Protein 5LB3 (pdb70)

InterPro domains:
  IPR001650 Helicase, C-terminal domain-like [PF00271] (255-354)
  IPR001650 Helicase, C-terminal domain-like [PS51194] (241-403)
  IPR001650 Helicase, C-terminal domain-like [SM00490] (273-354)
  IPR002464 DNA/RNA helicase, ATP-dependent, DEAH-box type, conserved site [PS00690] (152-161)
  IPR004589 DNA helicase, ATP-dependent, RecQ type [TIGR00614] (19-439)
  IPR010716 RecQ helicase-like 5 [PF06959] (625-827)
  IPR011545 DEAD/DEAH-box helicase domain [PF00270] (31-200)
  IPR013257 Set2 Rpb1 interacting domain [PF08236] (912-980)
  IPR014001 Helicase superfamily 1/2, ATP-binding domain [PS51192] (39-213)
  IPR014001 Helicase superfamily 1/2, ATP-binding domain [SM00487] (25-230)
  IPR027417 P-loop containing nucleoside triphosphate hydrolase [G3DSA:3.40.50.300] (10-220)
  IPR027417 P-loop containing nucleoside triphosphate hydrolase [G3DSA:3.40.50.300] (221-453)
  IPR027417 P-loop containing nucleoside triphosphate hydrolase [SSF52540] (71-375)
  IPR032284 ATP-dependent DNA helicase RecQ, zinc-binding domain [PF16124] (366-435)

Sequence (878 aa):
SDPERRVRSTLKKVFGFDSFKTPLQESATMAVVKGNKDVFVCMPTGAGKSLCYQLPALLAKGITIVVSSPLIALIQDQVDHLLTLKVRVSSLNSKLSAQERKELLADLEREKPQTKILYITPEMAASSSFQPTLNSLVSRHLLSYLVVDEAHCVSQWGHDFRPDYLRLGALRSRLGHAPCVALTATATPQVQEDVFAALHLKKPVAIFKTPCFRANLFYDVQFKELISDPYGNLKDFCLKALGQEADKGLSGCGIVYCCRTREEACCEQLAIELSCRGVNAKAYHAGLKASERTLVQNDWMEEKVPVIVATTISDKANVRFVAHWNIAKSMAGYYQESGRAGRRDGKPSWCRLYYSRNDRDQVSFLIRKEVAKLQEKRGNKASDKATIMAFDALVTFCEELGCRHAAIAKYFGDALPACAKGCDHCQNPTAVRRRRLEALERSSSWSDPERRVRSTLKKVFGFDSFKTPLQESATMAVVKGNKDVFVCMPTGAGKSLCYQLPALLAKGITIVVSPLIALIQDQVDHLLTLKVRVSSLNSKLSAQERKELLADLEREKPQTKILYITPEMAASSSFQPTLNSLVSRHLLSYLVVDEAHCVSQWGHDFRPDYLRLGALRSRLGHAPCVALTATATPQVQEDVFAALHLKKPVAIFKTPCFRANLFYDVQFKELISDPYGNLKDFCLKALGQEAGLSGCGIVYCCRTREACCEQLAIELSCRGVNAKAYHAGLKASERTLVQNDWMEEKVPVIVATISFVDKANVRFVAHWNIAKSMAGYYQESGRAGRDGKPSWCRLYYSRNDRDQVSFLIRKEVAKLQEKRGNKASDKATIMAFDALVTFCEELGCRHAAIAKYFGDALPACAKGCDHCQQNPTAVRRRLEALERSSSW

Radius of gyration: 36.54 Å; Cα contacts (8 Å, |Δi|>4): 1555; chains: 2; bounding box: 69×65×117 Å

Nearest PDB structures (foldseek):
  5lb3-assembly1_B  TM=1.002E+00  e=2.349E-84  Homo sapiens
  5lb5-assembly2_B  TM=9.695E-01  e=8.354E-74  Homo sapiens
  5lb3-assembly2_E  TM=9.146E-01  e=4.236E-75  Homo sapiens
  5lb5-assembly3_C  TM=9.317E-01  e=1.059E-72  Homo sapiens
  5lba-assembly3_C  TM=9.133E-01  e=2.021E-73  Homo sapiens

Solvent-accessible surface area: 42472 Å² total; per-residue (Å²): 123,59,77,110,101,101,4,148,32,16,4,110,170,46,13,54,100,115,76,30,138,63,105,45,5,80,52,0,0,46,17,2,32,150,31,88,93,3,0,1,0,2,4,61,127,54,25,25,25,27,12,0,1,7,0,2,0,46,27,21,210,13,5,0,6,0,0,5,15,96,51,75,84,0,73,88,31,8,65,96,0,97,111,46,95,8,60,16,26,14,3,2,79,79,36,57,75,100,82,97,125,101,19,56,58,24,0,99,108,145,81,22,142,12,47,0,0,1,0,1,3,75,34,4,31,30,98,92,7,39,86,4,5,73,26,0,26,76,76,127,38,20,22,13,2,0,1,12,42,0,22,0,5,1,58,83,4,104,54,57,59,90,40,0,96,140,2,0,56,8,2,64,95,2,47,118,2,19,0,0,0,0,0,37,33,20,23,57,83,0,39,110,38,0,24,74,18,0,89,8,94,137,108,20,14,77,30,46,47,87,8,58,67,73,40,4,42,7,9,0,28,4,38,71,61,27,117,62,46,72,2,45,0,35,79,14,0,19,133,4,0,24,95,164,66,128,184,51,94,70,17,0,0,11,0,18,9,103,32,113,124,28,0,71,74,2,8,93,41,0,54,100,98,48,4,75,2,91,12,20,12,58,45,43,147,67,76,88,66,76,98,13,76,66,22,19,73,109,92,141,15,20,0,15,0,4,31,80,99,121,35,55,34,2,23,0,0,0,3,23,26,6,13,98,24,2,30,17,0,45,111,49,0,7,86,0,2,126,51,50,121,91,1,58,0,36,0,0,0,9,50,115,18,58,72,94,4,23,118,46,4,123,100,90,17,54,134,78,64,155,165,76,33,124,112,73,28,12,68,4,53,27,103,6,4,63,29,0,20,71,5,1,42,100,75,22,21,4,7,23,33,6,2,162,43,13,48,39,91,155,13,88,26,94,113,12,0,13,41,38,71,14,67,59,36,4,101,149,50,30,66,27,1,89,151,68,85,70,308,129,88,85,86,47,93,0,92,59,28,1,110,108,42,14,48,97,115,71,18,142,62,112,40,5,42,51,0,0,48,21,1,29,153,27,86,94,3,0,1,0,3,4,70,127,56,25,23,26,31,14,0,2,5,0,1,0,40,21,22,199,4,5,0,2,0,0,7,12,82,34,60,90,1,74,95,57,10,68,84,0,97,98,43,186,10,134,14,24,15,6,9,81,154,42,52,81,127,95,97,58,105,19,56,64,36,1,86,47,144,176,23,102,6,42,0,0,2,0,8,2,71,31,1,16,32,92,91,9,33,80,5,4,93,24,0,44,85,73,161,33,22,19,10,1,0,2,24,49,0,6,0,6,1,77,110,14,150,47,68,66,92,48,0,96,108,1,0,51,4,4,66,124,7,31,180,6,21,0,1,0,0,0,42,29,23,29,52,72,0,32,101,36,0,21,71,18,1,92,11,125,151,102,19,17,78,30,37,54,99,22,73,66,67,36,2,50,8,10,5,40,12,40,66,71,26,123,84,42,44,7,43,0,54,85,13,0,24,110,4,6,20,104,151,107,99,102,84,13,0,0,9,0,15,6,111,40,110,133,23,0,75,85,3,6,116,34,0,52,98,82,60,2,65,3,106,11,16,9,43,42,30,153,68,81,80,64,70,114,23,56,57,48,22,61,102,88,139,12,36,0,15,0,4,35,77,64,105,183,89,27,53,32,2,23,0,0,0,2,20,25,5,11,140,21,4,48,14,1,74,112,42,0,7,39,0,1,109,49,50,115,88,1,60,0,36,0,0,0,10,48,120,26,72,73,70,9,21,110,44,8,123,101,101,14,52,136,76,47,126,154,71,10,127,100,27,34,11,52,21,64,29,111,21,2,60,26,0,20,88,4,1,40,55,80,16,13,2,10,23,17,8,0,156,54,27,28,50,105,33,105,69,19,64,160,6,0,14,33,30,110,71,68,72,19,7,94,150,94,32,71,24,1,92,150,60,90,79,307

B-factor: mean 36.48, std 13.99, range [13.25, 104.92]

Structure (mmCIF, N/CA/C/O backbone):
data_5LB3
#
_entry.id   5LB3
#
_cell.length_a   72.757
_cell.length_b   62.943
_cell.length_c   104.703
_cell.angle_alpha   90.00
_cell.angle_beta   95.44
_cell.angle_gamma   90.00
#
_symmetry.space_group_name_H-M   'P 1 21 1'
#
loop_
_entity.id
_entity.type
_entity.pdbx_description
1 polymer 'ATP-dependent DNA helicase Q5'
2 non-polymer 'ZINC ION'
3 non-polymer "ADENOSINE-5'-DIPHOSPHATE"
4 non-polymer 'MAGNESIUM ION'
5 water water
#
loop_
_atom_site.group_PDB
_atom_site.id
_atom_site.type_symbol
_atom_site.label_atom_id
_atom_site.label_alt_id
_atom_site.label_comp_id
_atom_site.label_asym_id
_atom_site.label_entity_id
_atom_site.label_seq_id
_atom_site.pdbx_PDB_ins_code
_atom_site.Cartn_x
_atom_site.Cartn_y
_atom_site.Cartn_z
_atom_si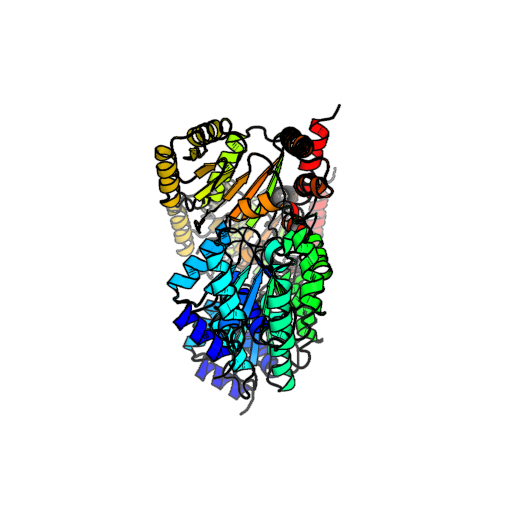te.occupancy
_atom_site.B_iso_or_equiv
_atom_site.auth_seq_id
_atom_site.auth_comp_id
_atom_site.auth_asym_id
_atom_site.auth_atom_id
_atom_site.pdbx_PDB_model_num
ATOM 1 N N . SER A 1 2 ? 27.536 -11.296 36.484 1.00 63.94 10 SER B N 1
ATOM 2 C CA . SER A 1 2 ? 27.893 -12.163 35.366 1.00 68.04 10 SER B CA 1
ATOM 3 C C . SER A 1 2 ? 29.388 -12.473 35.356 1.00 65.17 10 SER B C 1
ATOM 4 O O . SER A 1 2 ? 29.922 -13.036 36.313 1.00 65.28 10 SER B O 1
ATOM 7 N N . ASP A 1 3 ? 30.057 -12.103 34.266 1.00 63.84 11 ASP B N 1
ATOM 8 C CA . ASP A 1 3 ? 31.492 -12.326 34.124 1.00 59.08 11 ASP B CA 1
ATOM 9 C C . ASP A 1 3 ? 32.247 -11.229 34.887 1.00 55.27 11 ASP B C 1
ATOM 10 O O . ASP A 1 3 ? 31.616 -10.297 35.393 1.00 50.40 11 ASP B O 1
ATOM 15 N N . PRO A 1 4 ? 33.585 -11.346 35.010 1.00 54.43 12 PRO B N 1
ATOM 16 C CA . PRO A 1 4 ? 34.330 -10.295 35.717 1.00 53.47 12 PRO B CA 1
ATOM 17 C C . PRO A 1 4 ? 34.082 -8.884 35.182 1.00 43.95 12 PRO B C 1
ATOM 18 O O . PRO A 1 4 ? 33.869 -7.967 35.974 1.00 39.86 12 PRO B O 1
ATOM 22 N N . GLU A 1 5 ? 34.099 -8.719 33.863 1.00 47.47 13 GLU B N 1
ATOM 23 C CA . GLU A 1 5 ? 33.915 -7.403 33.259 1.00 44.33 13 GLU B CA 1
ATOM 24 C C . GLU A 1 5 ? 32.546 -6.801 33.578 1.00 43.87 13 GLU B C 1
ATOM 25 O O . GLU A 1 5 ? 32.432 -5.596 33.805 1.00 39.67 13 GLU B O 1
ATOM 31 N N . ARG A 1 6 ? 31.512 -7.639 33.600 1.00 41.45 14 ARG B N 1
ATOM 32 C CA . ARG A 1 6 ? 30.152 -7.164 33.852 1.00 41.88 14 ARG B CA 1
ATOM 33 C C . ARG A 1 6 ? 29.976 -6.688 35.288 1.00 41.65 14 ARG B C 1
ATOM 34 O O . ARG A 1 6 ? 29.378 -5.638 35.527 1.00 36.50 14 ARG B O 1
ATOM 42 N N . ARG A 1 7 ? 30.491 -7.465 36.239 1.00 38.46 15 ARG B N 1
ATOM 43 C CA . ARG A 1 7 ? 30.427 -7.093 37.649 1.00 42.57 15 ARG B CA 1
ATOM 44 C C . ARG A 1 7 ? 31.098 -5.747 37.875 1.00 37.78 15 ARG B C 1
ATOM 45 O O . ARG A 1 7 ? 30.560 -4.880 38.564 1.00 35.63 15 ARG B O 1
ATOM 53 N N . VAL A 1 8 ? 32.279 -5.587 37.286 1.00 32.55 16 VAL B N 1
ATOM 54 C CA . VAL A 1 8 ? 33.054 -4.362 37.430 1.00 38.59 16 VAL B CA 1
ATOM 55 C C . VAL A 1 8 ? 32.312 -3.173 36.836 1.00 36.29 16 VAL B C 1
ATOM 56 O O . VAL A 1 8 ? 32.133 -2.149 37.496 1.00 40.06 16 VAL B O 1
ATOM 60 N N . ARG A 1 9 ? 31.872 -3.323 35.591 1.00 40.83 17 ARG B N 1
ATOM 61 C CA . ARG A 1 9 ? 31.147 -2.264 34.899 1.00 40.29 17 ARG B CA 1
ATOM 62 C C . ARG A 1 9 ? 29.914 -1.829 35.689 1.00 37.51 17 ARG B C 1
ATOM 63 O O . ARG A 1 9 ? 29.634 -0.636 35.809 1.00 40.49 17 ARG B O 1
ATOM 71 N N . SER A 1 10 ? 29.197 -2.806 36.239 1.00 38.87 18 SER B N 1
ATOM 72 C CA . SER A 1 10 ? 27.985 -2.541 37.008 1.00 40.98 18 SER B CA 1
ATOM 73 C C . SER A 1 10 ? 28.262 -1.745 38.278 1.00 43.91 18 SER B C 1
ATOM 74 O O . SER A 1 10 ? 27.594 -0.747 38.546 1.00 41.89 18 SER B O 1
ATOM 77 N N . THR A 1 11 ? 29.239 -2.190 39.062 1.00 38.40 19 THR B N 1
ATOM 78 C CA . THR A 1 11 ? 29.575 -1.504 40.302 1.00 35.92 19 THR B CA 1
ATOM 79 C C . THR A 1 11 ? 30.115 -0.115 39.998 1.00 37.50 19 THR B C 1
ATOM 80 O O . THR A 1 11 ? 29.766 0.856 40.670 1.00 41.95 19 THR B O 1
ATOM 84 N N . LEU A 1 12 ? 30.958 -0.029 38.972 1.00 37.46 20 LEU B N 1
ATOM 85 C CA . LEU A 1 12 ? 31.529 1.244 38.542 1.00 42.70 20 LEU B CA 1
ATOM 86 C C . LEU A 1 12 ? 30.447 2.303 38.340 1.00 42.22 20 LEU B C 1
ATOM 87 O O . LEU A 1 12 ? 30.599 3.452 38.758 1.00 39.06 20 LEU B O 1
ATOM 92 N N . LYS A 1 13 ? 29.348 1.894 37.715 1.00 39.68 21 LYS B N 1
ATOM 93 C CA . LYS A 1 13 ? 28.240 2.794 37.411 1.00 44.30 21 LYS B CA 1
ATOM 94 C C . LYS A 1 13 ? 27.309 2.983 38.605 1.00 43.91 21 LYS B C 1
ATOM 95 O O . LYS A 1 13 ? 27.072 4.106 39.046 1.00 38.90 21 LYS B O 1
ATOM 101 N N . LYS A 1 14 ? 26.789 1.876 39.126 1.00 43.26 22 LYS B N 1
ATOM 102 C CA . LYS A 1 14 ? 25.789 1.915 40.190 1.00 45.80 22 LYS B CA 1
ATOM 103 C C . LYS A 1 14 ? 26.314 2.554 41.473 1.00 48.88 22 LYS B C 1
ATOM 104 O O . LYS A 1 14 ? 25.638 3.388 42.079 1.00 47.77 22 LYS B O 1
ATOM 110 N N . VAL A 1 15 ? 27.517 2.167 41.884 1.00 46.11 23 VAL B N 1
ATOM 111 C CA . VAL A 1 15 ? 28.076 2.651 43.142 1.00 41.40 23 VAL B CA 1
ATOM 112 C C . VAL A 1 15 ? 28.808 3.982 42.976 1.00 43.25 23 VAL B C 1
ATOM 113 O O . VAL A 1 15 ? 28.545 4.933 43.711 1.00 46.57 23 VAL B O 1
ATOM 117 N N . PHE A 1 16 ? 29.711 4.054 42.002 1.00 40.65 24 PHE B N 1
ATOM 118 C CA . PHE A 1 16 ? 30.589 5.216 41.864 1.00 45.35 24 PHE B CA 1
ATOM 119 C C . PHE A 1 16 ? 30.077 6.270 40.883 1.00 43.41 24 PHE B C 1
ATOM 120 O O . PHE A 1 16 ? 30.553 7.406 40.883 1.00 43.26 24 PHE B O 1
ATOM 128 N N . GLY A 1 17 ? 29.115 5.895 40.047 1.00 45.11 25 GLY B N 1
ATOM 129 C CA . GLY A 1 17 ? 28.484 6.843 39.141 1.00 41.10 25 GLY B CA 1
ATOM 130 C C . GLY A 1 17 ? 29.252 7.123 37.863 1.00 47.53 25 GLY B C 1
ATOM 131 O O . GLY A 1 17 ? 29.054 8.160 37.226 1.00 45.22 25 GLY B O 1
ATOM 132 N N . PHE A 1 18 ? 30.125 6.199 37.477 1.00 41.51 26 PHE B N 1
ATOM 133 C CA . PHE A 1 18 ? 30.960 6.390 36.296 1.00 38.37 26 PHE B CA 1
ATOM 134 C C . PHE A 1 18 ? 30.559 5.456 35.163 1.00 36.82 26 PHE B C 1
ATOM 135 O O . PHE A 1 18 ? 30.194 4.307 35.398 1.00 37.44 26 PHE B O 1
ATOM 143 N N . ASP A 1 19 ? 30.634 5.956 33.933 1.00 39.39 27 ASP B N 1
ATOM 144 C CA . ASP A 1 19 ? 30.335 5.146 32.756 1.00 41.15 27 ASP B CA 1
ATOM 145 C C . ASP A 1 19 ? 31.568 4.388 32.270 1.00 47.53 27 ASP B C 1
ATOM 146 O O . ASP A 1 19 ? 31.454 3.436 31.499 1.00 39.07 27 ASP B O 1
ATOM 151 N N . SER A 1 20 ? 32.744 4.819 32.724 1.00 42.55 28 SER B N 1
ATOM 152 C CA . SER A 1 20 ? 34.000 4.248 32.254 1.00 37.44 28 SER B CA 1
ATOM 153 C C . SER A 1 20 ? 35.160 4.584 33.188 1.00 36.05 28 SER B C 1
ATOM 154 O O . SER A 1 20 ? 35.014 5.392 34.103 1.00 36.13 28 SER B O 1
ATOM 157 N N . PHE A 1 21 ? 36.312 3.968 32.944 1.00 36.01 29 PHE B N 1
ATOM 158 C CA . PHE A 1 21 ? 37.521 4.291 33.694 1.00 39.42 29 PHE B CA 1
ATOM 159 C C . PHE A 1 21 ? 38.180 5.526 33.084 1.00 40.33 29 PHE B C 1
ATOM 160 O O . PHE A 1 21 ? 37.977 5.815 31.904 1.00 37.11 29 PHE B O 1
ATOM 168 N N . LYS A 1 22 ? 38.951 6.259 33.886 1.00 35.32 30 LYS B N 1
ATOM 169 C CA . LYS A 1 22 ? 39.671 7.434 33.395 1.00 32.27 30 LYS B CA 1
ATOM 170 C C . LYS A 1 22 ? 40.594 7.085 32.237 1.00 38.48 30 LYS B C 1
ATOM 171 O O . LYS A 1 22 ? 40.689 7.819 31.251 1.00 39.93 30 LYS B O 1
ATOM 177 N N . THR A 1 23 ? 41.283 5.959 32.379 1.00 29.78 31 THR B N 1
ATOM 178 C CA . THR A 1 23 ? 42.258 5.497 31.403 1.00 28.40 31 THR B CA 1
ATOM 179 C C . THR A 1 23 ? 42.176 3.984 31.295 1.00 27.90 31 THR B C 1
ATOM 180 O O . THR A 1 23 ? 41.674 3.325 32.207 1.00 33.13 31 THR B O 1
ATOM 184 N N . PRO A 1 24 ? 42.663 3.421 30.178 1.00 28.35 32 PRO B N 1
ATOM 185 C CA . PRO A 1 24 ? 42.826 1.966 30.101 1.00 28.11 32 PRO B CA 1
ATOM 186 C C . PRO A 1 24 ? 43.736 1.422 31.213 1.00 25.09 32 PRO B C 1
ATOM 187 O O . PRO A 1 24 ? 43.584 0.273 31.615 1.00 28.80 32 PRO B O 1
ATOM 191 N N . LEU A 1 25 ? 44.661 2.244 31.699 1.00 28.83 33 LEU B N 1
ATOM 192 C CA . LEU A 1 25 ? 45.572 1.814 32.758 1.00 26.93 33 LEU B CA 1
ATOM 193 C C . LEU A 1 25 ? 44.817 1.615 34.068 1.00 28.29 33 LEU B C 1
ATOM 194 O O . LEU A 1 25 ? 44.991 0.598 34.739 1.00 30.62 33 LEU B O 1
ATOM 199 N N . GLN A 1 26 ? 43.980 2.585 34.426 1.00 25.37 34 GLN B N 1
ATOM 200 C CA . GLN A 1 26 ? 43.143 2.462 35.613 1.00 29.26 34 GLN B CA 1
ATOM 201 C C . GLN A 1 26 ? 42.240 1.234 35.501 1.00 29.37 34 GLN B C 1
ATOM 202 O O . GLN A 1 26 ? 42.007 0.530 36.484 1.00 26.19 34 GLN B O 1
ATOM 208 N N . GLU A 1 27 ? 41.741 0.968 34.298 1.00 30.47 35 GLU B N 1
ATOM 209 C CA . GLU A 1 27 ? 40.912 -0.210 34.092 1.00 28.85 35 GLU B CA 1
ATOM 210 C C . GLU A 1 27 ? 41.709 -1.486 34.323 1.00 28.78 35 GLU B C 1
ATOM 211 O O . GLU A 1 27 ? 41.270 -2.364 35.060 1.00 32.74 35 GLU B O 1
ATOM 217 N N . SER A 1 28 ? 42.877 -1.581 33.692 1.00 24.64 36 SER B N 1
ATOM 218 C CA . SER A 1 28 ? 43.697 -2.785 33.775 1.00 28.38 36 SER B CA 1
ATOM 219 C C . SER A 1 28 ? 44.146 -3.048 35.207 1.00 26.20 36 SER B C 1
ATOM 220 O O . SER A 1 28 ? 44.162 -4.193 35.667 1.00 27.20 36 SER B O 1
ATOM 223 N N . ALA A 1 29 ? 44.516 -1.981 35.905 1.00 28.27 37 ALA B N 1
ATOM 224 C CA . ALA A 1 29 ? 44.957 -2.102 37.292 1.00 24.11 37 ALA B CA 1
ATOM 225 C C . ALA A 1 29 ? 43.821 -2.657 38.138 1.00 29.82 37 ALA B C 1
ATOM 226 O O . ALA A 1 29 ? 44.013 -3.572 38.937 1.00 29.24 37 ALA B O 1
ATOM 228 N N . THR A 1 30 ? 42.629 -2.107 37.938 1.00 26.45 38 THR B N 1
ATOM 229 C CA . THR A 1 30 ? 41.460 -2.535 38.693 1.00 28.04 38 THR B CA 1
ATOM 230 C C . THR A 1 30 ? 41.140 -4.009 38.442 1.00 29.58 38 THR B C 1
ATOM 231 O O . THR A 1 30 ? 40.883 -4.757 39.385 1.00 30.22 38 THR B O 1
ATOM 235 N N . MET A 1 31 ? 41.176 -4.428 37.178 1.00 26.64 39 MET B N 1
ATOM 236 C CA . MET A 1 31 ? 40.928 -5.825 36.826 1.00 27.28 39 MET B CA 1
ATOM 237 C C . MET A 1 31 ? 41.955 -6.777 37.445 1.00 30.55 39 MET B C 1
ATOM 238 O O . MET A 1 31 ? 41.621 -7.899 37.814 1.00 28.46 39 MET B O 1
ATOM 243 N N . ALA A 1 32 ? 43.202 -6.334 37.554 1.00 28.72 40 ALA B N 1
ATOM 244 C CA . ALA A 1 32 ? 44.242 -7.173 38.143 1.00 35.80 40 ALA B CA 1
ATOM 245 C C . ALA A 1 32 ? 44.047 -7.329 39.650 1.00 30.85 40 ALA B C 1
ATOM 246 O O . ALA A 1 32 ? 44.425 -8.348 40.232 1.00 32.45 40 ALA B O 1
ATOM 248 N N . VAL A 1 33 ? 43.466 -6.316 40.282 1.00 29.08 41 VAL B N 1
ATOM 249 C CA . VAL A 1 33 ? 43.170 -6.401 41.706 1.00 32.04 41 VAL B CA 1
ATOM 250 C C . VAL A 1 33 ? 41.991 -7.342 41.918 1.00 33.06 41 VAL B C 1
ATOM 251 O O . VAL A 1 33 ? 42.019 -8.197 42.802 1.00 31.68 41 VAL B O 1
ATOM 255 N N . VAL A 1 34 ? 40.963 -7.187 41.087 1.00 33.11 42 VAL B N 1
ATOM 256 C CA . VAL A 1 34 ? 39.788 -8.050 41.147 1.00 33.55 42 VAL B CA 1
ATOM 257 C C . VAL A 1 34 ? 40.148 -9.532 41.018 1.00 32.59 42 VAL B C 1
ATOM 258 O O . VAL A 1 34 ? 39.619 -10.363 41.754 1.00 37.27 42 VAL B O 1
ATOM 262 N N . LYS A 1 35 ? 41.051 -9.862 40.097 1.00 32.95 43 LYS B N 1
ATOM 263 C CA . LYS A 1 35 ? 41.401 -11.262 39.860 1.00 32.85 43 LYS B CA 1
ATOM 264 C C . LYS A 1 35 ? 42.011 -11.924 41.098 1.00 36.95 43 LYS B C 1
ATOM 265 O O . LYS A 1 35 ? 41.798 -13.113 41.338 1.00 37.00 43 LYS B O 1
ATOM 271 N N . GLY A 1 36 ? 42.771 -11.154 41.873 1.00 29.52 44 GLY B N 1
ATOM 272 C CA . GLY A 1 36 ? 43.253 -11.604 43.170 1.00 34.90 44 GLY B CA 1
ATOM 273 C C . GLY A 1 36 ? 44.342 -12.662 43.172 1.00 37.15 44 GLY B C 1
ATOM 274 O O . GLY A 1 36 ? 44.532 -13.360 44.167 1.00 38.78 44 GLY B O 1
ATOM 275 N N . ASN A 1 37 ? 45.071 -12.785 42.070 1.00 36.96 45 ASN B N 1
ATOM 276 C CA . ASN A 1 37 ? 46.119 -13.795 41.989 1.00 37.96 45 ASN B CA 1
ATOM 277 C C . ASN A 1 37 ? 47.522 -13.216 42.153 1.00 38.37 45 ASN B C 1
ATOM 278 O O . ASN A 1 37 ? 48.498 -13.961 42.236 1.00 37.24 45 ASN B O 1
ATOM 283 N N . LYS A 1 38 ? 47.624 -11.892 42.200 1.00 37.18 46 LYS B N 1
ATOM 284 C CA . LYS A 1 38 ? 48.930 -11.242 42.265 1.00 34.21 46 LYS B CA 1
ATOM 285 C C . LYS A 1 38 ? 48.966 -10.062 43.224 1.00 31.58 46 LYS B C 1
ATOM 286 O O . LYS A 1 38 ? 47.943 -9.442 43.510 1.00 29.90 46 LYS B O 1
ATOM 292 N N . ASP A 1 39 ? 50.157 -9.750 43.715 1.00 28.16 47 ASP B N 1
ATOM 293 C CA . ASP A 1 39 ? 50.368 -8.473 44.374 1.00 25.38 47 ASP B CA 1
ATOM 294 C C . ASP A 1 39 ? 50.472 -7.413 43.289 1.00 22.30 47 ASP B C 1
ATOM 295 O O . ASP A 1 39 ? 51.001 -7.680 42.212 1.00 24.93 47 ASP B O 1
ATOM 300 N N . VAL A 1 40 ? 49.958 -6.218 43.569 1.00 22.06 48 VAL B N 1
ATOM 301 C CA . VAL A 1 40 ? 49.800 -5.194 42.542 1.00 26.47 48 VAL B CA 1
ATOM 302 C C . VAL A 1 40 ? 50.407 -3.867 42.979 1.00 26.70 48 VAL B C 1
ATOM 303 O O . VAL A 1 40 ? 50.211 -3.424 44.111 1.00 25.32 48 VAL B O 1
ATOM 307 N N . PHE A 1 41 ? 51.163 -3.252 42.074 1.00 23.30 49 PHE B N 1
ATOM 308 C CA . PHE A 1 41 ? 51.749 -1.937 42.308 1.00 23.09 49 PHE B CA 1
ATOM 309 C C . PHE A 1 41 ? 51.130 -0.935 41.346 1.00 25.62 49 PHE B C 1
ATOM 310 O O . PHE A 1 41 ? 51.221 -1.106 40.130 1.00 22.78 49 PHE B O 1
ATOM 318 N N . VAL A 1 42 ? 50.485 0.090 41.897 1.00 23.10 50 VAL B N 1
ATOM 319 C CA . VAL A 1 42 ? 49.836 1.121 41.090 1.00 24.87 50 VAL B CA 1
ATOM 320 C C . VAL A 1 42 ? 50.575 2.443 41.242 1.00 26.43 50 VAL B C 1
ATOM 321 O O . VAL A 1 42 ? 50.633 3.014 42.339 1.00 22.70 50 VAL B O 1
ATOM 325 N N . CYS A 1 43 ? 51.144 2.921 40.139 1.00 20.98 51 CYS B N 1
ATOM 326 C CA . CYS A 1 43 ? 51.911 4.157 40.143 1.00 20.51 51 CYS B CA 1
ATOM 327 C C . CYS A 1 43 ? 51.353 5.124 39.111 1.00 26.54 51 CYS B C 1
ATOM 328 O O . CYS A 1 43 ? 51.673 5.018 37.932 1.00 22.39 51 CYS B O 1
ATOM 331 N N . MET A 1 44 ? 50.504 6.042 39.560 1.00 26.69 52 MET B N 1
ATOM 332 C CA . MET A 1 44 ? 49.870 7.027 38.688 1.00 24.03 52 MET B CA 1
ATOM 333 C C . MET A 1 44 ? 49.892 8.386 39.377 1.00 28.29 52 MET B C 1
ATOM 334 O O . MET A 1 44 ? 49.923 8.449 40.601 1.00 25.92 52 MET B O 1
ATOM 339 N N . PRO A 1 45 ? 49.870 9.482 38.601 1.00 24.89 53 PRO B N 1
ATOM 340 C CA . PRO A 1 45 ? 49.962 10.817 39.212 1.00 25.68 53 PRO B CA 1
ATOM 341 C C . PRO A 1 45 ? 48.819 11.130 40.176 1.00 25.21 53 PRO B C 1
ATOM 342 O O . PRO A 1 45 ? 47.781 10.469 40.144 1.00 23.81 53 PRO B O 1
ATOM 346 N N . THR A 1 46 ? 49.019 12.134 41.025 1.00 24.72 54 THR B N 1
ATOM 347 C CA . THR A 1 46 ? 47.969 12.578 41.928 1.00 30.63 54 THR B CA 1
ATOM 348 C C . THR A 1 46 ? 46.758 13.036 41.123 1.00 32.76 54 THR B C 1
ATOM 349 O O . THR A 1 46 ? 46.881 13.858 40.213 1.00 34.53 54 THR B O 1
ATOM 353 N N . GLY A 1 47 ? 45.592 12.481 41.440 1.00 31.95 55 GLY B N 1
ATOM 354 C CA . GLY A 1 47 ? 44.371 12.832 40.741 1.00 34.90 55 GLY B CA 1
ATOM 355 C C . GLY A 1 47 ? 43.977 11.876 39.629 1.00 37.02 55 GLY B C 1
ATOM 356 O O . GLY A 1 47 ? 42.962 12.081 38.963 1.00 36.78 55 GLY B O 1
ATOM 357 N N . ALA A 1 48 ? 44.768 10.827 39.425 1.00 34.97 56 ALA B N 1
ATOM 358 C CA . ALA A 1 48 ? 44.504 9.871 38.350 1.00 32.46 56 ALA B CA 1
ATOM 359 C C . ALA A 1 48 ? 43.425 8.856 38.720 1.00 35.09 56 ALA B C 1
ATOM 360 O O . ALA A 1 48 ? 43.002 8.055 37.885 1.00 34.72 56 ALA B O 1
ATOM 362 N N . GLY A 1 49 ? 42.986 8.883 39.973 1.00 36.34 57 GLY B N 1
ATOM 363 C CA . GLY A 1 49 ? 41.954 7.971 40.432 1.00 30.43 57 GLY B CA 1
ATOM 364 C C . GLY A 1 49 ? 42.504 6.639 40.908 1.00 34.14 57 GLY B C 1
ATOM 365 O O . GLY A 1 49 ? 41.945 5.582 40.612 1.00 30.90 57 GLY B O 1
ATOM 366 N N . LYS A 1 50 ? 43.606 6.688 41.647 1.00 28.83 58 LYS B N 1
ATOM 367 C CA . LYS A 1 50 ? 44.199 5.473 42.190 1.00 32.35 58 LYS B CA 1
ATOM 368 C C . LYS A 1 50 ? 43.256 4.775 43.171 1.00 28.22 58 LYS B C 1
ATOM 369 O O . LYS A 1 50 ? 43.229 3.545 43.242 1.00 28.80 58 LYS B O 1
ATOM 375 N N . SER A 1 51 ? 42.481 5.556 43.922 1.00 29.73 59 SER B N 1
ATOM 376 C CA . SER A 1 51 ? 41.648 4.996 44.987 1.00 33.14 59 SER B CA 1
ATOM 377 C C . SER A 1 51 ? 40.641 3.992 44.451 1.00 28.40 59 SER B C 1
ATOM 378 O O . SER A 1 51 ? 40.341 2.997 45.102 1.00 27.80 59 SER B O 1
ATOM 381 N N . LEU A 1 52 ? 40.126 4.256 43.255 1.00 31.49 60 LEU B N 1
ATOM 382 C CA . LEU A 1 52 ? 39.138 3.378 42.641 1.00 30.06 60 LEU B CA 1
ATOM 383 C C . LEU A 1 52 ? 39.694 1.975 42.429 1.00 27.09 60 LEU B C 1
ATOM 384 O O . LEU A 1 52 ? 38.955 0.990 42.468 1.00 27.88 60 LEU B O 1
ATOM 389 N N . CYS A 1 53 ? 41.006 1.888 42.220 1.00 25.47 61 CYS B N 1
ATOM 390 C CA . CYS A 1 53 ? 41.639 0.623 41.864 1.00 29.76 61 CYS B CA 1
ATOM 391 C C . CYS A 1 53 ? 41.610 -0.397 43.005 1.00 30.74 61 CYS B C 1
ATOM 392 O O . CYS A 1 53 ? 41.740 -1.596 42.767 1.00 25.34 61 CYS B O 1
ATOM 395 N N . TYR A 1 54 ? 41.430 0.070 44.236 1.00 26.88 62 TYR B N 1
ATOM 396 C CA . TYR A 1 54 ? 41.224 -0.859 45.343 1.00 28.58 62 TYR B CA 1
ATOM 397 C C . TYR A 1 54 ? 39.822 -0.730 45.943 1.00 29.71 62 TYR B C 1
ATOM 398 O O . TYR A 1 54 ? 39.294 -1.698 46.489 1.00 35.32 62 TYR B O 1
ATOM 407 N N . GLN A 1 55 ? 39.219 0.451 45.835 1.00 27.52 63 GLN B N 1
ATOM 408 C CA . GLN A 1 55 ? 37.894 0.674 46.415 1.00 33.05 63 GLN B CA 1
ATOM 409 C C . GLN A 1 55 ? 36.832 -0.178 45.723 1.00 31.70 63 GLN B C 1
ATOM 410 O O . GLN A 1 55 ? 35.989 -0.788 46.383 1.00 34.81 63 GLN B O 1
ATOM 416 N N . LEU A 1 56 ? 36.874 -0.227 44.397 1.00 30.42 64 LEU B N 1
ATOM 417 C CA . LEU A 1 56 ? 35.893 -1.012 43.647 1.00 31.66 64 LEU B CA 1
ATOM 418 C C . LEU A 1 56 ? 36.072 -2.528 43.824 1.00 34.13 64 LEU B C 1
ATOM 419 O O . LEU A 1 56 ? 35.087 -3.233 44.039 1.00 36.89 64 LEU B O 1
ATOM 424 N N . PRO A 1 57 ? 37.314 -3.047 43.710 1.00 31.86 65 PRO B N 1
ATOM 425 C CA . PRO A 1 57 ? 37.418 -4.499 43.908 1.00 33.24 65 PRO B CA 1
ATOM 426 C C . PRO A 1 57 ? 37.118 -4.924 45.348 1.00 35.32 65 PRO B C 1
ATOM 427 O O . PRO A 1 57 ? 36.761 -6.077 45.582 1.00 37.29 65 PRO B O 1
ATOM 431 N N . ALA A 1 58 ? 37.263 -4.000 46.293 1.00 36.68 66 ALA B N 1
ATOM 432 C CA . ALA A 1 58 ? 36.934 -4.277 47.686 1.00 41.53 66 ALA B CA 1
ATOM 433 C C . ALA A 1 58 ? 35.456 -4.632 47.830 1.00 44.09 66 ALA B C 1
ATOM 434 O O . ALA A 1 58 ? 35.095 -5.536 48.583 1.00 45.53 66 ALA B O 1
ATOM 436 N N . LEU A 1 59 ? 34.609 -3.919 47.095 1.00 37.87 67 LEU B N 1
ATOM 437 C CA . LEU A 1 59 ? 33.166 -4.124 47.167 1.00 44.07 67 LEU B CA 1
ATOM 438 C C . LEU A 1 59 ? 32.742 -5.425 46.489 1.00 40.72 67 LEU B C 1
ATOM 439 O O . LEU A 1 59 ? 31.701 -5.992 46.817 1.00 46.43 67 LEU B O 1
ATOM 444 N N . LEU A 1 60 ? 33.552 -5.896 45.546 1.00 44.75 68 LEU B N 1
ATOM 445 C CA . LEU A 1 60 ? 33.254 -7.128 44.822 1.00 41.87 68 LEU B CA 1
ATOM 446 C C . LEU A 1 60 ? 33.751 -8.359 45.573 1.00 44.31 68 LEU B C 1
ATOM 447 O O . LEU A 1 60 ? 33.430 -9.489 45.210 1.00 44.26 68 LEU B O 1
ATOM 452 N N . ALA A 1 61 ? 34.544 -8.134 46.615 1.00 44.26 69 ALA B N 1
ATOM 453 C CA . ALA A 1 61 ? 35.115 -9.230 47.386 1.00 46.90 69 ALA B CA 1
ATOM 454 C C . ALA A 1 61 ? 34.191 -9.628 48.529 1.00 44.80 69 ALA B C 1
ATOM 455 O O . ALA A 1 61 ? 33.307 -8.864 48.918 1.00 44.54 69 ALA B O 1
ATOM 457 N N . LYS A 1 62 ? 34.405 -10.826 49.064 1.00 49.47 70 LYS B N 1
ATOM 458 C CA . LYS A 1 62 ? 33.569 -11.351 50.139 1.00 52.25 70 LYS B CA 1
ATOM 459 C C . LYS A 1 62 ? 33.960 -10.836 51.531 1.00 53.30 70 LYS B C 1
ATOM 460 O O . LYS A 1 62 ? 33.096 -10.728 52.406 1.00 52.01 70 LYS B O 1
ATOM 466 N N . GLY A 1 63 ? 35.235 -10.492 51.735 1.00 52.05 71 GLY B N 1
ATOM 467 C CA . GLY A 1 63 ? 35.719 -10.084 53.054 1.00 44.87 71 GLY B CA 1
ATOM 468 C C . GLY A 1 63 ? 35.873 -8.577 53.250 1.00 51.63 71 GLY B C 1
ATOM 469 O O . GLY A 1 63 ? 35.285 -7.773 52.500 1.00 49.91 71 GLY B O 1
ATOM 470 N N . ILE A 1 64 ? 36.643 -8.187 54.267 1.00 47.35 72 ILE B N 1
ATOM 471 C CA . ILE A 1 64 ? 36.972 -6.772 54.485 1.00 49.75 72 ILE B CA 1
ATOM 472 C C . ILE A 1 64 ? 38.292 -6.387 53.818 1.00 42.61 72 ILE B C 1
ATOM 473 O O . ILE A 1 64 ? 39.198 -7.211 53.692 1.00 42.74 72 ILE B O 1
ATOM 478 N N . THR A 1 65 ? 38.387 -5.145 53.362 1.00 37.65 73 THR B N 1
ATOM 479 C CA . THR A 1 65 ? 39.630 -4.592 52.857 1.00 35.63 73 THR B CA 1
ATOM 480 C C . THR A 1 65 ? 40.254 -3.618 53.853 1.00 40.96 73 THR B C 1
ATOM 481 O O . THR A 1 65 ? 39.623 -2.652 54.270 1.00 36.97 73 THR B O 1
ATOM 485 N N . ILE A 1 66 ? 41.491 -3.895 54.252 1.00 35.55 74 ILE B N 1
ATOM 486 C CA . ILE A 1 66 ? 42.211 -2.973 55.124 1.00 33.09 74 ILE B CA 1
ATOM 487 C C . ILE A 1 66 ? 43.062 -2.026 54.293 1.00 26.89 74 ILE B C 1
ATOM 488 O O . ILE A 1 66 ? 43.871 -2.455 53.469 1.00 27.96 74 ILE B O 1
ATOM 493 N N . VAL A 1 67 ? 42.871 -0.733 54.513 1.00 29.56 75 VAL B N 1
ATOM 494 C CA . VAL A 1 67 ? 43.612 0.273 53.776 1.00 27.97 75 VAL B CA 1
ATOM 495 C C . VAL A 1 67 ? 44.447 1.126 54.713 1.00 32.87 75 VAL B C 1
ATOM 496 O O . VAL A 1 67 ? 43.913 1.835 55.565 1.00 31.69 75 VAL B O 1
ATOM 500 N N . VAL A 1 68 ? 45.760 1.060 54.542 1.00 30.13 76 VAL B N 1
ATOM 501 C CA . VAL A 1 68 ? 46.662 1.857 55.352 1.00 30.99 76 VAL B CA 1
ATOM 502 C C . VAL A 1 68 ? 46.968 3.185 54.662 1.00 31.46 76 VAL B C 1
ATOM 503 O O . VAL A 1 68 ? 47.433 3.211 53.526 1.00 31.86 76 VAL B O 1
ATOM 507 N N A SER A 1 69 ? 46.698 4.282 55.357 0.58 31.02 77 SER B N 1
ATOM 508 N N B SER A 1 69 ? 46.687 4.277 55.361 0.42 31.06 77 SER B N 1
ATOM 509 C CA A SER A 1 69 ? 46.966 5.619 54.836 0.58 33.98 77 SER B CA 1
ATOM 510 C CA B SER A 1 69 ? 46.961 5.620 54.863 0.42 33.99 77 SER B CA 1
ATOM 511 C C A SER A 1 69 ? 47.570 6.482 55.943 0.58 35.38 77 SER B C 1
ATOM 512 C C B SER A 1 69 ? 47.614 6.448 55.965 0.42 35.39 77 SER B C 1
ATOM 513 O O A SER A 1 69 ? 47.171 6.370 57.100 0.58 37.27 77 SER B O 1
ATOM 514 O O B SER A 1 69 ? 47.289 6.281 57.139 0.42 37.16 77 SER B O 1
ATOM 519 N N . PRO A 1 70 ? 48.542 7.341 55.593 1.00 32.86 78 PRO B N 1
ATOM 520 C CA . PRO A 1 70 ? 49.315 8.112 56.580 1.00 38.65 78 PRO B CA 1
ATOM 521 C C . PRO A 1 70 ? 48.553 9.185 57.372 1.00 45.92 78 PRO B C 1
ATOM 522 O O . PRO A 1 70 ? 48.635 9.188 58.599 1.00 48.85 78 PRO B O 1
ATOM 526 N N . LEU A 1 71 ? 47.849 10.087 56.695 1.00 53.79 79 LEU B N 1
ATOM 527 C CA . LEU A 1 71 ? 47.261 11.242 57.375 1.00 57.85 79 LEU B CA 1
ATOM 528 C C . LEU A 1 71 ? 45.736 11.177 57.469 1.00 61.02 79 LEU B C 1
ATOM 529 O O . LEU A 1 71 ? 45.049 10.938 56.474 1.00 57.55 79 LEU B O 1
ATOM 534 N N . ILE A 1 72 ? 45.223 11.409 58.676 1.00 59.38 80 ILE B N 1
ATOM 535 C CA . ILE A 1 72 ? 43.796 11.291 58.968 1.00 59.11 80 ILE B CA 1
ATOM 536 C C . ILE A 1 72 ? 42.942 12.264 58.157 1.00 61.00 80 ILE B C 1
ATOM 537 O O . ILE A 1 72 ? 41.787 11.971 57.843 1.00 60.26 80 ILE B O 1
ATOM 542 N N . ALA A 1 73 ? 43.512 13.420 57.826 1.00 60.99 81 ALA B N 1
ATOM 543 C CA . ALA A 1 73 ? 42.795 14.444 57.072 1.00 62.16 81 ALA B CA 1
ATOM 544 C C . ALA A 1 73 ? 42.297 13.896 55.739 1.00 62.39 81 ALA B C 1
ATOM 545 O O . ALA A 1 73 ? 41.099 13.930 55.451 1.00 59.53 81 ALA B O 1
ATOM 547 N N . LEU A 1 74 ? 43.223 13.381 54.936 1.00 62.95 82 LEU B N 1
ATOM 548 C CA . LEU A 1 74 ? 42.874 12.788 53.652 1.00 64.28 82 LEU B CA 1
ATOM 549 C C . LEU A 1 74 ? 42.059 11.515 53.848 1.00 57.36 82 LEU B C 1
ATOM 550 O O . LEU A 1 74 ? 41.209 11.184 53.025 1.00 53.23 82 LEU B O 1
ATOM 555 N N . ILE A 1 75 ? 42.324 10.805 54.941 1.00 59.16 83 ILE B N 1
ATOM 556 C CA . ILE A 1 75 ? 41.554 9.611 55.273 1.00 58.09 83 ILE B CA 1
ATOM 557 C C . ILE A 1 75 ? 40.083 9.964 55.444 1.00 56.27 83 ILE B C 1
ATOM 558 O O . ILE A 1 75 ? 39.210 9.319 54.863 1.00 56.39 83 ILE B O 1
ATOM 563 N N . GLN A 1 76 ? 39.819 11.004 56.229 1.00 57.87 84 GLN B N 1
ATOM 564 C CA . GLN A 1 76 ? 38.452 11.443 56.477 1.00 61.08 84 GLN B CA 1
ATOM 565 C C . GLN A 1 76 ? 37.774 11.892 55.186 1.00 58.45 84 GLN B C 1
ATOM 566 O O . GLN A 1 76 ? 36.586 11.649 54.987 1.00 57.38 84 GLN B O 1
ATOM 572 N N . ASP A 1 77 ? 38.536 12.539 54.309 1.00 59.73 85 ASP B N 1
ATOM 573 C CA . ASP A 1 77 ? 38.009 12.970 53.019 1.00 62.06 85 ASP B CA 1
ATOM 574 C C . ASP A 1 77 ? 37.655 11.767 52.150 1.00 60.00 85 ASP B C 1
ATOM 575 O O . ASP A 1 77 ? 36.668 11.791 51.413 1.00 61.34 85 ASP B O 1
ATOM 580 N N . GLN A 1 78 ? 38.468 10.718 52.241 1.00 60.42 86 GLN B N 1
ATOM 581 C CA . GLN A 1 78 ? 38.198 9.469 51.536 1.00 57.33 86 GLN B CA 1
ATOM 582 C C . GLN A 1 78 ? 36.955 8.796 52.102 1.00 54.37 86 GLN B C 1
ATOM 583 O O . GLN A 1 78 ? 36.122 8.278 51.359 1.00 50.83 86 GLN B O 1
ATOM 589 N N . VAL A 1 79 ? 36.841 8.805 53.426 1.00 57.87 87 VAL B N 1
ATOM 590 C CA . VAL A 1 79 ? 35.697 8.204 54.101 1.00 59.41 87 VAL B CA 1
ATOM 591 C C . VAL A 1 79 ? 34.423 9.004 53.833 1.00 56.84 87 VAL B C 1
ATOM 592 O O . VAL A 1 79 ? 33.378 8.429 53.531 1.00 54.29 87 VAL B O 1
ATOM 596 N N . ASP A 1 80 ? 34.517 10.328 53.931 1.00 59.55 88 ASP B N 1
ATOM 597 C CA . ASP A 1 80 ? 33.374 11.197 53.660 1.00 58.65 88 ASP B CA 1
ATOM 598 C C . ASP A 1 80 ? 32.875 11.014 52.234 1.00 59.84 88 ASP B C 1
ATOM 599 O O . ASP A 1 80 ? 31.670 10.984 51.989 1.00 60.39 88 ASP B O 1
ATOM 604 N N . HIS A 1 81 ? 33.811 10.892 51.298 1.00 52.94 89 HIS B N 1
ATOM 605 C CA . HIS A 1 81 ? 33.470 10.676 49.898 1.00 59.08 89 HIS B CA 1
ATOM 606 C C . HIS A 1 81 ? 32.747 9.345 49.708 1.00 56.86 89 HIS B C 1
ATOM 607 O O . HIS A 1 81 ? 31.753 9.268 48.987 1.00 58.02 89 HIS B O 1
ATOM 614 N N . LEU A 1 82 ? 33.249 8.300 50.361 1.00 56.31 90 LEU B N 1
ATOM 615 C CA . LEU A 1 82 ? 32.636 6.979 50.277 1.00 50.84 90 LEU B CA 1
ATOM 616 C C . LEU A 1 82 ? 31.277 6.948 50.972 1.00 56.50 90 LEU B C 1
ATOM 617 O O . LEU A 1 82 ? 30.379 6.213 50.561 1.00 58.26 90 LEU B O 1
ATOM 622 N N . LEU A 1 83 ? 31.129 7.749 52.023 1.00 51.36 91 LEU B N 1
ATOM 623 C CA . LEU A 1 83 ? 29.860 7.839 52.739 1.00 55.11 91 LEU B CA 1
ATOM 624 C C . LEU A 1 83 ? 28.784 8.481 51.868 1.00 57.44 91 LEU B C 1
ATOM 625 O O . LEU A 1 83 ? 27.606 8.141 51.976 1.00 57.77 91 LEU B O 1
ATOM 630 N N . THR A 1 84 ? 29.193 9.407 51.003 1.00 60.02 92 THR B N 1
ATOM 631 C CA . THR A 1 84 ? 28.265 10.030 50.063 1.00 58.99 92 THR B CA 1
ATOM 632 C C . THR A 1 84 ? 27.853 9.031 48.986 1.00 56.62 92 THR B C 1
ATOM 633 O O . THR A 1 84 ? 26.814 9.186 48.343 1.00 64.70 92 THR B O 1
ATOM 637 N N . LEU A 1 85 ? 28.680 8.008 48.794 1.00 59.77 93 LEU B N 1
ATOM 638 C CA . LEU A 1 85 ? 28.353 6.909 47.893 1.00 60.04 93 LEU B CA 1
ATOM 639 C C . LEU A 1 85 ? 27.640 5.801 48.662 1.00 56.03 93 LEU B C 1
ATOM 640 O O . LEU A 1 85 ? 27.444 4.700 48.145 1.00 55.08 93 LEU B O 1
ATOM 645 N N . LYS A 1 86 ? 27.265 6.110 49.902 1.00 54.67 94 LYS B N 1
ATOM 646 C CA . LYS A 1 86 ? 26.591 5.168 50.793 1.00 56.24 94 LYS B CA 1
ATOM 647 C C . LYS A 1 86 ? 27.416 3.900 51.012 1.00 59.23 94 LYS B C 1
ATOM 648 O O . LYS A 1 86 ? 26.866 2.829 51.272 1.00 59.86 94 LYS B O 1
ATOM 650 N N . VAL A 1 87 ? 28.736 4.029 50.905 1.00 56.58 95 VAL B N 1
ATOM 651 C CA . VAL A 1 87 ? 29.639 2.905 51.136 1.00 52.96 95 VAL B CA 1
ATOM 652 C C . VAL A 1 87 ? 29.852 2.690 52.630 1.00 52.65 95 VAL B C 1
ATOM 653 O O . VAL A 1 87 ? 30.130 3.637 53.366 1.00 53.63 95 VAL B O 1
ATOM 657 N N . ARG A 1 88 ? 29.707 1.443 53.071 1.00 50.48 96 ARG B N 1
ATOM 658 C CA . ARG A 1 88 ? 29.962 1.073 54.458 1.00 50.19 96 ARG B CA 1
ATOM 659 C C . ARG A 1 88 ? 31.450 1.165 54.782 1.00 52.80 96 ARG B C 1
ATOM 660 O O . ARG A 1 88 ? 32.182 0.176 54.690 1.00 46.87 96 ARG B O 1
ATOM 662 N N . VAL A 1 89 ? 31.890 2.358 55.168 1.00 49.79 97 VAL B N 1
ATOM 663 C CA . VAL A 1 89 ? 33.301 2.601 55.428 1.00 49.19 97 VAL B CA 1
ATOM 664 C C . VAL A 1 89 ? 33.542 3.100 56.853 1.00 52.40 97 VAL B C 1
ATOM 665 O O . VAL A 1 89 ? 32.842 3.985 57.348 1.00 57.72 97 VAL B O 1
ATOM 669 N N . SER A 1 90 ? 34.534 2.513 57.513 1.00 50.74 98 SER B N 1
ATOM 670 C CA . SER A 1 90 ? 34.925 2.955 58.843 1.00 54.65 98 SER B CA 1
ATOM 671 C C . SER A 1 90 ? 36.413 3.287 58.866 1.00 51.42 98 SER B C 1
ATOM 672 O O . SER A 1 90 ? 37.173 2.831 58.011 1.00 44.27 98 SER B O 1
ATOM 675 N N . SER A 1 91 ? 36.823 4.091 59.839 1.00 45.99 99 SER B N 1
ATOM 676 C CA . SER A 1 91 ? 38.222 4.471 59.953 1.00 39.90 99 SER B CA 1
ATOM 677 C C . SER A 1 91 ? 38.697 4.347 61.388 1.00 45.44 99 SER B C 1
ATOM 678 O O . SER A 1 91 ? 38.106 4.924 62.302 1.00 48.20 99 SER B O 1
ATOM 681 N N . LEU A 1 92 ? 39.768 3.587 61.579 1.00 42.64 100 LEU B N 1
ATOM 682 C CA . LEU A 1 92 ? 40.374 3.433 62.892 1.00 46.78 100 LEU B CA 1
ATOM 683 C C . LEU A 1 92 ? 41.628 4.293 62.983 1.00 50.40 100 LEU B C 1
ATOM 684 O O . LEU A 1 92 ? 42.587 4.085 62.237 1.00 45.55 100 LEU B O 1
ATOM 689 N N . ASN A 1 93 ? 41.609 5.270 63.885 1.00 48.56 101 ASN B N 1
ATOM 690 C CA . ASN A 1 93 ? 42.760 6.137 64.098 1.00 51.30 101 ASN B CA 1
ATOM 691 C C . ASN A 1 93 ? 42.776 6.748 65.496 1.00 60.01 101 ASN B C 1
ATOM 692 O O . ASN A 1 93 ? 42.091 6.274 66.402 1.00 57.29 101 ASN B O 1
ATOM 697 N N . SER A 1 94 ? 43.561 7.807 65.659 1.00 58.92 102 SER B N 1
ATOM 698 C CA . SER A 1 94 ? 43.747 8.440 66.959 1.00 60.41 102 SER B CA 1
ATOM 699 C C . SER A 1 94 ? 42.593 9.364 67.335 1.00 62.51 102 SER B C 1
ATOM 700 O O . SER A 1 94 ? 42.304 9.556 68.516 1.00 69.55 102 SER B O 1
ATOM 703 N N . LYS A 1 95 ? 41.936 9.936 66.330 1.00 65.44 103 LYS B N 1
ATOM 704 C CA . LYS A 1 95 ? 40.872 10.907 66.569 1.00 65.98 103 LYS B CA 1
ATOM 705 C C . LYS A 1 95 ? 39.644 10.268 67.218 1.00 68.08 103 LYS B C 1
ATOM 706 O O . LYS A 1 95 ? 38.835 10.959 67.837 1.00 68.70 103 LYS B O 1
ATOM 708 N N . LEU A 1 96 ? 39.508 8.953 67.075 1.00 64.92 104 LEU B N 1
ATOM 709 C CA . LEU A 1 96 ? 38.397 8.235 67.691 1.00 65.53 104 LEU B CA 1
ATOM 710 C C . LEU A 1 96 ? 38.500 8.247 69.211 1.00 69.43 104 LEU B C 1
ATOM 711 O O . LEU A 1 96 ? 39.598 8.228 69.769 1.00 63.65 104 LEU B O 1
ATOM 716 N N . SER A 1 97 ? 37.349 8.274 69.875 1.00 68.60 105 SER B N 1
ATOM 717 C CA . SER A 1 97 ? 37.303 8.221 71.331 1.00 70.90 105 SER B CA 1
ATOM 718 C C . SER A 1 97 ? 37.470 6.784 71.813 1.00 71.13 105 SER B C 1
ATOM 719 O O . SER A 1 97 ? 37.492 5.852 71.010 1.00 70.06 105 SER B O 1
ATOM 722 N N . ALA A 1 98 ? 37.581 6.612 73.127 1.00 72.13 106 ALA B N 1
ATOM 723 C CA . ALA A 1 98 ? 37.799 5.294 73.718 1.00 73.48 106 ALA B CA 1
ATOM 724 C C . ALA A 1 98 ? 36.622 4.350 73.472 1.00 69.80 106 ALA B C 1
ATOM 725 O O . ALA A 1 98 ? 36.807 3.143 73.308 1.00 67.14 106 ALA B O 1
ATOM 727 N N . GLN A 1 99 ? 35.414 4.902 73.447 1.00 67.37 107 GLN B N 1
ATOM 728 C CA . GLN A 1 99 ? 34.223 4.094 73.218 1.00 68.16 107 GLN B CA 1
ATOM 729 C C . GLN A 1 99 ? 34.012 3.850 71.729 1.00 68.63 107 GLN B C 1
ATOM 730 O O . GLN A 1 99 ? 33.509 2.800 71.332 1.00 64.08 107 GLN B O 1
ATOM 736 N N . GLU A 1 100 ? 34.400 4.824 70.911 1.00 64.74 108 GLU B N 1
ATOM 737 C CA . GLU A 1 100 ? 34.294 4.690 69.463 1.00 69.79 108 GLU B CA 1
ATOM 738 C C . GLU A 1 100 ? 35.140 3.528 68.956 1.00 63.77 108 GLU B C 1
ATOM 739 O O . GLU A 1 100 ? 34.712 2.781 68.078 1.00 59.12 108 GLU B O 1
ATOM 745 N N . ARG A 1 101 ? 36.336 3.371 69.516 1.00 68.11 109 ARG B N 1
ATOM 746 C CA . ARG A 1 101 ? 37.173 2.222 69.185 1.00 67.94 109 ARG B CA 1
ATOM 747 C C . ARG A 1 101 ? 36.495 0.937 69.646 1.00 64.65 109 ARG B C 1
ATOM 748 O O . ARG A 1 101 ? 36.487 -0.060 68.928 1.00 65.15 109 ARG B O 1
ATOM 756 N N . LYS A 1 102 ? 35.926 0.976 70.848 1.00 69.93 110 LYS B N 1
ATOM 757 C CA . LYS A 1 102 ? 35.280 -0.191 71.438 1.00 73.20 110 LYS B CA 1
ATOM 758 C C . LYS A 1 102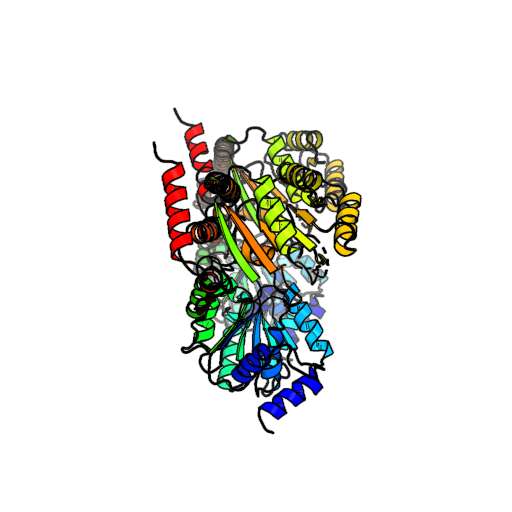 ? 34.170 -0.739 70.547 1.00 70.11 110 LYS B C 1
ATOM 759 O O . LYS A 1 102 ? 33.965 -1.952 70.468 1.00 71.61 110 LYS B O 1
ATOM 765 N N . GLU A 1 103 ? 33.462 0.156 69.869 1.00 66.03 111 GLU B N 1
ATOM 766 C CA . GLU A 1 103 ? 32.365 -0.244 68.998 1.00 71.15 111 GLU B CA 1
ATOM 767 C C . GLU A 1 103 ? 32.879 -0.770 67.663 1.00 68.10 111 GLU B C 1
ATOM 768 O O . GLU A 1 103 ? 32.347 -1.740 67.123 1.00 70.47 111 GLU B O 1
ATOM 774 N N . LEU A 1 104 ? 33.916 -0.127 67.134 1.00 68.38 112 LEU B N 1
ATOM 775 C CA . LEU A 1 104 ? 34.515 -0.562 65.878 1.00 66.80 112 LEU B CA 1
ATOM 776 C C . LEU A 1 104 ? 35.154 -1.937 66.047 1.00 63.24 112 LEU B C 1
ATOM 777 O O . LEU A 1 104 ? 34.983 -2.814 65.200 1.00 61.86 112 LEU B O 1
ATOM 782 N N . LEU A 1 105 ? 35.883 -2.119 67.146 1.00 69.00 113 LEU B N 1
ATOM 783 C CA . LEU A 1 105 ? 36.468 -3.416 67.470 1.00 65.77 113 LEU B CA 1
ATOM 784 C C . LEU A 1 105 ? 35.386 -4.476 67.618 1.00 67.86 113 LEU B C 1
ATOM 785 O O . LEU A 1 105 ? 35.567 -5.619 67.207 1.00 66.94 113 LEU B O 1
ATOM 790 N N . ALA A 1 106 ? 34.262 -4.082 68.209 1.00 74.31 114 ALA B N 1
ATOM 791 C CA . ALA A 1 106 ? 33.145 -4.992 68.441 1.00 72.88 114 ALA B CA 1
ATOM 792 C C . ALA A 1 106 ? 32.592 -5.544 67.132 1.00 71.56 114 ALA B C 1
ATOM 793 O O . ALA A 1 106 ? 32.179 -6.702 67.065 1.00 74.18 114 ALA B O 1
ATOM 795 N N . ASP A 1 107 ? 32.589 -4.715 66.092 1.00 69.68 115 ASP B N 1
ATOM 796 C CA . ASP A 1 107 ? 32.110 -5.145 64.783 1.00 73.37 115 ASP B CA 1
ATOM 797 C C . ASP A 1 107 ? 33.107 -6.098 64.129 1.00 71.49 115 ASP B C 1
ATOM 798 O O . ASP A 1 107 ? 32.722 -7.113 63.558 1.00 65.89 115 ASP B O 1
ATOM 803 N N . LEU A 1 108 ? 34.391 -5.769 64.220 1.00 66.59 116 LEU B N 1
ATOM 804 C CA . LEU A 1 108 ? 35.425 -6.581 63.589 1.00 65.99 116 LEU B CA 1
ATOM 805 C C . LEU A 1 108 ? 35.574 -7.951 64.259 1.00 71.20 116 LEU B C 1
ATOM 806 O O . LEU A 1 108 ? 35.971 -8.921 63.615 1.00 69.57 116 LEU B O 1
ATOM 811 N N . GLU A 1 109 ? 35.255 -8.026 65.549 1.00 75.41 117 GLU B N 1
ATOM 812 C CA . GLU A 1 109 ? 35.324 -9.286 66.286 1.00 72.57 117 GLU B CA 1
ATOM 813 C C . GLU A 1 109 ? 34.050 -10.100 66.085 1.00 72.94 117 GLU B C 1
ATOM 814 O O . GLU A 1 109 ? 33.987 -11.281 66.425 1.00 73.66 117 GLU B O 1
ATOM 820 N N . ARG A 1 110 ? 33.036 -9.448 65.528 1.00 76.73 118 ARG B N 1
ATOM 821 C CA . ARG A 1 110 ? 31.746 -10.073 65.261 1.00 78.22 118 ARG B CA 1
ATOM 822 C C . ARG A 1 110 ? 31.846 -11.101 64.138 1.00 82.44 118 ARG B C 1
ATOM 823 O O . ARG A 1 110 ? 32.674 -10.968 63.237 1.00 80.51 118 ARG B O 1
ATOM 831 N N . GLU A 1 111 ? 31.017 -12.138 64.210 1.00 88.67 119 GLU B N 1
ATOM 832 C CA . GLU A 1 111 ? 30.879 -13.082 63.109 1.00 89.27 119 GLU B CA 1
ATOM 833 C C . GLU A 1 111 ? 30.259 -12.387 61.902 1.00 87.89 119 GLU B C 1
ATOM 834 O O . GLU A 1 111 ? 29.183 -11.792 62.005 1.00 85.88 119 GLU B O 1
ATOM 840 N N . LYS A 1 112 ? 30.950 -12.469 60.768 1.00 86.45 120 LYS B N 1
ATOM 841 C CA . LYS A 1 112 ? 30.551 -11.777 59.543 1.00 82.30 120 LYS B CA 1
ATOM 842 C C . LYS A 1 112 ? 30.320 -10.283 59.778 1.00 81.77 120 LYS B C 1
ATOM 843 O O . LYS A 1 112 ? 29.180 -9.818 59.742 1.00 81.73 120 LYS B O 1
ATOM 845 N N . PRO A 1 113 ? 31.405 -9.526 60.023 1.00 80.38 121 PRO B N 1
ATOM 846 C CA . PRO A 1 113 ? 31.296 -8.076 60.226 1.00 78.11 121 PRO B CA 1
ATOM 847 C C . PRO A 1 113 ? 30.745 -7.381 58.989 1.00 74.95 121 PRO B C 1
ATOM 848 O O . PRO A 1 113 ? 30.908 -7.891 57.882 1.00 78.23 121 PRO B O 1
ATOM 852 N N . GLN A 1 114 ? 30.105 -6.233 59.171 1.00 71.93 122 GLN B N 1
ATOM 853 C CA . GLN A 1 114 ? 29.527 -5.517 58.043 1.00 78.64 122 GLN B CA 1
ATOM 854 C C . GLN A 1 114 ? 30.433 -4.379 57.587 1.00 75.33 122 GLN B C 1
ATOM 855 O O . GLN A 1 114 ? 30.116 -3.662 56.636 1.00 71.97 122 GLN B O 1
ATOM 861 N N . THR A 1 115 ? 31.561 -4.217 58.270 1.00 70.85 123 THR B N 1
ATOM 862 C CA . THR A 1 115 ? 32.612 -3.326 57.796 1.00 66.10 123 THR B CA 1
ATOM 863 C C . THR A 1 115 ? 33.202 -3.928 56.528 1.00 55.67 123 THR B C 1
ATOM 864 O O . THR A 1 115 ? 33.663 -5.059 56.543 1.00 62.57 123 THR B O 1
ATOM 868 N N . LYS A 1 116 ? 33.161 -3.194 55.424 1.00 49.95 124 LYS B N 1
ATOM 869 C CA . LYS A 1 116 ? 33.675 -3.722 54.167 1.00 54.39 124 LYS B CA 1
ATOM 870 C C . LYS A 1 116 ? 35.070 -3.176 53.900 1.00 46.13 124 LYS B C 1
ATOM 871 O O . LYS A 1 116 ? 35.981 -3.913 53.524 1.00 45.37 124 LYS B O 1
ATOM 877 N N . ILE A 1 117 ? 35.219 -1.871 54.099 1.00 44.50 125 ILE B N 1
ATOM 878 C CA . ILE A 1 117 ? 36.495 -1.195 53.924 1.00 43.52 125 ILE B CA 1
ATOM 879 C C . ILE A 1 117 ? 36.896 -0.487 55.209 1.00 41.42 125 ILE B C 1
ATOM 880 O O . ILE A 1 117 ? 36.166 0.371 55.702 1.00 36.35 125 ILE B O 1
ATOM 885 N N . LEU A 1 118 ? 38.058 -0.838 55.745 1.00 46.91 126 LEU B N 1
ATOM 886 C CA . LEU A 1 118 ? 38.550 -0.188 56.953 1.00 37.16 126 LEU B CA 1
ATOM 887 C C . LEU A 1 118 ? 39.831 0.598 56.692 1.00 31.89 126 LEU B C 1
ATOM 888 O O . LEU A 1 118 ? 40.882 0.016 56.430 1.00 33.04 126 LEU B O 1
ATOM 893 N N . TYR A 1 119 ? 39.732 1.923 56.745 1.00 34.78 127 TYR B N 1
ATOM 894 C CA . TYR A 1 119 ? 40.915 2.772 56.689 1.00 30.16 127 TYR B CA 1
ATOM 895 C C . TYR A 1 119 ? 41.598 2.764 58.045 1.00 38.81 127 TYR B C 1
ATOM 896 O O . TYR A 1 119 ? 40.937 2.762 59.083 1.00 38.34 127 TYR B O 1
ATOM 905 N N . ILE A 1 120 ? 42.924 2.757 58.032 1.00 31.58 128 ILE B N 1
ATOM 906 C CA . ILE A 1 120 ? 43.690 2.722 59.264 1.00 31.18 128 ILE B CA 1
ATOM 907 C C . ILE A 1 120 ? 45.049 3.382 59.045 1.00 36.88 128 ILE B C 1
ATOM 908 O O . ILE A 1 120 ? 45.611 3.329 57.953 1.00 33.77 128 ILE B O 1
ATOM 913 N N . THR A 1 121 ? 45.559 4.039 60.079 1.00 33.74 129 THR B N 1
ATOM 914 C CA . THR A 1 121 ? 46.878 4.641 60.008 1.00 38.69 129 THR B CA 1
ATOM 915 C C . THR A 1 121 ? 47.924 3.557 60.261 1.00 30.61 129 THR B C 1
ATOM 916 O O . THR A 1 121 ? 47.614 2.529 60.861 1.00 34.90 129 THR B O 1
ATOM 920 N N . PRO A 1 122 ? 49.163 3.773 59.795 1.00 31.68 130 PRO B N 1
ATOM 921 C CA . PRO A 1 122 ? 50.187 2.743 60.001 1.00 30.52 130 PRO B CA 1
ATOM 922 C C . PRO A 1 122 ? 50.471 2.477 61.479 1.00 34.54 130 PRO B C 1
ATOM 923 O O . PRO A 1 122 ? 50.743 1.334 61.843 1.00 38.52 130 PRO B O 1
ATOM 927 N N . GLU A 1 123 ? 50.394 3.507 62.315 1.00 39.57 131 GLU B N 1
ATOM 928 C CA . GLU A 1 123 ? 50.630 3.323 63.743 1.00 41.89 131 GLU B CA 1
ATOM 929 C C . GLU A 1 123 ? 49.565 2.414 64.356 1.00 40.95 131 GLU B C 1
ATOM 930 O O . GLU A 1 123 ? 49.883 1.533 65.157 1.00 39.56 131 GLU B O 1
ATOM 936 N N . MET A 1 124 ? 48.309 2.611 63.964 1.00 38.95 132 MET B N 1
ATOM 937 C CA . MET A 1 124 ? 47.222 1.797 64.489 1.00 33.68 132 MET B CA 1
ATOM 938 C C . MET A 1 124 ? 47.318 0.369 63.968 1.00 42.07 132 MET B C 1
ATOM 939 O O . MET A 1 124 ? 47.039 -0.584 64.693 1.00 45.01 132 MET B O 1
ATOM 944 N N . ALA A 1 125 ? 47.725 0.223 62.712 1.00 31.61 133 ALA B N 1
ATOM 945 C CA . ALA A 1 125 ? 47.869 -1.096 62.111 1.00 40.55 133 ALA B CA 1
ATOM 946 C C . ALA A 1 125 ? 49.043 -1.861 62.721 1.00 42.96 133 ALA B C 1
ATOM 947 O O . ALA A 1 125 ? 49.102 -3.087 62.639 1.00 51.24 133 ALA B O 1
ATOM 949 N N . ALA A 1 126 ? 49.965 -1.133 63.345 1.00 46.65 134 ALA B N 1
ATOM 950 C CA . ALA A 1 126 ? 51.159 -1.738 63.932 1.00 51.62 134 ALA B CA 1
ATOM 951 C C . ALA A 1 126 ? 51.164 -1.652 65.457 1.00 50.24 134 ALA B C 1
ATOM 952 O O . ALA A 1 126 ? 52.132 -2.057 66.106 1.00 52.86 134 ALA B O 1
ATOM 954 N N . SER A 1 127 ? 50.089 -1.120 66.028 1.00 50.52 135 SER B N 1
ATOM 955 C CA . SER A 1 127 ? 50.006 -0.962 67.475 1.00 48.88 135 SER B CA 1
ATOM 956 C C . SER A 1 127 ? 49.812 -2.311 68.148 1.00 49.28 135 SER B C 1
ATOM 957 O O . SER A 1 127 ? 49.161 -3.195 67.596 1.00 47.51 135 SER B O 1
ATOM 960 N N . SER A 1 128 ? 50.376 -2.464 69.343 1.00 51.21 136 SER B N 1
ATOM 961 C CA . SER A 1 128 ? 50.275 -3.719 70.079 1.00 44.70 136 SER B CA 1
ATOM 962 C C . SER A 1 128 ? 48.837 -3.992 70.509 1.00 53.16 136 SER B C 1
ATOM 963 O O . SER A 1 128 ? 48.457 -5.139 70.746 1.00 59.78 136 SER B O 1
ATOM 966 N N . SER A 1 129 ? 48.042 -2.930 70.597 1.00 43.35 137 SER B N 1
ATOM 967 C CA . SER A 1 129 ? 46.649 -3.037 71.011 1.00 48.63 137 SER B CA 1
ATOM 968 C C . SER A 1 129 ? 45.751 -3.590 69.905 1.00 54.20 137 SER B C 1
ATOM 969 O O . SER A 1 129 ? 44.715 -4.192 70.182 1.00 59.73 137 SER B O 1
ATOM 972 N N . PHE A 1 130 ? 46.148 -3.382 68.653 1.00 55.19 138 PHE B N 1
ATOM 973 C CA . PHE A 1 130 ? 45.328 -3.783 67.512 1.00 58.22 138 PHE B CA 1
ATOM 974 C C . PHE A 1 130 ? 45.623 -5.213 67.069 1.00 54.01 138 PHE B C 1
ATOM 975 O O . PHE A 1 130 ? 44.822 -5.838 66.370 1.00 50.65 138 PHE B O 1
ATOM 983 N N . GLN A 1 131 ? 46.777 -5.724 67.484 1.00 60.07 139 GLN B N 1
ATOM 984 C CA . GLN A 1 131 ? 47.219 -7.060 67.096 1.00 54.96 139 GLN B CA 1
ATOM 985 C C . GLN A 1 131 ? 46.215 -8.179 67.418 1.00 59.49 139 GLN B C 1
ATOM 986 O O . GLN A 1 131 ? 46.024 -9.071 66.592 1.00 58.22 139 GLN B O 1
ATOM 992 N N . PRO A 1 132 ? 45.577 -8.148 68.609 1.00 60.78 140 PRO B N 1
ATOM 993 C CA . PRO A 1 132 ? 44.567 -9.189 68.847 1.00 60.27 140 PRO B CA 1
ATOM 994 C C . PRO A 1 132 ? 43.428 -9.178 67.827 1.00 54.19 140 PRO B C 1
ATOM 995 O O . PRO A 1 132 ? 43.102 -10.227 67.274 1.00 48.41 140 PRO B O 1
ATOM 999 N N . THR A 1 133 ? 42.842 -8.009 67.584 1.00 59.67 141 THR B N 1
ATOM 1000 C CA . THR A 1 133 ? 41.769 -7.870 66.599 1.00 56.68 141 THR B CA 1
ATOM 1001 C C . THR A 1 133 ? 42.243 -8.300 65.217 1.00 51.94 141 THR B C 1
ATOM 1002 O O . THR A 1 133 ? 41.496 -8.895 64.440 1.00 58.18 141 THR B O 1
ATOM 1006 N N . LEU A 1 134 ? 43.501 -7.993 64.928 1.00 54.41 142 LEU B N 1
ATOM 1007 C CA . LEU A 1 134 ? 44.108 -8.308 63.644 1.00 53.74 142 LEU B CA 1
ATOM 1008 C C . LEU A 1 134 ? 44.347 -9.807 63.468 1.00 61.02 142 LEU B C 1
ATOM 1009 O O . LEU A 1 134 ? 44.007 -10.374 62.430 1.00 56.81 142 LEU B O 1
ATOM 1014 N N . ASN A 1 135 ? 44.928 -10.445 64.484 1.00 57.24 143 ASN B N 1
ATOM 1015 C CA . ASN A 1 135 ? 45.206 -11.880 64.433 1.00 54.01 143 ASN B CA 1
ATOM 1016 C C . ASN A 1 135 ? 43.933 -12.704 64.303 1.00 57.71 143 ASN B C 1
ATOM 1017 O O . ASN A 1 135 ? 43.938 -13.786 63.718 1.00 57.62 143 ASN B O 1
ATOM 1022 N N . SER A 1 136 ? 42.846 -12.185 64.864 1.00 59.78 144 SER B N 1
ATOM 1023 C CA . SER A 1 136 ? 41.544 -12.826 64.751 1.00 60.85 144 SER B CA 1
ATOM 1024 C C . SER A 1 136 ? 41.079 -12.825 63.302 1.00 60.67 144 SER B C 1
ATOM 1025 O O . SER A 1 136 ? 40.637 -13.847 62.782 1.00 57.14 144 SER B O 1
ATOM 1028 N N . LEU A 1 137 ? 41.184 -11.666 62.659 1.00 61.80 145 LEU B N 1
ATOM 1029 C CA . LEU A 1 137 ? 40.823 -11.524 61.255 1.00 60.29 145 LEU B CA 1
ATOM 1030 C C . LEU A 1 137 ? 41.662 -12.451 60.386 1.00 59.78 145 LEU B C 1
ATOM 1031 O O . LEU A 1 137 ? 41.149 -13.085 59.462 1.00 54.20 145 LEU B O 1
ATOM 1036 N N . VAL A 1 138 ? 42.954 -12.523 60.695 1.00 56.33 146 VAL B N 1
ATOM 1037 C CA . VAL A 1 138 ? 43.885 -13.365 59.952 1.00 57.50 146 VAL B CA 1
ATOM 1038 C C . VAL A 1 138 ? 43.498 -14.837 60.028 1.00 61.75 146 VAL B C 1
ATOM 1039 O O . VAL A 1 138 ? 43.327 -15.498 59.003 1.00 57.21 146 VAL B O 1
ATOM 1043 N N . SER A 1 139 ? 43.355 -15.336 61.253 1.00 60.73 147 SER B N 1
ATOM 1044 C CA . SER A 1 139 ? 43.082 -16.749 61.494 1.00 59.98 147 SER B CA 1
ATOM 1045 C C . SER A 1 139 ? 41.670 -17.165 61.082 1.00 65.73 147 SER B C 1
ATOM 1046 O O . SER A 1 139 ? 41.448 -18.307 60.682 1.00 68.21 147 SER B O 1
ATOM 1049 N N . ARG A 1 140 ? 40.716 -16.244 61.181 1.00 60.60 148 ARG B N 1
ATOM 1050 C CA . ARG A 1 140 ? 39.341 -16.548 60.803 1.00 62.73 148 ARG B CA 1
ATOM 1051 C C . ARG A 1 140 ? 39.147 -16.396 59.302 1.00 68.88 148 ARG B C 1
ATOM 1052 O O . ARG A 1 140 ? 38.049 -16.604 58.782 1.00 68.74 148 ARG B O 1
ATOM 1060 N N . HIS A 1 141 ? 40.230 -16.039 58.618 1.00 64.66 149 HIS B N 1
ATOM 1061 C CA . HIS A 1 141 ? 40.218 -15.828 57.175 1.00 67.03 149 HIS B CA 1
ATOM 1062 C C . HIS A 1 141 ? 39.114 -14.897 56.746 1.00 61.98 149 HIS B C 1
ATOM 1063 O O . HIS A 1 141 ? 38.176 -15.311 56.065 1.00 65.56 149 HIS B O 1
ATOM 1070 N N . LEU A 1 142 ? 39.218 -13.642 57.151 1.00 58.43 150 LEU B N 1
ATOM 1071 C CA . LEU A 1 142 ? 38.251 -12.660 56.711 1.00 62.96 150 LEU B CA 1
ATOM 1072 C C . LEU A 1 142 ? 38.851 -11.809 55.581 1.00 49.85 150 LEU B C 1
ATOM 1073 O O . LEU A 1 142 ? 38.189 -11.554 54.579 1.00 63.02 150 LEU B O 1
ATOM 1078 N N . LEU A 1 143 ? 40.119 -11.426 55.734 1.00 53.59 151 LEU B N 1
ATOM 1079 C CA . LEU A 1 143 ? 40.771 -10.428 54.877 1.00 48.35 151 LEU B CA 1
ATOM 1080 C C . LEU A 1 143 ? 40.846 -10.778 53.386 1.00 42.45 151 LEU B C 1
ATOM 1081 O O . LEU A 1 143 ? 41.462 -11.766 52.989 1.00 43.57 151 LEU B O 1
ATOM 1086 N N . SER A 1 144 ? 40.216 -9.928 52.576 1.00 46.10 152 SER B N 1
ATOM 1087 C CA . SER A 1 144 ? 40.251 -10.022 51.119 1.00 43.99 152 SER B CA 1
ATOM 1088 C C . SER A 1 144 ? 41.454 -9.298 50.524 1.00 37.33 152 SER B C 1
ATOM 1089 O O . SER A 1 144 ? 42.115 -9.819 49.631 1.00 39.44 152 SER B O 1
ATOM 1092 N N . TYR A 1 145 ? 41.724 -8.090 51.010 1.00 37.41 153 TYR B N 1
ATOM 1093 C CA . TYR A 1 145 ? 42.851 -7.308 50.516 1.00 30.56 153 TYR B CA 1
ATOM 1094 C C . TYR A 1 145 ? 43.571 -6.572 51.632 1.00 28.49 153 TYR B C 1
ATOM 1095 O O . TYR A 1 145 ? 42.944 -6.093 52.572 1.00 30.95 153 TYR B O 1
ATOM 1104 N N . LEU A 1 146 ? 44.889 -6.469 51.506 1.00 27.33 154 LEU B N 1
ATOM 1105 C CA . LEU A 1 146 ? 45.647 -5.486 52.263 1.00 31.61 154 LEU B CA 1
ATOM 1106 C C . LEU A 1 146 ? 46.099 -4.383 51.311 1.00 26.22 154 LEU B C 1
ATOM 1107 O O . LEU A 1 146 ? 46.841 -4.632 50.365 1.00 28.93 154 LEU B O 1
ATOM 1112 N N . VAL A 1 147 ? 45.640 -3.166 51.562 1.00 22.64 155 VAL B N 1
ATOM 1113 C CA . VAL A 1 147 ? 45.991 -2.035 50.715 1.00 24.49 155 VAL B CA 1
ATOM 1114 C C . VAL A 1 147 ? 46.923 -1.068 51.424 1.00 27.42 155 VAL B C 1
ATOM 1115 O O . VAL A 1 147 ? 46.617 -0.562 52.507 1.00 28.69 155 VAL B O 1
ATOM 1119 N N . VAL A 1 148 ? 48.074 -0.820 50.815 1.00 23.66 156 VAL B N 1
ATOM 1120 C CA . VAL A 1 148 ? 48.983 0.184 51.335 1.00 23.68 156 VAL B CA 1
ATOM 1121 C C . VAL A 1 148 ? 48.980 1.393 50.402 1.00 24.86 156 VAL B C 1
ATOM 1122 O O . VAL A 1 148 ? 49.588 1.369 49.326 1.00 22.83 156 VAL B O 1
ATOM 1126 N N . ASP A 1 149 ? 48.260 2.433 50.811 1.00 24.97 157 ASP B N 1
ATOM 1127 C CA . ASP A 1 149 ? 48.216 3.683 50.061 1.00 27.47 157 ASP B CA 1
ATOM 1128 C C . ASP A 1 149 ? 49.408 4.536 50.467 1.00 32.43 157 ASP B C 1
ATOM 1129 O O . ASP A 1 149 ? 50.002 4.320 51.538 1.00 22.78 157 ASP B O 1
ATOM 1134 N N . GLU A 1 150 ? 49.752 5.497 49.611 1.00 25.98 158 GLU B N 1
ATOM 1135 C CA . GLU A 1 150 ? 50.938 6.336 49.793 1.00 27.00 158 GLU B CA 1
ATOM 1136 C C . GLU A 1 150 ? 52.157 5.481 50.121 1.00 26.41 158 GLU B C 1
ATOM 1137 O O . GLU A 1 150 ? 52.893 5.759 51.074 1.00 23.53 158 GLU B O 1
ATOM 1143 N N . ALA A 1 151 ? 52.357 4.439 49.321 1.00 23.12 159 ALA B N 1
ATOM 1144 C CA . ALA A 1 151 ? 53.345 3.403 49.619 1.00 21.26 159 ALA B CA 1
ATOM 1145 C C . ALA A 1 151 ? 54.779 3.932 49.643 1.00 22.90 159 ALA B C 1
ATOM 1146 O O . ALA A 1 151 ? 55.664 3.298 50.209 1.00 23.93 159 ALA B O 1
ATOM 1148 N N . HIS A 1 152 ? 55.000 5.100 49.044 1.00 23.61 160 HIS B N 1
ATOM 1149 C CA . HIS A 1 152 ? 56.323 5.727 49.022 1.00 19.08 160 HIS B CA 1
ATOM 1150 C C . HIS A 1 152 ? 56.818 6.083 50.426 1.00 20.05 160 HIS B C 1
ATOM 1151 O O . HIS A 1 152 ? 58.005 6.327 50.630 1.00 21.36 160 HIS B O 1
ATOM 1158 N N . CYS A 1 153 ? 55.908 6.100 51.392 1.00 25.25 161 CYS B N 1
ATOM 1159 C CA . CYS A 1 153 ? 56.260 6.448 52.768 1.00 24.42 161 CYS B CA 1
ATOM 1160 C C . CYS A 1 153 ? 57.185 5.417 53.436 1.00 26.97 161 CYS B C 1
ATOM 1161 O O . CYS A 1 153 ? 57.719 5.669 54.519 1.00 26.09 161 CYS B O 1
ATOM 1164 N N . VAL A 1 154 ? 57.378 4.263 52.796 1.00 23.23 162 VAL B N 1
ATOM 1165 C CA . VAL A 1 154 ? 58.340 3.274 53.283 1.00 23.66 162 VAL B CA 1
ATOM 1166 C C . VAL A 1 154 ? 59.770 3.717 53.001 1.00 26.67 162 VAL B C 1
ATOM 1167 O O . VAL A 1 154 ? 60.718 3.169 53.560 1.00 22.48 162 VAL B O 1
ATOM 1171 N N . SER A 1 155 ? 59.923 4.705 52.123 1.00 23.42 163 SER B N 1
ATOM 1172 C CA . SER A 1 155 ? 61.227 5.011 51.543 1.00 20.84 163 SER B CA 1
ATOM 1173 C C . SER A 1 155 ? 61.900 6.246 52.132 1.00 24.59 163 SER B C 1
ATOM 1174 O O . SER A 1 155 ? 61.255 7.256 52.397 1.00 24.93 163 SER B O 1
ATOM 1177 N N . GLN A 1 156 ? 63.215 6.159 52.308 1.00 23.68 164 GLN B N 1
ATOM 1178 C CA . GLN A 1 156 ? 64.017 7.308 52.713 1.00 27.93 164 GLN B CA 1
ATOM 1179 C C . GLN A 1 156 ? 64.186 8.268 51.540 1.00 26.85 164 GLN B C 1
ATOM 1180 O O . GLN A 1 156 ? 64.686 9.379 51.700 1.00 26.55 164 GLN B O 1
ATOM 1186 N N . TRP A 1 157 ? 63.759 7.826 50.362 1.00 31.31 165 TRP B N 1
ATOM 1187 C CA . TRP A 1 157 ? 63.918 8.607 49.138 1.00 30.54 165 TRP B CA 1
ATOM 1188 C C . TRP A 1 157 ? 62.597 9.091 48.552 1.00 28.46 165 TRP B C 1
ATOM 1189 O O . TRP A 1 157 ? 62.577 9.637 47.453 1.00 28.43 165 TRP B O 1
ATOM 1200 N N . GLY A 1 158 ? 61.500 8.903 49.279 1.00 25.79 166 GLY B N 1
ATOM 1201 C CA . GLY A 1 158 ? 60.189 9.289 48.776 1.00 28.85 166 GLY B CA 1
ATOM 1202 C C . GLY A 1 158 ? 59.663 10.598 49.338 1.00 33.79 166 GLY B C 1
ATOM 1203 O O . GLY A 1 158 ? 58.501 10.952 49.120 1.00 32.37 166 GLY B O 1
ATOM 1204 N N . HIS A 1 159 ? 60.517 11.292 50.087 1.00 27.19 167 HIS B N 1
ATOM 1205 C CA . HIS A 1 159 ? 60.258 12.642 50.597 1.00 32.71 167 HIS B CA 1
ATOM 1206 C C . HIS A 1 159 ? 59.168 12.713 51.670 1.00 33.28 167 HIS B C 1
ATOM 1207 O O . HIS A 1 159 ? 58.765 13.800 52.079 1.00 30.00 167 HIS B O 1
ATOM 1214 N N . ASP A 1 160 ? 58.712 11.559 52.145 1.00 30.12 168 ASP B N 1
ATOM 1215 C CA . ASP A 1 160 ? 57.789 11.517 53.274 1.00 26.66 168 ASP B CA 1
ATOM 1216 C C . ASP A 1 160 ? 57.957 10.214 54.056 1.00 31.39 168 ASP B C 1
ATOM 1217 O O . ASP A 1 160 ? 56.989 9.496 54.297 1.00 26.19 168 ASP B O 1
ATOM 1222 N N . PHE A 1 161 ? 59.188 9.910 54.452 1.00 28.39 169 PHE B N 1
ATOM 1223 C CA . PHE A 1 161 ? 59.447 8.647 55.134 1.00 27.12 169 PHE B CA 1
ATOM 1224 C C . PHE A 1 161 ? 58.710 8.554 56.462 1.00 29.38 169 PHE B C 1
ATOM 1225 O O . PHE A 1 161 ? 58.722 9.489 57.267 1.00 29.12 169 PHE B O 1
ATOM 1233 N N . ARG A 1 162 ? 58.065 7.413 56.681 1.00 28.29 170 ARG B N 1
ATOM 1234 C CA . ARG A 1 162 ? 57.347 7.156 57.922 1.00 33.20 170 ARG B CA 1
ATOM 1235 C C . ARG A 1 162 ? 57.745 5.801 58.482 1.00 29.45 170 ARG B C 1
ATOM 1236 O O . ARG A 1 162 ? 57.482 4.772 57.859 1.00 26.23 170 ARG B O 1
ATOM 1244 N N . PRO A 1 163 ? 58.392 5.801 59.660 1.00 30.77 171 PRO B N 1
ATOM 1245 C CA . PRO A 1 163 ? 58.900 4.580 60.297 1.00 28.72 171 PRO B CA 1
ATOM 1246 C C . PRO A 1 163 ? 57.876 3.453 60.371 1.00 27.39 171 PRO B C 1
ATOM 1247 O O . PRO A 1 163 ? 58.221 2.304 60.080 1.00 25.39 171 PRO B O 1
ATOM 1251 N N . ASP A 1 164 ? 56.635 3.776 60.731 1.00 25.73 172 ASP B N 1
ATOM 1252 C CA . ASP A 1 164 ? 55.612 2.752 60.907 1.00 31.11 172 ASP B CA 1
ATOM 1253 C C . ASP A 1 164 ? 55.298 2.016 59.608 1.00 26.94 172 ASP B C 1
ATOM 1254 O O . ASP A 1 164 ? 54.744 0.923 59.631 1.00 28.82 172 ASP B O 1
ATOM 1259 N N . TYR A 1 165 ? 55.651 2.614 58.474 1.00 30.26 173 TYR B N 1
ATOM 1260 C CA . TYR A 1 165 ? 55.427 1.961 57.190 1.00 24.96 173 TYR B CA 1
ATOM 1261 C C . TYR A 1 165 ? 56.364 0.769 56.990 1.00 22.26 173 TYR B C 1
ATOM 1262 O O . TYR A 1 165 ? 56.063 -0.134 56.210 1.00 26.52 173 TYR B O 1
ATOM 1271 N N . LEU A 1 166 ? 57.492 0.762 57.695 1.00 25.81 174 LEU B N 1
ATOM 1272 C CA . LEU A 1 166 ? 58.422 -0.361 57.611 1.00 26.21 174 LEU B CA 1
ATOM 1273 C C . LEU A 1 166 ? 57.926 -1.565 58.414 1.00 27.69 174 LEU B C 1
ATOM 1274 O O . LEU A 1 166 ? 58.545 -2.627 58.396 1.00 30.91 174 LEU B O 1
ATOM 1279 N N . ARG A 1 167 ? 56.801 -1.398 59.105 1.00 32.97 175 ARG B N 1
ATOM 1280 C CA . ARG A 1 167 ? 56.195 -2.490 59.864 1.00 30.76 175 ARG B CA 1
ATOM 1281 C C . ARG A 1 167 ? 55.167 -3.255 59.038 1.00 32.24 175 ARG B C 1
ATOM 1282 O O . ARG A 1 167 ? 54.745 -4.347 59.417 1.00 31.20 175 ARG B O 1
ATOM 1290 N N . LEU A 1 168 ? 54.766 -2.686 57.906 1.00 29.02 176 LEU B N 1
ATOM 1291 C CA . LEU A 1 168 ? 53.683 -3.261 57.122 1.00 29.85 176 LEU B CA 1
ATOM 1292 C C . LEU A 1 168 ? 54.107 -4.542 56.408 1.00 32.78 176 LEU B C 1
ATOM 1293 O O . LEU A 1 168 ? 53.270 -5.381 56.078 1.00 32.77 176 LEU B O 1
ATOM 1298 N N . GLY A 1 169 ? 55.408 -4.692 56.173 1.00 27.06 177 GLY B N 1
ATOM 1299 C CA . GLY A 1 169 ? 55.922 -5.873 55.503 1.00 29.76 177 GLY B CA 1
ATOM 1300 C C . GLY A 1 169 ? 55.628 -7.155 56.259 1.00 29.81 177 GLY B C 1
ATOM 1301 O O . GLY A 1 169 ? 55.146 -8.134 55.683 1.00 28.94 177 GLY B O 1
ATOM 1302 N N . ALA A 1 170 ? 55.922 -7.149 57.555 1.00 30.36 178 ALA B N 1
ATOM 1303 C CA . ALA A 1 170 ? 55.631 -8.299 58.407 1.00 34.03 178 ALA B CA 1
ATOM 1304 C C . ALA A 1 170 ? 54.130 -8.579 58.424 1.00 35.40 178 ALA B C 1
ATOM 1305 O O . ALA A 1 170 ? 53.698 -9.729 58.392 1.00 39.77 178 ALA B O 1
ATOM 1307 N N . LEU A 1 171 ? 53.350 -7.505 58.473 1.00 32.40 179 LEU B N 1
ATOM 1308 C CA . LEU A 1 171 ? 51.897 -7.585 58.446 1.00 40.11 179 LEU B CA 1
ATOM 1309 C C . LEU A 1 171 ? 51.413 -8.288 57.181 1.00 40.66 179 LEU B C 1
ATOM 1310 O O . LEU A 1 171 ? 50.546 -9.160 57.238 1.00 40.49 179 LEU B O 1
ATOM 1315 N N . ARG A 1 172 ? 51.994 -7.918 56.044 1.00 40.14 180 ARG B N 1
ATOM 1316 C CA . ARG A 1 172 ? 51.608 -8.503 54.763 1.00 36.92 180 ARG B CA 1
ATOM 1317 C C . ARG A 1 172 ? 51.975 -9.982 54.698 1.00 44.19 180 ARG B C 1
ATOM 1318 O O . ARG A 1 172 ? 51.217 -10.793 54.163 1.00 40.19 180 ARG B O 1
ATOM 1326 N N . SER A 1 173 ? 53.138 -10.330 55.243 1.00 39.30 181 SER B N 1
ATOM 1327 C CA . SER A 1 173 ? 53.630 -11.704 55.176 1.00 37.57 181 SER B CA 1
ATOM 1328 C C . SER A 1 173 ? 52.760 -12.665 55.985 1.00 39.79 181 SER B C 1
ATOM 1329 O O . SER A 1 173 ? 52.706 -13.861 55.696 1.00 43.69 181 SER B O 1
ATOM 1332 N N . ARG A 1 174 ? 52.078 -12.135 56.995 1.00 47.36 182 ARG B N 1
ATOM 1333 C CA . ARG A 1 174 ? 51.137 -12.924 57.783 1.00 50.48 182 ARG B CA 1
ATOM 1334 C C . ARG A 1 174 ? 49.876 -13.222 56.975 1.00 57.58 182 ARG B C 1
ATOM 1335 O O . ARG A 1 174 ? 48.969 -13.906 57.450 1.00 55.93 182 ARG B O 1
ATOM 1343 N N . LEU A 1 175 ? 49.833 -12.703 55.749 1.00 56.50 183 LEU B N 1
ATOM 1344 C CA . LEU A 1 175 ? 48.655 -12.796 54.897 1.00 49.90 183 LEU B CA 1
ATOM 1345 C C . LEU A 1 175 ? 48.983 -13.280 53.492 1.00 59.76 183 LEU B C 1
ATOM 1346 O O . LEU A 1 175 ? 48.796 -12.546 52.521 1.00 61.59 183 LEU B O 1
ATOM 1351 N N . GLY A 1 176 ? 49.456 -14.516 53.377 1.00 62.75 184 GLY B N 1
ATOM 1352 C CA . GLY A 1 176 ? 49.693 -15.113 52.074 1.00 62.88 184 GLY B CA 1
ATOM 1353 C C . GLY A 1 176 ? 48.371 -15.394 51.387 1.00 60.72 184 GLY B C 1
ATOM 1354 O O . GLY A 1 176 ? 48.318 -15.727 50.201 1.00 65.19 184 GLY B O 1
ATOM 1355 N N . HIS A 1 177 ? 47.296 -15.252 52.153 1.00 64.03 185 HIS B N 1
ATOM 1356 C CA . HIS A 1 177 ? 45.948 -15.477 51.664 1.00 65.24 185 HIS B CA 1
ATOM 1357 C C . HIS A 1 177 ? 45.458 -14.301 50.821 1.00 47.46 185 HIS B C 1
ATOM 1358 O O . HIS A 1 177 ? 44.951 -14.488 49.718 1.00 55.30 185 HIS B O 1
ATOM 1365 N N . ALA A 1 178 ? 45.628 -13.090 51.343 1.00 50.93 186 ALA B N 1
ATOM 1366 C CA . ALA A 1 178 ? 45.104 -11.890 50.695 1.00 40.71 186 ALA B CA 1
ATOM 1367 C C . ALA A 1 178 ? 46.151 -11.163 49.853 1.00 35.98 186 ALA B C 1
ATOM 1368 O O . ALA A 1 178 ? 47.283 -10.964 50.289 1.00 35.35 186 ALA B O 1
ATOM 1370 N N . PRO A 1 179 ? 45.771 -10.763 48.632 1.00 37.31 187 PRO B N 1
ATOM 1371 C CA . PRO A 1 179 ? 46.665 -9.963 47.792 1.00 28.85 187 PRO B CA 1
ATOM 1372 C C . PRO A 1 179 ? 46.977 -8.616 48.430 1.00 32.23 187 PRO B C 1
ATOM 1373 O O . PRO A 1 179 ? 46.146 -8.067 49.155 1.00 32.06 187 PRO B O 1
ATOM 1377 N N . CYS A 1 180 ? 48.169 -8.095 48.169 1.00 27.08 188 CYS B N 1
ATOM 1378 C CA . CYS A 1 180 ? 48.519 -6.765 48.644 1.00 29.33 188 CYS B CA 1
ATOM 1379 C C . CYS A 1 180 ? 48.553 -5.795 47.471 1.00 27.40 188 CYS B C 1
ATOM 1380 O O . CYS A 1 180 ? 49.162 -6.084 46.442 1.00 28.50 188 CYS B O 1
ATOM 1383 N N . VAL A 1 181 ? 47.885 -4.654 47.628 1.00 27.12 189 VAL B N 1
ATOM 1384 C CA . VAL A 1 181 ? 47.924 -3.594 46.625 1.00 24.98 189 VAL B CA 1
ATOM 1385 C C . VAL A 1 181 ? 48.661 -2.366 47.165 1.00 20.41 189 VAL B C 1
ATOM 1386 O O . VAL A 1 181 ? 48.250 -1.773 48.165 1.00 24.30 189 VAL B O 1
ATOM 1390 N N . ALA A 1 182 ? 49.748 -1.991 46.497 1.00 21.36 190 ALA B N 1
ATOM 1391 C CA . ALA A 1 182 ? 50.532 -0.819 46.884 1.00 24.00 190 ALA B CA 1
ATOM 1392 C C . ALA A 1 182 ? 50.378 0.291 45.850 1.00 20.88 190 ALA B C 1
ATOM 1393 O O . ALA A 1 182 ? 50.573 0.057 44.660 1.00 22.95 190 ALA B O 1
ATOM 1395 N N . LEU A 1 183 ? 50.044 1.497 46.305 1.00 20.71 191 LEU B N 1
ATOM 1396 C CA . LEU A 1 183 ? 49.781 2.616 45.399 1.00 23.69 191 LEU B CA 1
ATOM 1397 C C . LEU A 1 183 ? 50.536 3.881 45.802 1.00 28.44 191 LEU B C 1
ATOM 1398 O O . LEU A 1 183 ? 50.728 4.149 46.992 1.00 23.09 191 LEU B O 1
ATOM 1403 N N . THR A 1 184 ? 50.947 4.660 44.803 1.00 23.40 192 THR B N 1
ATOM 1404 C CA . THR A 1 184 ? 51.665 5.916 45.025 1.00 24.59 192 THR B CA 1
ATOM 1405 C C . THR A 1 184 ? 51.777 6.712 43.732 1.00 27.77 192 THR B C 1
ATOM 1406 O O . THR A 1 184 ? 51.643 6.158 42.644 1.00 28.06 192 THR B O 1
ATOM 1410 N N . ALA A 1 185 ? 52.030 8.010 43.858 1.00 24.20 193 ALA B N 1
ATOM 1411 C CA . ALA A 1 185 ? 52.291 8.852 42.698 1.00 24.34 193 ALA B CA 1
ATOM 1412 C C . ALA A 1 185 ? 53.791 9.003 42.495 1.00 31.57 193 ALA B C 1
ATOM 1413 O O . ALA A 1 185 ? 54.245 9.414 41.428 1.00 29.96 193 ALA B O 1
ATOM 1415 N N . THR A 1 186 ? 54.558 8.668 43.530 1.00 25.25 194 THR B N 1
ATOM 1416 C CA . THR A 1 186 ? 56.014 8.783 43.473 1.00 23.28 194 THR B CA 1
ATOM 1417 C C . THR A 1 186 ? 56.570 7.702 42.558 1.00 32.48 194 THR B C 1
ATOM 1418 O O . THR A 1 186 ? 56.413 6.508 42.827 1.00 29.34 194 THR B O 1
ATOM 1422 N N . ALA A 1 187 ? 57.218 8.129 41.477 1.00 26.63 195 ALA B N 1
ATOM 1423 C CA . ALA A 1 187 ? 57.472 7.245 40.348 1.00 25.09 195 ALA B CA 1
ATOM 1424 C C . ALA A 1 187 ? 58.942 6.912 40.093 1.00 26.11 195 ALA B C 1
ATOM 1425 O O . ALA A 1 187 ? 59.276 6.42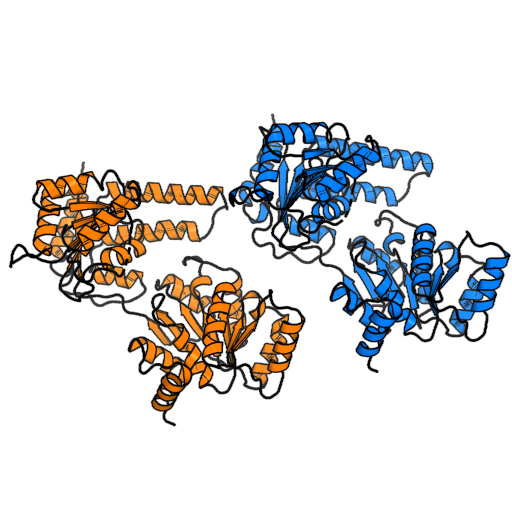9 39.015 1.00 25.67 195 ALA B O 1
ATOM 1427 N N . THR A 1 188 ? 59.822 7.144 41.063 1.00 22.71 196 THR B N 1
ATOM 1428 C CA . THR A 1 188 ? 61.232 6.832 40.839 1.00 22.85 196 THR B CA 1
ATOM 1429 C C . THR A 1 188 ? 61.487 5.338 41.060 1.00 25.32 196 THR B C 1
ATOM 1430 O O . THR A 1 188 ? 60.807 4.701 41.865 1.00 23.72 196 THR B O 1
ATOM 1434 N N . PRO A 1 189 ? 62.461 4.772 40.332 1.00 25.44 197 PRO B N 1
ATOM 1435 C CA . PRO A 1 189 ? 62.798 3.354 40.501 1.00 26.45 197 PRO B CA 1
ATOM 1436 C C . PRO A 1 189 ? 63.295 3.029 41.906 1.00 23.65 197 PRO B C 1
ATOM 1437 O O . PRO A 1 189 ? 63.028 1.936 42.400 1.00 22.71 197 PRO B O 1
ATOM 1441 N N . GLN A 1 190 ? 64.010 3.955 42.536 1.00 27.11 198 GLN B N 1
ATOM 1442 C CA . GLN A 1 190 ? 64.499 3.715 43.892 1.00 25.85 198 GLN B CA 1
ATOM 1443 C C . GLN A 1 190 ? 63.337 3.492 44.851 1.00 25.72 198 GLN B C 1
ATOM 1444 O O . GLN A 1 190 ? 63.356 2.555 45.653 1.00 20.96 198 GLN B O 1
ATOM 1450 N N . VAL A 1 191 ? 62.320 4.343 44.752 1.00 24.13 199 VAL B N 1
ATOM 1451 C CA . VAL A 1 191 ? 61.135 4.211 45.590 1.00 20.96 199 VAL B CA 1
ATOM 1452 C C . VAL A 1 191 ? 60.379 2.913 45.283 1.00 24.31 199 VAL B C 1
ATOM 1453 O O . VAL A 1 191 ? 59.913 2.241 46.197 1.00 20.06 199 VAL B O 1
ATOM 1457 N N . GLN A 1 192 ? 60.259 2.557 44.005 1.00 21.90 200 GLN B N 1
ATOM 1458 C CA . GLN A 1 192 ? 59.575 1.312 43.646 1.00 20.21 200 GLN B CA 1
ATOM 1459 C C . GLN A 1 192 ? 60.271 0.097 44.259 1.00 18.93 200 GLN B C 1
ATOM 1460 O O . GLN A 1 192 ? 59.624 -0.788 44.813 1.00 19.54 200 GLN B O 1
ATOM 1466 N N . GLU A 1 193 ? 61.594 0.067 44.157 1.00 18.77 201 GLU B N 1
ATOM 1467 C CA . GLU A 1 193 ? 62.379 -1.010 44.745 1.00 23.75 201 GLU B CA 1
ATOM 1468 C C . GLU A 1 193 ? 62.216 -1.066 46.262 1.00 22.32 201 GLU B C 1
ATOM 1469 O O . GLU A 1 193 ? 62.116 -2.148 46.831 1.00 21.75 201 GLU B O 1
ATOM 1475 N N . ASP A 1 194 ? 62.178 0.094 46.915 1.00 21.69 202 ASP B N 1
ATOM 1476 C CA . ASP A 1 194 ? 61.954 0.128 48.357 1.00 20.71 202 ASP B CA 1
ATOM 1477 C C . ASP A 1 194 ? 60.570 -0.420 48.711 1.00 18.65 202 ASP B C 1
ATOM 1478 O O . ASP A 1 194 ? 60.427 -1.203 49.639 1.00 19.06 202 ASP B O 1
ATOM 1483 N N . VAL A 1 195 ? 59.553 -0.010 47.965 1.00 17.81 203 VAL B N 1
ATOM 1484 C CA . VAL A 1 195 ? 58.195 -0.485 48.198 1.00 17.44 203 VAL B CA 1
ATOM 1485 C C . VAL A 1 195 ? 58.117 -2.018 48.116 1.00 20.00 203 VAL B C 1
ATOM 1486 O O . VAL A 1 195 ? 57.546 -2.659 49.002 1.00 20.47 203 VAL B O 1
ATOM 1490 N N . PHE A 1 196 ? 58.711 -2.597 47.072 1.00 18.11 204 PHE B N 1
ATOM 1491 C CA . PHE A 1 196 ? 58.625 -4.042 46.838 1.00 16.49 204 PHE B CA 1
ATOM 1492 C C . PHE A 1 196 ? 59.246 -4.808 47.998 1.00 24.16 204 PHE B C 1
ATOM 1493 O O . PHE A 1 196 ? 58.702 -5.809 48.453 1.00 24.56 204 PHE B O 1
ATOM 1501 N N . ALA A 1 197 ? 60.387 -4.321 48.471 1.00 22.39 205 ALA B N 1
ATOM 1502 C CA . ALA A 1 197 ? 61.117 -4.998 49.537 1.00 23.90 205 ALA B CA 1
ATOM 1503 C C . ALA A 1 197 ? 60.482 -4.745 50.898 1.00 23.86 205 ALA B C 1
ATOM 1504 O O . ALA A 1 197 ? 60.334 -5.666 51.703 1.00 25.59 205 ALA B O 1
ATOM 1506 N N . ALA A 1 198 ? 60.104 -3.496 51.154 1.00 23.06 206 ALA B N 1
ATOM 1507 C CA . ALA A 1 198 ? 59.587 -3.111 52.465 1.00 23.93 206 ALA B CA 1
ATOM 1508 C C . ALA A 1 198 ? 58.237 -3.750 52.765 1.00 28.43 206 ALA B C 1
ATOM 1509 O O . ALA A 1 198 ? 57.946 -4.065 53.915 1.00 24.61 206 ALA B O 1
ATOM 1511 N N . LEU A 1 199 ? 57.413 -3.944 51.738 1.00 21.77 207 LEU B N 1
ATOM 1512 C CA . LEU A 1 199 ? 56.088 -4.521 51.951 1.00 23.52 207 LEU B CA 1
ATOM 1513 C C . LEU A 1 199 ? 56.075 -6.035 51.710 1.00 25.45 207 LEU B C 1
ATOM 1514 O O . LEU A 1 199 ? 55.020 -6.662 51.770 1.00 21.82 207 LEU B O 1
ATOM 1519 N N . HIS A 1 200 ? 57.246 -6.609 51.441 1.00 25.03 208 HIS B N 1
ATOM 1520 C CA . HIS A 1 200 ? 57.381 -8.046 51.211 1.00 23.34 208 HIS B CA 1
ATOM 1521 C C . HIS A 1 200 ? 56.464 -8.520 50.084 1.00 23.91 208 HIS B C 1
ATOM 1522 O O . HIS A 1 200 ? 55.833 -9.565 50.201 1.00 25.94 208 HIS B O 1
ATOM 1529 N N . LEU A 1 201 ? 56.375 -7.752 49.002 1.00 20.00 209 LEU B N 1
ATOM 1530 C CA . LEU A 1 201 ? 55.438 -8.088 47.932 1.00 22.44 209 LEU B CA 1
ATOM 1531 C C . LEU A 1 201 ? 55.787 -9.403 47.234 1.00 28.96 209 LEU B C 1
ATOM 1532 O O . LEU A 1 201 ? 56.959 -9.717 47.027 1.00 26.68 209 LEU B O 1
ATOM 1537 N N . LYS A 1 202 ? 54.758 -10.166 46.873 1.00 25.20 210 LYS B N 1
ATOM 1538 C CA . LYS A 1 202 ? 54.951 -11.423 46.157 1.00 34.27 210 LYS B CA 1
ATOM 1539 C C . LYS A 1 202 ? 55.333 -11.166 44.705 1.00 34.66 210 LYS B C 1
ATOM 1540 O O . LYS A 1 202 ? 54.755 -10.300 44.047 1.00 31.68 210 LYS B O 1
ATOM 1546 N N . LYS A 1 203 ? 56.307 -11.928 44.213 1.00 34.12 211 LYS B N 1
ATOM 1547 C CA . LYS A 1 203 ? 56.808 -11.773 42.853 1.00 33.19 211 LYS B CA 1
ATOM 1548 C C . LYS A 1 203 ? 56.216 -12.836 41.921 1.00 32.93 211 LYS B C 1
ATOM 1549 O O . LYS A 1 203 ? 55.971 -13.965 42.347 1.00 34.35 211 LYS B O 1
ATOM 1555 N N . PRO A 1 204 ? 55.987 -12.481 40.644 1.00 30.73 212 PRO B N 1
ATOM 1556 C CA . PRO A 1 204 ? 56.218 -11.160 40.048 1.00 29.34 212 PRO B CA 1
ATOM 1557 C C . PRO A 1 204 ? 55.068 -10.184 40.299 1.00 31.10 212 PRO B C 1
ATOM 1558 O O . PRO A 1 204 ? 53.901 -10.550 40.177 1.00 30.55 212 PRO B O 1
ATOM 1562 N N . VAL A 1 205 ? 55.409 -8.950 40.648 1.00 29.47 213 VAL B N 1
ATOM 1563 C CA . VAL A 1 205 ? 54.414 -7.927 40.943 1.00 29.47 213 VAL B CA 1
ATOM 1564 C C . VAL A 1 205 ? 53.748 -7.443 39.664 1.00 26.61 213 VAL B C 1
ATOM 1565 O O . VAL A 1 205 ? 54.420 -7.181 38.668 1.00 28.32 213 VAL B O 1
ATOM 1569 N N . ALA A 1 206 ? 52.424 -7.341 39.687 1.00 25.77 214 ALA B N 1
ATOM 1570 C CA . ALA A 1 206 ? 51.697 -6.768 38.565 1.00 24.23 214 ALA B CA 1
ATOM 1571 C C . ALA A 1 206 ? 51.769 -5.245 38.638 1.00 25.61 214 ALA B C 1
ATOM 1572 O O . ALA A 1 206 ? 51.136 -4.624 39.489 1.00 23.97 214 ALA B O 1
ATOM 1574 N N . ILE A 1 207 ? 52.549 -4.656 37.736 1.00 27.67 215 ILE B N 1
ATOM 1575 C CA . ILE A 1 207 ? 52.822 -3.224 37.755 1.00 24.74 215 ILE B CA 1
ATOM 1576 C C . ILE A 1 207 ? 51.932 -2.464 36.780 1.00 26.59 215 ILE B C 1
ATOM 1577 O O . ILE A 1 207 ? 51.785 -2.852 35.619 1.00 25.68 215 ILE B O 1
ATOM 1582 N N . PHE A 1 208 ? 51.332 -1.381 37.254 1.00 23.04 216 PHE B N 1
ATOM 1583 C CA . PHE A 1 208 ? 50.548 -0.514 36.385 1.00 23.08 216 PHE B CA 1
ATOM 1584 C C . PHE A 1 208 ? 51.012 0.913 36.595 1.00 29.39 216 PHE B C 1
ATOM 1585 O O . PHE A 1 208 ? 50.684 1.550 37.600 1.00 27.12 216 PHE B O 1
ATOM 1593 N N . LYS A 1 209 ? 51.811 1.397 35.651 1.00 24.16 217 LYS B N 1
ATOM 1594 C CA . LYS A 1 209 ? 52.509 2.661 35.833 1.00 26.54 217 LYS B CA 1
ATOM 1595 C C . LYS A 1 209 ? 52.307 3.602 34.662 1.00 29.05 217 LYS B C 1
ATOM 1596 O O . LYS A 1 209 ? 52.508 3.226 33.507 1.00 27.68 217 LYS B O 1
ATOM 1602 N N . THR A 1 210 ? 51.914 4.830 34.979 1.00 29.03 218 THR B N 1
ATOM 1603 C CA . THR A 1 210 ? 51.709 5.857 33.971 1.00 27.76 218 THR B CA 1
ATOM 1604 C C . THR A 1 210 ? 53.035 6.249 33.322 1.00 28.74 218 THR B C 1
ATOM 1605 O O . THR A 1 210 ? 53.962 6.683 34.005 1.00 24.01 218 THR B O 1
ATOM 1609 N N . PRO A 1 211 ? 53.133 6.079 31.995 1.00 26.91 219 PRO B N 1
ATOM 1610 C CA . PRO A 1 211 ? 54.318 6.524 31.254 1.00 30.17 219 PRO B CA 1
ATOM 1611 C C . PRO A 1 211 ? 54.458 8.042 31.330 1.00 25.97 219 PRO B C 1
ATOM 1612 O O . PRO A 1 211 ? 53.455 8.739 31.241 1.00 30.23 219 PRO B O 1
ATOM 1616 N N . CYS A 1 212 ? 55.677 8.544 31.503 1.00 27.60 220 CYS B N 1
ATOM 1617 C CA . CYS A 1 212 ? 55.888 9.982 31.661 1.00 24.20 220 CYS B CA 1
ATOM 1618 C C . CYS A 1 212 ? 55.902 10.738 30.335 1.00 26.01 220 CYS B C 1
ATOM 1619 O O . CYS A 1 212 ? 55.540 11.910 30.285 1.00 26.28 220 CYS B O 1
ATOM 1622 N N . PHE A 1 213 ? 56.333 10.065 29.271 1.00 26.45 221 PHE B N 1
ATOM 1623 C CA . PHE A 1 213 ? 56.559 10.718 27.985 1.00 25.37 221 PHE B CA 1
ATOM 1624 C C . PHE A 1 213 ? 55.266 11.188 27.325 1.00 29.98 221 PHE B C 1
ATOM 1625 O O . PHE A 1 213 ? 54.387 10.389 27.018 1.00 24.05 221 PHE B O 1
ATOM 1633 N N . ARG A 1 214 ? 55.162 12.496 27.116 1.00 26.44 222 ARG B N 1
ATOM 1634 C CA . ARG A 1 214 ? 54.045 13.071 26.380 1.00 27.13 222 ARG B CA 1
ATOM 1635 C C . ARG A 1 214 ? 54.582 13.813 25.165 1.00 29.28 222 ARG B C 1
ATOM 1636 O O . ARG A 1 214 ? 55.173 14.887 25.290 1.00 29.06 222 ARG B O 1
ATOM 1644 N N . ALA A 1 215 ? 54.361 13.228 23.991 1.00 26.53 223 ALA B N 1
ATOM 1645 C CA . ALA A 1 215 ? 55.004 13.665 22.759 1.00 28.15 223 ALA B CA 1
ATOM 1646 C C . ALA A 1 215 ? 54.595 15.059 22.286 1.00 26.25 223 ALA B C 1
ATOM 1647 O O . ALA A 1 215 ? 55.315 15.672 21.505 1.00 31.13 223 ALA B O 1
ATOM 1649 N N . ASN A 1 216 ? 53.455 15.565 22.743 1.00 25.57 224 ASN B N 1
ATOM 1650 C CA . ASN A 1 216 ? 52.986 16.868 22.263 1.00 24.89 224 ASN B CA 1
ATOM 1651 C C . ASN A 1 216 ? 53.581 18.047 23.036 1.00 26.46 224 ASN B C 1
ATOM 1652 O O . ASN A 1 216 ? 53.258 19.203 22.768 1.00 23.53 224 ASN B O 1
ATOM 1657 N N . LEU 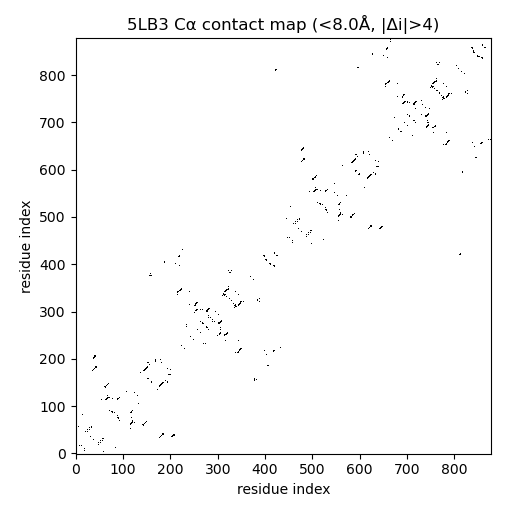A 1 217 ? 54.441 17.754 24.006 1.00 23.34 225 LEU B N 1
ATOM 1658 C CA . LEU A 1 217 ? 55.116 18.809 24.755 1.00 22.96 225 LEU B CA 1
ATOM 1659 C C . LEU A 1 217 ? 56.546 18.987 24.252 1.00 21.93 225 LEU B C 1
ATOM 1660 O O . LEU A 1 217 ? 57.337 18.047 24.270 1.00 25.42 225 LEU B O 1
ATOM 1665 N N . PHE A 1 218 ? 56.877 20.189 23.791 1.00 19.50 226 PHE B N 1
ATOM 1666 C CA . PHE A 1 218 ? 58.224 20.464 23.297 1.00 17.55 226 PHE B CA 1
ATOM 1667 C C . PHE A 1 218 ? 59.043 21.132 24.396 1.00 19.10 226 PHE B C 1
ATOM 1668 O O . PHE A 1 218 ? 58.789 22.282 24.751 1.00 19.47 226 PHE B O 1
ATOM 1676 N N . TYR A 1 219 ? 60.032 20.410 24.922 1.00 18.80 227 TYR B N 1
ATOM 1677 C CA . TYR A 1 219 ? 60.845 20.901 26.030 1.00 20.59 227 TYR B CA 1
ATOM 1678 C C . TYR A 1 219 ? 62.129 21.572 25.566 1.00 22.81 227 TYR B C 1
ATOM 1679 O O . TYR A 1 219 ? 62.815 21.062 24.687 1.00 20.21 227 TYR B O 1
ATOM 1688 N N . ASP A 1 220 ? 62.476 22.704 26.167 1.00 19.71 228 ASP B N 1
ATOM 1689 C CA . ASP A 1 220 ? 63.808 23.242 25.933 1.00 16.79 228 ASP B CA 1
ATOM 1690 C C . ASP A 1 220 ? 64.308 24.015 27.142 1.00 19.46 228 ASP B C 1
ATOM 1691 O O . ASP A 1 220 ? 63.528 24.429 27.987 1.00 22.86 228 ASP B O 1
ATOM 1696 N N . VAL A 1 221 ? 65.623 24.158 27.224 1.00 18.04 229 VAL B N 1
ATOM 1697 C CA . VAL A 1 221 ? 66.257 24.917 28.293 1.00 20.16 229 VAL B CA 1
ATOM 1698 C C . VAL A 1 221 ? 67.050 26.064 27.682 1.00 21.84 229 VAL B C 1
ATOM 1699 O O . VAL A 1 221 ? 67.846 25.854 26.764 1.00 24.47 229 VAL B O 1
ATOM 1703 N N . GLN A 1 222 ? 66.812 27.274 28.186 1.00 20.16 230 GLN B N 1
ATOM 1704 C CA . GLN A 1 222 ? 67.527 28.466 27.750 1.00 21.80 230 GLN B CA 1
ATOM 1705 C C . GLN A 1 222 ? 68.372 29.004 28.891 1.00 22.02 230 GLN B C 1
ATOM 1706 O O . GLN A 1 222 ? 67.931 29.014 30.028 1.00 22.69 230 GLN B O 1
ATOM 1712 N N . PHE A 1 223 ? 69.585 29.444 28.588 1.00 20.84 231 PHE B N 1
ATOM 1713 C CA . PHE A 1 223 ? 70.482 29.934 29.630 1.00 19.81 231 PHE B CA 1
ATOM 1714 C C . PHE A 1 223 ? 70.395 31.454 29.712 1.00 22.24 231 PHE B C 1
ATOM 1715 O O . PHE A 1 223 ? 70.779 32.147 28.776 1.00 21.82 231 PHE B O 1
ATOM 1723 N N . LYS A 1 224 ? 69.888 31.964 30.832 1.00 21.74 232 LYS B N 1
ATOM 1724 C CA . LYS A 1 224 ? 69.740 33.409 31.024 1.00 22.92 232 LYS B CA 1
ATOM 1725 C C . LYS A 1 224 ? 71.034 34.175 30.803 1.00 24.74 232 LYS B C 1
ATOM 1726 O O . LYS A 1 224 ? 71.008 35.320 30.350 1.00 24.56 232 LYS B O 1
ATOM 1732 N N . GLU A 1 225 ? 72.160 33.540 31.120 1.00 21.55 233 GLU B N 1
ATOM 1733 C CA . GLU A 1 225 ? 73.477 34.134 30.886 1.00 23.51 233 GLU B CA 1
ATOM 1734 C C . GLU A 1 225 ? 73.694 34.548 29.431 1.00 22.63 233 GLU B C 1
ATOM 1735 O O . GLU A 1 225 ? 74.459 35.468 29.150 1.00 29.05 233 GLU B O 1
ATOM 1741 N N . LEU A 1 226 ? 73.032 33.857 28.509 1.00 22.56 234 LEU B N 1
ATOM 1742 C CA . LEU A 1 226 ? 73.237 34.095 27.084 1.00 23.77 234 LEU B CA 1
ATOM 1743 C C . LEU A 1 226 ? 72.205 35.029 26.471 1.00 27.38 234 LEU B C 1
ATOM 1744 O O . LEU A 1 226 ? 72.365 35.470 25.336 1.00 27.85 234 LEU B O 1
ATOM 1749 N N . ILE A 1 227 ? 71.138 35.318 27.203 1.00 24.07 235 ILE B N 1
ATOM 1750 C CA . ILE A 1 227 ? 70.015 36.035 26.606 1.00 21.44 235 ILE B CA 1
ATOM 1751 C C . ILE A 1 227 ? 70.187 37.551 26.710 1.00 21.68 235 ILE B C 1
ATOM 1752 O O . ILE A 1 227 ? 70.228 38.111 27.801 1.00 21.32 235 ILE B O 1
ATOM 1757 N N . SER A 1 228 ? 70.291 38.212 25.561 1.00 21.99 236 SER B N 1
ATOM 1758 C CA . SER A 1 228 ? 70.527 39.659 25.539 1.00 24.94 236 SER B CA 1
ATOM 1759 C C . SER A 1 228 ? 69.326 40.442 26.068 1.00 18.70 236 SER B C 1
ATOM 1760 O O . SER A 1 228 ? 69.484 41.459 26.747 1.00 19.07 236 SER B O 1
ATOM 1763 N N . ASP A 1 229 ? 68.131 39.948 25.765 1.00 17.98 237 ASP B N 1
ATOM 1764 C CA . ASP A 1 229 ? 66.883 40.632 26.081 1.00 21.43 237 ASP B CA 1
ATOM 1765 C C . ASP A 1 229 ? 65.937 39.631 26.748 1.00 19.41 237 ASP B C 1
ATOM 1766 O O . ASP A 1 229 ? 65.076 39.062 26.094 1.00 18.26 237 ASP B O 1
ATOM 1771 N N . PRO A 1 230 ? 66.114 39.398 28.063 1.00 20.15 238 PRO B N 1
ATOM 1772 C CA . PRO A 1 230 ? 65.370 38.337 28.760 1.00 20.21 238 PRO B CA 1
ATOM 1773 C C . PRO A 1 230 ? 63.851 38.513 28.728 1.00 20.61 238 PRO B C 1
ATOM 1774 O O . PRO A 1 230 ? 63.135 37.545 28.466 1.00 21.66 238 PRO B O 1
ATOM 1778 N N . TYR A 1 231 ? 63.366 39.723 28.989 1.00 18.95 239 TYR B N 1
ATOM 1779 C CA . TYR A 1 231 ? 61.927 39.967 28.984 1.00 20.77 239 TYR B CA 1
ATOM 1780 C C . TYR A 1 231 ? 61.357 39.848 27.571 1.00 19.24 239 TYR B C 1
ATOM 1781 O O . TYR A 1 231 ? 60.256 39.331 27.382 1.00 21.57 239 TYR B O 1
ATOM 1790 N N . GLY A 1 232 ? 62.112 40.325 26.588 1.00 23.40 240 GLY B N 1
ATOM 1791 C CA . GLY A 1 232 ? 61.713 40.229 25.196 1.00 20.40 240 GLY B CA 1
ATOM 1792 C C . GLY A 1 232 ? 61.710 38.788 24.724 1.00 21.21 240 GLY B C 1
ATOM 1793 O O . GLY A 1 232 ? 60.843 38.376 23.957 1.00 21.62 240 GLY B O 1
ATOM 1794 N N . ASN A 1 233 ? 62.691 38.021 25.185 1.00 19.86 241 ASN B N 1
ATOM 1795 C CA . ASN A 1 233 ? 62.776 36.603 24.857 1.00 22.62 241 ASN B CA 1
ATOM 1796 C C . ASN A 1 233 ? 61.542 35.857 25.351 1.00 24.19 241 ASN B C 1
ATOM 1797 O O . ASN A 1 233 ? 60.933 35.083 24.610 1.00 19.54 241 ASN B O 1
ATOM 1802 N N . LEU A 1 234 ? 61.175 36.097 26.607 1.00 20.86 242 LEU B N 1
ATOM 1803 C CA . LEU A 1 234 ? 59.996 35.469 27.194 1.00 20.79 242 LEU B CA 1
ATOM 1804 C C . LEU A 1 234 ? 58.727 35.912 26.482 1.00 20.22 242 LEU B C 1
ATOM 1805 O O . LEU A 1 234 ? 57.829 35.106 26.239 1.00 23.27 242 LEU B O 1
ATOM 1810 N N . LYS A 1 235 ? 58.658 37.198 26.144 1.00 20.44 243 LYS B N 1
ATOM 1811 C CA . LYS A 1 235 ? 57.502 37.736 25.440 1.00 23.12 243 LYS B CA 1
ATOM 1812 C C . LYS A 1 235 ? 57.306 37.026 24.096 1.00 19.33 243 LYS B C 1
ATOM 1813 O O . LYS A 1 235 ? 56.195 36.621 23.761 1.00 21.17 243 LYS B O 1
ATOM 1819 N N . ASP A 1 236 ? 58.385 36.863 23.338 1.00 19.08 244 ASP B N 1
ATOM 1820 C CA . ASP A 1 236 ? 58.298 36.202 22.037 1.00 21.93 244 ASP B CA 1
ATOM 1821 C C . ASP A 1 236 ? 57.931 34.728 22.189 1.00 24.62 244 ASP B C 1
ATOM 1822 O O . ASP A 1 236 ? 57.207 34.176 21.363 1.00 22.04 244 ASP B O 1
ATOM 1827 N N . PHE A 1 237 ? 58.426 34.093 23.251 1.00 20.51 245 PHE B N 1
ATOM 1828 C CA . PHE A 1 237 ? 58.103 32.692 23.515 1.00 21.40 245 PHE B CA 1
ATOM 1829 C C . PHE A 1 237 ? 56.609 32.528 23.766 1.00 21.48 245 PHE B C 1
ATOM 1830 O O . PHE A 1 237 ? 55.969 31.634 23.205 1.00 20.70 245 PHE B O 1
ATOM 1838 N N . CYS A 1 238 ? 56.058 33.410 24.594 1.00 18.98 246 CYS B N 1
ATOM 1839 C CA . CYS A 1 238 ? 54.628 33.394 24.898 1.00 20.39 246 CYS B CA 1
ATOM 1840 C C . CYS A 1 238 ? 53.786 33.596 23.639 1.00 23.23 246 CYS B C 1
ATOM 1841 O O . CYS A 1 238 ? 52.852 32.840 23.379 1.00 23.52 246 CYS B O 1
ATOM 1844 N N . LEU A 1 239 ? 54.123 34.619 22.861 1.00 23.43 247 LEU B N 1
ATOM 1845 C CA . LEU A 1 239 ? 53.349 34.948 21.664 1.00 23.92 247 LEU B CA 1
ATOM 1846 C C . LEU A 1 239 ? 53.400 33.836 20.618 1.00 25.21 247 LEU B C 1
ATOM 1847 O O . LEU A 1 239 ? 52.386 33.526 19.994 1.00 27.19 247 LEU B O 1
ATOM 1852 N N . LYS A 1 240 ? 54.578 33.245 20.424 1.00 22.22 248 LYS B N 1
ATOM 1853 C CA . LYS A 1 240 ? 54.725 32.140 19.481 1.00 27.40 248 LYS B CA 1
ATOM 1854 C C . LYS A 1 240 ? 53.833 30.974 19.885 1.00 28.39 248 LYS B C 1
ATOM 1855 O O . LYS A 1 240 ? 53.115 30.416 19.058 1.00 23.93 248 LYS B O 1
ATOM 1861 N N . ALA A 1 241 ? 53.886 30.612 21.163 1.00 21.79 249 ALA B N 1
ATOM 1862 C CA . ALA A 1 241 ? 53.092 29.503 21.677 1.00 27.78 249 ALA B CA 1
ATOM 1863 C C . ALA A 1 241 ? 51.595 29.793 21.590 1.00 27.37 249 ALA B C 1
ATOM 1864 O O . ALA A 1 241 ? 50.790 28.879 21.430 1.00 25.34 249 ALA B O 1
ATOM 1866 N N . LEU A 1 242 ? 51.230 31.066 21.696 1.00 24.10 250 LEU B N 1
ATOM 1867 C CA . LEU A 1 242 ? 49.824 31.455 21.682 1.00 26.16 250 LEU B CA 1
ATOM 1868 C C . LEU A 1 242 ? 49.304 31.629 20.257 1.00 28.36 250 LEU B C 1
ATOM 1869 O O . LEU A 1 242 ? 48.204 32.137 20.046 1.00 28.45 250 LEU B O 1
ATOM 1874 N N . GLY A 1 243 ? 50.103 31.205 19.284 1.00 26.61 251 GLY B N 1
ATOM 1875 C CA . GLY A 1 243 ? 49.649 31.118 17.904 1.00 32.93 251 GLY B CA 1
ATOM 1876 C C . GLY A 1 243 ? 49.746 32.413 17.126 1.00 39.32 251 GLY B C 1
ATOM 1877 O O . GLY A 1 243 ? 48.866 32.726 16.322 1.00 45.02 251 GLY B O 1
ATOM 1878 N N . GLN A 1 244 ? 50.821 33.160 17.355 1.00 38.37 252 GLN B N 1
ATOM 1879 C CA . GLN A 1 244 ? 51.021 34.454 16.704 1.00 45.80 252 GLN B CA 1
ATOM 1880 C C . GLN A 1 244 ? 51.104 34.361 15.180 1.00 46.70 252 GLN B C 1
ATOM 1881 O O . GLN A 1 244 ? 50.534 35.191 14.470 1.00 52.96 252 GLN B O 1
ATOM 1887 N N . GLU A 1 245 ? 51.806 33.349 14.682 1.00 48.18 253 GLU B N 1
ATOM 1888 C CA . GLU A 1 245 ? 52.088 33.250 13.253 1.00 57.90 253 GLU B CA 1
ATOM 1889 C C . GLU A 1 245 ? 50.892 32.758 12.429 1.00 54.59 253 GLU B C 1
ATOM 1890 O O . GLU A 1 245 ? 50.933 32.775 11.199 1.00 56.98 253 GLU B O 1
ATOM 1896 N N . ALA A 1 246 ? 49.831 32.324 13.104 1.00 51.42 254 ALA B N 1
ATOM 1897 C CA . ALA A 1 246 ? 48.617 31.889 12.415 1.00 46.81 254 ALA B CA 1
ATOM 1898 C C . ALA A 1 246 ? 47.767 33.089 12.002 1.00 55.49 254 ALA B C 1
ATOM 1899 O O . ALA A 1 246 ? 46.933 32.994 11.096 1.00 48.86 254 ALA B O 1
ATOM 1901 N N . ASP A 1 247 ? 47.994 34.213 12.679 1.00 53.03 255 ASP B N 1
ATOM 1902 C CA . ASP A 1 247 ? 47.295 35.470 12.415 1.00 51.23 255 ASP B CA 1
ATOM 1903 C C . ASP A 1 247 ? 45.779 35.314 12.517 1.00 51.80 255 ASP B C 1
ATOM 1904 O O . ASP A 1 247 ? 45.027 35.932 11.763 1.00 49.22 255 ASP B O 1
ATOM 1909 N N . LYS A 1 248 ? 45.338 34.483 13.456 1.00 47.54 256 LYS B N 1
ATOM 1910 C CA . LYS A 1 248 ? 43.914 34.310 13.721 1.00 43.84 256 LYS B CA 1
ATOM 1911 C C . LYS A 1 248 ? 43.587 34.779 15.135 1.00 45.23 256 LYS B C 1
ATOM 1912 O O . LYS A 1 248 ? 42.594 34.357 15.730 1.00 40.46 256 LYS B O 1
ATOM 1918 N N . GLY A 1 249 ? 44.428 35.660 15.667 1.00 32.10 257 GLY B N 1
ATOM 1919 C CA . GLY A 1 249 ? 44.294 36.103 17.041 1.00 34.17 257 GLY B CA 1
ATOM 1920 C C . GLY A 1 249 ? 44.933 35.092 17.975 1.00 34.84 257 GLY B C 1
ATOM 1921 O O . GLY A 1 249 ? 45.210 33.960 17.574 1.00 35.19 257 GLY B O 1
ATOM 1922 N N . LEU A 1 250 ? 45.170 35.497 19.219 1.00 30.92 258 LEU B N 1
ATOM 1923 C CA . LEU A 1 250 ? 45.769 34.601 20.200 1.00 30.47 258 LEU B CA 1
ATOM 1924 C C . LEU A 1 250 ? 44.864 33.407 20.465 1.00 33.97 258 LEU B C 1
ATOM 1925 O O . LEU A 1 250 ? 43.639 33.512 20.392 1.00 37.81 258 LEU B O 1
ATOM 1930 N N . SER A 1 251 ? 45.478 32.270 20.767 1.00 30.67 259 SER B N 1
ATOM 1931 C CA . SER A 1 251 ? 44.744 31.034 20.981 1.00 29.41 259 SER B CA 1
ATOM 1932 C C . SER A 1 251 ? 45.366 30.246 22.130 1.00 30.80 259 SER B C 1
ATOM 1933 O O . SER A 1 251 ? 46.561 29.952 22.114 1.00 29.15 259 SER B O 1
ATOM 1936 N N . GLY A 1 252 ? 44.552 29.910 23.127 1.00 25.85 260 GLY B N 1
ATOM 1937 C CA . GLY A 1 252 ? 45.036 29.184 24.284 1.00 30.75 260 GLY B CA 1
ATOM 1938 C C . GLY A 1 252 ? 45.548 30.126 25.354 1.00 28.26 260 GLY B C 1
ATOM 1939 O O . GLY A 1 252 ? 45.358 31.339 25.272 1.00 27.23 260 GLY B O 1
ATOM 1940 N N . CYS A 1 253 ? 46.201 29.562 26.364 1.00 28.75 261 CYS B N 1
ATOM 1941 C CA . CYS A 1 253 ? 46.738 30.340 27.466 1.00 28.97 261 CYS B CA 1
ATOM 1942 C C . CYS A 1 253 ? 48.111 29.812 27.875 1.00 27.32 261 CYS B C 1
ATOM 1943 O O . CYS A 1 253 ? 48.607 28.837 27.308 1.00 22.53 261 CYS B O 1
ATOM 1946 N N . GLY A 1 254 ? 48.720 30.453 28.863 1.00 25.58 262 GLY B N 1
ATOM 1947 C CA . GLY A 1 254 ? 50.028 30.027 29.319 1.00 23.48 262 GLY B CA 1
ATOM 1948 C C . GLY A 1 254 ? 50.322 30.419 30.749 1.00 25.21 262 GLY B C 1
ATOM 1949 O O . GLY A 1 254 ? 49.640 31.273 31.325 1.00 25.52 262 GLY B O 1
ATOM 1950 N N . ILE A 1 255 ? 51.339 29.775 31.317 1.00 20.99 263 ILE B N 1
ATOM 1951 C CA . ILE A 1 255 ? 51.773 30.025 32.689 1.00 19.55 263 ILE B CA 1
ATOM 1952 C C . ILE A 1 255 ? 53.269 30.330 32.743 1.00 23.20 263 ILE B C 1
ATOM 1953 O O . ILE A 1 255 ? 54.067 29.655 32.100 1.00 22.09 263 ILE B O 1
ATOM 1958 N N . VAL A 1 256 ? 53.643 31.347 33.517 1.00 20.69 264 VAL B N 1
ATOM 1959 C CA . VAL A 1 256 ? 55.047 31.606 33.816 1.00 20.69 264 VAL B CA 1
ATOM 1960 C C . VAL A 1 256 ? 55.263 31.432 35.312 1.00 18.44 264 VAL B C 1
ATOM 1961 O O . VAL A 1 256 ? 54.710 32.189 36.105 1.00 25.20 264 VAL B O 1
ATOM 1965 N N . TYR A 1 257 ? 56.048 30.430 35.693 1.00 17.88 265 TYR B N 1
ATOM 1966 C CA . TYR A 1 257 ? 56.355 30.200 37.102 1.00 19.83 265 TYR B CA 1
ATOM 1967 C C . TYR A 1 257 ? 57.624 30.910 37.525 1.00 20.71 265 TYR B C 1
ATOM 1968 O O . TYR A 1 257 ? 58.612 30.928 36.795 1.00 18.62 265 TYR B O 1
ATOM 1977 N N A CYS A 1 258 ? 57.602 31.507 38.712 0.70 23.31 266 CYS B N 1
ATOM 1978 N N B CYS A 1 258 ? 57.584 31.493 38.719 0.30 23.29 266 CYS B N 1
ATOM 1979 C CA A CYS A 1 258 ? 58.811 32.081 39.284 0.70 22.76 266 CYS B CA 1
ATOM 1980 C CA B CYS A 1 258 ? 58.750 32.126 39.314 0.30 22.79 266 CYS B CA 1
ATOM 1981 C C A CYS A 1 258 ? 58.799 31.917 40.794 0.70 22.81 266 CYS B C 1
ATOM 1982 C C B CYS A 1 258 ? 58.896 31.657 40.750 0.30 22.93 266 CYS B C 1
ATOM 1983 O O A CYS A 1 258 ? 57.755 31.655 41.389 0.70 21.45 266 CYS B O 1
ATOM 1984 O O B CYS A 1 258 ? 58.055 30.918 41.257 0.30 23.99 266 CYS B O 1
ATOM 1989 N N . ARG A 1 259 ? 59.962 32.094 41.408 1.00 22.01 267 ARG B N 1
ATOM 1990 C CA . ARG A 1 259 ? 60.123 31.824 42.828 1.00 25.76 267 ARG B CA 1
ATOM 1991 C C . ARG A 1 259 ? 59.540 32.932 43.713 1.00 27.35 267 ARG B C 1
ATOM 1992 O O . ARG A 1 259 ? 58.744 32.660 44.613 1.00 30.58 267 ARG B O 1
ATOM 2000 N N . THR A 1 260 ? 59.921 34.178 43.456 1.00 26.79 268 THR B N 1
ATOM 2001 C CA . THR A 1 260 ? 59.555 35.271 44.357 1.00 30.12 268 THR B CA 1
ATOM 2002 C C . THR A 1 260 ? 58.369 36.101 43.869 1.00 32.72 268 THR B C 1
ATOM 2003 O O . THR A 1 260 ? 58.089 36.171 42.669 1.00 25.86 268 THR B O 1
ATOM 2007 N N . ARG A 1 261 ? 57.689 36.744 44.815 1.00 34.78 269 ARG B N 1
ATOM 2008 C CA . ARG A 1 261 ? 56.573 37.631 44.501 1.00 33.28 269 ARG B CA 1
ATOM 2009 C C . ARG A 1 261 ? 57.055 38.861 43.747 1.00 31.55 269 ARG B C 1
ATOM 2010 O O . ARG A 1 261 ? 56.344 39.399 42.898 1.00 31.93 269 ARG B O 1
ATOM 2018 N N A GLU A 1 262 ? 58.272 39.295 44.056 0.58 30.89 270 GLU B N 1
ATOM 2019 N N B GLU A 1 262 ? 58.262 39.312 44.081 0.42 30.90 270 GLU B N 1
ATOM 2020 C CA A GLU A 1 262 ? 58.852 40.467 43.416 0.58 32.42 270 GLU B CA 1
ATOM 2021 C CA B GLU A 1 262 ? 58.877 40.460 43.420 0.42 32.41 270 GLU B CA 1
ATOM 2022 C C A GLU A 1 262 ? 59.106 40.213 41.931 0.58 31.43 270 GLU B C 1
ATOM 2023 C C B GLU A 1 262 ? 59.071 40.196 41.931 0.42 31.38 270 GLU B C 1
ATOM 2024 O O A GLU A 1 262 ? 58.849 41.077 41.095 0.58 26.37 270 GLU B O 1
ATOM 2025 O O B GLU A 1 262 ? 58.737 41.034 41.095 0.42 26.46 270 GLU B O 1
ATOM 2036 N N . ALA A 1 263 ? 59.607 39.023 41.608 1.00 27.18 271 ALA B N 1
ATOM 2037 C CA . ALA A 1 263 ? 59.834 38.642 40.216 1.00 28.03 271 ALA B CA 1
ATOM 2038 C C . ALA A 1 263 ? 58.495 38.471 39.505 1.00 24.54 271 ALA B C 1
ATOM 2039 O O . ALA A 1 263 ? 58.340 38.848 38.338 1.00 23.66 271 ALA B O 1
ATOM 2041 N N A CYS A 1 264 ? 57.539 37.909 40.231 0.67 24.40 272 CYS B N 1
ATOM 2042 N N B CYS A 1 264 ? 57.523 37.902 40.214 0.33 24.49 272 CYS B N 1
ATOM 2043 C CA A CYS A 1 264 ? 56.183 37.716 39.745 0.67 24.93 272 CYS B CA 1
ATOM 2044 C CA B CYS A 1 264 ? 56.179 37.707 39.669 0.33 24.93 272 CYS B CA 1
ATOM 2045 C C A CYS A 1 264 ? 55.567 39.030 39.277 0.67 25.12 272 CYS B C 1
ATOM 2046 C C B CYS A 1 264 ? 55.536 39.035 39.268 0.33 25.13 272 CYS B C 1
ATOM 2047 O O A CYS A 1 264 ? 55.085 39.144 38.152 0.67 22.28 272 CYS B O 1
ATOM 2048 O O B CYS A 1 264 ? 54.991 39.160 38.172 0.33 22.38 272 CYS B O 1
ATOM 2053 N N . GLU A 1 265 ? 55.600 40.023 40.156 1.00 27.86 273 GLU B N 1
ATOM 2054 C CA . GLU A 1 265 ? 55.053 41.343 39.858 1.00 25.92 273 GLU B CA 1
ATOM 2055 C C . GLU A 1 265 ? 55.787 42.005 38.697 1.00 25.37 273 GLU B C 1
ATOM 2056 O O . GLU A 1 265 ? 55.167 42.631 37.836 1.00 24.06 273 GLU B O 1
ATOM 2062 N N . GLN A 1 266 ? 57.110 41.866 38.678 1.00 25.10 274 GLN B N 1
ATOM 2063 C CA . GLN A 1 266 ? 57.921 42.529 37.664 1.00 25.40 274 GLN B CA 1
ATOM 2064 C C . GLN A 1 266 ? 57.771 41.874 36.294 1.00 24.26 274 GLN B C 1
ATOM 2065 O O . GLN A 1 266 ? 57.678 42.562 35.275 1.00 23.81 274 GLN B O 1
ATOM 2071 N N . LEU A 1 267 ? 57.744 40.546 36.263 1.00 21.07 275 LEU B N 1
ATOM 2072 C CA . LEU A 1 267 ? 57.563 39.838 34.999 1.00 24.87 275 LEU B CA 1
ATOM 2073 C C . LEU A 1 267 ? 56.213 40.155 34.373 1.00 20.04 275 LEU B C 1
ATOM 2074 O O . LEU A 1 267 ? 56.111 40.316 33.156 1.00 24.29 275 LEU B O 1
ATOM 2079 N N . ALA A 1 268 ? 55.177 40.253 35.200 1.00 21.14 276 ALA B N 1
ATOM 2080 C CA . ALA A 1 268 ? 53.849 40.582 34.697 1.00 25.32 276 ALA B CA 1
ATOM 2081 C C . ALA A 1 268 ? 53.851 41.974 34.060 1.00 21.98 276 ALA B C 1
ATOM 2082 O O . ALA A 1 268 ? 53.254 42.187 32.997 1.00 23.29 276 ALA B O 1
ATOM 2084 N N . ILE A 1 269 ? 54.538 42.912 34.705 1.00 21.36 277 ILE B N 1
ATOM 2085 C CA . ILE A 1 269 ? 54.658 44.271 34.187 1.00 25.16 277 ILE B CA 1
ATOM 2086 C C . ILE A 1 269 ? 55.428 44.290 32.872 1.00 23.77 277 ILE B C 1
ATOM 2087 O O . ILE A 1 269 ? 54.979 44.880 31.892 1.00 27.37 277 ILE B O 1
ATOM 2092 N N . GLU A 1 270 ? 56.589 43.636 32.856 1.00 24.32 278 GLU B N 1
ATOM 2093 C CA . GLU A 1 270 ? 57.436 43.619 31.671 1.00 20.55 278 GLU B CA 1
ATOM 2094 C C . GLU A 1 270 ? 56.719 42.993 30.482 1.00 23.01 278 GLU B C 1
ATOM 2095 O O . GLU A 1 270 ? 56.717 43.557 29.392 1.00 24.00 278 GLU B O 1
ATOM 2101 N N . LEU A 1 271 ? 56.106 41.835 30.695 1.00 20.68 279 LEU B N 1
ATOM 2102 C CA . LEU A 1 271 ? 55.389 41.166 29.603 1.00 22.36 279 LEU B CA 1
ATOM 2103 C C . LEU A 1 271 ? 54.267 42.039 29.056 1.00 28.74 279 LEU B C 1
ATOM 2104 O O . LEU A 1 271 ? 54.098 42.161 27.836 1.00 26.82 279 LEU B O 1
ATOM 2109 N N . SER A 1 272 ? 53.501 42.648 29.957 1.00 29.16 280 SER B N 1
ATOM 2110 C CA . SER A 1 272 ? 52.384 43.494 29.545 1.00 28.89 280 SER B CA 1
ATOM 2111 C C . SER A 1 272 ? 52.874 44.680 28.724 1.00 28.60 280 SER B C 1
ATOM 2112 O O . SER A 1 272 ? 52.301 44.997 27.681 1.00 26.93 280 SER B O 1
ATOM 2115 N N . CYS A 1 273 ? 53.943 45.320 29.188 1.00 28.15 281 CYS B N 1
ATOM 2116 C CA . CYS A 1 273 ? 54.562 46.422 28.457 1.00 31.32 281 CYS B CA 1
ATOM 2117 C C . CYS A 1 273 ? 55.121 45.982 27.103 1.00 35.07 281 CYS B C 1
ATOM 2118 O O . CYS A 1 273 ? 55.054 46.734 26.131 1.00 34.49 281 CYS B O 1
ATOM 2121 N N . ARG A 1 274 ? 55.662 44.766 27.038 1.00 31.08 282 ARG B N 1
ATOM 2122 C CA . ARG A 1 274 ? 56.372 44.307 25.843 1.00 27.66 282 ARG B CA 1
ATOM 2123 C C . ARG A 1 274 ? 55.458 43.671 24.791 1.00 29.83 282 ARG B C 1
ATOM 2124 O O . ARG A 1 274 ? 55.901 43.381 23.680 1.00 33.29 282 ARG B O 1
ATOM 2132 N N . GLY A 1 275 ? 54.194 43.444 25.132 1.00 29.91 283 GLY B N 1
ATOM 2133 C CA . GLY A 1 275 ? 53.231 43.005 24.138 1.00 33.62 283 GLY B CA 1
ATOM 2134 C C . GLY A 1 275 ? 52.416 41.754 24.418 1.00 36.17 283 GLY B C 1
ATOM 2135 O O . GLY A 1 275 ? 51.837 41.171 23.497 1.00 28.25 283 GLY B O 1
ATOM 2136 N N . VAL A 1 276 ? 52.362 41.321 25.673 1.00 28.70 284 VAL B N 1
ATOM 2137 C CA . VAL A 1 276 ? 51.468 40.224 26.018 1.00 30.73 284 VAL B CA 1
ATOM 2138 C C . VAL A 1 276 ? 50.841 40.433 27.398 1.00 28.78 284 VAL B C 1
ATOM 2139 O O . VAL A 1 276 ? 51.533 40.622 28.398 1.00 31.74 284 VAL B O 1
ATOM 2143 N N . ASN A 1 277 ? 49.511 40.428 27.432 1.00 28.84 285 ASN B N 1
ATOM 2144 C CA . ASN A 1 277 ? 48.765 40.681 28.659 1.00 29.44 285 ASN B CA 1
ATOM 2145 C C . ASN A 1 277 ? 48.998 39.592 29.705 1.00 29.59 285 ASN B C 1
ATOM 2146 O O . ASN A 1 277 ? 48.578 38.449 29.528 1.00 29.05 285 ASN B O 1
ATOM 2151 N N . ALA A 1 278 ? 49.666 39.967 30.794 1.00 25.75 286 ALA B N 1
ATOM 2152 C CA . ALA A 1 278 ? 50.022 39.038 31.857 1.00 27.77 286 ALA B CA 1
ATOM 2153 C C . ALA A 1 278 ? 49.667 39.610 33.227 1.00 25.00 286 ALA B C 1
ATOM 2154 O O . ALA A 1 278 ? 49.814 40.807 33.460 1.00 28.28 286 ALA B O 1
ATOM 2156 N N . LYS A 1 279 ? 49.210 38.746 34.129 1.00 28.08 287 LYS B N 1
ATOM 2157 C CA . LYS A 1 279 ? 48.850 39.159 35.483 1.00 30.42 287 LYS B CA 1
ATOM 2158 C C . LYS A 1 279 ? 49.541 38.298 36.529 1.00 28.18 287 LYS B C 1
ATOM 2159 O O . LYS A 1 279 ? 49.681 37.088 36.357 1.00 28.35 287 LYS B O 1
ATOM 2165 N N . ALA A 1 280 ? 49.959 38.931 37.620 1.00 26.16 288 ALA B N 1
ATOM 2166 C CA . ALA A 1 280 ? 50.682 38.245 38.686 1.00 27.66 288 ALA B CA 1
ATOM 2167 C C . ALA A 1 280 ? 49.740 37.493 39.618 1.00 31.79 288 ALA B C 1
ATOM 2168 O O . ALA A 1 280 ? 48.611 37.922 39.858 1.00 34.95 288 ALA B O 1
ATOM 2170 N N . TYR A 1 281 ? 50.220 36.372 40.146 1.00 28.53 289 TYR B N 1
ATOM 2171 C CA . TYR A 1 281 ? 49.437 35.539 41.044 1.00 31.37 289 TYR B CA 1
ATOM 2172 C C . TYR A 1 281 ? 50.327 35.007 42.162 1.00 31.42 289 TYR B C 1
ATOM 2173 O O . TYR A 1 281 ? 51.185 34.162 41.922 1.00 31.39 289 TYR B O 1
ATOM 2182 N N . HIS A 1 282 ? 50.124 35.505 43.381 1.00 35.64 290 HIS B N 1
ATOM 2183 C CA . HIS A 1 282 ? 50.960 35.106 44.511 1.00 34.96 290 HIS B CA 1
ATOM 2184 C C . HIS A 1 282 ? 50.251 35.264 45.861 1.00 42.05 290 HIS B C 1
ATOM 2185 O O . HIS A 1 282 ? 49.153 35.815 45.938 1.00 47.25 290 HIS B O 1
ATOM 2192 N N . ALA A 1 283 ? 50.899 34.786 46.920 1.00 45.86 291 ALA B N 1
ATOM 2193 C CA . ALA A 1 283 ? 50.291 34.737 48.249 1.00 46.73 291 ALA B CA 1
ATOM 2194 C C . ALA A 1 283 ? 50.205 36.107 48.919 1.00 54.37 291 ALA B C 1
ATOM 2195 O O . ALA A 1 283 ? 49.482 36.277 49.901 1.00 53.79 291 ALA B O 1
ATOM 2197 N N . GLY A 1 284 ? 50.943 37.078 48.391 1.00 42.37 292 GLY B N 1
ATOM 2198 C CA . GLY A 1 284 ? 50.951 38.419 48.946 1.00 45.73 292 GLY B CA 1
ATOM 2199 C C . GLY A 1 284 ? 49.716 39.219 48.582 1.00 47.36 292 GLY B C 1
ATOM 2200 O O . GLY A 1 284 ? 49.437 40.257 49.180 1.00 48.21 292 GLY B O 1
ATOM 2201 N N . LEU A 1 285 ? 48.975 38.735 47.591 1.00 44.58 293 LEU B N 1
ATOM 2202 C CA . LEU A 1 285 ? 47.753 39.400 47.158 1.00 45.10 293 LEU B CA 1
ATOM 2203 C C . LEU A 1 285 ? 46.611 39.110 48.119 1.00 50.90 293 LEU B C 1
ATOM 2204 O O . LEU A 1 285 ? 46.638 38.115 48.846 1.00 55.08 293 LEU B O 1
ATOM 2209 N N . LYS A 1 286 ? 45.608 39.982 48.119 1.00 58.99 294 LYS B N 1
ATOM 2210 C CA . LYS A 1 286 ? 44.360 39.694 48.809 1.00 61.74 294 LYS B CA 1
ATOM 2211 C C . LYS A 1 286 ? 43.722 38.503 48.111 1.00 64.78 294 LYS B C 1
ATOM 2212 O O . LYS A 1 286 ? 43.859 38.355 46.896 1.00 66.46 294 LYS B O 1
ATOM 2218 N N . ALA A 1 287 ? 43.031 37.655 48.866 1.00 60.84 295 ALA B N 1
ATOM 2219 C CA . ALA A 1 287 ? 42.342 36.513 48.271 1.00 67.96 295 ALA B CA 1
ATOM 2220 C C . ALA A 1 287 ? 41.311 36.986 47.243 1.00 64.74 295 ALA B C 1
ATOM 2221 O O . ALA A 1 287 ? 40.923 36.239 46.345 1.00 68.75 295 ALA B O 1
ATOM 2223 N N . SER A 1 288 ? 40.887 38.240 47.382 1.00 66.97 296 SER B N 1
ATOM 2224 C CA . SER A 1 288 ? 39.962 38.872 46.448 1.00 66.81 296 SER B CA 1
ATOM 2225 C C . SER A 1 288 ? 40.570 39.002 45.053 1.00 65.26 296 SER B C 1
ATOM 2226 O O . SER A 1 288 ? 40.078 38.404 44.095 1.00 62.11 296 SER B O 1
ATOM 2229 N N . GLU A 1 289 ? 41.637 39.793 44.950 1.00 65.27 297 GLU B N 1
ATOM 2230 C CA . GLU A 1 289 ? 42.347 39.995 43.687 1.00 64.83 297 GLU B CA 1
ATOM 2231 C C . GLU A 1 289 ? 42.830 38.669 43.112 1.00 56.25 297 GLU B C 1
ATOM 2232 O O . GLU A 1 289 ? 42.854 38.472 41.897 1.00 52.61 297 GLU B O 1
ATOM 2238 N N . ARG A 1 290 ? 43.217 37.772 44.010 1.00 54.31 298 ARG B N 1
ATOM 2239 C CA . ARG A 1 290 ? 43.659 36.434 43.655 1.00 54.76 298 ARG B CA 1
ATOM 2240 C C . ARG A 1 290 ? 42.606 35.694 42.838 1.00 58.75 298 ARG B C 1
ATOM 2241 O O . ARG A 1 290 ? 42.863 35.253 41.716 1.00 53.63 298 ARG B O 1
ATOM 2249 N N . THR A 1 291 ? 41.414 35.574 43.415 1.00 62.15 299 THR B N 1
ATOM 2250 C CA . THR A 1 291 ? 40.295 34.897 42.772 1.00 55.16 299 THR B CA 1
ATOM 2251 C C . THR A 1 291 ? 39.952 35.539 41.429 1.00 50.54 299 THR B C 1
ATOM 2252 O O . THR A 1 291 ? 39.625 34.846 40.464 1.00 54.85 299 THR B O 1
ATOM 2256 N N . LEU A 1 292 ? 40.049 36.864 41.370 1.00 52.36 300 LEU B N 1
ATOM 2257 C CA . LEU A 1 292 ? 39.768 37.604 40.143 1.00 42.82 300 LEU B CA 1
ATOM 2258 C C . LEU A 1 292 ? 40.747 37.249 39.024 1.00 45.42 300 LEU B C 1
ATOM 2259 O O . LEU A 1 292 ? 40.336 36.984 37.892 1.00 47.64 300 LEU B O 1
ATOM 2264 N N . VAL A 1 293 ? 42.038 37.248 39.340 1.00 47.73 301 VAL B N 1
ATOM 2265 C CA . VAL A 1 293 ? 43.065 36.931 38.353 1.00 41.01 301 VAL B CA 1
ATOM 2266 C C . VAL A 1 293 ? 42.911 35.494 37.852 1.00 42.36 301 VAL B C 1
ATOM 2267 O O . VAL A 1 293 ? 42.997 35.231 36.650 1.00 38.76 301 VAL B O 1
ATOM 2271 N N . GLN A 1 294 ? 42.666 34.573 38.779 1.00 43.55 302 GLN B N 1
ATOM 2272 C CA . GLN A 1 294 ? 42.460 33.170 38.436 1.00 46.07 302 GLN B CA 1
ATOM 2273 C C . GLN A 1 294 ? 41.313 32.992 37.447 1.00 48.26 302 GLN B C 1
ATOM 2274 O O . GLN A 1 294 ? 41.427 32.243 36.476 1.00 44.59 302 GLN B O 1
ATOM 2280 N N . ASN A 1 295 ? 40.210 33.690 37.696 1.00 48.27 303 ASN B N 1
ATOM 2281 C CA . ASN A 1 295 ? 39.047 33.610 36.823 1.00 47.95 303 ASN B CA 1
ATOM 2282 C C . ASN A 1 295 ? 39.304 34.214 35.450 1.00 47.89 303 ASN B C 1
ATOM 2283 O O . ASN A 1 295 ? 38.864 33.670 34.437 1.00 52.57 303 ASN B O 1
ATOM 2288 N N . ASP A 1 296 ? 40.015 35.338 35.418 1.00 40.79 304 ASP B N 1
ATOM 2289 C CA . ASP A 1 296 ? 40.334 36.004 34.158 1.00 43.56 304 ASP B CA 1
ATOM 2290 C C . ASP A 1 296 ? 41.171 35.100 33.256 1.00 39.17 304 ASP B C 1
ATOM 2291 O O . ASP A 1 296 ? 41.058 35.145 32.030 1.00 33.39 304 ASP B O 1
ATOM 2296 N N . TRP A 1 297 ? 42.009 34.281 33.881 1.00 37.87 305 TRP B N 1
ATOM 2297 C CA . TRP A 1 297 ? 42.838 33.325 33.163 1.00 37.98 305 TRP B CA 1
ATOM 2298 C C . TRP A 1 297 ? 41.994 32.145 32.688 1.00 37.69 305 TRP B C 1
ATOM 2299 O O . TRP A 1 297 ? 42.035 31.780 31.513 1.00 35.93 305 TRP B O 1
ATOM 2310 N N . MET A 1 298 ? 41.224 31.562 33.604 1.00 40.66 306 MET B N 1
ATOM 2311 C CA . MET A 1 298 ? 40.333 30.449 33.274 1.00 42.34 306 MET B CA 1
ATOM 2312 C C . MET A 1 298 ? 39.370 30.819 32.154 1.00 43.33 306 MET B C 1
ATOM 2313 O O . MET A 1 298 ? 39.144 30.032 31.234 1.00 40.04 306 MET B O 1
ATOM 2318 N N . GLU A 1 299 ? 38.815 32.024 32.233 1.00 41.16 307 GLU B N 1
ATOM 2319 C CA . GLU A 1 299 ? 37.839 32.487 31.254 1.00 44.01 307 GLU B CA 1
ATOM 2320 C C . GLU A 1 299 ? 38.503 33.147 30.050 1.00 42.02 307 GLU B C 1
ATOM 2321 O O . GLU A 1 299 ? 37.828 33.758 29.219 1.00 42.28 307 GLU B O 1
ATOM 2327 N N . GLU A 1 300 ? 39.826 33.022 29.974 1.00 35.91 308 GLU B N 1
ATOM 2328 C CA . GLU A 1 300 ? 40.610 33.465 28.819 1.00 35.27 308 GLU B CA 1
ATOM 2329 C C . GLU A 1 300 ? 40.429 34.950 28.493 1.00 35.99 308 GLU B C 1
ATOM 2330 O O . GLU A 1 300 ? 40.428 35.349 27.331 1.00 37.14 308 GLU B O 1
ATOM 2336 N N . LYS A 1 301 ? 40.289 35.763 29.536 1.00 39.18 309 LYS B N 1
ATOM 2337 C CA . LYS A 1 301 ? 40.278 37.214 29.393 1.00 36.49 309 LYS B CA 1
ATOM 2338 C C . LYS A 1 301 ? 41.709 37.752 29.428 1.00 39.50 309 LYS B C 1
ATOM 2339 O O . LYS A 1 301 ? 42.032 38.752 28.781 1.00 36.81 309 LYS B O 1
ATOM 2345 N N . VAL A 1 302 ? 42.559 37.074 30.196 1.00 36.07 310 VAL B N 1
ATOM 2346 C CA . VAL A 1 302 ? 43.988 37.379 30.256 1.00 35.25 310 VAL B CA 1
ATOM 2347 C C . VAL A 1 302 ? 44.780 36.112 29.935 1.00 29.27 310 VAL B C 1
ATOM 2348 O O . VAL A 1 302 ? 44.719 35.138 30.686 1.00 33.21 310 VAL B O 1
ATOM 2352 N N . PRO A 1 303 ? 45.523 36.122 28.817 1.00 29.32 311 PRO B N 1
ATOM 2353 C CA . PRO A 1 303 ? 46.166 34.918 28.272 1.00 28.53 311 PRO B CA 1
ATOM 2354 C C . PRO A 1 303 ? 47.275 34.329 29.146 1.00 27.11 311 PRO B C 1
ATOM 2355 O O . PRO A 1 303 ? 47.458 33.109 29.154 1.00 26.68 311 PRO B O 1
ATOM 2359 N N . VAL A 1 304 ? 48.010 35.175 29.860 1.00 24.87 312 VAL B N 1
ATOM 2360 C CA . VAL A 1 304 ? 49.174 34.702 30.603 1.00 25.71 312 VAL B CA 1
ATOM 2361 C C . VAL A 1 304 ? 49.088 35.017 32.094 1.00 27.08 312 VAL B C 1
ATOM 2362 O O . VAL A 1 304 ? 48.816 36.151 32.493 1.00 27.30 312 VAL B O 1
ATOM 2366 N N . ILE A 1 305 ? 49.314 34.002 32.918 1.00 22.87 313 ILE B N 1
ATOM 2367 C CA . ILE A 1 305 ? 49.377 34.200 34.353 1.00 25.38 313 ILE B CA 1
ATOM 2368 C C . ILE A 1 305 ? 50.811 33.961 34.826 1.00 25.83 313 ILE B C 1
ATOM 2369 O O . ILE A 1 305 ? 51.448 32.978 34.441 1.00 25.10 313 ILE B O 1
ATOM 2374 N N . VAL A 1 306 ? 51.325 34.892 35.624 1.00 26.47 314 VAL B N 1
ATOM 2375 C CA . VAL A 1 306 ? 52.656 34.765 36.208 1.00 20.56 314 VAL B CA 1
ATOM 2376 C C . VAL A 1 306 ? 52.476 34.382 37.665 1.00 27.81 314 VAL B C 1
ATOM 2377 O O . VAL A 1 306 ? 51.884 35.138 38.432 1.00 28.34 314 VAL B O 1
ATOM 2381 N N . ALA A 1 307 ? 52.969 33.207 38.048 1.00 24.70 315 ALA B N 1
ATOM 2382 C CA . ALA A 1 307 ? 52.581 32.629 39.325 1.00 25.41 315 ALA B CA 1
ATOM 2383 C C . ALA A 1 307 ? 53.750 32.112 40.142 1.00 26.72 315 ALA B C 1
ATOM 2384 O O . ALA A 1 307 ? 54.728 31.588 39.609 1.00 23.50 315 ALA B O 1
ATOM 2386 N N A THR A 1 308 ? 53.532 32.202 41.420 0.50 28.14 316 THR B N 1
ATOM 2387 N N B THR A 1 308 ? 53.728 32.261 41.453 0.50 28.14 316 THR B N 1
ATOM 2388 C CA A THR A 1 308 ? 54.503 31.787 42.358 0.50 33.94 316 THR B CA 1
ATOM 2389 C CA B THR A 1 308 ? 54.724 31.752 42.372 0.50 33.94 316 THR B CA 1
ATOM 2390 C C A THR A 1 308 ? 54.086 30.464 42.916 0.50 42.07 316 THR B C 1
ATOM 2391 C C B THR A 1 308 ? 54.212 30.460 43.006 0.50 42.07 316 THR B C 1
ATOM 2392 O O A THR A 1 308 ? 54.834 29.807 43.574 0.50 50.30 316 THR B O 1
ATOM 2393 O O B THR A 1 308 ? 54.986 29.666 43.545 0.50 50.30 316 THR B O 1
ATOM 2400 N N . ILE A 1 309 ? 52.801 30.254 42.929 1.00 44.72 317 ILE B N 1
ATOM 2401 C CA . ILE A 1 309 ? 52.166 29.016 43.385 1.00 50.74 317 ILE B CA 1
ATOM 2402 C C . ILE A 1 309 ? 51.008 28.678 42.449 1.00 50.08 317 ILE B C 1
ATOM 2403 O O . ILE A 1 309 ? 50.857 29.296 41.396 1.00 52.37 317 ILE B O 1
ATOM 2408 N N . SER A 1 310 ? 50.191 27.701 42.827 1.00 50.11 318 SER B N 1
ATOM 2409 C CA . SER A 1 310 ? 49.057 27.310 41.997 1.00 53.89 318 SER B CA 1
ATOM 2410 C C . SER A 1 310 ? 47.776 27.201 42.819 1.00 56.23 318 SER B C 1
ATOM 2411 O O . SER A 1 310 ? 47.529 28.017 43.710 1.00 54.98 318 SER B O 1
ATOM 2414 N N . ASP A 1 316 ? 42.227 22.617 36.365 1.00 58.45 324 ASP B N 1
ATOM 2415 C CA . ASP A 1 316 ? 43.235 22.150 35.418 1.00 54.99 324 ASP B CA 1
ATOM 2416 C C . ASP A 1 316 ? 42.801 22.425 33.981 1.00 49.43 324 ASP B C 1
ATOM 2417 O O . ASP A 1 316 ? 42.171 21.586 33.339 1.00 52.63 324 ASP B O 1
ATOM 2419 N N . LYS A 1 317 ? 43.150 23.608 33.488 1.00 48.29 325 LYS B N 1
ATOM 2420 C CA . LYS A 1 317 ? 42.750 24.058 32.161 1.00 39.15 325 LYS B CA 1
ATOM 2421 C C . LYS A 1 317 ? 43.349 23.185 31.060 1.00 33.12 325 LYS B C 1
ATOM 2422 O O . LYS A 1 317 ? 44.508 22.781 31.134 1.00 34.78 325 LYS B O 1
ATOM 2428 N N . ALA A 1 318 ? 42.555 22.903 30.032 1.00 35.27 326 ALA B N 1
ATOM 2429 C CA . ALA A 1 318 ? 42.949 21.945 29.008 1.00 30.62 326 ALA B CA 1
ATOM 2430 C C . ALA A 1 318 ? 43.839 22.534 27.914 1.00 29.97 326 ALA B C 1
ATOM 2431 O O . ALA A 1 318 ? 44.612 21.808 27.290 1.00 29.29 326 ALA B O 1
ATOM 2433 N N . ASN A 1 319 ? 43.731 23.834 27.666 1.00 25.56 327 ASN B N 1
ATOM 2434 C CA . ASN A 1 319 ? 44.437 24.416 26.529 1.00 25.62 327 ASN B CA 1
ATOM 2435 C C . ASN A 1 319 ? 45.583 25.332 26.950 1.00 26.60 327 ASN B C 1
ATOM 2436 O O . ASN A 1 319 ? 45.697 26.464 26.482 1.00 26.41 327 ASN B O 1
ATOM 2441 N N . VAL A 1 320 ? 46.428 24.830 27.845 1.00 28.56 328 VAL B N 1
ATOM 2442 C CA . VAL A 1 320 ? 47.645 25.536 28.223 1.00 24.94 328 VAL B CA 1
ATOM 2443 C C . VAL A 1 320 ? 48.696 25.298 27.146 1.00 24.32 328 VAL B C 1
ATOM 2444 O O . VAL A 1 320 ? 49.241 24.198 27.031 1.00 25.30 328 VAL B O 1
ATOM 2448 N N . ARG A 1 321 ? 48.961 26.326 26.346 1.00 20.03 329 ARG B N 1
ATOM 2449 C CA . ARG A 1 321 ? 49.877 26.200 25.219 1.00 23.60 329 ARG B CA 1
ATOM 2450 C C . ARG A 1 321 ? 51.344 26.281 25.641 1.00 19.88 329 ARG B C 1
ATOM 2451 O O . ARG A 1 321 ? 52.224 25.799 24.929 1.00 21.59 329 ARG B O 1
ATOM 2459 N N . PHE A 1 322 ? 51.618 26.897 26.781 1.00 21.18 330 PHE B N 1
ATOM 2460 C CA . PHE A 1 322 ? 52.988 26.899 27.274 1.00 21.47 330 PHE B CA 1
ATOM 2461 C C . PHE A 1 322 ? 53.061 26.967 28.789 1.00 23.46 330 PHE B C 1
ATOM 2462 O O . PHE A 1 322 ? 52.156 27.478 29.451 1.00 22.21 330 PHE B O 1
ATOM 2470 N N . VAL A 1 323 ? 54.143 26.412 29.324 1.00 18.34 331 VAL B N 1
ATOM 2471 C CA . VAL A 1 323 ? 54.549 26.668 30.695 1.00 17.12 331 VAL B CA 1
ATOM 2472 C C . VAL A 1 323 ? 56.010 27.080 30.669 1.00 18.97 331 VAL B C 1
ATOM 2473 O O . VAL A 1 323 ? 56.860 26.340 30.178 1.00 19.59 331 VAL B O 1
ATOM 2477 N N . ALA A 1 324 ? 56.303 28.268 31.184 1.00 21.98 332 ALA B N 1
ATOM 2478 C CA . ALA A 1 324 ? 57.676 28.735 31.243 1.00 20.50 332 ALA B CA 1
ATOM 2479 C C . ALA A 1 324 ? 58.101 28.841 32.693 1.00 20.69 332 ALA B C 1
ATOM 2480 O O . ALA A 1 324 ? 57.378 29.404 33.513 1.00 24.85 332 ALA B O 1
ATOM 2482 N N . HIS A 1 325 ? 59.255 28.266 33.016 1.00 17.96 333 HIS B N 1
ATOM 2483 C CA . HIS A 1 325 ? 59.829 28.447 34.342 1.00 16.76 333 HIS B CA 1
ATOM 2484 C C . HIS A 1 325 ? 60.904 29.507 34.244 1.00 15.41 333 HIS B C 1
ATOM 2485 O O . HIS A 1 325 ? 61.947 29.288 33.622 1.00 18.55 333 HIS B O 1
ATOM 2492 N N . TRP A 1 326 ? 60.634 30.671 34.827 1.00 19.32 334 TRP B N 1
ATOM 2493 C CA . TRP A 1 326 ? 61.615 31.747 34.848 1.00 20.75 334 TRP B CA 1
ATOM 2494 C C . TRP A 1 326 ? 62.757 31.401 35.792 1.00 21.73 334 TRP B C 1
ATOM 2495 O O . TRP A 1 326 ? 63.893 31.816 35.579 1.00 21.11 334 TRP B O 1
ATOM 2506 N N . ASN A 1 327 ? 62.443 30.633 36.831 1.00 18.79 335 ASN B N 1
ATOM 2507 C CA . ASN A 1 327 ? 63.444 30.136 37.764 1.00 19.82 335 ASN B CA 1
ATOM 2508 C C . ASN A 1 327 ? 63.392 28.618 37.825 1.00 21.37 335 ASN B C 1
ATOM 2509 O O . ASN A 1 327 ? 62.307 28.036 37.829 1.00 21.37 335 ASN B O 1
ATOM 2514 N N . ILE A 1 328 ? 64.561 27.988 37.870 1.00 20.25 336 ILE B N 1
ATOM 2515 C CA . ILE A 1 328 ? 64.656 26.542 38.061 1.00 23.68 336 ILE B CA 1
ATOM 2516 C C . ILE A 1 328 ? 63.857 26.105 39.294 1.00 25.67 336 ILE B C 1
ATOM 2517 O O . ILE A 1 328 ? 63.888 26.766 40.339 1.00 21.67 336 ILE B O 1
ATOM 2522 N N . ALA A 1 329 ? 63.124 25.002 39.153 1.00 23.56 337 ALA B N 1
ATOM 2523 C CA . ALA A 1 329 ? 62.327 24.445 40.249 1.00 21.71 337 ALA B CA 1
ATOM 2524 C C . ALA A 1 329 ? 63.189 23.798 41.329 1.00 23.20 337 ALA B C 1
ATOM 2525 O O . ALA A 1 329 ? 64.394 23.605 41.150 1.00 20.67 337 ALA B O 1
ATOM 2527 N N . LYS A 1 330 ? 62.555 23.468 42.451 1.00 20.42 338 LYS B N 1
ATOM 2528 C CA . LYS A 1 330 ? 63.238 22.876 43.597 1.00 25.23 338 LYS B CA 1
ATOM 2529 C C . LYS A 1 330 ? 63.520 21.387 43.415 1.00 21.45 338 LYS B C 1
ATOM 2530 O O . LYS A 1 330 ? 64.304 20.810 44.166 1.00 21.74 338 LYS B O 1
ATOM 2536 N N . SER A 1 331 ? 62.875 20.766 42.430 1.00 18.86 339 SER B N 1
ATOM 2537 C CA . SER A 1 331 ? 63.033 19.329 42.203 1.00 18.40 339 SER B CA 1
ATOM 2538 C C . SER A 1 331 ? 62.634 18.921 40.787 1.00 19.59 339 SER B C 1
ATOM 2539 O O . SER A 1 331 ? 61.897 19.636 40.112 1.00 19.67 339 SER B O 1
ATOM 2542 N N . MET A 1 332 ? 63.115 17.759 40.352 1.00 21.12 340 MET B N 1
ATOM 2543 C CA . MET A 1 332 ? 62.720 17.215 39.059 1.00 21.29 340 MET B CA 1
ATOM 2544 C C . MET A 1 332 ? 61.236 16.892 39.065 1.00 21.24 340 MET B C 1
ATOM 2545 O O . MET A 1 332 ? 60.526 17.226 38.126 1.00 23.45 340 MET B O 1
ATOM 2550 N N . ALA A 1 333 ? 60.772 16.241 40.127 1.00 26.15 341 ALA B N 1
ATOM 2551 C CA . ALA A 1 333 ? 59.356 15.913 40.251 1.00 29.39 341 ALA B CA 1
ATOM 2552 C C . ALA A 1 333 ? 58.504 17.176 40.160 1.00 27.45 341 ALA B C 1
ATOM 2553 O O . ALA A 1 333 ? 57.498 17.205 39.453 1.00 25.92 341 ALA B O 1
ATOM 2555 N N . GLY A 1 334 ? 58.921 18.224 40.866 1.00 20.46 342 GLY B N 1
ATOM 2556 C CA . GLY A 1 334 ? 58.208 19.485 40.830 1.00 24.13 342 GLY B CA 1
ATOM 2557 C C . GLY A 1 334 ? 58.135 20.062 39.427 1.00 21.64 342 GLY B C 1
ATOM 2558 O O . GLY A 1 334 ? 57.073 20.496 38.986 1.00 21.44 342 GLY B O 1
ATOM 2559 N N . TYR A 1 335 ? 59.263 20.061 38.721 1.00 19.72 343 TYR B N 1
ATOM 2560 C CA . TYR A 1 335 ? 59.302 20.622 37.378 1.00 20.43 343 TYR B CA 1
ATOM 2561 C C . TYR A 1 335 ? 58.421 19.814 36.428 1.00 25.21 343 TYR B C 1
ATOM 2562 O O . TYR A 1 335 ? 57.699 20.373 35.594 1.00 19.89 343 TYR B O 1
ATOM 2571 N N . TYR A 1 336 ? 58.481 18.494 36.563 1.00 18.44 344 TYR B N 1
ATOM 2572 C CA . TYR A 1 336 ? 57.685 17.613 35.719 1.00 21.93 344 TYR B CA 1
ATOM 2573 C C . TYR A 1 336 ? 56.189 17.874 35.894 1.00 20.59 344 TYR B C 1
ATOM 2574 O O . TYR A 1 336 ? 55.445 17.979 34.913 1.00 20.25 344 TYR B O 1
ATOM 2583 N N . GLN A 1 337 ? 55.757 18.007 37.142 1.00 19.11 345 GLN B N 1
ATOM 2584 C CA . GLN A 1 337 ? 54.347 18.243 37.452 1.00 21.67 345 GLN B CA 1
ATOM 2585 C C . GLN A 1 337 ? 53.879 19.617 36.972 1.00 24.17 345 GLN B C 1
ATOM 2586 O O . GLN A 1 337 ? 52.786 19.758 36.415 1.00 23.03 345 GLN B O 1
ATOM 2592 N N . GLU A 1 338 ? 54.712 20.628 37.187 1.00 23.40 346 GLU B N 1
ATOM 2593 C CA . GLU A 1 338 ? 54.362 21.996 36.823 1.00 23.13 346 GLU B CA 1
ATOM 2594 C C . GLU A 1 338 ? 54.355 22.190 35.304 1.00 21.74 346 GLU B C 1
ATOM 2595 O O . GLU A 1 338 ? 53.371 22.669 34.738 1.00 23.98 346 GLU B O 1
ATOM 2601 N N . SER A 1 339 ? 55.448 21.813 34.648 1.00 20.94 347 SER B N 1
ATOM 2602 C CA . SER A 1 339 ? 55.532 21.902 33.192 1.00 23.02 347 SER B CA 1
ATOM 2603 C C . SER A 1 339 ? 54.449 21.044 32.539 1.00 26.19 347 SER B C 1
ATOM 2604 O O . SER A 1 339 ? 53.928 21.386 31.478 1.00 21.24 347 SER B O 1
ATOM 2607 N N . GLY A 1 340 ? 54.110 19.933 33.186 1.00 21.49 348 GLY B N 1
ATOM 2608 C CA . GLY A 1 340 ? 53.113 19.013 32.671 1.00 27.41 348 GLY B CA 1
ATOM 2609 C C . GLY A 1 340 ? 51.683 19.526 32.695 1.00 30.42 348 GLY B C 1
ATOM 2610 O O . GLY A 1 340 ? 50.767 18.838 32.238 1.00 27.93 348 GLY B O 1
ATOM 2611 N N . ARG A 1 341 ? 51.480 20.731 33.223 1.00 26.69 349 ARG B N 1
ATOM 2612 C CA . ARG A 1 341 ? 50.168 21.367 33.164 1.00 25.06 349 ARG B CA 1
ATOM 2613 C C . ARG A 1 341 ? 49.865 21.844 31.747 1.00 28.52 349 ARG B C 1
ATOM 2614 O O . ARG A 1 341 ? 48.727 22.178 31.428 1.00 28.31 349 ARG B O 1
ATOM 2622 N N . ALA A 1 342 ? 50.889 21.875 30.900 1.00 25.19 350 ALA B N 1
ATOM 2623 C CA . ALA A 1 342 ? 50.715 22.263 29.505 1.00 22.33 350 ALA B CA 1
ATOM 2624 C C . ALA A 1 342 ? 50.129 21.127 28.672 1.00 27.58 350 ALA B C 1
ATOM 2625 O O . ALA A 1 342 ? 50.357 19.956 28.970 1.00 26.94 350 ALA B O 1
ATOM 2627 N N . GLY A 1 343 ? 49.362 21.486 27.644 1.00 27.55 351 GLY B N 1
ATOM 2628 C CA . GLY A 1 343 ? 48.944 20.559 26.603 1.00 27.80 351 GLY B CA 1
ATOM 2629 C C . GLY A 1 343 ? 48.065 19.376 26.974 1.00 29.78 351 GLY B C 1
ATOM 2630 O O . GLY A 1 343 ? 48.194 18.297 26.388 1.00 27.07 351 GLY B O 1
ATOM 2631 N N A ARG A 1 344 ? 47.161 19.573 27.928 0.53 26.79 352 ARG B N 1
ATOM 2632 N N B ARG A 1 344 ? 47.167 19.574 27.934 0.47 26.81 352 ARG B N 1
ATOM 2633 C CA A ARG A 1 344 ? 46.288 18.494 28.378 0.53 28.77 352 ARG B CA 1
ATOM 2634 C CA B ARG A 1 344 ? 46.283 18.503 28.382 0.47 28.77 352 ARG B CA 1
ATOM 2635 C C A ARG A 1 344 ? 45.264 18.122 27.309 0.53 30.28 352 ARG B C 1
ATOM 2636 C C B ARG A 1 344 ? 45.292 18.109 27.289 0.47 30.29 352 ARG B C 1
ATOM 2637 O O A ARG A 1 344 ? 44.686 17.036 27.344 0.53 30.57 352 ARG B O 1
ATOM 2638 O O B ARG A 1 344 ? 44.769 16.995 27.286 0.47 30.56 352 ARG B O 1
ATOM 2653 N N . ASP A 1 345 ? 45.048 19.025 26.358 1.00 29.81 353 ASP B N 1
ATOM 2654 C CA . ASP A 1 345 ? 44.114 18.775 25.260 1.00 26.67 353 ASP B CA 1
ATOM 2655 C C . ASP A 1 345 ? 44.769 17.981 24.130 1.00 29.55 353 ASP B C 1
ATOM 2656 O O . ASP A 1 345 ? 44.120 17.640 23.135 1.00 36.01 353 ASP B O 1
ATOM 2661 N N . GLY A 1 346 ? 46.063 17.709 24.278 1.00 27.68 354 GLY B N 1
ATOM 2662 C CA . GLY A 1 346 ? 46.790 16.897 23.319 1.00 27.52 354 GLY B CA 1
ATOM 2663 C C . GLY A 1 346 ? 47.363 17.672 22.150 1.00 29.16 354 GLY B C 1
ATOM 2664 O O . GLY A 1 346 ? 48.054 17.108 21.300 1.00 30.71 354 GLY B O 1
ATOM 2665 N N . LYS A 1 347 ? 47.074 18.968 22.099 1.00 32.35 355 LYS B N 1
ATOM 2666 C CA . LYS A 1 347 ? 47.601 19.831 21.046 1.00 28.00 355 LYS B CA 1
ATOM 2667 C C . LYS A 1 347 ? 49.053 20.200 21.363 1.00 28.36 355 LYS B C 1
ATOM 2668 O O . LYS A 1 347 ? 49.480 20.076 22.515 1.00 25.06 355 LYS B O 1
ATOM 2674 N N . PRO A 1 348 ? 49.820 20.636 20.347 1.00 24.20 356 PRO B N 1
ATOM 2675 C CA . PRO A 1 348 ? 51.224 20.981 20.602 1.00 26.82 356 PRO B CA 1
ATOM 2676 C C . PRO A 1 348 ? 51.377 22.108 21.627 1.00 25.03 356 PRO B C 1
ATOM 2677 O O . PRO A 1 348 ? 50.670 23.112 21.568 1.00 25.43 356 PRO B O 1
ATOM 2681 N N . SER A 1 349 ? 52.291 21.917 22.572 1.00 22.86 357 SER B N 1
ATOM 2682 C CA . SER A 1 349 ? 52.567 22.914 23.598 1.00 23.03 357 SER B CA 1
ATOM 2683 C C . SER A 1 349 ? 54.069 23.025 23.804 1.00 23.54 357 SER B C 1
ATOM 2684 O O . SER A 1 349 ? 54.835 22.187 23.324 1.00 21.75 357 SER B O 1
ATOM 2687 N N . TRP A 1 350 ? 54.488 24.056 24.530 1.00 25.37 358 TRP B N 1
ATOM 2688 C CA . TRP A 1 350 ? 55.907 24.296 24.748 1.00 23.97 358 TRP B CA 1
ATOM 2689 C C . TRP A 1 350 ? 56.229 24.438 26.229 1.00 21.76 358 TRP B C 1
ATOM 2690 O O . TRP A 1 350 ? 55.574 25.186 26.938 1.00 19.51 358 TRP B O 1
ATOM 2701 N N . CYS A 1 351 ? 57.236 23.702 26.683 1.00 20.76 359 CYS B N 1
ATOM 2702 C CA . CYS A 1 351 ? 57.716 23.802 28.057 1.00 17.20 359 CYS B CA 1
ATOM 2703 C C . CYS A 1 351 ? 59.151 24.309 28.046 1.00 18.34 359 CYS B C 1
ATOM 2704 O O . CYS A 1 351 ? 60.036 23.656 27.497 1.00 20.38 359 CYS B O 1
ATOM 2707 N N . ARG A 1 352 ? 59.379 25.485 28.628 1.00 18.96 360 ARG B N 1
ATOM 2708 C CA . ARG A 1 352 ? 60.703 26.085 28.617 1.00 19.34 360 ARG B CA 1
ATOM 2709 C C . ARG A 1 352 ? 61.192 26.366 30.028 1.00 18.42 360 ARG B C 1
ATOM 2710 O O . ARG A 1 352 ? 60.465 26.927 30.834 1.00 22.71 360 ARG B O 1
ATOM 2718 N N . LEU A 1 353 ? 62.423 25.966 30.317 1.00 17.88 361 LEU B N 1
ATOM 2719 C CA . LEU A 1 353 ? 63.030 26.281 31.603 1.00 19.62 361 LEU B CA 1
ATOM 2720 C C . LEU A 1 353 ? 64.146 27.281 31.364 1.00 19.15 361 LEU B C 1
ATOM 2721 O O . LEU A 1 353 ? 65.115 26.986 30.660 1.00 17.95 361 LEU B O 1
ATOM 2726 N N . TYR A 1 354 ? 63.999 28.465 31.951 1.00 22.04 362 TYR B N 1
ATOM 2727 C CA . TYR A 1 354 ? 65.051 29.470 31.922 1.00 19.80 362 TYR B CA 1
ATOM 2728 C C . TYR A 1 354 ? 66.000 29.211 33.079 1.00 17.66 362 TYR B C 1
ATOM 2729 O O . TYR A 1 354 ? 65.647 29.417 34.231 1.00 18.94 362 TYR B O 1
ATOM 2738 N N . TYR A 1 355 ? 67.196 28.746 32.746 1.00 19.40 363 TYR B N 1
ATOM 2739 C CA . TYR A 1 355 ? 68.182 28.331 33.731 1.00 21.57 363 TYR B CA 1
ATOM 2740 C C . TYR A 1 355 ? 69.305 29.345 33.826 1.00 22.34 363 TYR B C 1
ATOM 2741 O O . TYR A 1 355 ? 69.714 29.925 32.826 1.00 21.56 363 TYR B O 1
ATOM 2750 N N . SER A 1 356 ? 69.799 29.571 35.037 1.00 20.47 364 SER B N 1
ATOM 2751 C CA . SER A 1 356 ? 71.018 30.337 35.212 1.00 22.28 364 SER B CA 1
ATOM 2752 C C . SER A 1 356 ? 71.756 29.744 36.400 1.00 20.00 364 SER B C 1
ATOM 2753 O O . SER A 1 356 ? 71.136 29.221 37.323 1.00 19.27 364 SER B O 1
ATOM 2756 N N . ARG A 1 357 ? 73.077 29.803 36.373 1.00 19.19 365 ARG B N 1
ATOM 2757 C CA . ARG A 1 357 ? 73.841 29.197 37.452 1.00 21.97 365 ARG B CA 1
ATOM 2758 C C . ARG A 1 357 ? 73.684 29.991 38.747 1.00 23.39 365 ARG B C 1
ATOM 2759 O O . ARG A 1 357 ? 73.849 29.441 39.836 1.00 24.15 365 ARG B O 1
ATOM 2767 N N . ASN A 1 358 ? 73.343 31.274 38.630 1.00 22.16 366 ASN B N 1
ATOM 2768 C CA . ASN A 1 358 ? 73.043 32.084 39.808 1.00 25.80 366 ASN B CA 1
ATOM 2769 C C . ASN A 1 358 ? 71.760 31.609 40.474 1.00 24.52 366 ASN B C 1
ATOM 2770 O O . ASN A 1 358 ? 71.694 31.490 41.695 1.00 21.85 366 ASN B O 1
ATOM 2775 N N . ASP A 1 359 ? 70.747 31.335 39.657 1.00 20.56 367 ASP B N 1
ATOM 2776 C CA . ASP A 1 359 ? 69.485 30.771 40.132 1.00 19.26 367 ASP B CA 1
ATOM 2777 C C . ASP A 1 359 ? 69.705 29.395 40.745 1.00 21.17 367 ASP B C 1
ATOM 2778 O O . ASP A 1 359 ? 69.128 29.068 41.784 1.00 23.17 367 ASP B O 1
ATOM 2783 N N . ARG A 1 360 ? 70.527 28.586 40.081 1.00 16.86 368 ARG B N 1
ATOM 2784 C CA . ARG A 1 360 ? 70.861 27.258 40.577 1.00 19.34 368 ARG B CA 1
ATOM 2785 C C . ARG A 1 360 ? 71.456 27.354 41.980 1.00 20.51 368 ARG B C 1
ATOM 2786 O O . ARG A 1 360 ? 71.049 26.635 42.891 1.00 21.71 368 ARG B O 1
ATOM 2794 N N . ASP A 1 361 ? 72.418 28.256 42.136 1.00 18.76 369 ASP B N 1
ATOM 2795 C CA . ASP A 1 361 ? 73.083 28.458 43.425 1.00 22.90 369 ASP B CA 1
ATOM 2796 C C . ASP A 1 361 ? 72.127 28.934 44.509 1.00 22.58 369 ASP B C 1
ATOM 2797 O O . ASP A 1 361 ? 72.193 28.474 45.650 1.00 20.58 369 ASP B O 1
ATOM 2802 N N . GLN A 1 362 ? 71.245 29.860 44.155 1.00 21.59 370 GLN B N 1
ATOM 2803 C CA . GLN A 1 362 ? 70.304 30.396 45.125 1.00 25.38 370 GLN B CA 1
ATOM 2804 C C . GLN A 1 362 ? 69.315 29.328 45.578 1.00 23.60 370 GLN B C 1
ATOM 2805 O O . GLN A 1 362 ? 69.072 29.175 46.765 1.00 20.94 370 GLN B O 1
ATOM 2811 N N . VAL A 1 363 ? 68.753 28.576 44.636 1.00 21.55 371 VAL B N 1
ATOM 2812 C CA . VAL A 1 363 ? 67.826 27.514 45.003 1.00 21.87 371 VAL B CA 1
ATOM 2813 C C . VAL A 1 363 ? 68.529 26.426 45.829 1.00 20.21 371 VAL B C 1
ATOM 2814 O O . VAL A 1 363 ? 67.970 25.919 46.804 1.00 21.86 371 VAL B O 1
ATOM 2818 N N . SER A 1 364 ? 69.760 26.083 45.453 1.00 17.80 372 SER B N 1
ATOM 2819 C CA . SER A 1 364 ? 70.539 25.100 46.196 1.00 23.12 372 SER B CA 1
ATOM 2820 C C . SER A 1 364 ? 70.779 25.584 47.619 1.00 23.22 372 SER B C 1
ATOM 2821 O O . SER A 1 364 ? 70.688 24.816 48.573 1.00 18.96 372 SER B O 1
ATOM 2824 N N . PHE A 1 365 ? 71.075 26.870 47.748 1.00 19.28 373 PHE B N 1
ATOM 2825 C CA . PHE A 1 365 ? 71.292 27.478 49.058 1.00 22.14 373 PHE B CA 1
ATOM 2826 C C . PHE A 1 365 ? 70.030 27.387 49.909 1.00 22.50 373 PHE B C 1
ATOM 2827 O O . PHE A 1 365 ? 70.074 26.950 51.057 1.00 23.22 373 PHE B O 1
ATOM 2835 N N . LEU A 1 366 ? 68.901 27.778 49.330 1.00 19.15 374 LEU B N 1
ATOM 2836 C CA . LEU A 1 366 ? 67.631 27.776 50.045 1.00 19.60 374 LEU B CA 1
ATOM 2837 C C . LEU A 1 366 ? 67.219 26.384 50.507 1.00 23.25 374 LEU B C 1
ATOM 2838 O O . LEU A 1 366 ? 66.702 26.221 51.615 1.00 25.78 374 LEU B O 1
ATOM 2843 N N . ILE A 1 367 ? 67.448 25.380 49.665 1.00 22.10 375 ILE B N 1
ATOM 2844 C CA . ILE A 1 367 ? 67.145 24.006 50.046 1.00 24.66 375 ILE B CA 1
ATOM 2845 C C . ILE A 1 367 ? 67.989 23.563 51.247 1.00 25.62 375 ILE B C 1
ATOM 2846 O O . ILE A 1 367 ? 67.478 22.930 52.175 1.00 25.10 375 ILE B O 1
ATOM 2851 N N . ARG A 1 368 ? 69.273 23.914 51.237 1.00 21.30 376 ARG B N 1
ATOM 2852 C CA . ARG A 1 368 ? 70.178 23.497 52.308 1.00 25.86 376 ARG B CA 1
ATOM 2853 C C . ARG A 1 368 ? 69.890 24.251 53.607 1.00 28.82 376 ARG B C 1
ATOM 2854 O O . ARG A 1 368 ? 70.088 23.720 54.696 1.00 24.86 376 ARG B O 1
ATOM 2862 N N . LYS A 1 369 ? 69.405 25.481 53.482 1.00 23.62 377 LYS B N 1
ATOM 2863 C CA . LYS A 1 369 ? 68.935 26.245 54.628 1.00 32.25 377 LYS B CA 1
ATOM 2864 C C . LYS A 1 369 ? 67.705 25.572 55.244 1.00 28.51 377 LYS B C 1
ATOM 2865 O O . LYS A 1 369 ? 67.584 25.480 56.469 1.00 26.04 377 LYS B O 1
ATOM 2871 N N . GLU A 1 370 ? 66.803 25.089 54.390 1.00 23.54 378 GLU B N 1
ATOM 2872 C CA . GLU A 1 370 ? 65.620 24.358 54.851 1.00 27.98 378 GLU B CA 1
ATOM 2873 C C . GLU A 1 370 ? 66.004 23.071 55.584 1.00 26.31 378 GLU B C 1
ATOM 2874 O O . GLU A 1 370 ? 65.461 22.768 56.653 1.00 26.94 378 GLU B O 1
ATOM 2880 N N . VAL A 1 371 ? 66.939 22.320 55.007 1.00 21.53 379 VAL B N 1
ATOM 2881 C CA . VAL A 1 371 ? 67.407 21.077 55.611 1.00 23.26 379 VAL B CA 1
ATOM 2882 C C . VAL A 1 371 ? 68.021 21.354 56.983 1.00 23.08 379 VAL B C 1
ATOM 2883 O O . VAL A 1 371 ? 67.750 20.640 57.943 1.00 21.35 379 VAL B O 1
ATOM 2887 N N . ALA A 1 372 ? 68.828 22.406 57.069 1.00 25.68 380 ALA B N 1
ATOM 2888 C CA . ALA A 1 372 ? 69.476 22.773 58.331 1.00 23.74 380 ALA B CA 1
ATOM 2889 C C . ALA A 1 372 ? 68.457 23.127 59.413 1.00 27.08 380 ALA B C 1
ATOM 2890 O O . ALA A 1 372 ? 68.676 22.858 60.602 1.00 25.49 380 ALA B O 1
ATOM 2892 N N . LYS A 1 373 ? 67.343 23.723 59.004 1.00 23.26 381 LYS B N 1
ATOM 2893 C CA . LYS A 1 373 ? 66.282 24.058 59.947 1.00 28.52 381 LYS B CA 1
ATOM 2894 C C . LYS A 1 373 ? 65.643 22.795 60.505 1.00 31.76 381 LYS B C 1
ATOM 2895 O O . LYS A 1 373 ? 65.349 22.709 61.699 1.00 26.20 381 LYS B O 1
ATOM 2901 N N . LEU A 1 374 ? 65.448 21.808 59.638 1.00 27.71 382 LEU B N 1
ATOM 2902 C CA . LEU A 1 374 ? 64.877 20.536 60.050 1.00 27.60 382 LEU B CA 1
ATOM 2903 C C . LEU A 1 374 ? 65.811 19.792 60.989 1.00 24.63 382 LEU B C 1
ATOM 2904 O O . LEU A 1 374 ? 65.360 19.161 61.942 1.00 24.54 382 LEU B O 1
ATOM 2909 N N . GLN A 1 375 ? 67.111 19.861 60.715 1.00 21.96 383 GLN B N 1
ATOM 2910 C CA . GLN A 1 375 ? 68.103 19.192 61.555 1.00 22.23 383 GLN B CA 1
ATOM 2911 C C . GLN A 1 375 ? 68.181 19.808 62.949 1.00 31.34 383 GLN B C 1
ATOM 2912 O O . GLN A 1 375 ? 68.417 19.110 63.933 1.00 26.54 383 GLN B O 1
ATOM 2918 N N . GLU A 1 376 ? 67.986 21.117 63.038 1.00 27.61 384 GLU B N 1
ATOM 2919 C CA . GLU A 1 376 ? 67.968 21.759 64.343 1.00 33.14 384 GLU B CA 1
ATOM 2920 C C . GLU A 1 376 ? 66.730 21.303 65.096 1.00 32.84 384 GLU B C 1
ATOM 2921 O O . GLU A 1 376 ? 66.744 21.160 66.317 1.00 32.30 384 GLU B O 1
ATOM 2927 N N . LYS A 1 377 ? 65.667 21.037 64.349 1.00 25.08 385 LYS B N 1
ATOM 2928 C CA . LYS A 1 377 ? 64.402 20.641 64.948 1.00 25.05 385 LYS B CA 1
ATOM 2929 C C . LYS A 1 377 ? 64.430 19.200 65.469 1.00 28.95 385 LYS B C 1
ATOM 2930 O O . LYS A 1 377 ? 64.100 18.955 66.627 1.00 27.96 385 LYS B O 1
ATOM 2936 N N . ARG A 1 378 ? 64.825 18.249 64.627 1.00 26.59 386 ARG B N 1
ATOM 2937 C CA . ARG A 1 378 ? 64.728 16.840 65.009 1.00 24.02 386 ARG B CA 1
ATOM 2938 C C . ARG A 1 378 ? 65.985 16.023 64.730 1.00 21.71 386 ARG B C 1
ATOM 2939 O O . ARG A 1 378 ? 65.923 14.798 64.637 1.00 29.99 386 ARG B O 1
ATOM 2947 N N . GLY A 1 379 ? 67.122 16.695 64.598 1.00 23.47 387 GLY B N 1
ATOM 2948 C CA . GLY A 1 379 ? 68.389 16.015 64.387 1.00 27.44 387 GLY B CA 1
ATOM 2949 C C . GLY A 1 379 ? 68.579 15.535 62.960 1.00 33.77 387 GLY B C 1
ATOM 2950 O O . GLY A 1 379 ? 67.722 15.749 62.099 1.00 25.33 387 GLY B O 1
ATOM 2951 N N . ASN A 1 380 ? 69.710 14.887 62.705 1.00 26.84 388 ASN B N 1
ATOM 2952 C CA . ASN A 1 380 ? 70.014 14.406 61.361 1.00 31.56 388 ASN B CA 1
ATOM 2953 C C . ASN A 1 380 ? 69.162 13.206 60.987 1.00 29.84 388 ASN B C 1
ATOM 2954 O O . ASN A 1 380 ? 68.852 12.373 61.834 1.00 26.31 388 ASN B O 1
ATOM 2959 N N . LYS A 1 381 ? 68.775 13.131 59.715 1.00 31.34 389 LYS B N 1
ATOM 2960 C CA . LYS A 1 381 ? 68.000 12.000 59.214 1.00 32.07 389 LYS B CA 1
ATOM 2961 C C . LYS A 1 381 ? 68.581 11.481 57.901 1.00 29.67 389 LYS B C 1
ATOM 2962 O O . LYS A 1 381 ? 69.088 12.250 57.087 1.00 28.65 389 LYS B O 1
ATOM 2968 N N . ALA A 1 382 ? 68.487 10.171 57.694 1.00 35.19 390 ALA B N 1
ATOM 2969 C CA . ALA A 1 382 ? 68.955 9.552 56.459 1.00 37.63 390 ALA B CA 1
ATOM 2970 C C . ALA A 1 382 ? 68.262 10.159 55.239 1.00 32.45 390 ALA B C 1
ATOM 2971 O O . ALA A 1 382 ? 68.827 10.212 54.146 1.00 39.81 390 ALA B O 1
ATOM 2973 N N . SER A 1 383 ? 67.064 10.627 55.450 1.00 29.81 391 SER B N 1
ATOM 2974 C CA . SER A 1 383 ? 66.255 11.169 54.384 1.00 29.12 391 SER B CA 1
ATOM 2975 C C . SER A 1 383 ? 66.567 12.535 53.844 1.00 37.85 391 SER B C 1
ATOM 2976 O O . SER A 1 383 ? 66.037 12.892 52.834 1.00 37.06 391 SER B O 1
ATOM 2979 N N . ASP A 1 384 ? 67.437 13.269 54.488 1.00 36.05 392 ASP B N 1
ATOM 2980 C CA . ASP A 1 384 ? 67.694 14.613 54.025 1.00 42.20 392 ASP B CA 1
ATOM 2981 C C . ASP A 1 384 ? 68.520 14.719 52.765 1.00 41.46 392 ASP B C 1
ATOM 2982 O O . ASP A 1 384 ? 68.476 15.735 52.115 1.00 47.72 392 ASP B O 1
ATOM 2987 N N . LYS A 1 385 ? 69.238 13.677 52.406 1.00 28.16 393 LYS B N 1
ATOM 2988 C CA . LYS A 1 385 ? 69.957 13.689 51.172 1.00 33.79 393 LYS B CA 1
ATOM 2989 C C . LYS A 1 385 ? 68.998 13.655 49.966 1.00 28.14 393 LYS B C 1
ATOM 2990 O O . LYS A 1 385 ? 69.306 14.138 48.937 1.00 27.61 393 LYS B O 1
ATOM 2993 N N . ALA A 1 386 ? 67.825 13.095 50.153 1.00 29.23 394 ALA B N 1
ATOM 2994 C CA . ALA A 1 386 ? 66.863 12.962 49.063 1.00 31.57 394 ALA B CA 1
ATOM 2995 C C . ALA A 1 386 ? 66.438 14.321 48.513 1.00 27.95 394 ALA B C 1
ATOM 2996 O O . ALA A 1 386 ? 66.216 14.472 47.311 1.00 22.12 394 ALA B O 1
ATOM 2998 N N . THR A 1 387 ? 66.324 15.308 49.395 1.00 21.15 395 THR B N 1
ATOM 2999 C CA . THR A 1 387 ? 65.902 16.641 48.990 1.00 27.54 395 THR B CA 1
ATOM 3000 C C . THR A 1 387 ? 66.919 17.269 48.043 1.00 23.53 395 THR B C 1
ATOM 3001 O O . THR A 1 387 ? 66.556 17.872 47.033 1.00 25.99 395 THR B O 1
ATOM 3005 N N . ILE A 1 388 ? 68.197 17.123 48.383 1.00 21.59 396 ILE B N 1
ATOM 3006 C CA . ILE A 1 388 ? 69.283 17.648 47.562 1.00 24.38 396 ILE B CA 1
ATOM 3007 C C . ILE A 1 388 ? 69.368 16.952 46.207 1.00 23.74 396 ILE B C 1
ATOM 3008 O O . ILE A 1 388 ? 69.508 17.598 45.171 1.00 21.56 396 ILE B O 1
ATOM 3013 N N . MET A 1 389 ? 69.296 15.626 46.230 1.00 22.78 397 MET B N 1
ATOM 3014 C CA . MET A 1 389 ? 69.429 14.832 45.014 1.00 21.78 397 MET B CA 1
ATOM 3015 C C . MET A 1 389 ? 68.313 15.114 44.019 1.00 20.73 397 MET B C 1
ATOM 3016 O O . MET A 1 389 ? 68.541 15.107 42.811 1.00 20.09 397 MET B O 1
ATOM 3021 N N . ALA A 1 390 ? 67.109 15.355 44.533 1.00 19.12 398 ALA B N 1
ATOM 3022 C CA . ALA A 1 390 ? 65.963 15.658 43.681 1.00 22.78 398 ALA B CA 1
ATOM 3023 C C . ALA A 1 390 ? 66.174 16.964 42.918 1.00 24.38 398 ALA B C 1
ATOM 3024 O O . ALA A 1 390 ? 65.760 17.094 41.756 1.00 18.22 398 ALA B O 1
ATOM 3026 N N . PHE A 1 391 ? 66.811 17.932 43.577 1.00 19.92 399 PHE B N 1
ATOM 3027 C CA . PHE A 1 391 ? 67.183 19.174 42.915 1.00 18.72 399 PHE B CA 1
ATOM 3028 C C . PHE A 1 391 ? 68.344 18.950 41.950 1.00 23.44 399 PHE B C 1
ATOM 3029 O O . PHE A 1 391 ? 68.322 19.440 40.816 1.00 19.96 399 PHE B O 1
ATOM 3037 N N . ASP A 1 392 ? 69.349 18.195 42.389 1.00 22.33 400 ASP B N 1
ATOM 3038 C CA . ASP A 1 392 ? 70.509 17.924 41.543 1.00 22.92 400 ASP B CA 1
ATOM 3039 C C . ASP A 1 392 ? 70.117 17.248 40.223 1.00 23.23 400 ASP B C 1
ATOM 3040 O O . ASP A 1 392 ? 70.754 17.466 39.195 1.00 23.51 400 ASP B O 1
ATOM 3045 N N . ALA A 1 393 ? 69.063 16.442 40.250 1.00 20.35 401 ALA B N 1
ATOM 3046 C CA . ALA A 1 393 ? 68.611 15.771 39.034 1.00 20.63 401 ALA B CA 1
ATOM 3047 C C . ALA A 1 393 ? 68.097 16.791 38.016 1.00 23.64 401 ALA B C 1
ATOM 3048 O O . ALA A 1 393 ? 68.283 16.618 36.818 1.00 19.38 401 ALA B O 1
ATOM 3050 N N . LEU A 1 394 ? 67.472 17.864 38.495 1.00 22.78 402 LEU B N 1
ATOM 3051 C CA . LEU A 1 394 ? 66.974 18.911 37.596 1.00 19.01 402 LEU B CA 1
ATOM 3052 C C . LEU A 1 394 ? 68.110 19.790 37.066 1.00 23.52 402 LEU B C 1
ATOM 3053 O O . LEU A 1 394 ? 68.067 20.252 35.921 1.00 18.91 402 LEU B O 1
ATOM 3058 N N . VAL A 1 395 ? 69.123 20.022 37.896 1.00 21.80 403 VAL B N 1
ATOM 3059 C CA . VAL A 1 395 ? 70.314 20.739 37.455 1.00 19.27 403 VAL B CA 1
ATOM 3060 C C . VAL A 1 395 ? 71.005 19.976 36.327 1.00 26.10 403 VAL B C 1
ATOM 3061 O O . VAL A 1 395 ? 71.399 20.561 35.317 1.00 20.58 403 VAL B O 1
ATOM 3065 N N . THR A 1 396 ? 71.144 18.665 36.503 1.00 22.54 404 THR B N 1
ATOM 3066 C CA . THR A 1 396 ? 71.713 17.814 35.463 1.00 22.04 404 THR B CA 1
ATOM 3067 C C . THR A 1 396 ? 70.895 17.915 34.174 1.00 25.21 404 THR B C 1
ATOM 3068 O O . THR A 1 396 ? 71.459 18.030 33.088 1.00 21.24 404 THR B O 1
ATOM 3072 N N . PHE A 1 397 ? 69.569 17.888 34.311 1.00 19.59 405 PHE B N 1
ATOM 3073 C CA . PHE A 1 397 ? 68.649 18.059 33.192 1.00 22.05 405 PHE B CA 1
ATOM 3074 C C . PHE A 1 397 ? 68.955 19.343 32.414 1.00 25.58 405 PHE B C 1
ATOM 3075 O O . PHE A 1 397 ? 68.906 19.354 31.186 1.00 21.70 405 PHE B O 1
ATOM 3083 N N . CYS A 1 398 ? 69.283 20.419 33.130 1.00 18.97 406 CYS B N 1
ATOM 3084 C CA . CYS A 1 398 ? 69.551 21.711 32.491 1.00 20.60 406 CYS B CA 1
ATOM 3085 C C . CYS A 1 398 ? 70.939 21.795 31.858 1.00 22.96 406 CYS B C 1
ATOM 3086 O O . CYS A 1 398 ? 71.129 22.472 30.848 1.00 23.71 406 CYS B O 1
ATOM 3089 N N . GLU A 1 399 ? 71.920 21.128 32.454 1.00 19.09 407 GLU B N 1
ATOM 3090 C CA . GLU A 1 399 ? 73.296 21.335 32.019 1.00 21.23 407 GLU B CA 1
ATOM 3091 C C . GLU A 1 399 ? 73.798 20.247 31.075 1.00 22.97 407 GLU B C 1
ATOM 3092 O O . GLU A 1 399 ? 74.851 20.390 30.462 1.00 29.16 407 GLU B O 1
ATOM 3098 N N . GLU A 1 400 ? 73.036 19.171 30.946 1.00 27.47 408 GLU B N 1
ATOM 3099 C CA . GLU A 1 400 ? 73.475 18.029 30.150 1.00 25.11 408 GLU B CA 1
ATOM 3100 C C . GLU A 1 400 ? 73.033 18.153 28.696 1.00 25.60 408 GLU B C 1
ATOM 3101 O O . GLU A 1 400 ? 71.977 18.713 28.397 1.00 28.43 408 GLU B O 1
ATOM 3107 N N . LEU A 1 401 ? 73.864 17.637 27.798 1.00 24.12 409 LEU B N 1
ATOM 3108 C CA . LEU A 1 401 ? 73.503 17.504 26.392 1.00 24.91 409 LEU B CA 1
ATOM 3109 C C . LEU A 1 401 ? 72.787 16.178 26.175 1.00 28.95 409 LEU B C 1
ATOM 3110 O O . LEU A 1 401 ? 73.325 15.113 26.493 1.00 28.43 409 LEU B O 1
ATOM 3115 N N . GLY A 1 402 ? 71.568 16.243 25.654 1.00 26.13 410 GLY B N 1
ATOM 3116 C CA . GLY A 1 402 ? 70.784 15.043 25.422 1.00 25.79 410 GLY B CA 1
ATOM 3117 C C . GLY A 1 402 ? 69.303 15.347 25.396 1.00 27.42 410 GLY B C 1
ATOM 3118 O O . GLY A 1 402 ? 68.886 16.451 25.739 1.00 24.26 410 GLY B O 1
ATOM 3119 N N . CYS A 1 403 ? 68.509 14.370 24.974 1.00 25.87 411 CYS B N 1
ATOM 3120 C CA . CYS A 1 403 ? 67.065 14.544 24.856 1.00 21.01 411 CYS B CA 1
ATOM 3121 C C . CYS A 1 403 ? 66.414 14.886 26.196 1.00 22.23 411 CYS B C 1
ATOM 3122 O O . CYS A 1 403 ? 66.649 14.212 27.201 1.00 22.42 411 CYS B O 1
ATOM 3125 N N . ARG A 1 404 ? 65.612 15.949 26.210 1.00 21.43 412 ARG B N 1
ATOM 3126 C CA . ARG A 1 404 ? 64.954 16.403 27.436 1.00 25.98 412 ARG B CA 1
ATOM 3127 C C . ARG A 1 404 ? 63.937 15.371 27.925 1.00 22.49 412 ARG B C 1
ATOM 3128 O O . ARG A 1 404 ? 63.825 15.109 29.118 1.00 18.41 412 ARG B O 1
ATOM 3136 N N . HIS A 1 405 ? 63.201 14.775 26.996 1.00 19.68 413 HIS B N 1
ATOM 3137 C CA . HIS A 1 405 ? 62.239 13.744 27.351 1.00 20.17 413 HIS B CA 1
ATOM 3138 C C . HIS A 1 405 ? 62.942 12.525 27.937 1.00 17.20 413 HIS B C 1
ATOM 3139 O O . HIS A 1 405 ? 62.444 11.913 28.874 1.00 20.13 413 HIS B O 1
ATOM 3146 N N . ALA A 1 406 ? 64.103 12.183 27.383 1.00 17.43 414 ALA B N 1
ATOM 3147 C CA . ALA A 1 406 ? 64.889 11.060 27.894 1.00 22.44 414 ALA B CA 1
ATOM 3148 C C . ALA A 1 406 ? 65.350 11.290 29.333 1.00 21.64 414 ALA B C 1
ATOM 3149 O O . ALA A 1 406 ? 65.324 10.373 30.155 1.00 21.12 414 ALA B O 1
ATOM 3151 N N . ALA A 1 407 ? 65.787 12.509 29.633 1.00 19.98 415 ALA B N 1
ATOM 3152 C CA . ALA A 1 407 ? 66.285 12.818 30.976 1.00 19.83 415 ALA B CA 1
ATOM 3153 C C . ALA A 1 407 ? 65.173 12.668 32.007 1.00 19.85 415 ALA B C 1
ATOM 3154 O O . ALA A 1 407 ? 65.402 12.192 33.126 1.00 26.02 415 ALA B O 1
ATOM 3156 N N . ILE A 1 408 ? 63.971 13.076 31.615 1.00 18.87 416 ILE B N 1
ATOM 3157 C CA . ILE A 1 408 ? 62.778 12.922 32.440 1.00 19.36 416 ILE B CA 1
ATOM 3158 C C . ILE A 1 408 ? 62.440 11.436 32.610 1.00 23.09 416 ILE B C 1
ATOM 3159 O O . ILE A 1 408 ? 62.184 10.967 33.722 1.00 23.20 416 ILE B O 1
ATOM 3164 N N . ALA A 1 409 ? 62.472 10.696 31.504 1.00 20.26 417 ALA B N 1
ATOM 3165 C CA . ALA A 1 409 ? 62.225 9.255 31.529 1.00 26.13 417 ALA B CA 1
ATOM 3166 C C . ALA A 1 409 ? 63.196 8.519 32.456 1.00 23.62 417 ALA B C 1
ATOM 3167 O O . ALA A 1 409 ? 62.793 7.631 33.217 1.00 23.03 417 ALA B O 1
ATOM 3169 N N . LYS A 1 410 ? 64.473 8.886 32.377 1.00 24.13 418 LYS B N 1
ATOM 3170 C CA . LYS A 1 410 ? 65.509 8.295 33.220 1.00 25.24 418 LYS B CA 1
ATOM 3171 C C . LYS A 1 410 ? 65.196 8.454 34.704 1.00 29.55 418 LYS B C 1
ATOM 3172 O O . LYS A 1 410 ? 65.394 7.532 35.501 1.00 26.58 418 LYS B O 1
ATOM 3178 N N . TYR A 1 411 ? 64.707 9.632 35.069 1.00 23.31 419 TYR B N 1
ATOM 3179 C CA . TYR A 1 411 ? 64.392 9.931 36.453 1.00 28.52 419 TYR B CA 1
ATOM 3180 C C . TYR A 1 411 ? 63.263 9.054 36.980 1.00 30.88 419 TYR B C 1
ATOM 3181 O O . TYR A 1 411 ? 63.248 8.690 38.162 1.00 22.46 419 TYR B O 1
ATOM 3190 N N . PHE A 1 412 ? 62.323 8.716 36.100 1.00 23.67 420 PHE B N 1
ATOM 3191 C CA . PHE A 1 412 ? 61.179 7.896 36.485 1.00 26.59 420 PHE B CA 1
ATOM 3192 C C . PHE A 1 412 ? 61.328 6.438 36.057 1.00 24.81 420 PHE B C 1
ATOM 3193 O O . PHE A 1 412 ? 60.400 5.651 36.208 1.00 26.20 420 PHE B O 1
ATOM 3201 N N . GLY A 1 413 ? 62.488 6.083 35.516 1.00 26.41 421 GLY B N 1
ATOM 3202 C CA . GLY A 1 413 ? 62.774 4.700 35.183 1.00 29.46 421 GLY B CA 1
ATOM 3203 C C . GLY A 1 413 ? 62.019 4.187 33.972 1.00 32.06 421 GLY B C 1
ATOM 3204 O O . GLY A 1 413 ? 61.817 2.982 33.827 1.00 28.63 421 GLY B O 1
ATOM 3205 N N . ASP A 1 414 ? 61.600 5.104 33.105 1.00 24.05 422 ASP B N 1
ATOM 3206 C CA . ASP A 1 414 ? 60.876 4.757 31.885 1.00 23.69 422 ASP B CA 1
ATOM 3207 C C . ASP A 1 414 ? 61.816 4.379 30.747 1.00 26.19 422 ASP B C 1
ATOM 3208 O O . ASP A 1 414 ? 63.008 4.686 30.789 1.00 27.68 422 ASP B O 1
ATOM 3213 N N . ALA A 1 415 ? 61.269 3.725 29.723 1.00 27.06 423 ALA B N 1
ATOM 3214 C CA . ALA A 1 415 ? 62.027 3.380 28.524 1.00 28.82 423 ALA B CA 1
ATOM 3215 C C . ALA A 1 415 ? 62.360 4.634 27.719 1.00 26.55 423 ALA B C 1
ATOM 3216 O O . ALA A 1 415 ? 61.828 5.710 27.989 1.00 28.28 423 ALA B O 1
ATOM 3218 N N . LEU A 1 416 ? 63.238 4.489 26.730 1.00 25.64 424 LEU B N 1
ATOM 3219 C CA . LEU A 1 416 ? 63.663 5.616 25.910 1.00 26.64 424 LEU B CA 1
ATOM 3220 C C . LEU A 1 416 ? 62.506 6.194 25.099 1.00 28.18 424 LEU B C 1
ATOM 3221 O O . LEU A 1 416 ? 61.896 5.491 24.281 1.00 23.63 424 LEU B O 1
ATOM 3226 N N . PRO A 1 417 ? 62.198 7.481 25.323 1.00 20.90 425 PRO B N 1
ATOM 3227 C CA . PRO A 1 417 ? 61.112 8.155 24.600 1.00 28.90 425 PRO B CA 1
ATOM 3228 C C . PRO A 1 417 ? 61.374 8.274 23.103 1.00 27.20 425 PRO B C 1
ATOM 3229 O O . PRO A 1 417 ? 62.490 8.582 22.689 1.00 27.65 425 PRO B O 1
ATOM 3233 N N . ALA A 1 418 ? 60.347 8.033 22.297 1.00 27.61 426 ALA B N 1
ATOM 3234 C CA . ALA A 1 418 ? 60.455 8.250 20.861 1.00 32.93 426 ALA B CA 1
ATOM 3235 C C . ALA A 1 418 ? 60.290 9.737 20.562 1.00 29.67 426 ALA B C 1
ATOM 3236 O O . ALA A 1 418 ? 59.259 10.174 20.052 1.00 29.44 426 ALA B O 1
ATOM 3238 N N . CYS A 1 419 ? 61.311 10.513 20.908 1.00 29.50 427 CYS B N 1
ATOM 3239 C CA . CYS A 1 419 ? 61.281 11.949 20.674 1.00 32.92 427 CYS B CA 1
ATOM 3240 C C . CYS A 1 419 ? 61.559 12.248 19.204 1.00 30.49 427 CYS B C 1
ATOM 3241 O O . CYS A 1 419 ? 62.679 12.070 18.719 1.00 35.03 427 CYS B O 1
ATOM 3244 N N . ALA A 1 420 ? 60.532 12.693 18.494 1.00 35.79 428 ALA B N 1
ATOM 3245 C CA . ALA A 1 420 ? 60.684 13.058 17.093 1.00 33.92 428 ALA B CA 1
ATOM 3246 C C . ALA A 1 420 ? 60.839 14.564 16.985 1.00 34.18 428 ALA B C 1
ATOM 3247 O O . ALA A 1 420 ? 59.863 15.278 16.764 1.00 32.78 428 ALA B O 1
ATOM 3249 N N . LYS A 1 421 ? 62.075 15.031 17.152 1.00 29.73 429 LYS B N 1
ATOM 3250 C CA . LYS A 1 421 ? 62.378 16.457 17.228 1.00 33.66 429 LYS B CA 1
ATOM 3251 C C . LYS A 1 421 ? 61.443 17.161 18.216 1.00 34.13 429 LYS B C 1
ATOM 3252 O O . LYS A 1 421 ? 60.937 18.251 17.943 1.00 27.69 429 LYS B O 1
ATOM 3258 N N . GLY A 1 422 ? 61.218 16.527 19.365 1.00 27.38 430 GLY B N 1
ATOM 3259 C CA . GLY A 1 422 ? 60.272 17.032 20.344 1.00 28.95 430 GLY B CA 1
ATOM 3260 C C . GLY A 1 422 ? 60.930 17.739 21.512 1.00 23.61 430 GLY B C 1
ATOM 3261 O O . GLY A 1 422 ? 60.292 17.993 22.533 1.00 23.39 430 GLY B O 1
ATOM 3262 N N . CYS A 1 423 ? 62.214 18.046 21.366 1.00 23.08 431 CYS B N 1
ATOM 3263 C CA . CYS A 1 423 ? 62.913 18.893 22.326 1.00 22.97 431 CYS B CA 1
ATOM 3264 C C . CYS A 1 423 ? 64.026 19.649 21.601 1.00 22.42 431 CYS B C 1
ATOM 3265 O O . CYS A 1 423 ? 64.303 19.371 20.437 1.00 25.99 431 CYS B O 1
ATOM 3268 N N . ASP A 1 424 ? 64.657 20.612 22.269 1.00 19.10 432 ASP B N 1
ATOM 3269 C CA . ASP A 1 424 ? 65.684 21.410 21.612 1.00 25.04 432 ASP B CA 1
ATOM 3270 C C . ASP A 1 424 ? 66.882 20.569 21.188 1.00 25.72 432 ASP B C 1
ATOM 3271 O O . ASP A 1 424 ? 67.418 20.764 20.097 1.00 25.46 432 ASP B O 1
ATOM 3276 N N . HIS A 1 425 ? 67.288 19.620 22.028 1.00 20.61 433 HIS B N 1
ATOM 3277 C CA . HIS A 1 425 ? 68.435 18.787 21.703 1.00 19.03 433 HIS B CA 1
ATOM 3278 C C . HIS A 1 425 ? 68.199 17.914 20.480 1.00 22.88 433 HIS B C 1
ATOM 3279 O O . HIS A 1 425 ? 69.085 17.765 19.648 1.00 23.40 433 HIS B O 1
ATOM 3286 N N . CYS A 1 426 ? 67.012 17.328 20.383 1.00 20.57 434 CYS B N 1
ATOM 3287 C CA . CYS A 1 426 ? 66.721 16.404 19.290 1.00 24.25 434 CYS B CA 1
ATOM 3288 C C . CYS A 1 426 ? 66.436 17.147 17.991 1.00 27.57 434 CYS B C 1
ATOM 3289 O O . CYS A 1 426 ? 66.661 16.624 16.897 1.00 30.52 434 CYS B O 1
ATOM 3292 N N . GLN A 1 427 ? 65.947 18.373 18.112 1.00 24.35 435 GLN B N 1
ATOM 3293 C CA . GLN A 1 427 ? 65.700 19.196 16.936 1.00 27.22 435 GLN B CA 1
ATOM 3294 C C . GLN A 1 427 ? 67.002 19.701 16.311 1.00 34.16 435 GLN B C 1
ATOM 3295 O O . GLN A 1 427 ? 67.104 19.834 15.088 1.00 30.70 435 GLN B O 1
ATOM 3301 N N . ASN A 1 428 ? 67.988 19.990 17.155 1.00 20.68 436 ASN B N 1
ATOM 3302 C CA . ASN A 1 428 ? 69.262 20.552 16.709 1.00 25.07 436 ASN B CA 1
ATOM 3303 C C . ASN A 1 428 ? 70.336 20.428 17.788 1.00 27.90 436 ASN B C 1
ATOM 3304 O O . ASN A 1 428 ? 70.592 21.390 18.517 1.00 25.71 436 ASN B O 1
ATOM 3309 N N . PRO A 1 429 ? 70.971 19.247 17.889 1.00 26.94 437 PRO B N 1
ATOM 3310 C CA . PRO A 1 429 ? 71.953 18.980 18.951 1.00 28.20 437 PRO B CA 1
ATOM 3311 C C . PRO A 1 429 ? 73.165 19.903 18.906 1.00 30.07 437 PRO B C 1
ATOM 3312 O O . PRO A 1 429 ? 73.665 20.297 19.957 1.00 27.06 437 PRO B O 1
ATOM 3316 N N . THR A 1 430 ? 73.632 20.242 17.710 1.00 27.49 438 THR B N 1
ATOM 3317 C CA . THR A 1 430 ? 74.784 21.127 17.579 1.00 30.58 438 THR B CA 1
ATOM 3318 C C . THR A 1 430 ? 74.487 22.499 18.190 1.00 28.81 438 THR B C 1
ATOM 3319 O O . THR A 1 430 ? 75.331 23.072 18.887 1.00 31.48 438 THR B O 1
ATOM 3323 N N . ALA A 1 431 ? 73.281 23.007 17.949 1.00 27.48 439 ALA B N 1
ATOM 3324 C CA . ALA A 1 431 ? 72.869 24.305 18.478 1.00 28.57 439 ALA B CA 1
ATOM 3325 C C . ALA A 1 431 ? 72.860 24.297 20.001 1.00 29.25 439 ALA B C 1
ATOM 3326 O O . ALA A 1 431 ? 73.356 25.233 20.637 1.00 30.40 439 ALA B O 1
ATOM 3328 N N . VAL A 1 432 ? 72.302 23.241 20.586 1.00 25.54 440 VAL B N 1
ATOM 3329 C CA . VAL A 1 432 ? 72.290 23.106 22.044 1.00 28.02 440 VAL B CA 1
ATOM 3330 C C . VAL A 1 432 ? 73.710 23.015 22.597 1.00 28.86 440 VAL B C 1
ATOM 3331 O O . VAL A 1 432 ? 74.022 23.634 23.616 1.00 25.59 440 VAL B O 1
ATOM 3335 N N A ARG A 1 433 ? 74.561 22.246 21.921 0.45 26.71 441 ARG B N 1
ATOM 3336 N N B ARG A 1 433 ? 74.572 22.254 21.928 0.55 26.70 441 ARG B N 1
ATOM 3337 C CA A ARG A 1 433 ? 75.962 22.114 22.315 0.45 28.19 441 ARG B CA 1
ATOM 3338 C CA B ARG A 1 433 ? 75.960 22.129 22.371 0.55 28.20 441 ARG B CA 1
ATOM 3339 C C A ARG A 1 433 ? 76.663 23.467 22.309 0.45 27.81 441 ARG B C 1
ATOM 3340 C C B ARG A 1 433 ? 76.675 23.476 22.314 0.55 27.82 441 ARG B C 1
ATOM 3341 O O A ARG A 1 433 ? 77.436 23.782 23.213 0.45 25.54 441 ARG B O 1
ATOM 3342 O O B ARG A 1 433 ? 77.473 23.799 23.195 0.55 25.50 441 ARG B O 1
ATOM 3357 N N . ARG A 1 434 ? 76.382 24.261 21.281 1.00 23.98 442 ARG B N 1
ATOM 3358 C CA . ARG A 1 434 ? 76.983 25.584 21.139 1.00 27.87 442 ARG B CA 1
ATOM 3359 C C . ARG A 1 434 ? 76.567 26.508 22.273 1.00 24.96 442 ARG B C 1
ATOM 3360 O O . ARG A 1 434 ? 77.371 27.304 22.759 1.00 26.57 442 ARG B O 1
ATOM 3368 N N . ARG A 1 435 ? 75.309 26.405 22.690 1.00 22.79 443 ARG B N 1
ATOM 3369 C CA . ARG A 1 435 ? 74.806 27.235 23.775 1.00 23.72 443 ARG B CA 1
ATOM 3370 C C . ARG A 1 435 ? 75.468 26.839 25.090 1.00 27.79 443 ARG B C 1
ATOM 3371 O O . ARG A 1 435 ? 75.789 27.696 25.914 1.00 24.39 443 ARG B O 1
ATOM 3379 N N . LEU A 1 436 ? 75.691 25.543 25.273 1.00 22.10 444 LEU B N 1
ATOM 3380 C CA . LEU A 1 436 ? 76.353 25.068 26.480 1.00 27.92 444 LEU B CA 1
ATOM 3381 C C . LEU A 1 436 ? 77.807 25.536 26.524 1.00 28.86 444 LEU B C 1
ATOM 3382 O O . LEU A 1 436 ? 78.329 25.879 27.588 1.00 26.64 444 LEU B O 1
ATOM 3387 N N . GLU A 1 437 ? 78.451 25.566 25.362 1.00 26.46 445 GLU B N 1
ATOM 3388 C CA . GLU A 1 437 ? 79.826 26.041 25.265 1.00 26.74 445 GLU B CA 1
ATOM 3389 C C . GLU A 1 437 ? 79.922 27.533 25.574 1.00 28.37 445 GLU B C 1
ATOM 3390 O O . GLU A 1 437 ? 80.870 27.977 26.227 1.00 28.16 445 GLU B O 1
ATOM 3396 N N . ALA A 1 438 ? 78.935 28.301 25.116 1.00 23.09 446 ALA B N 1
ATOM 3397 C CA . ALA A 1 438 ? 78.885 29.732 25.404 1.00 24.65 446 ALA B CA 1
ATOM 3398 C C . ALA A 1 438 ? 78.676 29.968 26.902 1.00 27.97 446 ALA B C 1
ATOM 3399 O O . ALA A 1 438 ? 79.204 30.928 27.470 1.00 28.09 446 ALA B O 1
ATOM 3401 N N . LEU A 1 439 ? 77.917 29.078 27.536 1.00 27.26 447 LEU B N 1
ATOM 3402 C CA . LEU A 1 439 ? 77.667 29.172 28.973 1.00 28.54 447 LEU B CA 1
ATOM 3403 C C . LEU A 1 439 ? 78.964 29.020 29.759 1.00 28.57 447 LEU B C 1
ATOM 3404 O O . LEU A 1 439 ? 79.206 29.750 30.727 1.00 30.51 447 LEU B O 1
ATOM 3409 N N . GLU A 1 440 ? 79.806 28.081 29.343 1.00 25.99 448 GLU B N 1
ATOM 3410 C CA . GLU A 1 440 ? 81.089 27.885 30.015 1.00 31.09 448 GLU B CA 1
ATOM 3411 C C . GLU A 1 440 ? 82.022 29.060 29.760 1.00 37.35 448 GLU B C 1
ATOM 3412 O O . GLU A 1 440 ? 82.761 29.481 30.651 1.00 32.16 448 GLU B O 1
ATOM 3418 N N . ARG A 1 441 ? 81.979 29.596 28.546 1.00 27.50 449 ARG B N 1
ATOM 3419 C CA . ARG A 1 441 ? 82.812 30.740 28.191 1.00 34.67 449 ARG B CA 1
ATOM 3420 C C . ARG A 1 441 ? 82.421 32.011 28.946 1.00 34.05 449 ARG B C 1
ATOM 3421 O O . ARG A 1 441 ? 83.252 32.895 29.143 1.00 36.14 449 ARG B O 1
ATOM 3429 N N . SER A 1 442 ? 81.163 32.105 29.369 1.00 30.77 450 SER B N 1
ATOM 3430 C CA . SER A 1 442 ? 80.686 33.299 30.061 1.00 32.19 450 SER B CA 1
ATOM 3431 C C . SER A 1 442 ? 81.411 33.479 31.390 1.00 32.12 450 SER B C 1
ATOM 3432 O O . SER A 1 442 ? 81.590 34.601 31.867 1.00 33.67 450 SER B O 1
ATOM 3435 N N . SER A 1 443 ? 81.827 32.368 31.982 1.00 29.93 451 SER B N 1
ATOM 3436 C CA . SER A 1 443 ? 82.580 32.416 33.230 1.00 39.26 451 SER B CA 1
ATOM 3437 C C . SER A 1 443 ? 84.045 32.081 32.980 1.00 45.41 451 SER B C 1
ATOM 3438 O O . SER A 1 443 ? 84.709 31.485 33.826 1.00 50.50 451 SER B O 1
ATOM 3441 N N . SER A 1 444 ? 84.545 32.472 31.812 1.00 47.94 452 SER B N 1
ATOM 3442 C CA . SER A 1 444 ? 85.932 32.203 31.442 1.00 59.42 452 SER B CA 1
ATOM 3443 C C . SER A 1 444 ? 86.836 33.400 31.716 1.00 67.29 452 SER B C 1
ATOM 3444 O O . SER A 1 444 ? 86.388 34.424 32.234 1.00 70.23 452 SER B O 1
ATOM 3447 N N . TRP A 1 445 ? 88.111 33.263 31.363 1.00 73.13 453 TRP B N 1
ATOM 3448 C CA . TRP A 1 445 ? 89.079 34.339 31.540 1.00 74.79 453 TRP B CA 1
ATOM 3449 C C . TRP A 1 445 ? 89.049 35.308 30.363 1.00 78.53 453 TRP B C 1
ATOM 3450 O O . TRP A 1 445 ? 88.967 36.522 30.550 1.00 77.27 453 TRP B O 1
ATOM 3462 N N . SER B 1 2 ? 36.582 -16.886 -14.410 1.00 69.23 10 SER E N 1
ATOM 3463 C CA . SER B 1 2 ? 36.740 -16.440 -15.789 1.00 76.51 10 SER E CA 1
ATOM 3464 C C . SER B 1 2 ? 38.207 -16.239 -16.148 1.00 72.92 10 SER E C 1
ATOM 3465 O O . SER B 1 2 ? 39.094 -16.427 -15.316 1.00 75.87 10 SER E O 1
ATOM 3468 N N . ASP B 1 3 ? 38.445 -15.860 -17.400 1.00 75.97 11 ASP E N 1
ATOM 3469 C CA . ASP B 1 3 ? 39.778 -15.504 -17.871 1.00 75.31 11 ASP E CA 1
ATOM 3470 C C . ASP B 1 3 ? 40.303 -14.319 -17.061 1.00 70.99 11 ASP E C 1
ATOM 3471 O O . ASP B 1 3 ? 39.537 -13.415 -16.724 1.00 69.50 11 ASP E O 1
ATOM 3476 N N . PRO B 1 4 ? 41.605 -14.334 -16.722 1.00 69.38 12 PRO E N 1
ATOM 3477 C CA . PRO B 1 4 ? 42.240 -13.265 -15.942 1.00 68.23 12 PRO E CA 1
ATOM 3478 C C . PRO B 1 4 ? 41.937 -11.863 -16.469 1.00 66.95 12 PRO E C 1
ATOM 3479 O O . PRO B 1 4 ? 41.496 -11.009 -15.699 1.00 60.63 12 PRO E O 1
ATOM 3483 N N . GLU B 1 5 ? 42.161 -11.638 -17.761 1.00 64.94 13 GLU E N 1
ATOM 3484 C CA . GLU B 1 5 ? 41.904 -10.334 -18.364 1.00 63.26 13 GLU E CA 1
ATOM 3485 C C . GLU B 1 5 ? 40.425 -9.962 -18.297 1.00 55.78 13 GLU E C 1
ATOM 3486 O O . GLU B 1 5 ? 40.075 -8.820 -17.997 1.00 48.21 13 GLU E O 1
ATOM 3492 N N . ARG B 1 6 ? 39.560 -10.931 -18.577 1.00 57.65 14 ARG E N 1
ATOM 3493 C CA . ARG B 1 6 ? 38.121 -10.705 -18.532 1.00 56.31 14 ARG E CA 1
ATOM 3494 C C . ARG B 1 6 ? 37.657 -10.408 -17.107 1.00 48.73 14 ARG E C 1
ATOM 3495 O O . ARG B 1 6 ? 36.793 -9.559 -16.890 1.00 42.30 14 ARG E O 1
ATOM 3497 N N . ARG B 1 7 ? 38.243 -11.104 -16.138 1.00 53.46 15 ARG E N 1
ATOM 3498 C CA . ARG B 1 7 ? 37.890 -10.901 -14.737 1.00 51.80 15 ARG E CA 1
ATOM 3499 C C . ARG B 1 7 ? 38.305 -9.499 -14.282 1.00 47.25 15 ARG E C 1
ATOM 3500 O O . ARG B 1 7 ? 37.598 -8.851 -13.509 1.00 43.97 15 ARG E O 1
ATOM 3508 N N . VAL B 1 8 ? 39.447 -9.031 -14.780 1.00 40.50 16 VAL E N 1
ATOM 3509 C CA . VAL B 1 8 ? 39.927 -7.687 -14.473 1.00 45.91 16 VAL E CA 1
ATOM 3510 C C . VAL B 1 8 ? 39.029 -6.616 -15.091 1.00 40.05 16 VAL E C 1
ATOM 3511 O O . VAL B 1 8 ? 38.623 -5.665 -14.420 1.00 35.58 16 VAL E O 1
ATOM 3515 N N . ARG B 1 9 ? 38.713 -6.772 -16.372 1.00 40.28 17 ARG E N 1
ATOM 3516 C CA . ARG B 1 9 ? 37.911 -5.769 -17.063 1.00 41.49 17 ARG E CA 1
ATOM 3517 C C . ARG B 1 9 ? 36.491 -5.716 -16.510 1.00 34.13 17 ARG E C 1
ATOM 3518 O O . ARG B 1 9 ? 35.858 -4.664 -16.526 1.00 40.21 17 ARG E O 1
ATOM 3526 N N . SER B 1 10 ? 36.002 -6.848 -16.011 1.00 41.17 18 SER E N 1
ATOM 3527 C CA . SER B 1 10 ? 34.689 -6.895 -15.373 1.00 38.07 18 SER E CA 1
ATOM 3528 C C . SER B 1 10 ? 34.631 -5.982 -14.157 1.00 38.35 18 SER E C 1
ATOM 3529 O O . SER B 1 10 ? 33.776 -5.105 -14.072 1.00 41.91 18 SER E O 1
ATOM 3532 N N . THR B 1 11 ? 35.545 -6.191 -13.214 1.00 41.34 19 THR E N 1
ATOM 3533 C CA . THR B 1 11 ? 35.569 -5.391 -11.996 1.00 34.98 19 THR E CA 1
ATOM 3534 C C . THR B 1 11 ? 35.968 -3.948 -12.288 1.00 31.81 19 THR E C 1
ATOM 3535 O O . THR B 1 11 ? 35.515 -3.026 -11.613 1.00 34.15 19 THR E O 1
ATOM 3539 N N . LEU B 1 12 ? 36.814 -3.755 -13.297 1.00 35.90 20 LEU E N 1
ATOM 3540 C CA . LEU B 1 12 ? 37.218 -2.413 -13.702 1.00 31.54 20 LEU E CA 1
ATOM 3541 C C . LEU B 1 12 ? 35.995 -1.576 -14.056 1.00 33.76 20 LEU E C 1
ATOM 3542 O O . LEU B 1 12 ? 35.932 -0.385 -13.749 1.00 35.89 20 LEU E O 1
ATOM 3547 N N . LYS B 1 13 ? 35.020 -2.218 -14.689 1.00 34.44 21 LYS E N 1
ATOM 3548 C CA . LYS B 1 13 ? 33.762 -1.565 -15.028 1.00 36.40 21 LYS E CA 1
ATOM 3549 C C . LYS B 1 13 ? 32.754 -1.619 -13.882 1.00 33.08 21 LYS E C 1
ATOM 3550 O O . LYS B 1 13 ? 32.256 -0.587 -13.436 1.00 33.55 21 LYS E O 1
ATOM 3556 N N . LYS B 1 14 ? 32.463 -2.830 -13.413 1.00 37.65 22 LYS E N 1
ATOM 3557 C CA . LYS B 1 14 ? 31.413 -3.052 -12.420 1.00 39.89 22 LYS E CA 1
ATOM 3558 C C . LYS B 1 14 ? 31.661 -2.322 -11.103 1.00 43.24 22 LYS E C 1
ATOM 3559 O O . LYS B 1 14 ? 30.717 -1.902 -10.434 1.00 39.58 22 LYS E O 1
ATOM 3562 N N . VAL B 1 15 ? 32.927 -2.171 -10.729 1.00 38.28 23 VAL E N 1
ATOM 3563 C CA . VAL B 1 15 ? 33.257 -1.514 -9.470 1.00 33.93 23 VAL E CA 1
ATOM 3564 C C . VAL B 1 15 ? 33.718 -0.072 -9.667 1.00 33.48 23 VAL E C 1
ATOM 3565 O O . VAL B 1 15 ? 33.144 0.856 -9.099 1.00 32.14 23 VAL E O 1
ATOM 3569 N N . PHE B 1 16 ? 34.754 0.110 -10.478 1.00 33.75 24 PHE E N 1
ATOM 3570 C CA . PHE B 1 16 ? 35.404 1.412 -10.598 1.00 32.49 24 PHE E CA 1
ATOM 3571 C C . PHE B 1 16 ? 34.747 2.313 -11.632 1.00 37.45 24 PHE E C 1
ATOM 3572 O O . PHE B 1 16 ? 34.999 3.521 -11.661 1.00 33.00 24 PHE E O 1
ATOM 3580 N N . GLY B 1 17 ? 33.901 1.724 -12.474 1.00 38.49 25 GLY E N 1
ATOM 3581 C CA . GLY B 1 17 ? 33.152 2.481 -13.457 1.00 34.55 25 GLY E CA 1
ATOM 3582 C C . GLY B 1 17 ? 33.997 2.944 -14.625 1.00 38.45 25 GLY E C 1
ATOM 3583 O O . GLY B 1 17 ? 33.697 3.961 -15.251 1.00 40.06 25 GLY E O 1
ATOM 3584 N N . PHE B 1 18 ? 35.051 2.192 -14.923 1.00 32.15 26 PHE E N 1
ATOM 3585 C CA . PHE B 1 18 ? 35.966 2.542 -16.005 1.00 32.42 26 PHE E CA 1
ATOM 3586 C C . PHE B 1 18 ? 35.855 1.560 -17.163 1.00 33.11 26 PHE E C 1
ATOM 3587 O O . PHE B 1 18 ? 35.753 0.350 -16.958 1.00 31.79 26 PHE E O 1
ATOM 3595 N N . ASP B 1 19 ? 35.884 2.092 -18.381 1.00 34.86 27 ASP E N 1
ATOM 3596 C CA . ASP B 1 19 ? 35.770 1.276 -19.581 1.00 36.69 27 ASP E CA 1
ATOM 3597 C C . ASP B 1 19 ? 37.142 0.860 -20.095 1.00 35.35 27 ASP E C 1
ATOM 3598 O O . ASP B 1 19 ? 37.249 0.022 -20.988 1.00 35.82 27 ASP E O 1
ATOM 3603 N N . SER B 1 20 ? 38.190 1.447 -19.523 1.00 34.36 28 SER E N 1
ATOM 3604 C CA . SER B 1 20 ? 39.553 1.206 -19.987 1.00 35.05 28 SER E CA 1
ATOM 3605 C C . SER B 1 20 ? 40.597 1.599 -18.942 1.00 32.24 28 SER E C 1
ATOM 3606 O O . SER B 1 20 ? 40.297 2.323 -17.995 1.00 31.92 28 SER E O 1
ATOM 3609 N N . PHE B 1 21 ? 41.824 1.124 -19.131 1.00 34.06 29 PHE E N 1
ATOM 3610 C CA . PHE B 1 21 ? 42.957 1.612 -18.350 1.00 35.02 29 PHE E CA 1
ATOM 3611 C C . PHE B 1 21 ? 43.450 2.919 -18.961 1.00 35.74 29 PHE E C 1
ATOM 3612 O O . PHE B 1 21 ? 43.346 3.111 -20.174 1.00 36.58 29 PHE E O 1
ATOM 3620 N N . LYS B 1 22 ? 43.968 3.820 -18.129 1.00 29.78 30 LYS E N 1
ATOM 3621 C CA . LYS B 1 22 ? 44.448 5.113 -18.613 1.00 34.46 30 LYS E CA 1
ATOM 3622 C C . LYS B 1 22 ? 45.524 4.937 -19.674 1.00 33.69 30 LYS E C 1
ATOM 3623 O O . LYS B 1 22 ? 45.495 5.583 -20.724 1.00 34.39 30 LYS E O 1
ATOM 3629 N N . THR B 1 23 ? 46.470 4.051 -19.387 1.00 32.65 31 THR E N 1
ATOM 3630 C CA . THR B 1 23 ? 47.590 3.774 -20.275 1.00 31.50 31 THR E CA 1
ATOM 3631 C C . THR B 1 23 ? 47.791 2.268 -20.363 1.00 30.21 31 THR E C 1
ATOM 3632 O O . THR B 1 23 ? 47.287 1.531 -19.514 1.00 35.47 31 THR E O 1
ATOM 3636 N N . PRO B 1 24 ? 48.518 1.800 -21.391 1.00 33.86 32 PRO E N 1
ATOM 3637 C CA . PRO B 1 24 ? 48.918 0.388 -21.426 1.00 32.14 32 PRO E CA 1
ATOM 3638 C C . PRO B 1 24 ? 49.795 0.014 -20.227 1.00 36.98 32 PRO E C 1
ATOM 3639 O O . PRO B 1 24 ? 49.796 -1.138 -19.787 1.00 32.39 32 PRO E O 1
ATOM 3643 N N . LEU B 1 25 ? 50.536 0.987 -19.710 1.00 31.01 33 LEU E N 1
ATOM 3644 C CA . LEU B 1 25 ? 51.393 0.744 -18.553 1.00 30.64 33 LEU E CA 1
ATOM 3645 C C . LEU B 1 25 ? 50.566 0.439 -17.314 1.00 30.24 33 LEU E C 1
ATOM 3646 O O . LEU B 1 25 ? 50.901 -0.467 -16.545 1.00 29.83 33 LEU E O 1
ATOM 3651 N N . GLN B 1 26 ? 49.489 1.197 -17.118 1.00 30.10 34 GLN E N 1
ATOM 3652 C CA . GLN B 1 26 ? 48.629 0.988 -15.962 1.00 32.85 34 GLN E CA 1
ATOM 3653 C C . GLN B 1 26 ? 47.994 -0.392 -16.024 1.00 33.69 34 GLN E C 1
ATOM 3654 O O . GLN B 1 26 ? 47.887 -1.076 -15.007 1.00 28.10 34 GLN E O 1
ATOM 3660 N N . GLU B 1 27 ? 47.573 -0.798 -17.220 1.00 30.37 35 GLU E N 1
ATOM 3661 C CA . GLU B 1 27 ? 47.038 -2.139 -17.415 1.00 30.60 35 GLU E CA 1
ATOM 3662 C C . GLU B 1 27 ? 48.095 -3.189 -17.094 1.00 32.43 35 GLU E C 1
ATOM 3663 O O . GLU B 1 27 ? 47.819 -4.163 -16.399 1.00 33.00 35 GLU E O 1
ATOM 3669 N N . SER B 1 28 ? 49.306 -2.980 -17.602 1.00 30.96 36 SER E N 1
ATOM 3670 C CA . SER B 1 28 ? 50.381 -3.950 -17.431 1.00 34.79 36 SER E CA 1
ATOM 3671 C C . SER B 1 28 ? 50.752 -4.135 -15.966 1.00 29.30 36 SER E C 1
ATOM 3672 O O . SER B 1 28 ? 50.919 -5.261 -15.503 1.00 31.56 36 SER E O 1
ATOM 3675 N N . ALA B 1 29 ? 50.882 -3.030 -15.237 1.00 28.02 37 ALA E N 1
ATOM 3676 C CA . ALA B 1 29 ? 51.213 -3.115 -13.817 1.00 28.44 37 ALA E CA 1
ATOM 3677 C C . ALA B 1 29 ? 50.088 -3.821 -13.073 1.00 31.00 37 ALA E C 1
ATOM 3678 O O . ALA B 1 29 ? 50.329 -4.696 -12.237 1.00 28.23 37 ALA E O 1
ATOM 3680 N N . THR B 1 30 ? 48.855 -3.449 -13.403 1.00 30.24 38 THR E N 1
ATOM 3681 C CA . THR B 1 30 ? 47.685 -4.032 -12.761 1.00 34.41 38 THR E CA 1
ATOM 3682 C C . THR B 1 30 ? 47.657 -5.548 -12.961 1.00 33.60 38 THR E C 1
ATOM 3683 O O . THR B 1 30 ? 47.448 -6.295 -12.005 1.00 31.05 38 THR E O 1
ATOM 3687 N N . MET B 1 31 ? 47.903 -6.000 -14.189 1.00 31.85 39 MET E N 1
ATOM 3688 C CA . MET B 1 31 ? 47.920 -7.435 -14.481 1.00 34.93 39 MET E CA 1
ATOM 3689 C C . MET B 1 31 ? 48.998 -8.185 -13.696 1.00 33.96 39 MET E C 1
ATOM 3690 O O . MET B 1 31 ? 48.763 -9.290 -13.203 1.00 35.70 39 MET E O 1
ATOM 3695 N N . ALA B 1 32 ? 50.180 -7.587 -13.591 1.00 32.55 40 ALA E N 1
ATOM 3696 C CA . ALA B 1 32 ? 51.291 -8.221 -12.887 1.00 31.77 40 ALA E CA 1
ATOM 3697 C C . ALA B 1 32 ? 51.000 -8.370 -11.397 1.00 30.56 40 ALA E C 1
ATOM 3698 O O . ALA B 1 32 ? 51.423 -9.343 -10.772 1.00 33.72 40 ALA E O 1
ATOM 3700 N N . VAL B 1 33 ? 50.278 -7.406 -10.833 1.00 32.40 41 VAL E N 1
ATOM 3701 C CA . VAL B 1 33 ? 49.885 -7.484 -9.430 1.00 30.44 41 VAL E CA 1
ATOM 3702 C C . VAL B 1 33 ? 48.840 -8.582 -9.236 1.00 35.34 41 VAL E C 1
ATOM 3703 O O . VAL B 1 33 ? 48.887 -9.334 -8.260 1.00 32.14 41 VAL E O 1
ATOM 3707 N N . VAL B 1 34 ? 47.903 -8.673 -10.176 1.00 31.32 42 VAL E N 1
ATOM 3708 C CA . VAL B 1 34 ? 46.893 -9.729 -10.159 1.00 35.35 42 VAL E CA 1
ATOM 3709 C C . VAL B 1 34 ? 47.536 -11.116 -10.212 1.00 33.24 42 VAL E C 1
ATOM 3710 O O . VAL B 1 34 ? 47.118 -12.035 -9.497 1.00 35.53 42 VAL E O 1
ATOM 3714 N N . LYS B 1 35 ? 48.561 -11.257 -11.050 1.00 33.42 43 LYS E N 1
ATOM 3715 C CA . LYS B 1 35 ? 49.266 -12.526 -11.201 1.00 33.84 43 LYS E CA 1
ATOM 3716 C C . LYS B 1 35 ? 49.855 -12.992 -9.868 1.00 36.85 43 LYS E C 1
ATOM 3717 O O . LYS B 1 35 ? 49.874 -14.186 -9.568 1.00 38.77 43 LYS E O 1
ATOM 3723 N N . GLY B 1 36 ? 50.338 -12.037 -9.078 1.00 37.16 44 GLY E N 1
ATOM 3724 C CA . GLY B 1 36 ? 50.748 -12.295 -7.706 1.00 37.07 44 GLY E CA 1
ATOM 3725 C C . GLY B 1 36 ? 51.974 -13.167 -7.512 1.00 36.24 44 GLY E C 1
ATOM 3726 O O . GLY B 1 36 ? 52.198 -13.687 -6.419 1.00 40.36 44 GLY E O 1
ATOM 3727 N N . ASN B 1 37 ? 52.778 -13.324 -8.558 1.00 40.31 45 ASN E N 1
ATOM 3728 C CA . ASN B 1 37 ? 53.971 -14.158 -8.471 1.00 32.26 45 ASN E CA 1
ATOM 3729 C C . ASN B 1 37 ? 55.248 -13.370 -8.193 1.00 34.55 45 ASN E C 1
ATOM 3730 O O . ASN B 1 37 ? 56.301 -13.956 -7.953 1.00 36.98 45 ASN E O 1
ATOM 3735 N N . LYS B 1 38 ? 55.164 -12.043 -8.224 1.00 33.18 46 LYS E N 1
ATOM 3736 C CA . LYS B 1 38 ? 56.352 -11.218 -8.026 1.00 30.48 46 LYS E CA 1
ATOM 3737 C C . LYS B 1 38 ? 56.085 -10.003 -7.149 1.00 28.45 46 LYS E C 1
ATOM 3738 O O . LYS B 1 38 ? 54.942 -9.568 -7.008 1.00 29.00 46 LYS E O 1
ATOM 3744 N N . ASP B 1 39 ? 57.144 -9.466 -6.549 1.00 25.71 47 ASP E N 1
ATOM 3745 C CA . ASP B 1 39 ? 57.070 -8.134 -5.963 1.00 22.66 47 ASP E CA 1
ATOM 3746 C C . ASP B 1 39 ? 57.036 -7.127 -7.115 1.00 30.36 47 ASP E C 1
ATOM 3747 O O . ASP B 1 39 ? 57.690 -7.328 -8.141 1.00 32.50 47 ASP E O 1
ATOM 3752 N N . VAL B 1 40 ? 56.254 -6.065 -6.955 1.00 26.04 48 VAL E N 1
ATOM 3753 C CA . VAL B 1 40 ? 56.033 -5.110 -8.036 1.00 26.23 48 VAL E CA 1
ATOM 3754 C C . VAL B 1 40 ? 56.387 -3.680 -7.629 1.00 27.43 48 VAL E C 1
ATOM 3755 O O . VAL B 1 40 ? 56.027 -3.221 -6.543 1.00 26.40 48 VAL E O 1
ATOM 3759 N N . PHE B 1 41 ? 57.101 -2.985 -8.510 1.00 26.42 49 PHE E N 1
ATOM 3760 C CA . PHE B 1 41 ? 57.404 -1.573 -8.329 1.00 21.49 49 PHE E CA 1
ATOM 3761 C C . PHE B 1 41 ? 56.683 -0.757 -9.398 1.00 25.94 49 PHE E C 1
ATOM 3762 O O . PHE B 1 41 ? 56.909 -0.955 -10.591 1.00 24.24 49 PHE E O 1
ATOM 3770 N N . VAL B 1 42 ? 55.800 0.139 -8.965 1.00 25.99 50 VAL E N 1
ATOM 3771 C CA . VAL B 1 42 ? 55.065 1.001 -9.886 1.00 22.67 50 VAL E CA 1
ATOM 3772 C C . VAL B 1 42 ? 55.503 2.445 -9.724 1.00 20.64 50 VAL E C 1
ATOM 3773 O O . VAL B 1 42 ? 55.300 3.051 -8.672 1.00 21.64 50 VAL E O 1
ATOM 3777 N N . CYS B 1 43 ? 56.095 2.997 -10.779 1.00 23.97 51 CYS E N 1
ATOM 3778 C CA . CYS B 1 43 ? 56.557 4.378 -10.769 1.00 21.24 51 CYS E CA 1
ATOM 3779 C C . CYS B 1 43 ? 55.897 5.167 -11.892 1.00 24.66 51 CYS E C 1
ATOM 3780 O O . CYS B 1 43 ? 56.284 5.044 -13.049 1.00 25.16 51 CYS E O 1
ATOM 3783 N N . MET B 1 44 ? 54.886 5.951 -11.534 1.00 23.52 52 MET E N 1
ATOM 3784 C CA . MET B 1 44 ? 54.145 6.772 -12.489 1.00 22.57 52 MET E CA 1
ATOM 3785 C C . MET B 1 44 ? 53.882 8.133 -11.859 1.00 26.32 52 MET E C 1
ATOM 3786 O O . MET B 1 44 ? 53.750 8.230 -10.639 1.00 26.23 52 MET E O 1
ATOM 3791 N N . PRO B 1 45 ? 53.799 9.192 -12.682 1.00 25.96 53 PRO E N 1
ATOM 3792 C CA . PRO B 1 45 ? 53.578 10.549 -12.168 1.00 25.82 53 PRO E CA 1
ATOM 3793 C C . PRO B 1 45 ? 52.308 10.672 -11.326 1.00 24.07 53 PRO E C 1
ATOM 3794 O O . PRO B 1 45 ? 51.410 9.841 -11.447 1.00 26.53 53 PRO E O 1
ATOM 3798 N N . THR B 1 46 ? 52.249 11.695 -10.481 1.00 27.05 54 THR E N 1
ATOM 3799 C CA . THR B 1 46 ? 51.045 11.989 -9.713 1.00 26.44 54 THR E CA 1
ATOM 3800 C C . THR B 1 46 ? 49.863 12.196 -10.659 1.00 35.01 54 THR E C 1
ATOM 3801 O O . THR B 1 46 ? 49.973 12.918 -11.649 1.00 29.29 54 THR E O 1
ATOM 3805 N N . GLY B 1 47 ? 48.750 11.533 -10.364 1.00 32.32 55 GLY E N 1
ATOM 3806 C CA . GLY B 1 47 ? 47.560 11.626 -11.189 1.00 30.29 55 GLY E CA 1
ATOM 3807 C C . GLY B 1 47 ? 47.470 10.563 -12.269 1.00 35.44 55 GLY E C 1
ATOM 3808 O O . GLY B 1 47 ? 46.486 10.510 -13.004 1.00 32.06 55 GLY E O 1
ATOM 3809 N N . ALA B 1 48 ? 48.483 9.708 -12.370 1.00 29.83 56 ALA E N 1
ATOM 3810 C CA . ALA B 1 48 ? 48.502 8.684 -13.414 1.00 27.83 56 ALA E CA 1
ATOM 3811 C C . ALA B 1 48 ? 47.684 7.447 -13.050 1.00 32.44 56 ALA E C 1
ATOM 3812 O O . ALA B 1 48 ? 47.591 6.509 -13.842 1.00 34.86 56 ALA E O 1
ATOM 3814 N N . GLY B 1 49 ? 47.097 7.441 -11.857 1.00 28.94 57 GLY E N 1
ATOM 3815 C CA . GLY B 1 49 ? 46.239 6.346 -11.444 1.00 27.27 57 GLY E CA 1
ATOM 3816 C C . GLY B 1 49 ? 46.978 5.152 -10.865 1.00 29.47 57 GLY E C 1
ATOM 3817 O O . GLY B 1 49 ? 46.692 4.004 -11.203 1.00 27.63 57 GLY E O 1
ATOM 3818 N N . LYS B 1 50 ? 47.933 5.416 -9.984 1.00 27.38 58 LYS E N 1
ATOM 3819 C CA . LYS B 1 50 ? 48.670 4.337 -9.337 1.00 28.41 58 LYS E CA 1
ATOM 3820 C C . LYS B 1 50 ? 47.773 3.510 -8.416 1.00 25.38 58 LYS E C 1
ATOM 3821 O O . LYS B 1 50 ? 47.960 2.300 -8.299 1.00 30.78 58 LYS E O 1
ATOM 3827 N N . SER B 1 51 ? 46.802 4.154 -7.767 1.00 24.12 59 SER E N 1
ATOM 3828 C CA . SER B 1 51 ? 45.980 3.479 -6.756 1.00 28.93 59 SER E CA 1
ATOM 3829 C C . SER B 1 51 ? 45.250 2.269 -7.320 1.00 28.80 59 SER E C 1
ATOM 3830 O O . SER B 1 51 ? 45.134 1.237 -6.660 1.00 25.65 59 SER E O 1
ATOM 3833 N N . LEU B 1 52 ? 44.758 2.406 -8.545 1.00 26.41 60 LEU E N 1
ATOM 3834 C CA . LEU B 1 52 ? 44.039 1.325 -9.207 1.00 26.40 60 LEU E CA 1
ATOM 3835 C C . LEU B 1 52 ? 44.903 0.070 -9.332 1.00 28.80 60 LEU E C 1
ATOM 3836 O O . LEU B 1 52 ? 44.394 -1.053 -9.281 1.00 26.88 60 LEU E O 1
ATOM 3841 N N . CYS B 1 53 ? 46.211 0.263 -9.482 1.00 28.59 61 CYS E N 1
ATOM 3842 C CA . CYS B 1 53 ? 47.131 -0.850 -9.701 1.00 27.69 61 CYS E CA 1
ATOM 3843 C C . CYS B 1 53 ? 47.187 -1.828 -8.525 1.00 30.20 61 CYS E C 1
ATOM 3844 O O . CYS B 1 53 ? 47.626 -2.965 -8.694 1.00 26.92 61 CYS E O 1
ATOM 3847 N N . TYR B 1 54 ? 46.757 -1.397 -7.340 1.00 29.50 62 TYR E N 1
ATOM 3848 C CA . TYR B 1 54 ? 46.658 -2.332 -6.221 1.00 30.85 62 TYR E CA 1
ATOM 3849 C C . TYR B 1 54 ? 45.223 -2.466 -5.706 1.00 31.79 62 TYR E C 1
ATOM 3850 O O . TYR B 1 54 ? 44.858 -3.502 -5.152 1.00 29.42 62 TYR E O 1
ATOM 3859 N N . GLN B 1 55 ? 44.406 -1.437 -5.906 1.00 30.55 63 GLN E N 1
ATOM 3860 C CA . GLN B 1 55 ? 43.026 -1.465 -5.424 1.00 28.81 63 GLN E CA 1
ATOM 3861 C C . GLN B 1 55 ? 42.177 -2.475 -6.190 1.00 32.42 63 GLN E C 1
ATOM 3862 O O . GLN B 1 55 ? 41.363 -3.185 -5.599 1.00 33.01 63 GLN E O 1
ATOM 3868 N N . LEU B 1 56 ? 42.358 -2.531 -7.504 1.00 31.01 64 LEU E N 1
ATOM 3869 C CA . LEU B 1 56 ? 41.623 -3.492 -8.322 1.00 31.97 64 LEU E CA 1
ATOM 3870 C C . LEU B 1 56 ? 42.075 -4.934 -8.029 1.00 34.28 64 LEU E C 1
ATOM 3871 O O . LEU B 1 56 ? 41.233 -5.794 -7.774 1.00 31.51 64 LEU E O 1
ATOM 3876 N N . PRO B 1 57 ? 43.399 -5.213 -8.046 1.00 33.34 65 PRO E N 1
ATOM 3877 C CA . PRO B 1 57 ? 43.765 -6.608 -7.770 1.00 33.42 65 PRO E CA 1
ATOM 3878 C C . PRO B 1 57 ? 43.381 -7.056 -6.363 1.00 34.72 65 PRO E C 1
ATOM 3879 O O . PRO B 1 57 ? 43.174 -8.249 -6.140 1.00 33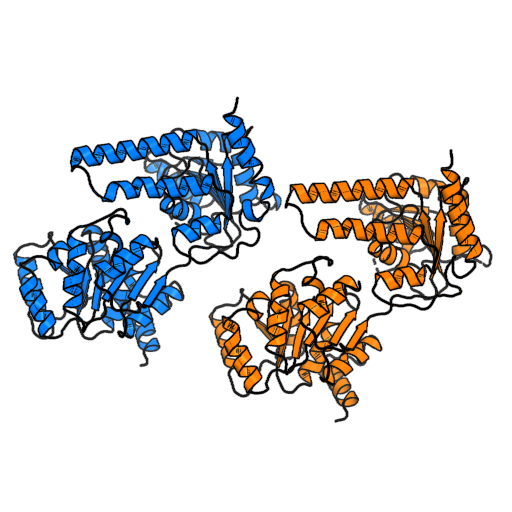.80 65 PRO E O 1
ATOM 3883 N N . ALA B 1 58 ? 43.281 -6.110 -5.435 1.00 36.78 66 ALA E N 1
ATOM 3884 C CA . ALA B 1 58 ? 42.864 -6.417 -4.069 1.00 35.30 66 ALA E CA 1
ATOM 3885 C C . ALA B 1 58 ? 41.467 -7.037 -4.053 1.00 39.32 66 ALA E C 1
ATOM 3886 O O . ALA B 1 58 ? 41.196 -7.968 -3.297 1.00 34.81 66 ALA E O 1
ATOM 3888 N N . LEU B 1 59 ? 40.585 -6.516 -4.899 1.00 39.52 67 LEU E N 1
ATOM 3889 C CA . LEU B 1 59 ? 39.206 -6.988 -4.955 1.00 41.45 67 LEU E CA 1
ATOM 3890 C C . LEU B 1 59 ? 39.106 -8.353 -5.635 1.00 38.56 67 LEU E C 1
ATOM 3891 O O . LEU B 1 59 ? 38.180 -9.119 -5.376 1.00 43.73 67 LEU E O 1
ATOM 3896 N N . LEU B 1 60 ? 40.066 -8.658 -6.501 1.00 37.09 68 LEU E N 1
ATOM 3897 C CA . LEU B 1 60 ? 40.081 -9.938 -7.196 1.00 36.93 68 LEU E CA 1
ATOM 3898 C C . LEU B 1 60 ? 40.674 -11.035 -6.323 1.00 44.53 68 LEU E C 1
ATOM 3899 O O . LEU B 1 60 ? 40.365 -12.214 -6.494 1.00 36.15 68 LEU E O 1
ATOM 3904 N N . ALA B 1 61 ? 41.533 -10.639 -5.390 1.00 42.32 69 ALA E N 1
ATOM 3905 C CA . ALA B 1 61 ? 42.224 -11.593 -4.534 1.00 40.18 69 ALA E CA 1
ATOM 3906 C C . ALA B 1 61 ? 41.280 -12.196 -3.503 1.00 40.65 69 ALA E C 1
ATOM 3907 O O . ALA B 1 61 ? 40.242 -11.617 -3.182 1.00 37.57 69 ALA E O 1
ATOM 3909 N N . LYS B 1 62 ? 41.655 -13.358 -2.981 1.00 42.09 70 LYS E N 1
ATOM 3910 C CA . LYS B 1 62 ? 40.827 -14.059 -2.009 1.00 50.02 70 LYS E CA 1
ATOM 3911 C C . LYS B 1 62 ? 40.843 -13.371 -0.646 1.00 43.77 70 LYS E C 1
ATOM 3912 O O . LYS B 1 62 ? 39.800 -13.202 -0.012 1.00 48.38 70 LYS E O 1
ATOM 3918 N N . GLY B 1 63 ? 42.026 -12.967 -0.198 1.00 40.45 71 GLY E N 1
ATOM 3919 C CA . GLY B 1 63 ? 42.177 -12.420 1.139 1.00 41.79 71 GLY E CA 1
ATOM 3920 C C . GLY B 1 63 ? 42.156 -10.906 1.223 1.00 40.91 71 GLY E C 1
ATOM 3921 O O . GLY B 1 63 ? 41.524 -10.227 0.412 1.00 37.41 71 GLY E O 1
ATOM 3922 N N . ILE B 1 64 ? 42.867 -10.380 2.214 1.00 37.50 72 ILE E N 1
ATOM 3923 C CA . ILE B 1 64 ? 42.871 -8.951 2.504 1.00 35.43 72 ILE E CA 1
ATOM 3924 C C . ILE B 1 64 ? 44.137 -8.275 1.981 1.00 36.11 72 ILE E C 1
ATOM 3925 O O . ILE B 1 64 ? 45.208 -8.883 1.930 1.00 36.10 72 ILE E O 1
ATOM 3930 N N . THR B 1 65 ? 44.003 -7.016 1.579 1.00 35.74 73 THR E N 1
ATOM 3931 C CA . THR B 1 65 ? 45.146 -6.229 1.151 1.00 28.86 73 THR E CA 1
ATOM 3932 C C . THR B 1 65 ? 45.434 -5.131 2.158 1.00 32.08 73 THR E C 1
ATOM 3933 O O . THR B 1 65 ? 44.578 -4.292 2.442 1.00 34.19 73 THR E O 1
ATOM 3937 N N . ILE B 1 66 ? 46.640 -5.150 2.714 1.00 34.35 74 ILE E N 1
ATOM 3938 C CA . ILE B 1 66 ? 47.052 -4.109 3.639 1.00 25.89 74 ILE E CA 1
ATOM 3939 C C . ILE B 1 66 ? 47.873 -3.059 2.908 1.00 24.29 74 ILE E C 1
ATOM 3940 O O . ILE B 1 66 ? 48.851 -3.380 2.235 1.00 26.84 74 ILE E O 1
ATOM 3945 N N . VAL B 1 67 ? 47.461 -1.804 3.043 1.00 29.71 75 VAL E N 1
ATOM 3946 C CA . VAL B 1 67 ? 48.110 -0.698 2.354 1.00 26.81 75 VAL E CA 1
ATOM 3947 C C . VAL B 1 67 ? 48.708 0.300 3.340 1.00 25.14 75 VAL E C 1
ATOM 3948 O O . VAL B 1 67 ? 47.990 0.920 4.120 1.00 27.54 75 VAL E O 1
ATOM 3952 N N . VAL B 1 68 ? 50.027 0.452 3.289 1.00 25.54 76 VAL E N 1
ATOM 3953 C CA . VAL B 1 68 ? 50.730 1.388 4.152 1.00 27.55 76 VAL E CA 1
ATOM 3954 C C . VAL B 1 68 ? 50.807 2.758 3.488 1.00 26.27 76 VAL E C 1
ATOM 3955 O O . VAL B 1 68 ? 51.222 2.875 2.336 1.00 30.60 76 VAL E O 1
ATOM 3959 N N . SER B 1 69 ? 50.394 3.785 4.223 1.00 29.65 77 SER E N 1
ATOM 3960 C CA . SER B 1 69 ? 50.357 5.153 3.716 1.00 33.85 77 SER E CA 1
ATOM 3961 C C . SER B 1 69 ? 50.746 6.111 4.840 1.00 33.10 77 SER E C 1
ATOM 3962 O O . SER B 1 69 ? 50.368 5.897 5.989 1.00 32.84 77 SER E O 1
ATOM 3965 N N . PRO B 1 70 ? 51.497 7.174 4.509 1.00 34.55 78 PRO E N 1
ATOM 3966 C CA . PRO B 1 70 ? 52.109 8.033 5.533 1.00 37.06 78 PRO E CA 1
ATOM 3967 C C . PRO B 1 70 ? 51.140 8.940 6.300 1.00 44.87 78 PRO E C 1
ATOM 3968 O O . PRO B 1 70 ? 51.290 9.073 7.516 1.00 50.40 78 PRO E O 1
ATOM 3972 N N . LEU B 1 71 ? 50.178 9.555 5.618 1.00 45.28 79 LEU E N 1
ATOM 3973 C CA . LEU B 1 71 ? 49.306 10.531 6.271 1.00 50.72 79 LEU E CA 1
ATOM 3974 C C . LEU B 1 71 ? 47.835 10.133 6.264 1.00 56.06 79 LEU E C 1
ATOM 3975 O O . LEU B 1 71 ? 47.320 9.626 5.270 1.00 53.13 79 LEU E O 1
ATOM 3980 N N . ILE B 1 72 ? 47.168 10.390 7.385 1.00 53.51 80 ILE E N 1
ATOM 3981 C CA . ILE B 1 72 ? 45.756 10.071 7.550 1.00 59.81 80 ILE E CA 1
ATOM 3982 C C . ILE B 1 72 ? 44.873 10.892 6.608 1.00 60.32 80 ILE E C 1
ATOM 3983 O O . ILE B 1 72 ? 43.912 10.372 6.039 1.00 61.19 80 ILE E O 1
ATOM 3988 N N . ALA B 1 73 ? 45.211 12.168 6.438 1.00 60.91 81 ALA E N 1
ATOM 3989 C CA . ALA B 1 73 ? 44.450 13.060 5.569 1.00 62.92 81 ALA E CA 1
ATOM 3990 C C . ALA B 1 73 ? 44.409 12.528 4.140 1.00 65.25 81 ALA E C 1
ATOM 3991 O O . ALA B 1 73 ? 43.396 12.645 3.449 1.00 63.42 81 ALA E O 1
ATOM 3993 N N . LEU B 1 74 ? 45.518 11.939 3.706 1.00 64.82 82 LEU E N 1
ATOM 3994 C CA . LEU B 1 74 ? 45.594 11.324 2.387 1.00 62.77 82 LEU E CA 1
ATOM 3995 C C . LEU B 1 74 ? 44.855 9.990 2.375 1.00 59.32 82 LEU E C 1
ATOM 3996 O O . LEU B 1 74 ? 44.243 9.617 1.374 1.00 62.00 82 LEU E O 1
ATOM 4001 N N . ILE B 1 75 ? 44.918 9.279 3.497 1.00 57.21 83 ILE E N 1
ATOM 4002 C CA . ILE B 1 75 ? 44.248 7.991 3.637 1.00 56.75 83 ILE E CA 1
ATOM 4003 C C . ILE B 1 75 ? 42.731 8.138 3.568 1.00 58.09 83 ILE E C 1
ATOM 4004 O O . ILE B 1 75 ? 42.067 7.435 2.804 1.00 51.14 83 ILE E O 1
ATOM 4009 N N . GLN B 1 76 ? 42.195 9.059 4.366 1.00 58.80 84 GLN E N 1
ATOM 4010 C CA . GLN B 1 76 ? 40.751 9.261 4.461 1.00 59.74 84 GLN E CA 1
ATOM 4011 C C . GLN B 1 76 ? 40.107 9.533 3.108 1.00 56.31 84 GLN E C 1
ATOM 4012 O O . GLN B 1 76 ? 39.050 8.985 2.797 1.00 55.59 84 GLN E O 1
ATOM 4018 N N . ASP B 1 77 ? 40.751 10.370 2.303 1.00 56.82 85 ASP E N 1
ATOM 4019 C CA . ASP B 1 77 ? 40.224 10.712 0.989 1.00 53.34 85 ASP E CA 1
ATOM 4020 C C . ASP B 1 77 ? 40.233 9.501 0.060 1.00 55.14 85 ASP E C 1
ATOM 4021 O O . ASP B 1 77 ? 39.425 9.414 -0.864 1.00 57.72 85 ASP E O 1
ATOM 4026 N N . GLN B 1 78 ? 41.147 8.568 0.308 1.00 50.47 86 GLN E N 1
ATOM 4027 C CA . GLN B 1 78 ? 41.174 7.322 -0.449 1.00 53.28 86 GLN E CA 1
ATOM 4028 C C . GLN B 1 78 ? 40.131 6.350 0.088 1.00 46.36 86 GLN E C 1
ATOM 4029 O O . GLN B 1 78 ? 39.526 5.590 -0.670 1.00 46.69 86 GLN E O 1
ATOM 4035 N N . VAL B 1 79 ? 39.920 6.383 1.400 1.00 48.81 87 VAL E N 1
ATOM 4036 C CA . VAL B 1 79 ? 38.895 5.559 2.028 1.00 47.90 87 VAL E CA 1
ATOM 4037 C C . VAL B 1 79 ? 37.511 6.053 1.620 1.00 46.73 87 VAL E C 1
ATOM 4038 O O . VAL B 1 79 ? 36.621 5.254 1.330 1.00 46.87 87 VAL E O 1
ATOM 4042 N N . ASP B 1 80 ? 37.345 7.373 1.589 1.00 45.32 88 ASP E N 1
ATOM 4043 C CA . ASP B 1 80 ? 36.084 7.988 1.181 1.00 48.76 88 ASP E CA 1
ATOM 4044 C C . ASP B 1 80 ? 35.678 7.556 -0.223 1.00 49.25 88 ASP E C 1
ATOM 4045 O O . ASP B 1 80 ? 34.536 7.160 -0.454 1.00 52.87 88 ASP E O 1
ATOM 4050 N N . HIS B 1 81 ? 36.622 7.635 -1.155 1.00 45.37 89 HIS E N 1
ATOM 4051 C CA . HIS B 1 81 ? 36.363 7.275 -2.543 1.00 46.54 89 HIS E CA 1
ATOM 4052 C C . HIS B 1 81 ? 36.000 5.800 -2.685 1.00 46.43 89 HIS E C 1
ATOM 4053 O O . HIS B 1 81 ? 35.118 5.443 -3.465 1.00 44.42 89 HIS E O 1
ATOM 4060 N N . LEU B 1 82 ? 36.679 4.945 -1.927 1.00 39.26 90 LEU E N 1
ATOM 4061 C CA . LEU B 1 82 ? 36.427 3.511 -2.000 1.00 42.70 90 LEU E CA 1
ATOM 4062 C C . LEU B 1 82 ? 35.093 3.134 -1.359 1.00 42.75 90 LEU E C 1
ATOM 4063 O O . LEU B 1 82 ? 34.474 2.143 -1.746 1.00 44.05 90 LEU E O 1
ATOM 4068 N N . LEU B 1 83 ? 34.653 3.919 -0.379 1.00 38.56 91 LEU E N 1
ATOM 4069 C CA . LEU B 1 83 ? 33.358 3.676 0.253 1.00 41.23 91 LEU E CA 1
ATOM 4070 C C . LEU B 1 83 ? 32.204 3.922 -0.722 1.00 45.46 91 LEU E C 1
ATOM 4071 O O . LEU B 1 83 ? 31.187 3.231 -0.672 1.00 45.64 91 LEU E O 1
ATOM 4076 N N . THR B 1 84 ? 32.370 4.902 -1.609 1.00 45.62 92 THR E N 1
ATOM 4077 C CA . THR B 1 84 ? 31.354 5.213 -2.615 1.00 43.64 92 THR E CA 1
ATOM 4078 C C . THR B 1 84 ? 31.168 4.056 -3.593 1.00 48.94 92 THR E C 1
ATOM 4079 O O . THR B 1 84 ? 30.069 3.820 -4.095 1.00 49.73 92 THR E O 1
ATOM 4083 N N . LEU B 1 85 ? 32.254 3.337 -3.856 1.00 39.56 93 LEU E N 1
ATOM 4084 C CA . LEU B 1 85 ? 32.220 2.180 -4.739 1.00 40.39 93 LEU E CA 1
ATOM 4085 C C . LEU B 1 85 ? 31.748 0.938 -3.991 1.00 43.20 93 LEU E C 1
ATOM 4086 O O . LEU B 1 85 ? 31.823 -0.176 -4.514 1.00 40.73 93 LEU E O 1
ATOM 4091 N N . LYS B 1 86 ? 31.281 1.146 -2.760 1.00 48.80 94 LYS E N 1
ATOM 4092 C CA . LYS B 1 86 ? 30.770 0.078 -1.899 1.00 48.46 94 LYS E CA 1
ATOM 4093 C C . LYS B 1 86 ? 31.825 -0.995 -1.615 1.00 47.51 94 LYS E C 1
ATOM 4094 O O . LYS B 1 86 ? 31.499 -2.150 -1.340 1.00 46.23 94 LYS E O 1
ATOM 4100 N N . VAL B 1 87 ? 33.091 -0.597 -1.681 1.00 45.79 95 VAL E N 1
ATOM 4101 C CA . VAL B 1 87 ? 34.198 -1.480 -1.336 1.00 44.77 95 VAL E CA 1
ATOM 4102 C C . VAL B 1 87 ? 34.350 -1.549 0.181 1.00 38.93 95 VAL E C 1
ATOM 4103 O O . VAL B 1 87 ? 34.301 -0.528 0.860 1.00 37.83 95 VAL E O 1
ATOM 4107 N N . ARG B 1 88 ? 34.518 -2.754 0.710 1.00 41.56 96 ARG E N 1
ATOM 4108 C CA . ARG B 1 88 ? 34.697 -2.928 2.144 1.00 44.22 96 ARG E CA 1
ATOM 4109 C C . ARG B 1 88 ? 36.114 -2.546 2.567 1.00 42.85 96 ARG E C 1
ATOM 4110 O O . ARG B 1 88 ? 37.000 -3.395 2.675 1.00 41.63 96 ARG E O 1
ATOM 4118 N N . VAL B 1 89 ? 36.315 -1.255 2.800 1.00 43.20 97 VAL E N 1
ATOM 4119 C CA . VAL B 1 89 ? 37.627 -0.729 3.149 1.00 39.90 97 VAL E CA 1
ATOM 4120 C C . VAL B 1 89 ? 37.632 -0.207 4.584 1.00 45.68 97 VAL E C 1
ATOM 4121 O O . VAL B 1 89 ? 36.646 0.365 5.052 1.00 42.83 97 VAL E O 1
ATOM 4125 N N . SER B 1 90 ? 38.741 -0.430 5.285 1.00 39.07 98 SER E N 1
ATOM 4126 C CA . SER B 1 90 ? 38.908 0.072 6.642 1.00 46.58 98 SER E CA 1
ATOM 4127 C C . SER B 1 90 ? 40.217 0.849 6.771 1.00 43.54 98 SER E C 1
ATOM 4128 O O . SER B 1 90 ? 41.110 0.716 5.934 1.00 41.06 98 SER E O 1
ATOM 4131 N N . SER B 1 91 ? 40.322 1.659 7.819 1.00 41.37 99 SER E N 1
ATOM 4132 C CA . SER B 1 91 ? 41.512 2.470 8.050 1.00 40.56 99 SER E CA 1
ATOM 4133 C C . SER B 1 91 ? 41.982 2.360 9.499 1.00 52.01 99 SER E C 1
ATOM 4134 O O . SER B 1 91 ? 41.210 2.583 10.431 1.00 46.30 99 SER E O 1
ATOM 4137 N N . LEU B 1 92 ? 43.251 2.014 9.684 1.00 45.41 100 LEU E N 1
ATOM 4138 C CA . LEU B 1 92 ? 43.816 1.898 11.022 1.00 48.92 100 LEU E CA 1
ATOM 4139 C C . LEU B 1 92 ? 44.875 2.968 11.253 1.00 43.99 100 LEU E C 1
ATOM 4140 O O . LEU B 1 92 ? 45.906 2.991 10.582 1.00 44.34 100 LEU E O 1
ATOM 4145 N N . ASN B 1 93 ? 44.603 3.860 12.198 1.00 42.27 101 ASN E N 1
ATOM 4146 C CA . ASN B 1 93 ? 45.542 4.914 12.551 1.00 49.15 101 ASN E CA 1
ATOM 4147 C C . ASN B 1 93 ? 45.437 5.252 14.034 1.00 58.87 101 ASN E C 1
ATOM 4148 O O . ASN B 1 93 ? 44.615 4.679 14.748 1.00 58.71 101 ASN E O 1
ATOM 4153 N N . SER B 1 94 ? 46.270 6.178 14.499 1.00 62.91 102 SER E N 1
ATOM 4154 C CA . SER B 1 94 ? 46.306 6.517 15.919 1.00 64.12 102 SER E CA 1
ATOM 4155 C C . SER B 1 94 ? 45.133 7.397 16.335 1.00 64.90 102 SER E C 1
ATOM 4156 O O . SER B 1 94 ? 44.836 7.522 17.518 1.00 68.80 102 SER E O 1
ATOM 4159 N N . LYS B 1 95 ? 44.477 8.016 15.361 1.00 64.24 103 LYS E N 1
ATOM 4160 C CA . LYS B 1 95 ? 43.373 8.921 15.658 1.00 64.58 103 LYS E CA 1
ATOM 4161 C C . LYS B 1 95 ? 42.037 8.188 15.762 1.00 67.04 103 LYS E C 1
ATOM 4162 O O . LYS B 1 95 ? 40.994 8.809 15.980 1.00 64.06 103 LYS E O 1
ATOM 4168 N N . LEU B 1 96 ? 42.069 6.869 15.605 1.00 67.22 104 LEU E N 1
ATOM 4169 C CA . LEU B 1 96 ? 40.884 6.054 15.842 1.00 61.24 104 LEU E CA 1
ATOM 4170 C C . LEU B 1 96 ? 40.552 6.034 17.327 1.00 64.69 104 LEU E C 1
ATOM 4171 O O . LEU B 1 96 ? 41.442 6.152 18.171 1.00 66.13 104 LEU E O 1
ATOM 4176 N N . SER B 1 97 ? 39.271 5.887 17.646 1.00 65.48 105 SER E N 1
ATOM 4177 C CA . SER B 1 97 ? 38.866 5.686 19.030 1.00 63.91 105 SER E CA 1
ATOM 4178 C C . SER B 1 97 ? 39.298 4.293 19.463 1.00 61.27 105 SER E C 1
ATOM 4179 O O . SER B 1 97 ? 39.587 3.440 18.624 1.00 58.40 105 SER E O 1
ATOM 4182 N N . ALA B 1 98 ? 39.344 4.065 20.771 1.00 61.74 106 ALA E N 1
ATOM 4183 C CA . ALA B 1 98 ? 39.679 2.749 21.300 1.00 61.43 106 ALA E CA 1
ATOM 4184 C C . ALA B 1 98 ? 38.624 1.725 20.890 1.00 62.69 106 ALA E C 1
ATOM 4185 O O . ALA B 1 98 ? 38.933 0.552 20.678 1.00 62.13 106 ALA E O 1
ATOM 4187 N N . GLN B 1 99 ? 37.381 2.183 20.775 1.00 59.28 107 GLN E N 1
ATOM 4188 C CA . GLN B 1 99 ? 36.271 1.325 20.374 1.00 60.97 107 GLN E CA 1
ATOM 4189 C C . GLN B 1 99 ? 36.350 0.972 18.894 1.00 64.02 107 GLN E C 1
ATOM 4190 O O . GLN B 1 99 ? 36.227 -0.195 18.517 1.00 64.42 107 GLN E O 1
ATOM 4196 N N . GLU B 1 100 ? 36.542 1.990 18.060 1.00 63.63 108 GLU E N 1
ATOM 4197 C CA . GLU B 1 100 ? 36.692 1.791 16.623 1.00 65.31 108 GLU E CA 1
ATOM 4198 C C . GLU B 1 100 ? 37.860 0.850 16.340 1.00 62.10 108 GLU E C 1
ATOM 4199 O O . GLU B 1 100 ? 37.749 -0.071 15.529 1.00 58.35 108 GLU E O 1
ATOM 4205 N N . ARG B 1 101 ? 38.972 1.080 17.033 1.00 60.49 109 ARG E N 1
ATOM 4206 C CA . ARG B 1 101 ? 40.161 0.247 16.896 1.00 60.00 109 ARG E CA 1
ATOM 4207 C C . ARG B 1 101 ? 39.879 -1.198 17.308 1.00 56.08 109 ARG E C 1
ATOM 4208 O O . ARG B 1 101 ? 40.436 -2.136 16.739 1.00 58.65 109 ARG E O 1
ATOM 4216 N N . LYS B 1 102 ? 39.004 -1.368 18.294 1.00 63.74 110 LYS E N 1
ATOM 4217 C CA . LYS B 1 102 ? 38.697 -2.689 18.832 1.00 61.08 110 LYS E CA 1
ATOM 4218 C C . LYS B 1 102 ? 37.900 -3.547 17.853 1.00 57.43 110 LYS E C 1
ATOM 4219 O O . LYS B 1 102 ? 38.232 -4.709 17.622 1.00 61.68 110 LYS E O 1
ATOM 4221 N N . GLU B 1 103 ? 36.847 -2.972 17.282 1.00 63.84 111 GLU E N 1
ATOM 4222 C CA . GLU B 1 103 ? 35.968 -3.718 16.385 1.00 65.42 111 GLU E CA 1
ATOM 4223 C C . GLU B 1 103 ? 36.703 -4.190 15.136 1.00 60.54 111 GLU E C 1
ATOM 4224 O O . GLU B 1 103 ? 36.445 -5.281 14.632 1.00 55.71 111 GLU E O 1
ATOM 4230 N N . LEU B 1 104 ? 37.623 -3.362 14.648 1.00 64.71 112 LEU E N 1
ATOM 4231 C CA . LEU B 1 104 ? 38.372 -3.673 13.436 1.00 59.99 112 LEU E CA 1
ATOM 4232 C C . LEU B 1 104 ? 39.226 -4.929 13.618 1.00 54.05 112 LEU E C 1
ATOM 4233 O O . LEU B 1 104 ? 39.293 -5.772 12.724 1.00 47.24 112 LEU E O 1
ATOM 4238 N N . LEU B 1 105 ? 39.862 -5.058 14.780 1.00 60.79 113 LEU E N 1
ATOM 4239 C CA . LEU B 1 105 ? 40.644 -6.253 15.091 1.00 57.30 113 LEU E CA 1
ATOM 4240 C C . LEU B 1 105 ? 39.751 -7.483 15.218 1.00 56.03 113 LEU E C 1
ATOM 4241 O O . LEU B 1 105 ? 40.167 -8.599 14.906 1.00 58.10 113 LEU E O 1
ATOM 4246 N N . ALA B 1 106 ? 38.525 -7.272 15.686 1.00 62.15 114 ALA E N 1
ATOM 4247 C CA . ALA B 1 106 ? 37.562 -8.357 15.827 1.00 59.36 114 ALA E CA 1
ATOM 4248 C C . ALA B 1 106 ? 37.175 -8.912 14.462 1.00 55.69 114 ALA E C 1
ATOM 4249 O O . ALA B 1 106 ? 37.062 -10.124 14.283 1.00 58.24 114 ALA E O 1
ATOM 4251 N N . ASP B 1 107 ? 36.976 -8.016 13.501 1.00 59.57 115 ASP E N 1
ATOM 4252 C CA . ASP B 1 107 ? 36.641 -8.420 12.142 1.00 56.71 115 ASP E CA 1
ATOM 4253 C C . ASP B 1 107 ? 37.803 -9.161 11.489 1.00 57.42 115 ASP E C 1
ATOM 4254 O O . ASP B 1 107 ? 37.595 -10.062 10.680 1.00 57.79 115 ASP E O 1
ATOM 4259 N N . LEU B 1 108 ? 39.026 -8.785 11.854 1.00 56.75 116 LEU E N 1
ATOM 4260 C CA . LEU B 1 108 ? 40.223 -9.375 11.259 1.00 55.31 116 LEU E CA 1
ATOM 4261 C C . LEU B 1 108 ? 40.530 -10.754 11.823 1.00 58.63 116 LEU E C 1
ATOM 4262 O O . LEU B 1 108 ? 41.125 -11.594 11.143 1.00 55.41 116 LEU E O 1
ATOM 4267 N N . GLU B 1 109 ? 40.135 -10.981 13.071 1.00 62.04 117 GLU E N 1
ATOM 4268 C CA . GLU B 1 109 ? 40.332 -12.282 13.711 1.00 62.58 117 GLU E CA 1
ATOM 4269 C C . GLU B 1 109 ? 39.236 -13.282 13.361 1.00 64.88 117 GLU E C 1
ATOM 4270 O O . GLU B 1 109 ? 39.408 -14.490 13.528 1.00 60.78 117 GLU E O 1
ATOM 4276 N N . ARG B 1 110 ? 38.106 -12.756 12.894 1.00 61.71 118 ARG E N 1
ATOM 4277 C CA . ARG B 1 110 ? 36.964 -13.568 12.477 1.00 60.87 118 ARG E CA 1
ATOM 4278 C C . ARG B 1 110 ? 37.340 -14.390 11.254 1.00 59.32 118 ARG E C 1
ATOM 4279 O O . ARG B 1 110 ? 38.238 -14.017 10.491 1.00 63.50 118 ARG E O 1
ATOM 4281 N N . GLU B 1 111 ? 36.641 -15.503 11.068 1.00 56.20 119 GLU E N 1
ATOM 4282 C CA . GLU B 1 111 ? 37.043 -16.523 10.106 1.00 56.16 119 GLU E CA 1
ATOM 4283 C C . GLU B 1 111 ? 36.962 -16.031 8.671 1.00 55.86 119 GLU E C 1
ATOM 4284 O O . GLU B 1 111 ? 37.791 -16.393 7.843 1.00 49.09 119 GLU E O 1
ATOM 4290 N N . LYS B 1 112 ? 35.951 -15.220 8.378 1.00 56.22 120 LYS E N 1
ATOM 4291 C CA . LYS B 1 112 ? 35.850 -14.557 7.083 1.00 57.01 120 LYS E CA 1
ATOM 4292 C C . LYS B 1 112 ? 35.697 -13.066 7.305 1.00 56.44 120 LYS E C 1
ATOM 4293 O O . LYS B 1 112 ? 34.579 -12.569 7.378 1.00 53.81 120 LYS E O 1
ATOM 4299 N N . PRO B 1 113 ? 36.824 -12.348 7.429 1.00 51.40 121 PRO E N 1
ATOM 4300 C CA . PRO B 1 113 ? 36.789 -10.894 7.629 1.00 56.01 121 PRO E CA 1
ATOM 4301 C C . PRO B 1 113 ? 36.026 -10.157 6.528 1.00 54.81 121 PRO E C 1
ATOM 4302 O O . PRO B 1 113 ? 36.137 -10.514 5.353 1.00 55.20 121 PRO E O 1
ATOM 4306 N N . GLN B 1 114 ? 35.251 -9.145 6.910 1.00 54.94 122 GLN E N 1
ATOM 4307 C CA . GLN B 1 114 ? 34.507 -8.355 5.936 1.00 58.31 122 GLN E CA 1
ATOM 4308 C C . GLN B 1 114 ? 35.406 -7.320 5.269 1.00 55.58 122 GLN E C 1
ATOM 4309 O O . GLN B 1 114 ? 35.195 -6.962 4.111 1.00 51.30 122 GLN E O 1
ATOM 4315 N N . THR B 1 115 ? 36.408 -6.846 6.004 1.00 51.59 123 THR E N 1
ATOM 4316 C CA . THR B 1 115 ? 37.384 -5.907 5.459 1.00 50.42 123 THR E CA 1
ATOM 4317 C C . THR B 1 115 ? 38.133 -6.526 4.283 1.00 39.53 123 THR E C 1
ATOM 4318 O O . THR B 1 115 ? 38.657 -7.633 4.386 1.00 45.39 123 THR E O 1
ATOM 4322 N N . LYS B 1 116 ? 38.164 -5.813 3.161 1.00 39.16 124 LYS E N 1
ATOM 4323 C CA . LYS B 1 116 ? 38.854 -6.292 1.970 1.00 36.88 124 LYS E CA 1
ATOM 4324 C C . LYS B 1 116 ? 40.169 -5.544 1.779 1.00 34.79 124 LYS E C 1
ATOM 4325 O O . LYS B 1 116 ? 41.180 -6.129 1.386 1.00 34.18 124 LYS E O 1
ATOM 4331 N N . ILE B 1 117 ? 40.138 -4.245 2.057 1.00 36.44 125 ILE E N 1
ATOM 4332 C CA . ILE B 1 117 ? 41.317 -3.394 1.946 1.00 33.01 125 ILE E CA 1
ATOM 4333 C C . ILE B 1 117 ? 41.521 -2.634 3.247 1.00 34.57 125 ILE E C 1
ATOM 4334 O O . ILE B 1 117 ? 40.619 -1.939 3.711 1.00 33.34 125 ILE E O 1
ATOM 4339 N N . LEU B 1 118 ? 42.704 -2.770 3.838 1.00 34.79 126 LEU E N 1
ATOM 4340 C CA . LEU B 1 118 ? 43.009 -2.093 5.095 1.00 31.03 126 LEU E CA 1
ATOM 4341 C C . LEU B 1 118 ? 44.133 -1.073 4.938 1.00 33.60 126 LEU E C 1
ATOM 4342 O O . LEU B 1 118 ? 45.284 -1.440 4.701 1.00 37.34 126 LEU E O 1
ATOM 4347 N N . TYR B 1 119 ? 43.794 0.205 5.075 1.00 30.44 127 TYR E N 1
ATOM 4348 C CA . TYR B 1 119 ? 44.792 1.265 5.062 1.00 30.14 127 TYR E CA 1
ATOM 4349 C C . TYR B 1 119 ? 45.384 1.439 6.459 1.00 38.50 127 TYR E C 1
ATOM 4350 O O . TYR B 1 119 ? 44.673 1.346 7.461 1.00 35.40 127 TYR E O 1
ATOM 4359 N N . ILE B 1 120 ? 46.684 1.694 6.523 1.00 30.72 128 ILE E N 1
ATOM 4360 C CA . ILE B 1 120 ? 47.356 1.771 7.811 1.00 32.92 128 ILE E CA 1
ATOM 4361 C C . ILE B 1 120 ? 48.611 2.639 7.736 1.00 34.76 128 ILE E C 1
ATOM 4362 O O . ILE B 1 120 ? 49.272 2.695 6.702 1.00 31.40 128 ILE E O 1
ATOM 4367 N N . THR B 1 121 ? 48.925 3.332 8.829 1.00 32.36 129 THR E N 1
ATOM 4368 C CA . THR B 1 121 ? 50.141 4.134 8.903 1.00 33.37 129 THR E CA 1
ATOM 4369 C C . THR B 1 121 ? 51.321 3.238 9.280 1.00 30.48 129 THR E C 1
ATOM 4370 O O . THR B 1 121 ? 51.127 2.201 9.909 1.00 31.57 129 THR E O 1
ATOM 4374 N N . PRO B 1 122 ? 52.547 3.627 8.887 1.00 30.65 130 PRO E N 1
ATOM 4375 C CA . PRO B 1 122 ? 53.714 2.773 9.144 1.00 31.86 130 PRO E CA 1
ATOM 4376 C C . PRO B 1 122 ? 53.948 2.480 10.629 1.00 36.25 130 PRO E C 1
ATOM 4377 O O . PRO B 1 122 ? 54.400 1.376 10.956 1.00 32.89 130 PRO E O 1
ATOM 4381 N N . GLU B 1 123 ? 53.636 3.436 11.502 1.00 35.66 131 GLU E N 1
ATOM 4382 C CA . GLU B 1 123 ? 53.808 3.246 12.947 1.00 39.53 131 GLU E CA 1
ATOM 4383 C C . GLU B 1 123 ? 52.918 2.125 13.464 1.00 41.16 131 GLU E C 1
ATOM 4384 O O . GLU B 1 123 ? 53.345 1.302 14.274 1.00 35.44 131 GLU E O 1
ATOM 4390 N N . MET B 1 124 ? 51.671 2.111 13.003 1.00 36.23 132 MET E N 1
ATOM 4391 C CA . MET B 1 124 ? 50.721 1.097 13.436 1.00 35.15 132 MET E CA 1
ATOM 4392 C C . MET B 1 124 ? 51.099 -0.248 12.834 1.00 35.12 132 MET E C 1
ATOM 4393 O O . MET B 1 124 ? 51.006 -1.284 13.495 1.00 32.56 132 MET E O 1
ATOM 4398 N N . ALA B 1 125 ? 51.548 -0.219 11.583 1.00 29.19 133 ALA E N 1
ATOM 4399 C CA . ALA B 1 125 ? 51.866 -1.436 10.845 1.00 32.56 133 ALA E CA 1
ATOM 4400 C C . ALA B 1 125 ? 53.056 -2.176 11.440 1.00 35.93 133 ALA E C 1
ATOM 4401 O O . ALA B 1 125 ? 53.062 -3.404 11.496 1.00 30.40 133 ALA E O 1
ATOM 4403 N N . ALA B 1 126 ? 54.059 -1.425 11.888 1.00 37.77 134 ALA E N 1
ATOM 4404 C CA . ALA B 1 126 ? 55.287 -2.019 12.410 1.00 39.18 134 ALA E CA 1
ATOM 4405 C C . ALA B 1 126 ? 55.227 -2.218 13.921 1.00 36.85 134 ALA E C 1
ATOM 4406 O O . ALA B 1 126 ? 56.152 -2.765 14.519 1.00 35.76 134 ALA E O 1
ATOM 4408 N N . SER B 1 127 ? 54.136 -1.767 14.530 1.00 32.71 135 SER E N 1
ATOM 4409 C CA . SER B 1 127 ? 53.942 -1.897 15.968 1.00 35.23 135 SER E CA 1
ATOM 4410 C C . SER B 1 127 ? 53.817 -3.356 16.396 1.00 34.91 135 SER E C 1
ATOM 4411 O O . SER B 1 127 ? 53.225 -4.174 15.692 1.00 31.79 135 SER E O 1
ATOM 4414 N N . SER B 1 128 ? 54.379 -3.675 17.558 1.00 31.39 136 SER E N 1
ATOM 4415 C CA . SER B 1 128 ? 54.266 -5.013 18.118 1.00 32.86 136 SER E CA 1
ATOM 4416 C C . SER B 1 128 ? 52.808 -5.390 18.360 1.00 34.43 136 SER E C 1
ATOM 4417 O O . SER B 1 128 ? 52.445 -6.564 18.306 1.00 37.76 136 SER E O 1
ATOM 4420 N N . SER B 1 129 ? 51.978 -4.386 18.620 1.00 36.04 137 SER E N 1
ATOM 4421 C CA . SER B 1 129 ? 50.575 -4.610 18.947 1.00 39.42 137 SER E CA 1
ATOM 4422 C C . SER B 1 129 ? 49.772 -5.138 17.760 1.00 44.22 137 SER E C 1
ATOM 4423 O O . SER B 1 129 ? 48.681 -5.679 17.936 1.00 38.49 137 SER E O 1
ATOM 4426 N N . PHE B 1 130 ? 50.311 -4.974 16.556 1.00 38.86 138 PHE E N 1
ATOM 4427 C CA . PHE B 1 130 ? 49.608 -5.383 15.344 1.00 39.20 138 PHE E CA 1
ATOM 4428 C C . PHE B 1 130 ? 50.066 -6.763 14.879 1.00 40.35 138 PHE E C 1
ATOM 4429 O O . PHE B 1 130 ? 49.431 -7.387 14.029 1.00 38.33 138 PHE E O 1
ATOM 4437 N N . GLN B 1 131 ? 51.167 -7.239 15.450 1.00 37.23 139 GLN E N 1
ATOM 4438 C CA . GLN B 1 131 ? 51.762 -8.507 15.036 1.00 42.31 139 GLN E CA 1
ATOM 4439 C C . GLN B 1 131 ? 50.892 -9.753 15.277 1.00 42.91 139 GLN E C 1
ATOM 4440 O O . GLN B 1 131 ? 50.913 -10.669 14.456 1.00 43.58 139 GLN E O 1
ATOM 4446 N N . PRO B 1 132 ? 50.136 -9.808 16.395 1.00 46.11 140 PRO E N 1
ATOM 4447 C CA . PRO B 1 132 ? 49.247 -10.974 16.503 1.00 46.69 140 PRO E CA 1
ATOM 4448 C C . PRO B 1 132 ? 48.198 -11.010 15.391 1.00 46.77 140 PRO E C 1
ATOM 4449 O O . PRO B 1 132 ? 47.893 -12.081 14.862 1.00 46.81 140 PRO E O 1
ATOM 4453 N N . THR B 1 133 ? 47.666 -9.843 15.046 1.00 41.96 141 THR E N 1
ATOM 4454 C CA . THR B 1 133 ? 46.694 -9.724 13.967 1.00 42.80 141 THR E CA 1
ATOM 4455 C C . THR B 1 133 ? 47.285 -10.208 12.648 1.00 40.00 141 THR E C 1
ATOM 4456 O O . THR B 1 133 ? 46.663 -10.991 11.930 1.00 45.12 141 THR E O 1
ATOM 4460 N N . LEU B 1 134 ? 48.488 -9.739 12.334 1.00 37.02 142 LEU E N 1
ATOM 4461 C CA . LEU B 1 134 ? 49.195 -10.185 11.141 1.00 40.05 142 LEU E CA 1
ATOM 4462 C C . LEU B 1 134 ? 49.464 -11.683 11.172 1.00 41.35 142 LEU E C 1
ATOM 4463 O O . LEU B 1 134 ? 49.333 -12.366 10.156 1.00 42.88 142 LEU E O 1
ATOM 4468 N N . ASN B 1 135 ? 49.855 -12.179 12.343 1.00 48.48 143 ASN E N 1
ATOM 4469 C CA . ASN B 1 135 ? 50.107 -13.602 12.538 1.00 46.58 143 ASN E CA 1
ATOM 4470 C C . ASN B 1 135 ? 48.889 -14.446 12.192 1.00 39.99 143 ASN E C 1
ATOM 4471 O O . ASN B 1 135 ? 49.002 -15.484 11.540 1.00 48.61 143 ASN E O 1
ATOM 4476 N N . SER B 1 136 ? 47.724 -13.988 12.638 1.00 40.46 144 SER E N 1
ATOM 4477 C CA . SER B 1 136 ? 46.476 -14.703 12.420 1.00 45.35 144 SER E CA 1
ATOM 4478 C C . SER B 1 136 ? 46.103 -14.723 10.940 1.00 50.34 144 SER E C 1
ATOM 4479 O O . SER B 1 136 ? 45.704 -15.758 10.406 1.00 49.45 144 SER E O 1
ATOM 4482 N N . LEU B 1 137 ? 46.246 -13.575 10.283 1.00 43.21 145 LEU E N 1
ATOM 4483 C CA . LEU B 1 137 ? 45.913 -13.453 8.867 1.00 40.60 145 LEU E CA 1
ATOM 4484 C C . LEU B 1 137 ? 46.810 -14.325 7.992 1.00 39.17 145 LEU E C 1
ATOM 4485 O O . LEU B 1 137 ? 46.341 -14.950 7.040 1.00 46.12 145 LEU E O 1
ATOM 4490 N N . VAL B 1 138 ? 48.099 -14.362 8.316 1.00 40.73 146 VAL E N 1
ATOM 4491 C CA . VAL B 1 138 ? 49.059 -15.154 7.552 1.00 43.20 146 VAL E CA 1
ATOM 4492 C C . VAL B 1 138 ? 48.799 -16.648 7.724 1.00 48.61 146 VAL E C 1
ATOM 4493 O O . VAL B 1 138 ? 48.778 -17.403 6.748 1.00 48.58 146 VAL E O 1
ATOM 4497 N N . SER B 1 139 ? 48.592 -17.061 8.972 1.00 52.55 147 SER E N 1
ATOM 4498 C CA . SER B 1 139 ? 48.329 -18.459 9.299 1.00 52.47 147 SER E CA 1
ATOM 4499 C C . SER B 1 139 ? 47.080 -18.986 8.598 1.00 50.00 147 SER E C 1
ATOM 4500 O O . SER B 1 139 ? 47.041 -20.136 8.162 1.00 51.29 147 SER E O 1
ATOM 4503 N N . ARG B 1 140 ? 46.065 -18.135 8.493 1.00 49.33 148 ARG E N 1
ATOM 4504 C CA . ARG B 1 140 ? 44.800 -18.524 7.880 1.00 48.39 148 ARG E CA 1
ATOM 4505 C C . ARG B 1 140 ? 44.772 -18.225 6.383 1.00 50.97 148 ARG E C 1
ATOM 4506 O O . ARG B 1 140 ? 43.724 -18.334 5.743 1.00 47.81 148 ARG E O 1
ATOM 4514 N N . HIS B 1 141 ? 45.927 -17.849 5.838 1.00 47.60 149 HIS E N 1
ATOM 4515 C CA . HIS B 1 141 ? 46.075 -17.551 4.414 1.00 46.84 149 HIS E CA 1
ATOM 4516 C C . HIS B 1 141 ? 45.123 -16.447 3.951 1.00 42.42 149 HIS E C 1
ATOM 4517 O O . HIS B 1 141 ? 44.562 -16.520 2.857 1.00 43.95 149 HIS E O 1
ATOM 4524 N N . LEU B 1 142 ? 44.948 -15.425 4.784 1.00 38.66 150 LEU E N 1
ATOM 4525 C CA . LEU B 1 142 ? 44.031 -14.330 4.473 1.00 41.82 150 LEU E CA 1
ATOM 4526 C C . LEU B 1 142 ? 44.750 -13.025 4.120 1.00 43.62 150 LEU E C 1
ATOM 4527 O O . LEU B 1 142 ? 44.124 -11.965 4.052 1.00 40.15 150 LEU E O 1
ATOM 4532 N N . LEU B 1 143 ? 46.059 -13.101 3.899 1.00 36.18 151 LEU E N 1
ATOM 4533 C CA . LEU B 1 143 ? 46.823 -11.939 3.450 1.00 37.08 151 LEU E CA 1
ATOM 4534 C C . LEU B 1 143 ? 47.191 -12.083 1.980 1.00 37.86 151 LEU E C 1
ATOM 4535 O O . LEU B 1 143 ? 47.992 -12.941 1.611 1.00 36.18 151 LEU E O 1
ATOM 4540 N N . SER B 1 144 ? 46.608 -11.237 1.140 1.00 34.13 152 SER E N 1
ATOM 4541 C CA . SER B 1 144 ? 46.849 -11.328 -0.292 1.00 35.21 152 SER E CA 1
ATOM 4542 C C . SER B 1 144 ? 47.988 -10.428 -0.755 1.00 31.77 152 SER E C 1
ATOM 4543 O O . SER B 1 144 ? 48.806 -10.838 -1.578 1.00 31.95 152 SER E O 1
ATOM 4546 N N . TYR B 1 145 ? 48.035 -9.207 -0.231 1.00 29.14 153 TYR E N 1
ATOM 4547 C CA . TYR B 1 145 ? 49.046 -8.238 -0.638 1.00 28.55 153 TYR E CA 1
ATOM 4548 C C . TYR B 1 145 ? 49.523 -7.348 0.501 1.00 29.16 153 TYR E C 1
ATOM 4549 O O . TYR B 1 145 ? 48.735 -6.910 1.339 1.00 28.28 153 TYR E O 1
ATOM 4558 N N . LEU B 1 146 ? 50.815 -7.054 0.498 1.00 26.19 154 LEU E N 1
ATOM 4559 C CA . LEU B 1 146 ? 51.331 -5.934 1.268 1.00 24.45 154 LEU E CA 1
ATOM 4560 C C . LEU B 1 146 ? 51.616 -4.785 0.311 1.00 23.19 154 LEU E C 1
ATOM 4561 O O . LEU B 1 146 ? 52.427 -4.924 -0.596 1.00 28.94 154 LEU E O 1
ATOM 4566 N N . VAL B 1 147 ? 50.948 -3.657 0.509 1.00 23.08 155 VAL E N 1
ATOM 4567 C CA . VAL B 1 147 ? 51.150 -2.502 -0.356 1.00 24.38 155 VAL E CA 1
ATOM 4568 C C . VAL B 1 147 ? 51.815 -1.359 0.392 1.00 26.02 155 VAL E C 1
ATOM 4569 O O . VAL B 1 147 ? 51.375 -0.972 1.475 1.00 25.95 155 VAL E O 1
ATOM 4573 N N . VAL B 1 148 ? 52.887 -0.829 -0.186 1.00 26.64 156 VAL E N 1
ATOM 4574 C CA . VAL B 1 148 ? 53.559 0.333 0.376 1.00 28.37 156 VAL E CA 1
ATOM 4575 C C . VAL B 1 148 ? 53.421 1.525 -0.571 1.00 24.39 156 VAL E C 1
ATOM 4576 O O . VAL B 1 148 ? 54.157 1.646 -1.551 1.00 23.88 156 VAL E O 1
ATOM 4580 N N . ASP B 1 149 ? 52.463 2.393 -0.277 1.00 20.81 157 ASP E N 1
ATOM 4581 C CA . ASP B 1 149 ? 52.252 3.599 -1.064 1.00 26.36 157 ASP E CA 1
ATOM 4582 C C . ASP B 1 149 ? 53.273 4.648 -0.651 1.00 29.67 157 ASP E C 1
ATOM 4583 O O . ASP B 1 149 ? 53.824 4.569 0.446 1.00 28.61 157 ASP E O 1
ATOM 4588 N N . GLU B 1 150 ? 53.528 5.622 -1.523 1.00 25.10 158 GLU E N 1
ATOM 4589 C CA . GLU B 1 150 ? 54.526 6.660 -1.250 1.00 29.84 158 GLU E CA 1
ATOM 4590 C C . GLU B 1 150 ? 55.874 6.058 -0.843 1.00 28.65 158 GLU E C 1
ATOM 4591 O O . GLU B 1 150 ? 56.508 6.521 0.109 1.00 25.12 158 GLU E O 1
ATOM 4597 N N . ALA B 1 151 ? 56.301 5.033 -1.575 1.00 24.12 159 ALA E N 1
ATOM 4598 C CA . ALA B 1 151 ? 57.480 4.246 -1.220 1.00 24.16 159 ALA E CA 1
ATOM 4599 C C . ALA B 1 151 ? 58.777 5.057 -1.170 1.00 26.13 159 ALA E C 1
ATOM 4600 O O . ALA B 1 151 ? 59.744 4.642 -0.532 1.00 24.12 159 ALA E O 1
ATOM 4602 N N . HIS B 1 152 ? 58.797 6.211 -1.831 1.00 23.25 160 HIS E N 1
ATOM 4603 C CA . HIS B 1 152 ? 59.965 7.095 -1.805 1.00 25.17 160 HIS E CA 1
ATOM 4604 C C . HIS B 1 152 ? 60.300 7.588 -0.393 1.00 23.00 160 HIS E C 1
ATOM 4605 O O . HIS B 1 152 ? 61.418 8.029 -0.138 1.00 21.79 160 HIS E O 1
ATOM 4612 N N . CYS B 1 153 ? 59.328 7.520 0.513 1.00 21.20 161 CYS E N 1
ATOM 4613 C CA . CYS B 1 153 ? 59.506 8.007 1.882 1.00 26.32 161 CYS E CA 1
ATOM 4614 C C . CYS B 1 153 ? 60.572 7.235 2.663 1.00 26.91 161 CYS E C 1
ATOM 4615 O O . CYS B 1 153 ? 61.014 7.686 3.725 1.00 27.84 161 CYS E O 1
ATOM 4618 N N . VAL B 1 154 ? 60.983 6.079 2.147 1.00 25.38 162 VAL E N 1
ATOM 4619 C CA . VAL B 1 154 ? 62.081 5.324 2.757 1.00 24.71 162 VAL E CA 1
ATOM 4620 C C . VAL B 1 154 ? 63.428 5.997 2.514 1.00 28.09 162 VAL E C 1
ATOM 4621 O O . VAL B 1 154 ? 64.419 5.679 3.176 1.00 26.45 162 VAL E O 1
ATOM 4625 N N . SER B 1 155 ? 63.459 6.937 1.573 1.00 24.32 163 SER E N 1
ATOM 4626 C CA . SER B 1 155 ? 64.725 7.424 1.037 1.00 23.61 163 SER E CA 1
ATOM 4627 C C . SER B 1 155 ? 65.095 8.813 1.541 1.00 28.91 163 SER E C 1
ATOM 4628 O O . SER B 1 155 ? 64.257 9.712 1.602 1.00 29.89 163 SER E O 1
ATOM 4631 N N . GLN B 1 156 ? 66.362 8.975 1.905 1.00 27.99 164 GLN E N 1
ATOM 4632 C CA . GLN B 1 156 ? 66.897 10.286 2.245 1.00 28.00 164 GLN E CA 1
ATOM 4633 C C . GLN B 1 156 ? 67.209 11.088 0.980 1.00 36.22 164 GLN E C 1
ATOM 4634 O O . GLN B 1 156 ? 67.545 12.270 1.047 1.00 37.49 164 GLN E O 1
ATOM 4640 N N . TRP B 1 157 ? 67.092 10.433 -0.171 1.00 32.52 165 TRP E N 1
ATOM 4641 C CA . TRP B 1 157 ? 67.359 11.069 -1.458 1.00 34.96 165 TRP E CA 1
ATOM 4642 C C . TRP B 1 157 ? 66.063 11.486 -2.154 1.00 38.06 165 TRP E C 1
ATOM 4643 O O . TRP B 1 157 ? 66.086 11.998 -3.278 1.00 35.64 165 TRP E O 1
ATOM 4654 N N . GLY B 1 158 ? 64.936 11.263 -1.480 1.00 31.01 166 GLY E N 1
ATOM 4655 C CA . GLY B 1 158 ? 63.644 11.721 -1.965 1.00 34.42 166 GLY E CA 1
ATOM 4656 C C . GLY B 1 158 ? 63.214 13.013 -1.287 1.00 38.61 166 GLY E C 1
ATOM 4657 O O . GLY B 1 158 ? 63.974 13.595 -0.515 1.00 35.62 166 GLY E O 1
ATOM 4658 N N . HIS B 1 159 ? 61.990 13.460 -1.556 1.00 34.90 167 HIS E N 1
ATOM 4659 C CA . HIS B 1 159 ? 61.545 14.767 -1.066 1.00 39.67 167 HIS E CA 1
ATOM 4660 C C . HIS B 1 159 ? 60.801 14.705 0.268 1.00 38.90 167 HIS E C 1
ATOM 4661 O O . HIS B 1 159 ? 60.357 15.730 0.783 1.00 34.72 167 HIS E O 1
ATOM 4668 N N . ASP B 1 160 ? 60.662 13.510 0.828 1.00 34.62 168 ASP E N 1
ATOM 4669 C CA . ASP B 1 160 ? 59.824 13.336 2.008 1.00 31.81 168 ASP E CA 1
ATOM 4670 C C . ASP B 1 160 ? 60.256 12.112 2.811 1.00 36.54 168 ASP E C 1
ATOM 4671 O O . ASP B 1 160 ? 59.507 11.143 2.947 1.00 31.92 168 ASP E O 1
ATOM 4676 N N . PHE B 1 161 ? 61.475 12.152 3.332 1.00 31.79 169 PHE E N 1
ATOM 4677 C CA . PHE B 1 161 ? 61.989 11.027 4.101 1.00 26.39 169 PHE E CA 1
ATOM 4678 C C . PHE B 1 161 ? 61.215 10.855 5.401 1.00 26.85 169 PHE E C 1
ATOM 4679 O O . PHE B 1 161 ? 61.020 11.812 6.151 1.00 29.98 169 PHE E O 1
ATOM 4687 N N . ARG B 1 162 ? 60.773 9.628 5.657 1.00 28.02 170 ARG E N 1
ATOM 4688 C CA . ARG B 1 162 ? 60.078 9.299 6.899 1.00 31.43 170 ARG E CA 1
ATOM 4689 C C . ARG B 1 162 ? 60.720 8.093 7.570 1.00 26.98 170 ARG E C 1
ATOM 4690 O O . ARG B 1 162 ? 60.600 6.971 7.080 1.00 27.52 170 ARG E O 1
ATOM 4698 N N . PRO B 1 163 ? 61.414 8.327 8.696 1.00 28.54 171 PRO E N 1
ATOM 4699 C CA . PRO B 1 163 ? 62.104 7.282 9.462 1.00 31.74 171 PRO E CA 1
ATOM 4700 C C . PRO B 1 163 ? 61.255 6.029 9.688 1.00 28.55 171 PRO E C 1
ATOM 4701 O O . PRO B 1 163 ? 61.790 4.923 9.648 1.00 29.15 171 PRO E O 1
ATOM 4705 N N . ASP B 1 164 ? 59.955 6.202 9.910 1.00 31.26 172 ASP E N 1
ATOM 4706 C CA . ASP B 1 164 ? 59.057 5.073 10.155 1.00 33.81 172 ASP E CA 1
ATOM 4707 C C . ASP B 1 164 ? 58.964 4.117 8.968 1.00 31.36 172 ASP E C 1
ATOM 4708 O O . ASP B 1 164 ? 58.651 2.939 9.139 1.00 28.71 172 ASP E O 1
ATOM 4713 N N . TYR B 1 165 ? 59.230 4.617 7.765 1.00 28.91 173 TYR E N 1
ATOM 4714 C CA . TYR B 1 165 ? 59.199 3.756 6.589 1.00 26.95 173 TYR E CA 1
ATOM 4715 C C . TYR B 1 165 ? 60.349 2.749 6.595 1.00 22.09 173 TYR E C 1
ATOM 4716 O O . TYR B 1 165 ? 60.255 1.694 5.978 1.00 26.74 173 TYR E O 1
ATOM 4725 N N . LEU B 1 166 ? 61.425 3.055 7.315 1.00 29.36 174 LEU E N 1
ATOM 4726 C CA . LEU B 1 166 ? 62.559 2.137 7.364 1.00 28.58 174 LEU E CA 1
ATOM 4727 C C . LEU B 1 166 ? 62.231 0.871 8.153 1.00 23.60 174 LEU E C 1
ATOM 4728 O O . LEU B 1 166 ? 62.950 -0.122 8.064 1.00 28.26 174 LEU E O 1
ATOM 4733 N N . ARG B 1 167 ? 61.140 0.903 8.910 1.00 26.91 175 ARG E N 1
ATOM 4734 C CA . ARG B 1 167 ? 60.726 -0.249 9.711 1.00 30.10 175 ARG E CA 1
ATOM 4735 C C . ARG B 1 167 ? 59.934 -1.264 8.889 1.00 31.58 175 ARG E C 1
ATOM 4736 O O . ARG B 1 167 ? 59.663 -2.380 9.342 1.00 22.59 175 ARG E O 1
ATOM 4744 N N . LEU B 1 168 ? 59.577 -0.876 7.670 1.00 29.72 176 LEU E N 1
ATOM 4745 C CA . LEU B 1 168 ? 58.682 -1.677 6.841 1.00 24.27 176 LEU E CA 1
ATOM 4746 C C . LEU B 1 168 ? 59.352 -2.884 6.180 1.00 26.80 176 LEU E C 1
ATOM 4747 O O . LEU B 1 168 ? 58.673 -3.829 5.786 1.00 30.94 176 LEU E O 1
ATOM 4752 N N . GLY B 1 169 ? 60.677 -2.860 6.059 1.00 24.93 177 GLY E N 1
ATOM 4753 C CA . GLY B 1 169 ? 61.392 -3.974 5.457 1.00 26.55 177 GLY E CA 1
ATOM 4754 C C . GLY B 1 169 ? 61.322 -5.231 6.306 1.00 29.04 177 GLY E C 1
ATOM 4755 O O . GLY B 1 169 ? 61.097 -6.336 5.800 1.00 25.78 177 GLY E O 1
ATOM 4756 N N . ALA B 1 170 ? 61.522 -5.060 7.609 1.00 25.87 178 ALA E N 1
ATOM 4757 C CA . ALA B 1 170 ? 61.398 -6.174 8.540 1.00 33.81 178 ALA E CA 1
ATOM 4758 C C . ALA B 1 170 ? 59.985 -6.741 8.473 1.00 35.72 178 ALA E C 1
ATOM 4759 O O . ALA B 1 170 ? 59.788 -7.953 8.520 1.00 33.75 178 ALA E O 1
ATOM 4761 N N . LEU B 1 171 ? 59.009 -5.847 8.347 1.00 29.92 179 LEU E N 1
ATOM 4762 C CA . LEU B 1 171 ? 57.612 -6.241 8.217 1.00 33.95 179 LEU E CA 1
ATOM 4763 C C . LEU B 1 171 ? 57.402 -7.064 6.952 1.00 35.64 179 LEU E C 1
ATOM 4764 O O . LEU B 1 171 ? 56.800 -8.136 6.996 1.00 35.60 179 LEU E O 1
ATOM 4769 N N . ARG B 1 172 ? 57.908 -6.555 5.830 1.00 37.30 180 ARG E N 1
ATOM 4770 C CA . ARG B 1 172 ? 57.859 -7.266 4.552 1.00 34.70 180 ARG E CA 1
ATOM 4771 C C . ARG B 1 172 ? 58.381 -8.692 4.655 1.00 36.40 180 ARG E C 1
ATOM 4772 O O . ARG B 1 172 ? 57.734 -9.640 4.207 1.00 33.55 180 ARG E O 1
ATOM 4780 N N . SER B 1 173 ? 59.566 -8.829 5.240 1.00 35.06 181 SER E N 1
ATOM 4781 C CA . SER B 1 173 ? 60.211 -10.123 5.399 1.00 33.45 181 SER E CA 1
ATOM 4782 C C . SER B 1 173 ? 59.347 -11.090 6.205 1.00 36.91 181 SER E C 1
ATOM 4783 O O . SER B 1 173 ? 59.307 -12.286 5.911 1.00 36.69 181 SER E O 1
ATOM 4786 N N . ARG B 1 174 ? 58.653 -10.566 7.213 1.00 36.84 182 ARG E N 1
ATOM 4787 C CA . ARG B 1 174 ? 57.784 -11.390 8.051 1.00 43.49 182 ARG E CA 1
ATOM 4788 C C . ARG B 1 174 ? 56.551 -11.865 7.285 1.00 46.70 182 ARG E C 1
ATOM 4789 O O . ARG B 1 174 ? 55.973 -12.903 7.605 1.00 42.95 182 ARG E O 1
ATOM 4797 N N . LEU B 1 175 ? 56.156 -11.098 6.274 1.00 44.03 183 LEU E N 1
ATOM 4798 C CA . LEU B 1 175 ? 55.001 -11.440 5.450 1.00 41.53 183 LEU E CA 1
ATOM 4799 C C . LEU B 1 175 ? 55.454 -11.910 4.073 1.00 44.44 183 LEU E C 1
ATOM 4800 O O . LEU B 1 175 ? 54.909 -11.487 3.052 1.00 39.43 183 LEU E O 1
ATOM 4805 N N . GLY B 1 176 ? 56.454 -12.787 4.060 1.00 42.32 184 GLY E N 1
ATOM 4806 C CA . GLY B 1 176 ? 57.095 -13.223 2.830 1.00 49.09 184 GLY E CA 1
ATOM 4807 C C . GLY B 1 176 ? 56.216 -13.949 1.827 1.00 44.53 184 GLY E C 1
ATOM 4808 O O . GLY B 1 176 ? 56.448 -13.856 0.622 1.00 53.61 184 GLY E O 1
ATOM 4809 N N . HIS B 1 177 ? 55.211 -14.670 2.313 1.00 46.07 185 HIS E N 1
ATOM 4810 C CA . HIS B 1 177 ? 54.353 -15.467 1.440 1.00 53.14 185 HIS E CA 1
ATOM 4811 C C . HIS B 1 177 ? 53.447 -14.599 0.563 1.00 49.92 185 HIS E C 1
ATOM 4812 O O . HIS B 1 177 ? 52.889 -15.073 -0.426 1.00 54.10 185 HIS E O 1
ATOM 4819 N N . ALA B 1 178 ? 53.303 -13.329 0.927 1.00 43.95 186 ALA E N 1
ATOM 4820 C CA . ALA B 1 178 ? 52.451 -12.415 0.175 1.00 42.20 186 ALA E CA 1
ATOM 4821 C C . ALA B 1 178 ? 53.277 -11.445 -0.669 1.00 39.17 186 ALA E C 1
ATOM 4822 O O . ALA B 1 178 ? 54.322 -10.970 -0.231 1.00 35.34 186 ALA E O 1
ATOM 4824 N N . PRO B 1 179 ? 52.809 -11.154 -1.892 1.00 38.43 187 PRO E N 1
ATOM 4825 C CA . PRO B 1 179 ? 53.506 -10.198 -2.756 1.00 30.38 187 PRO E CA 1
ATOM 4826 C C . PRO B 1 179 ? 53.486 -8.787 -2.177 1.00 24.89 187 PRO E C 1
ATOM 4827 O O . PRO B 1 179 ? 52.505 -8.395 -1.546 1.00 26.63 187 PRO E O 1
ATOM 4831 N N . CYS B 1 180 ? 54.560 -8.039 -2.394 1.00 25.87 188 CYS E N 1
ATOM 4832 C CA . CYS B 1 180 ? 54.613 -6.640 -1.980 1.00 28.19 188 CYS E CA 1
ATOM 4833 C C . CYS B 1 180 ? 54.593 -5.722 -3.192 1.00 25.32 188 CYS E C 1
ATOM 4834 O O . CYS B 1 180 ? 55.349 -5.928 -4.135 1.00 26.01 188 CYS E O 1
ATOM 4837 N N . VAL B 1 181 ? 53.726 -4.716 -3.158 1.00 28.78 189 VAL E N 1
ATOM 4838 C CA . VAL B 1 181 ? 53.662 -3.714 -4.219 1.00 25.21 189 VAL E CA 1
ATOM 4839 C C . VAL B 1 181 ? 54.098 -2.358 -3.690 1.00 23.29 189 VAL E C 1
ATOM 4840 O O . VAL B 1 181 ? 53.509 -1.842 -2.747 1.00 26.58 189 VAL E O 1
ATOM 4844 N N . ALA B 1 182 ? 55.128 -1.784 -4.300 1.00 21.53 190 ALA E N 1
ATOM 4845 C CA . ALA B 1 182 ? 55.630 -0.482 -3.882 1.00 23.07 190 ALA E CA 1
ATOM 4846 C C . ALA B 1 182 ? 55.344 0.540 -4.973 1.00 24.85 190 ALA E C 1
ATOM 4847 O O . ALA B 1 182 ? 55.616 0.282 -6.145 1.00 24.75 190 ALA E O 1
ATOM 4849 N N . LEU B 1 183 ? 54.795 1.688 -4.590 1.00 21.85 191 LEU E N 1
ATOM 4850 C CA . LEU B 1 183 ? 54.403 2.698 -5.574 1.00 24.67 191 LEU E CA 1
ATOM 4851 C C . LEU B 1 183 ? 54.893 4.090 -5.204 1.00 23.71 191 LEU E C 1
ATOM 4852 O O . LEU B 1 183 ? 54.863 4.486 -4.038 1.00 25.06 191 LEU E O 1
ATOM 4857 N N . THR B 1 184 ? 55.329 4.837 -6.214 1.00 22.75 192 THR E N 1
ATOM 4858 C CA . THR B 1 184 ? 55.784 6.208 -6.023 1.00 20.52 192 THR E CA 1
ATOM 4859 C C .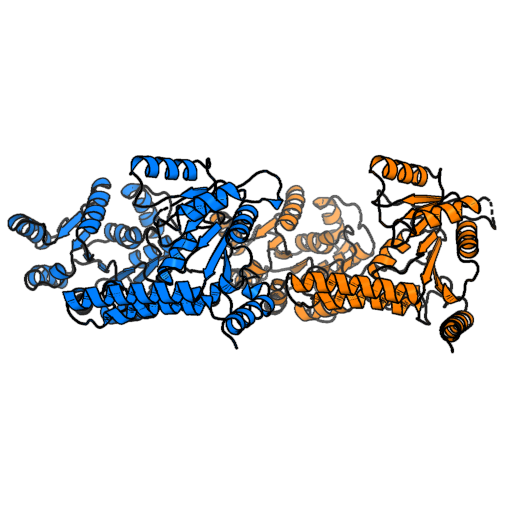 THR B 1 184 ? 55.835 6.948 -7.355 1.00 20.29 192 THR E C 1
ATOM 4860 O O . THR B 1 184 ? 55.784 6.327 -8.414 1.00 25.09 192 THR E O 1
ATOM 4864 N N . ALA B 1 185 ? 55.935 8.270 -7.301 1.00 24.86 193 ALA E N 1
ATOM 4865 C CA . ALA B 1 185 ? 56.104 9.058 -8.516 1.00 29.07 193 ALA E CA 1
ATOM 4866 C C . ALA B 1 185 ? 57.567 9.473 -8.673 1.00 28.61 193 ALA E C 1
ATOM 4867 O O . ALA B 1 185 ? 57.966 10.000 -9.706 1.00 26.70 193 ALA E O 1
ATOM 4869 N N . THR B 1 186 ? 58.368 9.227 -7.640 1.00 26.47 194 THR E N 1
ATOM 4870 C CA . THR B 1 186 ? 59.789 9.558 -7.684 1.00 24.40 194 THR E CA 1
ATOM 4871 C C . THR B 1 186 ? 60.538 8.525 -8.525 1.00 25.66 194 THR E C 1
ATOM 4872 O O . THR B 1 186 ? 60.489 7.331 -8.238 1.00 29.12 194 THR E O 1
ATOM 4876 N N . ALA B 1 187 ? 61.239 8.988 -9.558 1.00 25.93 195 ALA E N 1
ATOM 4877 C CA . ALA B 1 187 ? 61.738 8.100 -10.611 1.00 27.52 195 ALA E CA 1
ATOM 4878 C C . ALA B 1 187 ? 63.258 7.911 -10.647 1.00 32.82 195 ALA E C 1
ATOM 4879 O O . ALA B 1 187 ? 63.770 7.153 -11.473 1.00 32.96 195 ALA E O 1
ATOM 4881 N N . THR B 1 188 ? 63.979 8.593 -9.765 1.00 26.89 196 THR E N 1
ATOM 4882 C CA . THR B 1 188 ? 65.438 8.506 -9.755 1.00 30.31 196 THR E CA 1
ATOM 4883 C C . THR B 1 188 ? 65.925 7.115 -9.325 1.00 32.04 196 THR E C 1
ATOM 4884 O O . THR B 1 188 ? 65.273 6.435 -8.531 1.00 27.99 196 THR E O 1
ATOM 4888 N N . PRO B 1 189 ? 67.075 6.683 -9.864 1.00 28.55 197 PRO E N 1
ATOM 4889 C CA . PRO B 1 189 ? 67.561 5.328 -9.591 1.00 26.73 197 PRO E CA 1
ATOM 4890 C C . PRO B 1 189 ? 68.044 5.128 -8.154 1.00 30.95 197 PRO E C 1
ATOM 4891 O O . PRO B 1 189 ? 68.011 3.997 -7.668 1.00 26.52 197 PRO E O 1
ATOM 4895 N N . GLN B 1 190 ? 68.477 6.193 -7.486 1.00 29.56 198 GLN E N 1
ATOM 4896 C CA . GLN B 1 190 ? 68.898 6.063 -6.090 1.00 30.62 198 GLN E CA 1
ATOM 4897 C C . GLN B 1 190 ? 67.691 5.793 -5.199 1.00 30.20 198 GLN E C 1
ATOM 4898 O O . GLN B 1 190 ? 67.759 4.984 -4.266 1.00 27.91 198 GLN E O 1
ATOM 4904 N N . VAL B 1 191 ? 66.583 6.468 -5.496 1.00 27.38 199 VAL E N 1
ATOM 4905 C CA . VAL B 1 191 ? 65.352 6.253 -4.752 1.00 22.43 199 VAL E CA 1
ATOM 4906 C C . VAL B 1 191 ? 64.837 4.833 -4.995 1.00 26.90 199 VAL E C 1
ATOM 4907 O O . VAL B 1 191 ? 64.444 4.159 -4.050 1.00 24.44 199 VAL E O 1
ATOM 4911 N N . GLN B 1 192 ? 64.863 4.372 -6.246 1.00 24.00 200 GLN E N 1
ATOM 4912 C CA . GLN B 1 192 ? 64.451 3.003 -6.557 1.00 24.44 200 GLN E CA 1
ATOM 4913 C C . GLN B 1 192 ? 65.339 1.980 -5.836 1.00 24.88 200 GLN E C 1
ATOM 4914 O O . GLN B 1 192 ? 64.853 0.984 -5.300 1.00 21.88 200 GLN E O 1
ATOM 4920 N N . GLU B 1 193 ? 66.642 2.228 -5.834 1.00 26.82 201 GLU E N 1
ATOM 4921 C CA . GLU B 1 193 ? 67.570 1.356 -5.126 1.00 26.59 201 GLU E CA 1
ATOM 4922 C C . GLU B 1 193 ? 67.275 1.354 -3.626 1.00 27.55 201 GLU E C 1
ATOM 4923 O O . GLU B 1 193 ? 67.354 0.307 -2.977 1.00 27.55 201 GLU E O 1
ATOM 4929 N N . ASP B 1 194 ? 66.918 2.517 -3.087 1.00 22.80 202 ASP E N 1
ATOM 4930 C CA . ASP B 1 194 ? 66.574 2.625 -1.671 1.00 28.34 202 ASP E CA 1
ATOM 4931 C C . ASP B 1 194 ? 65.267 1.895 -1.368 1.00 28.43 202 ASP E C 1
ATOM 4932 O O . ASP B 1 194 ? 65.152 1.226 -0.346 1.00 22.04 202 ASP E O 1
ATOM 4937 N N . VAL B 1 195 ? 64.282 2.029 -2.251 1.00 19.53 203 VAL E N 1
ATOM 4938 C CA . VAL B 1 195 ? 63.014 1.320 -2.089 1.00 21.18 203 VAL E CA 1
ATOM 4939 C C . VAL B 1 195 ? 63.216 -0.197 -2.080 1.00 23.70 203 VAL E C 1
ATOM 4940 O O . VAL B 1 195 ? 62.688 -0.895 -1.210 1.00 25.78 203 VAL E O 1
ATOM 4944 N N . PHE B 1 196 ? 63.979 -0.709 -3.043 1.00 19.06 204 PHE E N 1
ATOM 4945 C CA . PHE B 1 196 ? 64.170 -2.151 -3.152 1.00 22.70 204 PHE E CA 1
ATOM 4946 C C . PHE B 1 196 ? 64.869 -2.690 -1.905 1.00 22.90 204 PHE E C 1
ATOM 4947 O O . PHE B 1 196 ? 64.514 -3.746 -1.386 1.00 25.75 204 PHE E O 1
ATOM 4955 N N . ALA B 1 197 ? 65.858 -1.947 -1.425 1.00 21.97 205 ALA E N 1
ATOM 4956 C CA . ALA B 1 197 ? 66.642 -2.387 -0.274 1.00 26.69 205 ALA E CA 1
ATOM 4957 C C . ALA B 1 197 ? 65.875 -2.227 1.034 1.00 25.51 205 ALA E C 1
ATOM 4958 O O . ALA B 1 197 ? 65.826 -3.152 1.848 1.00 25.49 205 ALA E O 1
ATOM 4960 N N . ALA B 1 198 ? 65.277 -1.056 1.235 1.00 21.17 206 ALA E N 1
ATOM 4961 C CA . ALA B 1 198 ? 64.610 -0.760 2.501 1.00 26.44 206 ALA E CA 1
ATOM 4962 C C . ALA B 1 198 ? 63.350 -1.598 2.694 1.00 27.46 206 ALA E C 1
ATOM 4963 O O . ALA B 1 198 ? 62.970 -1.895 3.822 1.00 23.73 206 ALA E O 1
ATOM 4965 N N . LEU B 1 199 ? 62.695 -1.979 1.603 1.00 25.61 207 LEU E N 1
ATOM 4966 C CA . LEU B 1 199 ? 61.485 -2.780 1.729 1.00 23.50 207 LEU E CA 1
ATOM 4967 C C . LEU B 1 199 ? 61.772 -4.269 1.588 1.00 24.25 207 LEU E C 1
ATOM 4968 O O . LEU B 1 199 ? 60.852 -5.077 1.642 1.00 24.03 207 LEU E O 1
ATOM 4973 N N . HIS B 1 200 ? 63.045 -4.622 1.412 1.00 23.36 208 HIS E N 1
ATOM 4974 C CA . HIS B 1 200 ? 63.467 -6.019 1.290 1.00 26.00 208 HIS E CA 1
ATOM 4975 C C . HIS B 1 200 ? 62.721 -6.726 0.165 1.00 26.37 208 HIS E C 1
ATOM 4976 O O . HIS B 1 200 ? 62.306 -7.876 0.317 1.00 25.85 208 HIS E O 1
ATOM 4983 N N . LEU B 1 201 ? 62.548 -6.043 -0.964 1.00 26.58 209 LEU E N 1
ATOM 4984 C CA . LEU B 1 201 ? 61.769 -6.603 -2.061 1.00 23.98 209 LEU E CA 1
ATOM 4985 C C . LEU B 1 201 ? 62.409 -7.867 -2.646 1.00 26.61 209 LEU E C 1
ATOM 4986 O O . LEU B 1 201 ? 63.629 -7.958 -2.789 1.00 28.02 209 LEU E O 1
ATOM 4991 N N . LYS B 1 202 ? 61.566 -8.838 -2.980 1.00 27.46 210 LYS E N 1
ATOM 4992 C CA . LYS B 1 202 ? 62.014 -10.096 -3.567 1.00 32.60 210 LYS E CA 1
ATOM 4993 C C . LYS B 1 202 ? 62.392 -9.919 -5.029 1.00 39.23 210 LYS E C 1
ATOM 4994 O O . LYS B 1 202 ? 61.583 -9.466 -5.833 1.00 38.27 210 LYS E O 1
ATOM 5000 N N . LYS B 1 203 ? 63.622 -10.281 -5.372 1.00 36.97 211 LYS E N 1
ATOM 5001 C CA . LYS B 1 203 ? 64.088 -10.157 -6.746 1.00 39.40 211 LYS E CA 1
ATOM 5002 C C . LYS B 1 203 ? 63.758 -11.415 -7.548 1.00 43.46 211 LYS E C 1
ATOM 5003 O O . LYS B 1 203 ? 63.740 -12.515 -7.000 1.00 44.08 211 LYS E O 1
ATOM 5009 N N . PRO B 1 204 ? 63.479 -11.257 -8.852 1.00 42.19 212 PRO E N 1
ATOM 5010 C CA . PRO B 1 204 ? 63.451 -9.989 -9.591 1.00 35.64 212 PRO E CA 1
ATOM 5011 C C . PRO B 1 204 ? 62.121 -9.234 -9.479 1.00 33.23 212 PRO E C 1
ATOM 5012 O O . PRO B 1 204 ? 61.047 -9.795 -9.693 1.00 31.88 212 PRO E O 1
ATOM 5016 N N . VAL B 1 205 ? 62.212 -7.954 -9.143 1.00 32.18 213 VAL E N 1
ATOM 5017 C CA . VAL B 1 205 ? 61.042 -7.098 -9.034 1.00 27.61 213 VAL E CA 1
ATOM 5018 C C . VAL B 1 205 ? 60.501 -6.757 -10.423 1.00 30.90 213 VAL E C 1
ATOM 5019 O O . VAL B 1 205 ? 61.268 -6.431 -11.324 1.00 32.32 213 VAL E O 1
ATOM 5023 N N . ALA B 1 206 ? 59.185 -6.849 -10.593 1.00 27.28 214 ALA E N 1
ATOM 5024 C CA . ALA B 1 206 ? 58.540 -6.445 -11.841 1.00 29.94 214 ALA E CA 1
ATOM 5025 C C . ALA B 1 206 ? 58.322 -4.934 -11.837 1.00 28.10 214 ALA E C 1
ATOM 5026 O O . ALA B 1 206 ? 57.545 -4.416 -11.037 1.00 27.86 214 ALA E O 1
ATOM 5028 N N . ILE B 1 207 ? 59.012 -4.236 -12.734 1.00 28.63 215 ILE E N 1
ATOM 5029 C CA . ILE B 1 207 ? 59.037 -2.776 -12.728 1.00 26.34 215 ILE E CA 1
ATOM 5030 C C . ILE B 1 207 ? 58.181 -2.159 -13.829 1.00 29.00 215 ILE E C 1
ATOM 5031 O O . ILE B 1 207 ? 58.272 -2.546 -14.992 1.00 28.39 215 ILE E O 1
ATOM 5036 N N . PHE B 1 208 ? 57.354 -1.193 -13.444 1.00 25.29 216 PHE E N 1
ATOM 5037 C CA . PHE B 1 208 ? 56.476 -0.504 -14.377 1.00 26.61 216 PHE E CA 1
ATOM 5038 C C . PHE B 1 208 ? 56.657 0.985 -14.202 1.00 28.91 216 PHE E C 1
ATOM 5039 O O . PHE B 1 208 ? 56.200 1.580 -13.222 1.00 30.10 216 PHE E O 1
ATOM 5047 N N . LYS B 1 209 ? 57.355 1.575 -15.161 1.00 25.80 217 LYS E N 1
ATOM 5048 C CA . LYS B 1 209 ? 57.835 2.938 -15.043 1.00 23.57 217 LYS E CA 1
ATOM 5049 C C . LYS B 1 209 ? 57.436 3.763 -16.256 1.00 29.44 217 LYS E C 1
ATOM 5050 O O . LYS B 1 209 ? 57.712 3.371 -17.388 1.00 31.24 217 LYS E O 1
ATOM 5056 N N . THR B 1 210 ? 56.788 4.898 -16.014 1.00 26.90 218 THR E N 1
ATOM 5057 C CA . THR B 1 210 ? 56.362 5.784 -17.098 1.00 28.40 218 THR E CA 1
ATOM 5058 C C . THR B 1 210 ? 57.572 6.300 -17.862 1.00 29.35 218 THR E C 1
ATOM 5059 O O . THR B 1 210 ? 58.455 6.916 -17.275 1.00 27.93 218 THR E O 1
ATOM 5063 N N . PRO B 1 211 ? 57.625 6.035 -19.177 1.00 31.14 219 PRO E N 1
ATOM 5064 C CA . PRO B 1 211 ? 58.754 6.541 -19.962 1.00 37.32 219 PRO E CA 1
ATOM 5065 C C . PRO B 1 211 ? 58.769 8.066 -19.983 1.00 32.92 219 PRO E C 1
ATOM 5066 O O . PRO B 1 211 ? 57.706 8.685 -20.004 1.00 33.06 219 PRO E O 1
ATOM 5070 N N . CYS B 1 212 ? 59.956 8.661 -19.967 1.00 28.70 220 CYS E N 1
ATOM 5071 C CA . CYS B 1 212 ? 60.061 10.118 -19.966 1.00 29.56 220 CYS E CA 1
ATOM 5072 C C . CYS B 1 212 ? 60.408 10.679 -21.350 1.00 30.25 220 CYS E C 1
ATOM 5073 O O . CYS B 1 212 ? 60.253 11.871 -21.602 1.00 29.10 220 CYS E O 1
ATOM 5076 N N . PHE B 1 213 ? 60.854 9.811 -22.251 1.00 27.51 221 PHE E N 1
ATOM 5077 C CA . PHE B 1 213 ? 61.342 10.251 -23.552 1.00 26.50 221 PHE E CA 1
ATOM 5078 C C . PHE B 1 213 ? 60.223 10.758 -24.465 1.00 27.61 221 PHE E C 1
ATOM 5079 O O . PHE B 1 213 ? 59.205 10.097 -24.652 1.00 26.55 221 PHE E O 1
ATOM 5087 N N . ARG B 1 214 ? 60.423 11.947 -25.016 1.00 25.90 222 ARG E N 1
ATOM 5088 C CA . ARG B 1 214 ? 59.497 12.511 -25.994 1.00 25.96 222 ARG E CA 1
ATOM 5089 C C . ARG B 1 214 ? 60.284 12.971 -27.211 1.00 25.41 222 ARG E C 1
ATOM 5090 O O . ARG B 1 214 ? 61.040 13.939 -27.150 1.00 26.18 222 ARG E O 1
ATOM 5098 N N . ALA B 1 215 ? 60.103 12.265 -28.321 1.00 23.52 223 ALA E N 1
ATOM 5099 C CA . ALA B 1 215 ? 60.944 12.446 -29.493 1.00 23.99 223 ALA E CA 1
ATOM 5100 C C . ALA B 1 215 ? 60.738 13.784 -30.199 1.00 20.17 223 ALA E C 1
ATOM 5101 O O . ALA B 1 215 ? 61.624 14.244 -30.916 1.00 22.26 223 ALA E O 1
ATOM 5103 N N . ASN B 1 216 ? 59.581 14.409 -30.004 1.00 20.00 224 ASN E N 1
ATOM 5104 C CA . ASN B 1 216 ? 59.286 15.645 -30.729 1.00 23.96 224 ASN E CA 1
ATOM 5105 C C . ASN B 1 216 ? 59.905 16.878 -30.079 1.00 23.16 224 ASN E C 1
ATOM 5106 O O . ASN B 1 216 ? 59.677 17.997 -30.529 1.00 20.06 224 ASN E O 1
ATOM 5111 N N . LEU B 1 217 ? 60.675 16.677 -29.012 1.00 21.56 225 LEU E N 1
ATOM 5112 C CA . LEU B 1 217 ? 61.390 17.784 -28.381 1.00 21.15 225 LEU E CA 1
ATOM 5113 C C . LEU B 1 217 ? 62.870 17.725 -28.762 1.00 19.43 225 LEU E C 1
ATOM 5114 O O . LEU B 1 217 ? 63.562 16.751 -28.461 1.00 19.95 225 LEU E O 1
ATOM 5119 N N . PHE B 1 218 ? 63.345 18.756 -29.452 1.00 15.66 226 PHE E N 1
ATOM 5120 C CA . PHE B 1 218 ? 64.751 18.825 -29.840 1.00 16.82 226 PHE E CA 1
ATOM 5121 C C . PHE B 1 218 ? 65.535 19.623 -28.804 1.00 15.63 226 PHE E C 1
ATOM 5122 O O . PHE B 1 218 ? 65.369 20.840 -28.700 1.00 16.84 226 PHE E O 1
ATOM 5130 N N . TYR B 1 219 ? 66.383 18.936 -28.038 1.00 16.53 227 TYR E N 1
ATOM 5131 C CA . TYR B 1 219 ? 67.173 19.579 -26.994 1.00 16.83 227 TYR E CA 1
ATOM 5132 C C . TYR B 1 219 ? 68.557 20.001 -27.475 1.00 19.98 227 TYR E C 1
ATOM 5133 O O . TYR B 1 219 ? 69.239 19.245 -28.157 1.00 18.39 227 TYR E O 1
ATOM 5142 N N . ASP B 1 220 ? 68.992 21.203 -27.110 1.00 13.94 228 ASP E N 1
ATOM 5143 C CA . ASP B 1 220 ? 70.393 21.520 -27.292 1.00 14.32 228 ASP E CA 1
ATOM 5144 C C . ASP B 1 220 ? 70.835 22.447 -26.170 1.00 17.48 228 ASP E C 1
ATOM 5145 O O . ASP B 1 220 ? 70.010 22.966 -25.431 1.00 17.41 228 ASP E O 1
ATOM 5150 N N . VAL B 1 221 ? 72.142 22.602 -26.032 1.00 15.94 229 VAL E N 1
ATOM 5151 C CA . VAL B 1 221 ? 72.719 23.493 -25.036 1.00 18.21 229 VAL E CA 1
ATOM 5152 C C . VAL B 1 221 ? 73.707 24.415 -25.728 1.00 18.44 229 VAL E C 1
ATOM 5153 O O . VAL B 1 221 ? 74.592 23.954 -26.450 1.00 22.63 229 VAL E O 1
ATOM 5157 N N . GLN B 1 222 ? 73.538 25.718 -25.524 1.00 19.34 230 GLN E N 1
ATOM 5158 C CA . GLN B 1 222 ? 74.408 26.721 -26.124 1.00 20.56 230 GLN E CA 1
ATOM 5159 C C . GLN B 1 222 ? 75.153 27.465 -25.026 1.00 17.13 230 GLN E C 1
ATOM 5160 O O . GLN B 1 222 ? 74.570 27.807 -24.006 1.00 20.66 230 GLN E O 1
ATOM 5166 N N . PHE B 1 223 ? 76.439 27.705 -25.243 1.00 15.15 231 PHE E N 1
ATOM 5167 C CA . PHE B 1 223 ? 77.269 28.347 -24.232 1.00 15.50 231 PHE E CA 1
ATOM 5168 C C . PHE B 1 223 ? 77.288 29.851 -24.461 1.00 19.00 231 PHE E C 1
ATOM 5169 O O . PHE B 1 223 ? 77.721 30.320 -25.511 1.00 22.44 231 PHE E O 1
ATOM 5177 N N . LYS B 1 224 ? 76.812 30.609 -23.481 1.00 21.26 232 LYS E N 1
ATOM 5178 C CA . LYS B 1 224 ? 76.733 32.056 -23.648 1.00 21.99 232 LYS E CA 1
ATOM 5179 C C . LYS B 1 224 ? 78.123 32.680 -23.769 1.00 21.22 232 LYS E C 1
ATOM 5180 O O . LYS B 1 224 ? 78.271 33.749 -24.355 1.00 23.58 232 LYS E O 1
ATOM 5186 N N . GLU B 1 225 ? 79.144 32.000 -23.248 1.00 20.00 233 GLU E N 1
ATOM 5187 C CA . GLU B 1 225 ? 80.533 32.427 -23.451 1.00 19.24 233 GLU E CA 1
ATOM 5188 C C . GLU B 1 225 ? 80.912 32.588 -24.925 1.00 22.30 233 GLU E C 1
ATOM 5189 O O . GLU B 1 225 ? 81.828 33.342 -25.251 1.00 24.76 233 GLU E O 1
ATOM 5195 N N . LEU B 1 226 ? 80.222 31.870 -25.806 1.00 20.47 234 LEU E N 1
ATOM 5196 C CA . LEU B 1 226 ? 80.565 31.865 -27.228 1.00 22.01 234 LEU E CA 1
ATOM 5197 C C . LEU B 1 226 ? 79.651 32.746 -28.081 1.00 25.09 234 LEU E C 1
ATOM 5198 O O . LEU B 1 226 ? 79.863 32.878 -29.285 1.00 29.27 234 LEU E O 1
ATOM 5203 N N . ILE B 1 227 ? 78.631 33.329 -27.463 1.00 21.67 235 ILE E N 1
ATOM 5204 C CA . ILE B 1 227 ? 77.625 34.095 -28.201 1.00 19.71 235 ILE E CA 1
ATOM 5205 C C . ILE B 1 227 ? 77.787 35.601 -27.982 1.00 25.28 235 ILE E C 1
ATOM 5206 O O . ILE B 1 227 ? 77.399 36.125 -26.945 1.00 22.21 235 ILE E O 1
ATOM 5211 N N . SER B 1 228 ? 78.344 36.296 -28.967 1.00 24.41 236 SER E N 1
ATOM 5212 C CA . SER B 1 228 ? 78.616 37.727 -28.817 1.00 27.98 236 SER E CA 1
ATOM 5213 C C . SER B 1 228 ? 77.390 38.597 -29.100 1.00 27.61 236 SER E C 1
ATOM 5214 O O . SER B 1 228 ? 77.380 39.789 -28.785 1.00 25.39 236 SER E O 1
ATOM 5217 N N . ASP B 1 229 ? 76.359 37.998 -29.689 1.00 23.35 237 ASP E N 1
ATOM 5218 C CA . ASP B 1 229 ? 75.071 38.668 -29.864 1.00 25.92 237 ASP E CA 1
ATOM 5219 C C . ASP B 1 229 ? 73.972 37.836 -29.208 1.00 24.14 237 ASP E C 1
ATOM 5220 O O . ASP B 1 229 ? 73.192 37.181 -29.898 1.00 23.91 237 ASP E O 1
ATOM 5225 N N . PRO B 1 230 ? 73.918 37.846 -27.863 1.00 26.05 238 PRO E N 1
ATOM 5226 C CA . PRO B 1 230 ? 72.998 36.965 -27.125 1.00 25.59 238 PRO E CA 1
ATOM 5227 C C . PRO B 1 230 ? 71.525 37.165 -27.482 1.00 24.63 238 PRO E C 1
ATOM 5228 O O . PRO B 1 230 ? 70.786 36.189 -27.608 1.00 25.03 238 PRO E O 1
ATOM 5232 N N . TYR B 1 231 ? 71.106 38.412 -27.662 1.00 24.46 239 TYR E N 1
ATOM 5233 C CA . TYR B 1 231 ? 69.700 38.703 -27.910 1.00 26.63 239 TYR E CA 1
ATOM 5234 C C . TYR B 1 231 ? 69.325 38.437 -29.365 1.00 25.38 239 TYR E C 1
ATOM 5235 O O . TYR B 1 231 ? 68.204 38.026 -29.657 1.00 26.74 239 TYR E O 1
ATOM 5244 N N . GLY B 1 232 ? 70.266 38.669 -30.273 1.00 24.95 240 GLY E N 1
ATOM 5245 C CA . GLY B 1 232 ? 70.081 38.272 -31.655 1.00 24.99 240 GLY E CA 1
ATOM 5246 C C . GLY B 1 232 ? 69.980 36.760 -31.754 1.00 29.31 240 GLY E C 1
ATOM 5247 O O . GLY B 1 232 ? 69.165 36.230 -32.507 1.00 25.34 240 GLY E O 1
ATOM 5248 N N . ASN B 1 233 ? 70.806 36.058 -30.979 1.00 22.83 241 ASN E N 1
ATOM 5249 C CA . ASN B 1 233 ? 70.787 34.598 -30.988 1.00 25.50 241 ASN E CA 1
ATOM 5250 C C . ASN B 1 233 ? 69.437 34.058 -30.520 1.00 23.08 241 ASN E C 1
ATOM 5251 O O . ASN B 1 233 ? 68.852 33.181 -31.156 1.00 24.22 241 ASN E O 1
ATOM 5256 N N . LEU B 1 234 ? 68.941 34.610 -29.420 1.00 22.08 242 LEU E N 1
ATOM 5257 C CA . LEU B 1 234 ? 67.667 34.198 -28.847 1.00 22.04 242 LEU E CA 1
ATOM 5258 C C . LEU B 1 234 ? 66.509 34.514 -29.784 1.00 21.96 242 LEU E C 1
ATOM 5259 O O . LEU B 1 234 ? 65.602 33.699 -29.956 1.00 23.92 242 LEU E O 1
ATOM 5264 N N . LYS B 1 235 ? 66.539 35.703 -30.379 1.00 23.70 243 LYS E N 1
ATOM 5265 C CA . LYS B 1 235 ? 65.517 36.098 -31.344 1.00 23.60 243 LYS E CA 1
ATOM 5266 C C . LYS B 1 235 ? 65.437 35.106 -32.501 1.00 21.89 243 LYS E C 1
ATOM 5267 O O . LYS B 1 235 ? 64.350 34.653 -32.859 1.00 25.97 243 LYS E O 1
ATOM 5273 N N . ASP B 1 236 ? 66.587 34.776 -33.082 1.00 20.51 244 ASP E N 1
ATOM 5274 C CA . ASP B 1 236 ? 66.643 33.821 -34.188 1.00 26.92 244 ASP E CA 1
ATOM 5275 C C . ASP B 1 236 ? 66.057 32.464 -33.796 1.00 26.96 244 ASP E C 1
ATOM 5276 O O . ASP B 1 236 ? 65.305 31.852 -34.561 1.00 26.61 244 ASP E O 1
ATOM 5281 N N . PHE B 1 237 ? 66.412 31.999 -32.601 1.00 23.54 245 PHE E N 1
ATOM 5282 C CA . PHE B 1 237 ? 65.907 30.740 -32.072 1.00 23.14 245 PHE E CA 1
ATOM 5283 C C . PHE B 1 237 ? 64.385 30.766 -31.933 1.00 21.21 245 PHE E C 1
ATOM 5284 O O . PHE B 1 237 ? 63.704 29.830 -32.345 1.00 22.98 245 PHE E O 1
ATOM 5292 N N . CYS B 1 238 ? 63.858 31.847 -31.368 1.00 20.87 246 CYS E N 1
ATOM 5293 C CA . CYS B 1 238 ? 62.422 31.962 -31.137 1.00 19.69 246 CYS E CA 1
ATOM 5294 C C . CYS B 1 238 ? 61.665 31.991 -32.453 1.00 25.08 246 CYS E C 1
ATOM 5295 O O . CYS B 1 238 ? 60.677 31.285 -32.623 1.00 25.46 246 CYS E O 1
ATOM 5298 N N . LEU B 1 239 ? 62.142 32.814 -33.379 1.00 28.39 247 LEU E N 1
ATOM 5299 C CA . LEU B 1 239 ? 61.471 32.991 -34.661 1.00 25.92 247 LEU E CA 1
ATOM 5300 C C . LEU B 1 239 ? 61.507 31.712 -35.487 1.00 27.01 247 LEU E C 1
ATOM 5301 O O . LEU B 1 239 ? 60.500 31.329 -36.084 1.00 33.26 247 LEU E O 1
ATOM 5306 N N . LYS B 1 240 ? 62.660 31.048 -35.509 1.00 24.66 248 LYS E N 1
ATOM 5307 C CA . LYS B 1 240 ? 62.797 29.767 -36.204 1.00 25.18 248 LYS E CA 1
ATOM 5308 C C . LYS B 1 240 ? 61.815 28.728 -35.663 1.00 27.69 248 LYS E C 1
ATOM 5309 O O . LYS B 1 240 ? 61.162 28.026 -36.434 1.00 26.79 248 LYS E O 1
ATOM 5315 N N . ALA B 1 241 ? 61.703 28.638 -34.340 1.00 24.22 249 ALA E N 1
ATOM 5316 C CA . ALA B 1 241 ? 60.826 27.647 -33.715 1.00 25.68 249 ALA E CA 1
ATOM 5317 C C . ALA B 1 241 ? 59.350 27.965 -33.932 1.00 26.86 249 ALA E C 1
ATOM 5318 O O . ALA B 1 241 ? 58.510 27.062 -33.962 1.00 24.92 249 ALA E O 1
ATOM 5320 N N . LEU B 1 242 ? 59.038 29.248 -34.086 1.00 26.01 250 LEU E N 1
ATOM 5321 C CA . LEU B 1 242 ? 57.661 29.678 -34.303 1.00 25.22 250 LEU E CA 1
ATOM 5322 C C . LEU B 1 242 ? 57.241 29.489 -35.766 1.00 35.06 250 LEU E C 1
ATOM 5323 O O . LEU B 1 242 ? 56.079 29.687 -36.113 1.00 34.32 250 LEU E O 1
ATOM 5328 N N . GLY B 1 243 ? 58.193 29.105 -36.612 1.00 30.50 251 GLY E N 1
ATOM 5329 C CA . GLY B 1 243 ? 57.897 28.706 -37.976 1.00 41.58 251 GLY E CA 1
ATOM 5330 C C . GLY B 1 243 ? 58.007 29.817 -39.000 1.00 56.11 251 GLY E C 1
ATOM 5331 O O . GLY B 1 243 ? 57.181 29.914 -39.907 1.00 55.00 251 GLY E O 1
ATOM 5332 N N . GLN B 1 244 ? 59.033 30.651 -38.868 1.00 50.67 252 GLN E N 1
ATOM 5333 C CA . GLN B 1 244 ? 59.202 31.778 -39.776 1.00 62.62 252 GLN E CA 1
ATOM 5334 C C . GLN B 1 244 ? 59.913 31.365 -41.066 1.00 71.69 252 GLN E C 1
ATOM 5335 O O . GLN B 1 244 ? 59.700 31.972 -42.117 1.00 70.76 252 GLN E O 1
ATOM 5341 N N . GLU B 1 245 ? 60.744 30.329 -40.993 1.00 73.41 253 GLU E N 1
ATOM 5342 C CA . GLU B 1 245 ? 61.486 29.879 -42.169 1.00 78.94 253 GLU E CA 1
ATOM 5343 C C . GLU B 1 245 ? 60.574 29.159 -43.162 1.00 80.54 253 GLU E C 1
ATOM 5344 O O . GLU B 1 245 ? 60.888 29.065 -44.350 1.00 80.07 253 GLU E O 1
ATOM 5350 N N . ALA B 1 246 ? 59.446 28.655 -42.672 1.00 75.77 254 ALA E N 1
ATOM 5351 C CA . ALA B 1 246 ? 58.495 27.940 -43.515 1.00 78.28 254 ALA E CA 1
ATOM 5352 C C . ALA B 1 246 ? 57.431 28.887 -44.062 1.00 75.67 254 ALA E C 1
ATOM 5353 O O . ALA B 1 246 ? 56.832 28.628 -45.106 1.00 85.95 254 ALA E O 1
ATOM 5355 N N . GLY B 1 249 ? 53.308 29.902 -42.861 1.00 66.03 257 GLY E N 1
ATOM 5356 C CA . GLY B 1 249 ? 53.372 31.017 -41.933 1.00 66.33 257 GLY E CA 1
ATOM 5357 C C . GLY B 1 249 ? 53.879 30.594 -40.567 1.00 66.29 257 GLY E C 1
ATOM 5358 O O . GLY B 1 249 ? 54.238 29.434 -40.365 1.00 62.50 257 GLY E O 1
ATOM 5359 N N . LEU B 1 250 ? 53.908 31.533 -39.626 1.00 58.04 258 LEU E N 1
ATOM 5360 C CA . LEU B 1 250 ? 54.377 31.234 -38.277 1.00 58.44 258 LEU E CA 1
ATOM 5361 C C . LEU B 1 250 ? 53.210 31.081 -37.303 1.00 54.90 258 LEU E C 1
ATOM 5362 O O . LEU B 1 250 ? 52.211 31.796 -37.395 1.00 54.63 258 LEU E O 1
ATOM 5367 N N . SER B 1 251 ? 53.345 30.139 -36.374 1.00 40.35 259 SER E N 1
ATOM 5368 C CA . SER B 1 251 ? 52.274 29.835 -35.433 1.00 39.54 259 SER E CA 1
ATOM 5369 C C . SER B 1 251 ? 52.817 29.184 -34.168 1.00 38.68 259 SER E C 1
ATOM 5370 O O . SER B 1 251 ? 53.977 28.773 -34.116 1.00 29.59 259 SER E O 1
ATOM 5373 N N . GLY B 1 252 ? 51.967 29.082 -33.154 1.00 30.69 260 GLY E N 1
ATOM 5374 C CA . GLY B 1 252 ? 52.371 28.508 -31.890 1.00 30.36 260 GLY E CA 1
ATOM 5375 C C . GLY B 1 252 ? 52.910 29.572 -30.960 1.00 27.47 260 GLY E C 1
ATOM 5376 O O . GLY B 1 252 ? 52.897 30.761 -31.278 1.00 27.78 260 GLY E O 1
ATOM 5377 N N . CYS B 1 253 ? 53.395 29.141 -29.805 1.00 26.48 261 CYS E N 1
ATOM 5378 C CA . CYS B 1 253 ? 53.880 30.072 -28.795 1.00 26.35 261 CYS E CA 1
ATOM 5379 C C . CYS B 1 253 ? 55.174 29.559 -28.186 1.00 25.02 261 CYS E C 1
ATOM 5380 O O . CYS B 1 253 ? 55.656 28.485 -28.549 1.00 24.66 261 CYS E O 1
ATOM 5383 N N . GLY B 1 254 ? 55.732 30.326 -27.257 1.00 25.17 262 GLY E N 1
ATOM 5384 C CA . GLY B 1 254 ? 56.961 29.916 -26.613 1.00 22.69 262 GLY E CA 1
ATOM 5385 C C . GLY B 1 254 ? 57.119 30.485 -25.224 1.00 24.29 262 GLY E C 1
ATOM 5386 O O . GLY B 1 254 ? 56.425 31.429 -24.838 1.00 26.15 262 GLY E O 1
ATOM 5387 N N . ILE B 1 255 ? 58.032 29.889 -24.468 1.00 21.27 263 ILE E N 1
ATOM 5388 C CA . ILE B 1 255 ? 58.381 30.374 -23.140 1.00 21.87 263 ILE E CA 1
ATOM 5389 C C . ILE B 1 255 ? 59.890 30.581 -23.029 1.00 23.32 263 ILE E C 1
ATOM 5390 O O . ILE B 1 255 ? 60.671 29.766 -23.519 1.00 22.07 263 ILE E O 1
ATOM 5395 N N . VAL B 1 256 ? 60.291 31.679 -22.390 1.00 20.87 264 VAL E N 1
ATOM 5396 C CA . VAL B 1 256 ? 61.680 31.872 -21.987 1.00 20.63 264 VAL E CA 1
ATOM 5397 C C . VAL B 1 256 ? 61.716 31.942 -20.466 1.00 20.49 264 VAL E C 1
ATOM 5398 O O . VAL B 1 256 ? 61.046 32.781 -19.870 1.00 22.35 264 VAL E O 1
ATOM 5402 N N . TYR B 1 257 ? 62.481 31.049 -19.843 1.00 19.96 265 TYR E N 1
ATOM 5403 C CA . TYR B 1 257 ? 62.633 31.065 -18.390 1.00 21.15 265 TYR E CA 1
ATOM 5404 C C . TYR B 1 257 ? 63.905 31.778 -17.973 1.00 23.36 265 TYR E C 1
ATOM 5405 O O . TYR B 1 257 ? 64.961 31.589 -18.580 1.00 20.90 265 TYR E O 1
ATOM 5414 N N A CYS B 1 258 ? 63.811 32.585 -16.922 0.57 25.30 266 CYS E N 1
ATOM 5415 N N B CYS B 1 258 ? 63.778 32.625 -16.950 0.43 25.31 266 CYS E N 1
ATOM 5416 C CA A CYS B 1 258 ? 64.990 33.214 -16.354 0.57 26.30 266 CYS E CA 1
ATOM 5417 C CA B CYS B 1 258 ? 64.901 33.341 -16.349 0.43 26.31 266 CYS E CA 1
ATOM 5418 C C A CYS B 1 258 ? 64.845 33.301 -14.841 0.57 25.91 266 CYS E C 1
ATOM 5419 C C B CYS B 1 258 ? 64.878 33.133 -14.836 0.43 26.00 266 CYS E C 1
ATOM 5420 O O A CYS B 1 258 ? 63.742 33.204 -14.303 0.57 25.38 266 CYS E O 1
ATOM 5421 O O B CYS B 1 258 ? 63.880 32.666 -14.288 0.43 25.09 266 CYS E O 1
ATOM 5426 N N . ARG B 1 259 ? 65.965 33.483 -14.158 1.00 24.83 267 ARG E N 1
ATOM 5427 C CA . ARG B 1 259 ? 65.983 33.403 -12.702 1.00 30.71 267 ARG E CA 1
ATOM 5428 C C . ARG B 1 259 ? 65.398 34.652 -12.036 1.00 30.49 267 ARG E C 1
ATOM 5429 O O . ARG B 1 259 ? 64.522 34.546 -11.175 1.00 32.23 267 ARG E O 1
ATOM 5437 N N . THR B 1 260 ? 65.867 35.829 -12.440 1.00 32.44 268 THR E N 1
ATOM 5438 C CA . THR B 1 260 ? 65.474 37.069 -11.768 1.00 29.66 268 THR E CA 1
ATOM 5439 C C . THR B 1 260 ? 64.351 37.813 -12.487 1.00 36.01 268 THR E C 1
ATOM 5440 O O . THR B 1 260 ? 64.111 37.609 -13.680 1.00 32.17 268 THR E O 1
ATOM 5444 N N . ARG B 1 261 ? 63.661 38.672 -11.745 1.00 35.19 269 ARG E N 1
ATOM 5445 C CA . ARG B 1 261 ? 62.600 39.495 -12.313 1.00 37.94 269 ARG E CA 1
ATOM 5446 C C . ARG B 1 261 ? 63.181 40.564 -13.225 1.00 35.12 269 ARG E C 1
ATOM 5447 O O . ARG B 1 261 ? 62.565 40.946 -14.218 1.00 36.10 269 ARG E O 1
ATOM 5455 N N . GLU B 1 262 ? 64.372 41.042 -12.881 1.00 31.23 270 GLU E N 1
ATOM 5456 C CA . GLU B 1 262 ? 65.039 42.066 -13.677 1.00 34.35 270 GLU E CA 1
ATOM 5457 C C . GLU B 1 262 ? 65.454 41.527 -15.048 1.00 31.46 270 GLU E C 1
ATOM 5458 O O . GLU B 1 262 ? 65.332 42.221 -16.057 1.00 30.14 270 GLU E O 1
ATOM 5464 N N . ALA B 1 263 ? 65.944 40.291 -15.083 1.00 34.18 271 ALA E N 1
ATOM 5465 C CA . ALA B 1 263 ? 66.285 39.645 -16.351 1.00 29.91 271 ALA E CA 1
ATOM 5466 C C . ALA B 1 263 ? 65.022 39.430 -17.178 1.00 26.92 271 ALA E C 1
ATOM 5467 O O . ALA B 1 263 ? 65.019 39.610 -18.396 1.00 26.64 271 ALA E O 1
ATOM 5469 N N A CYS B 1 264 ? 63.960 39.048 -16.482 0.52 28.36 272 CYS E N 1
ATOM 5470 N N B CYS B 1 264 ? 63.937 39.043 -16.515 0.48 28.37 272 CYS E N 1
ATOM 5471 C CA A CYS B 1 264 ? 62.642 38.841 -17.061 0.52 29.02 272 CYS E CA 1
ATOM 5472 C CA B CYS B 1 264 ? 62.671 38.815 -17.207 0.48 29.01 272 CYS E CA 1
ATOM 5473 C C A CYS B 1 264 ? 62.164 40.054 -17.851 0.52 29.26 272 CYS E C 1
ATOM 5474 C C B CYS B 1 264 ? 62.161 40.077 -17.900 0.48 29.24 272 CYS E C 1
ATOM 5475 O O A CYS B 1 264 ? 61.753 39.944 -19.006 0.52 26.54 272 CYS E O 1
ATOM 5476 O O B CYS B 1 264 ? 61.712 40.022 -19.045 0.48 26.52 272 CYS E O 1
ATOM 5481 N N . GLU B 1 265 ? 62.232 41.213 -17.212 1.00 30.58 273 GLU E N 1
ATOM 5482 C CA . GLU B 1 265 ? 61.804 42.465 -17.818 1.00 30.21 273 GLU E CA 1
ATOM 5483 C C . GLU B 1 265 ? 62.695 42.833 -18.994 1.00 28.94 273 GLU E C 1
ATOM 5484 O O . GLU B 1 265 ? 62.197 43.229 -20.045 1.00 29.33 273 GLU E O 1
ATOM 5490 N N . GLN B 1 266 ? 64.009 42.692 -18.824 1.00 28.60 274 GLN E N 1
ATOM 5491 C CA . GLN B 1 266 ? 64.942 43.069 -19.886 1.00 31.42 274 GLN E CA 1
ATOM 5492 C C . GLN B 1 266 ? 64.799 42.175 -21.120 1.00 25.94 274 GLN E C 1
ATOM 5493 O O . GLN B 1 266 ? 64.772 42.668 -22.246 1.00 31.41 274 GLN E O 1
ATOM 5499 N N . LEU B 1 267 ? 64.718 40.866 -20.904 1.00 27.98 275 LEU E N 1
ATOM 5500 C CA . LEU B 1 267 ? 64.602 39.921 -22.010 1.00 25.09 275 LEU E CA 1
ATOM 5501 C C . LEU B 1 267 ? 63.343 40.186 -22.829 1.00 25.99 275 LEU E C 1
ATOM 5502 O O . LEU B 1 267 ? 63.378 40.154 -24.057 1.00 25.06 275 LEU E O 1
ATOM 5507 N N . ALA B 1 268 ? 62.235 40.453 -22.146 1.00 25.81 276 ALA E N 1
ATOM 5508 C CA . ALA B 1 268 ? 60.991 40.793 -22.829 1.00 28.60 276 ALA E CA 1
ATOM 5509 C C . ALA B 1 268 ? 61.177 42.036 -23.704 1.00 32.39 276 ALA E C 1
ATOM 5510 O O . ALA B 1 268 ? 60.700 42.084 -24.836 1.00 26.66 276 ALA E O 1
ATOM 5512 N N . ILE B 1 269 ? 61.881 43.031 -23.172 1.00 31.36 277 ILE E N 1
ATOM 5513 C CA . ILE B 1 269 ? 62.200 44.238 -23.928 1.00 33.17 277 ILE E CA 1
ATOM 5514 C C . ILE B 1 269 ? 63.094 43.929 -25.123 1.00 30.12 277 ILE E C 1
ATOM 5515 O O . ILE B 1 269 ? 62.831 44.386 -26.236 1.00 27.29 277 ILE E O 1
ATOM 5520 N N . GLU B 1 270 ? 64.150 43.151 -24.893 1.00 27.97 278 GLU E N 1
ATOM 5521 C CA . GLU B 1 270 ? 65.119 42.853 -25.948 1.00 28.27 278 GLU E CA 1
ATOM 5522 C C . GLU B 1 270 ? 64.498 42.072 -27.096 1.00 26.95 278 GLU E C 1
ATOM 5523 O O . GLU B 1 270 ? 64.854 42.273 -28.259 1.00 30.67 278 GLU E O 1
ATOM 5529 N N . LEU B 1 271 ? 63.577 41.176 -26.765 1.00 24.09 279 LEU E N 1
ATOM 5530 C CA . LEU B 1 271 ? 62.894 40.389 -27.783 1.00 27.20 279 LEU E CA 1
ATOM 5531 C C . LEU B 1 271 ? 61.890 41.243 -28.542 1.00 27.91 279 LEU E C 1
ATOM 5532 O O . LEU B 1 271 ? 61.768 41.136 -29.765 1.00 31.20 279 LEU E O 1
ATOM 5537 N N . SER B 1 272 ? 61.175 42.094 -27.813 1.00 32.24 280 SER E N 1
ATOM 5538 C CA . SER B 1 272 ? 60.124 42.912 -28.411 1.00 37.80 280 SER E CA 1
ATOM 5539 C C . SER B 1 272 ? 60.671 43.900 -29.433 1.00 34.10 280 SER E C 1
ATOM 5540 O O . SER B 1 272 ? 60.049 44.132 -30.466 1.00 36.69 280 SER E O 1
ATOM 5543 N N . CYS B 1 273 ? 61.839 44.473 -29.157 1.00 34.93 281 CYS E N 1
ATOM 5544 C CA . CYS B 1 273 ? 62.411 45.459 -30.064 1.00 35.77 281 CYS E CA 1
ATOM 5545 C C . CYS B 1 273 ? 63.079 44.778 -31.254 1.00 37.95 281 CYS E C 1
ATOM 5546 O O . CYS B 1 273 ? 63.519 45.441 -32.194 1.00 36.79 281 CYS E O 1
ATOM 5549 N N . ARG B 1 274 ? 63.132 43.450 -31.219 1.00 35.52 282 ARG E N 1
ATOM 5550 C CA . ARG B 1 274 ? 63.720 42.672 -32.306 1.00 30.54 282 ARG E CA 1
ATOM 5551 C C . ARG B 1 274 ? 62.676 41.899 -33.103 1.00 34.08 282 ARG E C 1
ATOM 5552 O O . ARG B 1 274 ? 63.022 41.037 -33.913 1.00 36.11 282 ARG E O 1
ATOM 5560 N N . GLY B 1 275 ? 61.403 42.193 -32.867 1.00 32.55 283 GLY E N 1
ATOM 5561 C CA . GLY B 1 275 ? 60.338 41.605 -33.660 1.00 33.97 283 GLY E CA 1
ATOM 5562 C C . GLY B 1 275 ? 59.736 40.344 -33.071 1.00 34.77 283 GLY E C 1
ATOM 5563 O O . GLY B 1 275 ? 59.003 39.620 -33.749 1.00 34.74 283 GLY E O 1
ATOM 5564 N N . VAL B 1 276 ? 60.054 40.071 -31.811 1.00 29.85 284 VAL E N 1
ATOM 5565 C CA . VAL B 1 276 ? 59.462 38.944 -31.101 1.00 31.47 284 VAL E CA 1
ATOM 5566 C C . VAL B 1 276 ? 58.614 39.463 -29.948 1.00 32.14 284 VAL E C 1
ATOM 5567 O O . VAL B 1 276 ? 59.124 39.736 -28.851 1.00 31.38 284 VAL E O 1
ATOM 5571 N N . ASN B 1 277 ? 57.318 39.598 -30.212 1.00 29.72 285 ASN E N 1
ATOM 5572 C CA . ASN B 1 277 ? 56.368 40.123 -29.241 1.00 33.41 285 ASN E CA 1
ATOM 5573 C C . ASN B 1 277 ? 56.383 39.303 -27.956 1.00 29.26 285 ASN E C 1
ATOM 5574 O O . ASN B 1 277 ? 55.890 38.175 -27.925 1.00 31.95 285 ASN E O 1
ATOM 5579 N N . ALA B 1 278 ? 56.955 39.875 -26.901 1.00 27.19 286 ALA E N 1
ATOM 5580 C CA . ALA B 1 278 ? 57.161 39.145 -25.652 1.00 28.84 286 ALA E CA 1
ATOM 5581 C C . ALA B 1 278 ? 56.820 39.984 -24.423 1.00 32.50 286 ALA E C 1
ATOM 5582 O O . ALA B 1 278 ? 57.117 41.178 -24.377 1.00 31.42 286 ALA E O 1
ATOM 5584 N N . LYS B 1 279 ? 56.197 39.352 -23.431 1.00 29.39 287 LYS E N 1
ATOM 5585 C CA . LYS B 1 279 ? 55.820 40.034 -22.191 1.00 31.20 287 LYS E CA 1
ATOM 5586 C C . LYS B 1 279 ? 56.349 39.298 -20.965 1.00 31.08 287 LYS E C 1
ATOM 5587 O O . LYS B 1 279 ? 56.420 38.069 -20.947 1.00 25.78 287 LYS E O 1
ATOM 5593 N N . ALA B 1 280 ? 56.698 40.060 -19.933 1.00 30.49 288 ALA E N 1
ATOM 5594 C CA . ALA B 1 280 ? 57.276 39.494 -18.716 1.00 26.87 288 ALA E CA 1
ATOM 5595 C C . ALA B 1 280 ? 56.214 38.974 -17.751 1.00 30.01 288 ALA E C 1
ATOM 5596 O O . ALA B 1 280 ? 55.142 39.561 -17.606 1.00 32.03 288 ALA E O 1
ATOM 5598 N N . TYR B 1 281 ? 56.534 37.865 -17.091 1.00 31.83 289 TYR E N 1
ATOM 5599 C CA . TYR B 1 281 ? 55.656 37.256 -16.101 1.00 31.55 289 TYR E CA 1
ATOM 5600 C C . TYR B 1 281 ? 56.462 36.862 -14.869 1.00 29.92 289 TYR E C 1
ATOM 5601 O O . TYR B 1 281 ? 57.299 35.964 -14.935 1.00 33.29 289 TYR E O 1
ATOM 5610 N N . HIS B 1 282 ? 56.207 37.524 -13.746 1.00 33.01 290 HIS E N 1
ATOM 5611 C CA . HIS B 1 282 ? 56.906 37.202 -12.505 1.00 30.07 290 HIS E CA 1
ATOM 5612 C C . HIS B 1 282 ? 56.121 37.662 -11.281 1.00 41.03 290 HIS E C 1
ATOM 5613 O O . HIS B 1 282 ? 55.147 38.406 -11.400 1.00 40.10 290 HIS E O 1
ATOM 5620 N N . ALA B 1 283 ? 56.566 37.220 -10.106 1.00 40.88 291 ALA E N 1
ATOM 5621 C CA . ALA B 1 283 ? 55.864 37.476 -8.851 1.00 44.86 291 ALA E CA 1
ATOM 5622 C C . ALA B 1 283 ? 55.887 38.947 -8.446 1.00 44.71 291 ALA E C 1
ATOM 5623 O O . ALA B 1 283 ? 55.148 39.359 -7.552 1.00 52.59 291 ALA E O 1
ATOM 5625 N N . GLY B 1 284 ? 56.738 39.734 -9.096 1.00 46.16 292 GLY E N 1
ATOM 5626 C CA . GLY B 1 284 ? 56.805 41.160 -8.832 1.00 43.41 292 GLY E CA 1
ATOM 5627 C C . GLY B 1 284 ? 55.568 41.881 -9.334 1.00 49.32 292 GLY E C 1
ATOM 5628 O O . GLY B 1 284 ? 55.237 42.970 -8.866 1.00 49.51 292 GLY E O 1
ATOM 5629 N N . LEU B 1 285 ? 54.885 41.267 -10.296 1.00 50.04 293 LEU E N 1
ATOM 5630 C CA . LEU B 1 285 ? 53.642 41.813 -10.827 1.00 52.51 293 LEU E CA 1
ATOM 5631 C C . LEU B 1 285 ? 52.466 41.457 -9.926 1.00 49.28 293 LEU E C 1
ATOM 5632 O O . LEU B 1 285 ? 52.443 40.387 -9.318 1.00 52.28 293 LEU E O 1
ATOM 5637 N N . LYS B 1 286 ? 51.492 42.358 -9.841 1.00 49.54 294 LYS E N 1
ATOM 5638 C CA . LYS B 1 286 ? 50.261 42.087 -9.110 1.00 51.52 294 LYS E CA 1
ATOM 5639 C C . LYS B 1 286 ? 49.455 41.010 -9.824 1.00 52.38 294 LYS E C 1
ATOM 5640 O O . LYS B 1 286 ? 49.658 40.763 -11.014 1.00 55.17 294 LYS E O 1
ATOM 5646 N N . ALA B 1 287 ? 48.537 40.381 -9.097 1.00 55.29 295 ALA E N 1
ATOM 5647 C CA . ALA B 1 287 ? 47.718 39.303 -9.644 1.00 51.20 295 ALA E CA 1
ATOM 5648 C C . ALA B 1 287 ? 46.930 39.753 -10.869 1.00 52.77 295 ALA E C 1
ATOM 5649 O O . ALA B 1 287 ? 46.724 38.975 -11.800 1.00 48.82 295 ALA E O 1
ATOM 5651 N N . SER B 1 288 ? 46.507 40.993 -10.884 1.00 49.72 296 SER E N 1
ATOM 5652 C CA . SER B 1 288 ? 45.742 41.488 -11.999 1.00 45.33 296 SER E CA 1
ATOM 5653 C C . SER B 1 288 ? 46.552 41.471 -13.257 1.00 47.98 296 SER E C 1
ATOM 5654 O O . SER B 1 288 ? 46.065 41.077 -14.270 1.00 43.73 296 SER E O 1
ATOM 5657 N N . GLU B 1 289 ? 47.785 41.951 -13.183 1.00 50.43 297 GLU E N 1
ATOM 5658 C CA . GLU B 1 289 ? 48.658 42.003 -14.346 1.00 49.91 297 GLU E CA 1
ATOM 5659 C C . GLU B 1 289 ? 49.095 40.638 -14.808 1.00 46.28 297 GLU E C 1
ATOM 5660 O O . GLU B 1 289 ? 49.084 40.374 -15.971 1.00 40.33 297 GLU E O 1
ATOM 5666 N N . ARG B 1 290 ? 49.409 39.758 -13.866 1.00 44.00 298 ARG E N 1
ATOM 5667 C CA . ARG B 1 290 ? 49.787 38.379 -14.149 1.00 43.82 298 ARG E CA 1
ATOM 5668 C C . ARG B 1 290 ? 48.766 37.715 -15.033 1.00 44.62 298 ARG E C 1
ATOM 5669 O O . ARG B 1 290 ? 49.071 37.156 -16.064 1.00 36.67 298 ARG E O 1
ATOM 5677 N N . THR B 1 291 ? 47.520 37.835 -14.625 1.00 45.27 299 THR E N 1
ATOM 5678 C CA . THR B 1 291 ? 46.433 37.294 -15.352 1.00 46.01 299 THR E CA 1
ATOM 5679 C C . THR B 1 291 ? 46.325 37.870 -16.735 1.00 42.01 299 THR E C 1
ATOM 5680 O O . THR B 1 291 ? 46.028 37.161 -17.631 1.00 43.95 299 THR E O 1
ATOM 5684 N N . LEU B 1 292 ? 46.558 39.152 -16.908 1.00 40.76 300 LEU E N 1
ATOM 5685 C CA . LEU B 1 292 ? 46.494 39.738 -18.222 1.00 44.74 300 LEU E CA 1
ATOM 5686 C C . LEU B 1 292 ? 47.568 39.173 -19.124 1.00 42.16 300 LEU E C 1
ATOM 5687 O O . LEU B 1 292 ? 47.336 38.928 -20.285 1.00 40.87 300 LEU E O 1
ATOM 5692 N N . VAL B 1 293 ? 48.748 38.993 -18.580 1.00 38.70 301 VAL E N 1
ATOM 5693 C CA . VAL B 1 293 ? 49.824 38.463 -19.362 1.00 33.85 301 VAL E CA 1
ATOM 5694 C C . VAL B 1 293 ? 49.518 37.050 -19.744 1.00 33.97 301 VAL E C 1
ATOM 5695 O O . VAL B 1 293 ? 49.647 36.695 -20.867 1.00 37.12 301 VAL E O 1
ATOM 5699 N N . GLN B 1 294 ? 49.059 36.280 -18.793 1.00 31.08 302 GLN E N 1
ATOM 5700 C CA . GLN B 1 294 ? 48.723 34.897 -19.019 1.00 38.86 302 GLN E CA 1
ATOM 5701 C C . GLN B 1 294 ? 47.635 34.709 -20.064 1.00 40.14 302 GLN E C 1
ATOM 5702 O O . GLN B 1 294 ? 47.723 33.846 -20.887 1.00 40.66 302 GLN E O 1
ATOM 5708 N N . ASN B 1 295 ? 46.615 35.543 -20.026 1.00 42.66 303 ASN E N 1
ATOM 5709 C CA . ASN B 1 295 ? 45.555 35.432 -21.003 1.00 42.16 303 ASN E CA 1
ATOM 5710 C C . ASN B 1 295 ? 46.028 35.790 -22.383 1.00 39.30 303 ASN E C 1
ATOM 5711 O O . ASN B 1 295 ? 45.752 35.119 -23.320 1.00 40.67 303 ASN E O 1
ATOM 5716 N N . ASP B 1 296 ? 46.758 36.874 -22.488 1.00 36.85 304 ASP E N 1
ATOM 5717 C CA . ASP B 1 296 ? 47.263 37.302 -23.788 1.00 38.08 304 ASP E CA 1
ATOM 5718 C C . ASP B 1 296 ? 48.113 36.210 -24.437 1.00 36.93 304 ASP E C 1
ATOM 5719 O O . ASP B 1 296 ? 48.153 36.077 -25.661 1.00 36.20 304 ASP E O 1
ATOM 5724 N N . TRP B 1 297 ? 48.787 35.429 -23.601 1.00 32.75 305 TRP E N 1
ATOM 5725 C CA . TRP B 1 297 ? 49.587 34.307 -24.068 1.00 36.41 305 TRP E CA 1
ATOM 5726 C C . TRP B 1 297 ? 48.689 33.122 -24.440 1.00 36.47 305 TRP E C 1
ATOM 5727 O O . TRP B 1 297 ? 48.842 32.531 -25.513 1.00 32.95 305 TRP E O 1
ATOM 5738 N N . MET B 1 298 ? 47.751 32.788 -23.554 1.00 37.31 306 MET E N 1
ATOM 5739 C CA . MET B 1 298 ? 46.774 31.733 -23.822 1.00 37.98 306 MET E CA 1
ATOM 5740 C C . MET B 1 298 ? 45.985 32.023 -25.097 1.00 41.24 306 MET E C 1
ATOM 5741 O O . MET B 1 298 ? 45.790 31.142 -25.934 1.00 42.26 306 MET E O 1
ATOM 5746 N N . GLU B 1 299 ? 45.542 33.267 -25.244 1.00 43.53 307 GLU E N 1
ATOM 5747 C CA . GLU B 1 299 ? 44.729 33.667 -26.389 1.00 39.82 307 GLU E CA 1
ATOM 5748 C C . GLU B 1 299 ? 45.588 33.911 -27.625 1.00 43.95 307 GLU E C 1
ATOM 5749 O O . GLU B 1 299 ? 45.074 34.254 -28.693 1.00 41.39 307 GLU E O 1
ATOM 5755 N N . GLU B 1 300 ? 46.895 33.723 -27.466 1.00 36.94 308 GLU E N 1
ATOM 5756 C CA . GLU B 1 300 ? 47.862 33.860 -28.554 1.00 35.47 308 GLU E CA 1
ATOM 5757 C C . GLU B 1 300 ? 47.847 35.262 -29.162 1.00 34.13 308 GLU E C 1
ATOM 5758 O O . GLU B 1 300 ? 48.055 35.433 -30.363 1.00 38.71 308 GLU E O 1
ATOM 5764 N N . LYS B 1 301 ? 47.602 36.259 -28.317 1.00 38.97 309 LYS E N 1
ATOM 5765 C CA . LYS B 1 301 ? 47.794 37.654 -28.693 1.00 37.84 309 LYS E CA 1
ATOM 5766 C C . LYS B 1 301 ? 49.272 38.005 -28.582 1.00 37.73 309 LYS E C 1
ATOM 5767 O O . LYS B 1 301 ? 49.800 38.785 -29.371 1.00 38.92 309 LYS E O 1
ATOM 5773 N N . VAL B 1 302 ? 49.929 37.427 -27.581 1.00 36.77 310 VAL E N 1
ATOM 5774 C CA . VAL B 1 302 ? 51.369 37.576 -27.408 1.00 32.35 310 VAL E CA 1
ATOM 5775 C C . VAL B 1 302 ? 52.030 36.203 -27.489 1.00 27.00 310 VAL E C 1
ATOM 5776 O O . VAL B 1 302 ? 51.783 35.348 -26.643 1.00 32.43 310 VAL E O 1
ATOM 5780 N N . PRO B 1 303 ? 52.869 35.987 -28.515 1.00 28.50 311 PRO E N 1
ATOM 5781 C CA . PRO B 1 303 ? 53.445 34.664 -28.792 1.00 30.69 311 PRO E CA 1
ATOM 5782 C C . PRO B 1 303 ? 54.463 34.198 -27.750 1.00 26.55 311 PRO E C 1
ATOM 5783 O O . PRO B 1 303 ? 54.574 33.002 -27.511 1.00 24.94 311 PRO E O 1
ATOM 5787 N N . VAL B 1 304 ? 55.199 35.119 -27.143 1.00 26.95 312 VAL E N 1
ATOM 5788 C CA . VAL B 1 304 ? 56.250 34.701 -26.222 1.00 24.97 312 VAL E CA 1
ATOM 5789 C C . VAL B 1 304 ? 56.056 35.282 -24.835 1.00 25.71 312 VAL E C 1
ATOM 5790 O O . VAL B 1 304 ? 55.755 36.467 -24.673 1.00 28.42 312 VAL E O 1
ATOM 5794 N N . ILE B 1 305 ? 56.215 34.430 -23.831 1.00 26.95 313 ILE E N 1
ATOM 5795 C CA . ILE B 1 305 ? 56.184 34.872 -22.448 1.00 29.56 313 ILE E CA 1
ATOM 5796 C C . ILE B 1 305 ? 57.540 34.603 -21.803 1.00 25.25 313 ILE E C 1
ATOM 5797 O O . ILE B 1 305 ? 58.140 33.545 -22.003 1.00 25.85 313 ILE E O 1
ATOM 5802 N N . VAL B 1 306 ? 58.030 35.586 -21.058 1.00 26.33 314 VAL E N 1
ATOM 5803 C CA . VAL B 1 306 ? 59.281 35.458 -20.320 1.00 27.47 314 VAL E CA 1
ATOM 5804 C C . VAL B 1 306 ? 58.941 35.348 -18.840 1.00 24.46 314 VAL E C 1
ATOM 5805 O O . VAL B 1 306 ? 58.352 36.267 -18.275 1.00 32.13 314 VAL E O 1
ATOM 5809 N N . ALA B 1 307 ? 59.291 34.226 -18.214 1.00 24.26 315 ALA E N 1
ATOM 5810 C CA . ALA B 1 307 ? 58.805 33.943 -16.865 1.00 29.02 315 ALA E CA 1
ATOM 5811 C C . ALA B 1 307 ? 59.884 33.470 -15.890 1.00 25.40 315 ALA E C 1
ATOM 5812 O O . ALA B 1 307 ? 60.871 32.852 -16.288 1.00 25.78 315 ALA E O 1
ATOM 5814 N N . THR B 1 308 ? 59.675 33.767 -14.608 1.00 30.49 316 THR E N 1
ATOM 5815 C CA . THR B 1 308 ? 60.491 33.213 -13.526 1.00 29.01 316 THR E CA 1
ATOM 5816 C C . THR B 1 308 ? 59.836 31.978 -12.920 1.00 40.36 316 THR E C 1
ATOM 5817 O O . THR B 1 308 ? 60.512 31.105 -12.376 1.00 41.37 316 THR E O 1
ATOM 5821 N N . ILE B 1 309 ? 58.509 31.933 -12.992 1.00 46.44 317 ILE E N 1
ATOM 5822 C CA . ILE B 1 309 ? 57.728 30.908 -12.307 1.00 49.86 317 ILE E CA 1
ATOM 5823 C C . ILE B 1 309 ? 56.625 30.359 -13.206 1.00 53.05 317 ILE E C 1
ATOM 5824 O O . ILE B 1 309 ? 56.421 30.844 -14.318 1.00 52.31 317 ILE E O 1
ATOM 5829 N N . SER B 1 310 ? 55.912 29.351 -12.713 1.00 52.64 318 SER E N 1
ATOM 5830 C CA . SER B 1 310 ? 54.824 28.746 -13.472 1.00 55.39 318 SER E CA 1
ATOM 5831 C C . SER B 1 310 ? 53.506 29.457 -13.201 1.00 57.77 318 SER E C 1
ATOM 5832 O O . SER B 1 310 ? 53.425 30.325 -12.330 1.00 57.91 318 SER E O 1
ATOM 5835 N N . PHE B 1 311 ? 52.476 29.083 -13.953 1.00 62.11 319 PHE E N 1
ATOM 5836 C CA . PHE B 1 311 ? 51.150 29.666 -13.787 1.00 55.89 319 PHE E CA 1
ATOM 5837 C C . PHE B 1 311 ? 50.437 29.070 -12.576 1.00 62.30 319 PHE E C 1
ATOM 5838 O O . PHE B 1 311 ? 49.301 29.432 -12.270 1.00 68.13 319 PHE E O 1
ATOM 5840 N N . VAL B 1 315 ? 45.596 24.076 -16.619 1.00 78.22 323 VAL E N 1
ATOM 5841 C CA . VAL B 1 315 ? 45.673 23.612 -18.000 1.00 76.82 323 VAL E CA 1
ATOM 5842 C C . VAL B 1 315 ? 46.937 24.130 -18.682 1.00 75.38 323 VAL E C 1
ATOM 5843 O O . VAL B 1 315 ? 47.263 25.315 -18.599 1.00 78.24 323 VAL E O 1
ATOM 5847 N N . ASP B 1 316 ? 47.655 23.225 -19.342 1.00 70.73 324 ASP E N 1
ATOM 5848 C CA . ASP B 1 316 ? 48.873 23.583 -20.057 1.00 61.18 324 ASP E CA 1
ATOM 5849 C C . ASP B 1 316 ? 48.604 23.739 -21.550 1.00 53.97 324 ASP E C 1
ATOM 5850 O O . ASP B 1 316 ? 47.898 22.930 -22.155 1.00 56.43 324 ASP E O 1
ATOM 5855 N N . LYS B 1 317 ? 49.175 24.787 -22.136 1.00 43.10 325 LYS E N 1
ATOM 5856 C CA . LYS B 1 317 ? 49.002 25.072 -23.555 1.00 33.31 325 LYS E CA 1
ATOM 5857 C C . LYS B 1 317 ? 49.620 23.963 -24.404 1.00 38.56 325 LYS E C 1
ATOM 5858 O O . LYS B 1 317 ? 50.700 23.457 -24.090 1.00 32.46 325 LYS E O 1
ATOM 5864 N N . ALA B 1 318 ? 48.930 23.582 -25.477 1.00 31.42 326 ALA E N 1
ATOM 5865 C CA . ALA B 1 318 ? 49.319 22.401 -26.242 1.00 32.06 326 ALA E CA 1
ATOM 5866 C C . ALA B 1 318 ? 50.343 22.687 -27.338 1.00 25.46 326 ALA E C 1
ATOM 5867 O O . ALA B 1 318 ? 51.073 21.790 -27.748 1.00 26.15 326 ALA E O 1
ATOM 5869 N N . ASN B 1 319 ? 50.401 23.929 -27.809 1.00 26.50 327 ASN E N 1
ATOM 5870 C CA . ASN B 1 319 ? 51.257 24.260 -28.941 1.00 28.28 327 ASN E CA 1
ATOM 5871 C C . ASN B 1 319 ? 52.448 25.142 -28.565 1.00 27.57 327 ASN E C 1
ATOM 5872 O O . ASN B 1 319 ? 52.751 26.124 -29.248 1.00 28.96 327 ASN E O 1
ATOM 5877 N N . VAL B 1 320 ? 53.122 24.789 -27.477 1.00 28.85 328 VAL E N 1
ATOM 5878 C CA . VAL B 1 320 ? 54.349 25.472 -27.095 1.00 26.87 328 VAL E CA 1
ATOM 5879 C C . VAL B 1 320 ? 55.482 24.969 -27.986 1.00 23.88 328 VAL E C 1
ATOM 5880 O O . VAL B 1 320 ? 55.981 23.853 -27.813 1.00 21.31 328 VAL E O 1
ATOM 5884 N N . ARG B 1 321 ? 55.871 25.797 -28.950 1.00 18.29 329 ARG E N 1
ATOM 5885 C CA . ARG B 1 321 ? 56.866 25.413 -29.940 1.00 22.44 329 ARG E CA 1
ATOM 5886 C C . ARG B 1 321 ? 58.286 25.528 -29.418 1.00 18.15 329 ARG E C 1
ATOM 5887 O O . ARG B 1 321 ? 59.201 24.904 -29.961 1.00 19.56 329 ARG E O 1
ATOM 5895 N N . PHE B 1 322 ? 58.491 26.319 -28.365 1.00 21.92 330 PHE E N 1
ATOM 5896 C CA . PHE B 1 322 ? 59.797 26.294 -27.718 1.00 22.62 330 PHE E CA 1
ATOM 5897 C C . PHE B 1 322 ? 59.754 26.646 -26.240 1.00 21.22 330 PHE E C 1
ATOM 5898 O O . PHE B 1 322 ? 58.870 27.366 -25.768 1.00 20.47 330 PHE E O 1
ATOM 5906 N N . VAL B 1 323 ? 60.722 26.098 -25.518 1.00 19.89 331 VAL E N 1
ATOM 5907 C CA . VAL B 1 323 ? 61.063 26.571 -24.185 1.00 18.54 331 VAL E CA 1
ATOM 5908 C C . VAL B 1 323 ? 62.557 26.824 -24.171 1.00 20.15 331 VAL E C 1
ATOM 5909 O O . VAL B 1 323 ? 63.365 25.925 -24.440 1.00 18.77 331 VAL E O 1
ATOM 5913 N N . ALA B 1 324 ? 62.920 28.065 -23.887 1.00 22.03 332 ALA E N 1
ATOM 5914 C CA . ALA B 1 324 ? 64.316 28.438 -23.806 1.00 18.27 332 ALA E CA 1
ATOM 5915 C C . ALA B 1 324 ? 64.608 28.826 -22.374 1.00 21.43 332 ALA E C 1
ATOM 5916 O O . ALA B 1 324 ? 63.862 29.595 -21.779 1.00 21.98 332 ALA E O 1
ATOM 5918 N N . HIS B 1 325 ? 65.669 28.258 -21.815 1.00 17.27 333 HIS E N 1
ATOM 5919 C CA . HIS B 1 325 ? 66.134 28.660 -20.494 1.00 14.92 333 HIS E CA 1
ATOM 5920 C C . HIS B 1 325 ? 67.311 29.600 -20.663 1.00 17.21 333 HIS E C 1
ATOM 5921 O O . HIS B 1 325 ? 68.381 29.196 -21.119 1.00 20.17 333 HIS E O 1
ATOM 5928 N N . TRP B 1 326 ? 67.108 30.867 -20.314 1.00 20.14 334 TRP E N 1
ATOM 5929 C CA . TRP B 1 326 ? 68.179 31.845 -20.395 1.00 20.17 334 TRP E CA 1
ATOM 5930 C C . TRP B 1 326 ? 69.155 31.657 -19.238 1.00 18.21 334 TRP E C 1
ATOM 5931 O O . TRP B 1 326 ? 70.333 31.984 -19.352 1.00 21.90 334 TRP E O 1
ATOM 5942 N N . ASN B 1 327 ? 68.659 31.128 -18.126 1.00 21.57 335 ASN E N 1
ATOM 5943 C CA . ASN B 1 327 ? 69.531 30.733 -17.026 1.00 21.28 335 ASN E CA 1
ATOM 5944 C C . ASN B 1 327 ? 69.339 29.263 -16.687 1.00 22.67 335 ASN E C 1
ATOM 5945 O O . ASN B 1 327 ? 68.220 28.750 -16.734 1.00 22.63 335 ASN E O 1
ATOM 5950 N N . ILE B 1 328 ? 70.430 28.600 -16.325 1.00 22.56 336 ILE E N 1
ATOM 5951 C CA . ILE B 1 328 ? 70.378 27.213 -15.879 1.00 20.92 336 ILE E CA 1
ATOM 5952 C C . ILE B 1 328 ? 69.394 27.080 -14.704 1.00 23.30 336 ILE E C 1
ATOM 5953 O O . ILE B 1 328 ? 69.362 27.930 -13.810 1.00 26.41 336 ILE E O 1
ATOM 5958 N N . ALA B 1 329 ? 68.558 26.044 -14.737 1.00 21.02 337 ALA E N 1
ATOM 5959 C CA . ALA B 1 329 ? 67.564 25.824 -13.693 1.00 22.23 337 ALA E CA 1
ATOM 5960 C C . ALA B 1 329 ? 68.245 25.392 -12.398 1.00 18.88 337 ALA E C 1
ATOM 5961 O O . ALA B 1 329 ? 69.422 25.041 -12.401 1.00 22.52 337 ALA E O 1
ATOM 5963 N N . LYS B 1 330 ? 67.501 25.399 -11.299 1.00 21.47 338 LYS E N 1
ATOM 5964 C CA . LYS B 1 330 ? 68.083 25.049 -9.998 1.00 21.44 338 LYS E CA 1
ATOM 5965 C C . LYS B 1 330 ? 68.223 23.540 -9.800 1.00 23.86 338 LYS E C 1
ATOM 5966 O O . LYS B 1 330 ? 68.911 23.092 -8.884 1.00 23.20 338 LYS E O 1
ATOM 5972 N N . SER B 1 331 ? 67.569 22.754 -10.650 1.00 20.90 339 SER E N 1
ATOM 5973 C CA . SER B 1 331 ? 67.673 21.301 -10.572 1.00 19.89 339 SER E CA 1
ATOM 5974 C C . SER B 1 331 ? 67.360 20.670 -11.918 1.00 20.90 339 SER E C 1
ATOM 5975 O O . SER B 1 331 ? 66.727 21.296 -12.769 1.00 22.81 339 SER E O 1
ATOM 5978 N N . MET B 1 332 ? 67.809 19.434 -12.107 1.00 20.53 340 MET E N 1
ATOM 5979 C CA . MET B 1 332 ? 67.440 18.669 -13.294 1.00 21.93 340 MET E CA 1
ATOM 5980 C C . MET B 1 332 ? 65.925 18.504 -13.368 1.00 25.40 340 MET E C 1
ATOM 5981 O O . MET B 1 332 ? 65.318 18.718 -14.427 1.00 25.15 340 MET E O 1
ATOM 5986 N N . ALA B 1 333 ? 65.318 18.135 -12.243 1.00 23.04 341 ALA E N 1
ATOM 5987 C CA . ALA B 1 333 ? 63.871 17.923 -12.183 1.00 24.63 341 ALA E CA 1
ATOM 5988 C C . ALA B 1 333 ? 63.125 19.176 -12.614 1.00 25.93 341 ALA E C 1
ATOM 5989 O O . ALA B 1 333 ? 62.144 19.105 -13.363 1.00 26.13 341 ALA E O 1
ATOM 5991 N N . GLY B 1 334 ? 63.608 20.325 -12.152 1.00 23.81 342 GLY E N 1
ATOM 5992 C CA . GLY B 1 334 ? 63.060 21.601 -12.568 1.00 26.45 342 GLY E CA 1
ATOM 5993 C C . GLY B 1 334 ? 63.191 21.803 -14.066 1.00 22.13 342 GLY E C 1
ATOM 5994 O O . GLY B 1 334 ? 62.231 22.191 -14.731 1.00 23.73 342 GLY E O 1
ATOM 5995 N N . TYR B 1 335 ? 64.377 21.532 -14.603 1.00 22.91 343 TYR E N 1
ATOM 5996 C CA . TYR B 1 335 ? 64.604 21.714 -16.032 1.00 24.74 343 TYR E CA 1
ATOM 5997 C C . TYR B 1 335 ? 63.733 20.773 -16.856 1.00 25.76 343 TYR E C 1
ATOM 5998 O O . TYR B 1 335 ? 63.200 21.156 -17.899 1.00 19.95 343 TYR E O 1
ATOM 6007 N N . TYR B 1 336 ? 63.595 19.538 -16.386 1.00 21.08 344 TYR E N 1
ATOM 6008 C CA . TYR B 1 336 ? 62.756 18.559 -17.062 1.00 25.15 344 TYR E CA 1
ATOM 6009 C C . TYR B 1 336 ? 61.295 18.993 -17.091 1.00 25.94 344 TYR E C 1
ATOM 6010 O O . TYR B 1 336 ? 60.637 18.911 -18.128 1.00 20.89 344 TYR E O 1
ATOM 6019 N N . GLN B 1 337 ? 60.790 19.454 -15.952 1.00 22.17 345 GLN E N 1
ATOM 6020 C CA . GLN B 1 337 ? 59.399 19.883 -15.851 1.00 26.14 345 GLN E CA 1
ATOM 6021 C C . GLN B 1 337 ? 59.116 21.126 -16.695 1.00 29.83 345 GLN E C 1
ATOM 6022 O O . GLN B 1 337 ? 58.097 21.203 -17.388 1.00 25.50 345 GLN E O 1
ATOM 6028 N N . GLU B 1 338 ? 60.026 22.090 -16.639 1.00 22.36 346 GLU E N 1
ATOM 6029 C CA . GLU B 1 338 ? 59.862 23.350 -17.357 1.00 25.96 346 GLU E CA 1
ATOM 6030 C C . GLU B 1 338 ? 60.017 23.183 -18.872 1.00 25.26 346 GLU E C 1
ATOM 6031 O O . GLU B 1 338 ? 59.168 23.641 -19.643 1.00 22.71 346 GLU E O 1
ATOM 6037 N N . SER B 1 339 ? 61.092 22.529 -19.300 1.00 24.64 347 SER E N 1
ATOM 6038 C CA . SER B 1 339 ? 61.302 22.287 -20.724 1.00 21.40 347 SER E CA 1
ATOM 6039 C C . SER B 1 339 ? 60.188 21.401 -21.264 1.00 25.90 347 SER E C 1
ATOM 6040 O O . S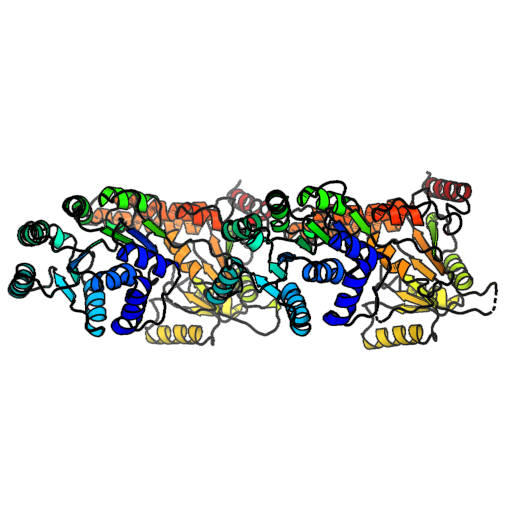ER B 1 339 ? 59.769 21.551 -22.412 1.00 24.01 347 SER E O 1
ATOM 6043 N N . GLY B 1 340 ? 59.701 20.498 -20.417 1.00 24.06 348 GLY E N 1
ATOM 6044 C CA . GLY B 1 340 ? 58.631 19.585 -20.784 1.00 23.56 348 GLY E CA 1
ATOM 6045 C C . GLY B 1 340 ? 57.305 20.250 -21.109 1.00 28.51 348 GLY E C 1
ATOM 6046 O O . GLY B 1 340 ? 56.394 19.607 -21.627 1.00 25.33 348 GLY E O 1
ATOM 6047 N N . ARG B 1 341 ? 57.179 21.538 -20.816 1.00 25.32 349 ARG E N 1
ATOM 6048 C CA . ARG B 1 341 ? 55.962 22.254 -21.177 1.00 25.60 349 ARG E CA 1
ATOM 6049 C C . ARG B 1 341 ? 55.853 22.430 -22.691 1.00 25.14 349 ARG E C 1
ATOM 6050 O O . ARG B 1 341 ? 54.789 22.760 -23.205 1.00 24.93 349 ARG E O 1
ATOM 6058 N N . ALA B 1 342 ? 56.949 22.198 -23.405 1.00 21.80 350 ALA E N 1
ATOM 6059 C CA . ALA B 1 342 ? 56.928 22.288 -24.868 1.00 23.05 350 ALA E CA 1
ATOM 6060 C C . ALA B 1 342 ? 56.287 21.064 -25.525 1.00 24.83 350 ALA E C 1
ATOM 6061 O O . ALA B 1 342 ? 56.343 19.963 -24.987 1.00 20.96 350 ALA E O 1
ATOM 6063 N N . GLY B 1 343 ? 55.671 21.278 -26.688 1.00 19.73 351 GLY E N 1
ATOM 6064 C CA . GLY B 1 343 ? 55.270 20.195 -27.575 1.00 21.98 351 GLY E CA 1
ATOM 6065 C C . GLY B 1 343 ? 54.247 19.195 -27.067 1.00 23.47 351 GLY E C 1
ATOM 6066 O O . GLY B 1 343 ? 54.314 18.013 -27.411 1.00 26.74 351 GLY E O 1
ATOM 6067 N N . ARG B 1 344 ? 53.297 19.650 -26.255 1.00 26.78 352 ARG E N 1
ATOM 6068 C CA . ARG B 1 344 ? 52.295 18.746 -25.699 1.00 25.51 352 ARG E CA 1
ATOM 6069 C C . ARG B 1 344 ? 51.405 18.177 -26.807 1.00 28.09 352 ARG E C 1
ATOM 6070 O O . ARG B 1 344 ? 50.854 17.084 -26.668 1.00 26.21 352 ARG E O 1
ATOM 6078 N N . ASP B 1 345 ? 51.286 18.915 -27.909 1.00 27.46 353 ASP E N 1
ATOM 6079 C CA . ASP B 1 345 ? 50.457 18.484 -29.037 1.00 29.82 353 ASP E CA 1
ATOM 6080 C C . ASP B 1 345 ? 51.157 17.453 -29.926 1.00 38.48 353 ASP E C 1
ATOM 6081 O O . ASP B 1 345 ? 50.599 17.008 -30.936 1.00 31.04 353 ASP E O 1
ATOM 6086 N N . GLY B 1 346 ? 52.381 17.086 -29.558 1.00 27.26 354 GLY E N 1
ATOM 6087 C CA . GLY B 1 346 ? 53.132 16.087 -30.298 1.00 28.22 354 GLY E CA 1
ATOM 6088 C C . GLY B 1 346 ? 53.850 16.612 -31.530 1.00 29.69 354 GLY E C 1
ATOM 6089 O O . GLY B 1 346 ? 54.572 15.868 -32.192 1.00 27.92 354 GLY E O 1
ATOM 6090 N N . LYS B 1 347 ? 53.657 17.892 -31.842 1.00 28.75 355 LYS E N 1
ATOM 6091 C CA . LYS B 1 347 ? 54.338 18.508 -32.981 1.00 28.63 355 LYS E CA 1
ATOM 6092 C C . LYS B 1 347 ? 55.778 18.906 -32.622 1.00 26.43 355 LYS E C 1
ATOM 6093 O O . LYS B 1 347 ? 56.109 19.020 -31.439 1.00 27.63 355 LYS E O 1
ATOM 6099 N N . PRO B 1 348 ? 56.643 19.091 -33.641 1.00 29.39 356 PRO E N 1
ATOM 6100 C CA . PRO B 1 348 ? 58.054 19.410 -33.382 1.00 26.93 356 PRO E CA 1
ATOM 6101 C C . PRO B 1 348 ? 58.250 20.696 -32.588 1.00 24.29 356 PRO E C 1
ATOM 6102 O O . PRO B 1 348 ? 57.705 21.746 -32.945 1.00 21.18 356 PRO E O 1
ATOM 6106 N N . SER B 1 349 ? 59.033 20.594 -31.521 1.00 24.77 357 SER E N 1
ATOM 6107 C CA . SER B 1 349 ? 59.333 21.730 -30.662 1.00 21.82 357 SER E CA 1
ATOM 6108 C C . SER B 1 349 ? 60.817 21.760 -30.313 1.00 16.73 357 SER E C 1
ATOM 6109 O O . SER B 1 349 ? 61.539 20.794 -30.551 1.00 19.77 357 SER E O 1
ATOM 6112 N N . TRP B 1 350 ? 61.273 22.873 -29.748 1.00 20.01 358 TRP E N 1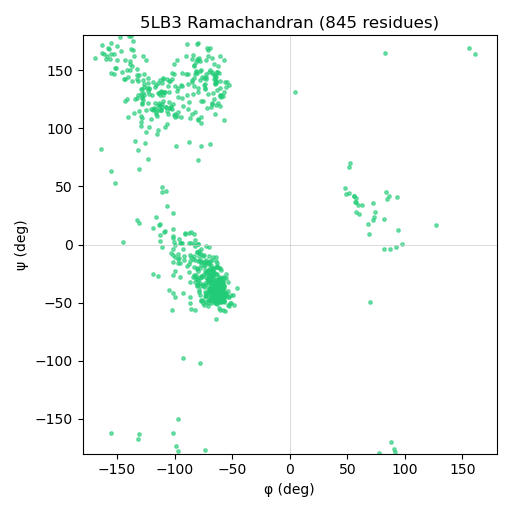
ATOM 6113 C CA . TRP B 1 350 ? 62.688 23.020 -29.436 1.00 20.82 358 TRP E CA 1
ATOM 6114 C C . TRP B 1 350 ? 62.899 23.432 -27.989 1.00 18.23 358 TRP E C 1
ATOM 6115 O O . TRP B 1 350 ? 62.224 24.323 -27.483 1.00 19.72 358 TRP E O 1
ATOM 6126 N N . CYS B 1 351 ? 63.835 22.756 -27.336 1.00 16.36 359 CYS E N 1
ATOM 6127 C CA . CYS B 1 351 ? 64.199 23.050 -25.950 1.00 14.55 359 CYS E CA 1
ATOM 6128 C C . CYS B 1 351 ? 65.669 23.417 -25.892 1.00 18.07 359 CYS E C 1
ATOM 6129 O O . CYS B 1 351 ? 66.526 22.599 -26.208 1.00 18.45 359 CYS E O 1
ATOM 6132 N N . ARG B 1 352 ? 65.965 24.646 -25.487 1.00 21.32 360 ARG E N 1
ATOM 6133 C CA . ARG B 1 352 ? 67.340 25.117 -25.466 1.00 18.47 360 ARG E CA 1
ATOM 6134 C C . ARG B 1 352 ? 67.723 25.668 -24.102 1.00 16.90 360 ARG E C 1
ATOM 6135 O O . ARG B 1 352 ? 67.025 26.505 -23.546 1.00 18.56 360 ARG E O 1
ATOM 6143 N N . LEU B 1 353 ? 68.836 25.185 -23.576 1.00 17.59 361 LEU E N 1
ATOM 6144 C CA . LEU B 1 353 ? 69.352 25.703 -22.321 1.00 15.33 361 LEU E CA 1
ATOM 6145 C C . LEU B 1 353 ? 70.575 26.545 -22.642 1.00 16.05 361 LEU E C 1
ATOM 6146 O O . LEU B 1 353 ? 71.573 26.031 -23.158 1.00 17.90 361 LEU E O 1
ATOM 6151 N N . TYR B 1 354 ? 70.478 27.844 -22.373 1.00 21.43 362 TYR E N 1
ATOM 6152 C CA . TYR B 1 354 ? 71.613 28.743 -22.521 1.00 20.21 362 TYR E CA 1
ATOM 6153 C C . TYR B 1 354 ? 72.431 28.695 -21.243 1.00 17.55 362 TYR E C 1
ATOM 6154 O O . TYR B 1 354 ? 71.971 29.140 -20.198 1.00 20.67 362 TYR E O 1
ATOM 6163 N N . TYR B 1 355 ? 73.635 28.147 -21.337 1.00 19.84 363 TYR E N 1
ATOM 6164 C CA . TYR B 1 355 ? 74.465 27.891 -20.158 1.00 19.67 363 TYR E CA 1
ATOM 6165 C C . TYR B 1 355 ? 75.670 28.819 -20.118 1.00 19.87 363 TYR E C 1
ATOM 6166 O O . TYR B 1 355 ? 76.264 29.128 -21.151 1.00 18.23 363 TYR E O 1
ATOM 6175 N N . SER B 1 356 ? 76.031 29.270 -18.921 1.00 18.51 364 SER E N 1
ATOM 6176 C CA . SER B 1 356 ? 77.300 29.947 -18.735 1.00 17.73 364 SER E CA 1
ATOM 6177 C C . SER B 1 356 ? 77.860 29.500 -17.403 1.00 17.87 364 SER E C 1
ATOM 6178 O O . SER B 1 356 ? 77.106 29.167 -16.499 1.00 18.52 364 SER E O 1
ATOM 6181 N N . ARG B 1 357 ? 79.179 29.482 -17.288 1.00 16.98 365 ARG E N 1
ATOM 6182 C CA . ARG B 1 357 ? 79.797 29.112 -16.023 1.00 16.15 365 ARG E CA 1
ATOM 6183 C C . ARG B 1 357 ? 79.594 30.208 -14.983 1.00 19.88 365 ARG E C 1
ATOM 6184 O O . ARG B 1 357 ? 79.645 29.945 -13.782 1.00 23.20 365 ARG E O 1
ATOM 6192 N N . ASN B 1 358 ? 79.346 31.432 -15.440 1.00 21.05 366 ASN E N 1
ATOM 6193 C CA . ASN B 1 358 ? 78.956 32.497 -14.521 1.00 22.30 366 ASN E CA 1
ATOM 6194 C C . ASN B 1 358 ? 77.605 32.185 -13.893 1.00 24.98 366 ASN E C 1
ATOM 6195 O O . ASN B 1 358 ? 77.426 32.345 -12.688 1.00 20.18 366 ASN E O 1
ATOM 6200 N N . ASP B 1 359 ? 76.660 31.713 -14.705 1.00 17.68 367 ASP E N 1
ATOM 6201 C CA . ASP B 1 359 ? 75.349 31.354 -14.181 1.00 18.08 367 ASP E CA 1
ATOM 6202 C C . ASP B 1 359 ? 75.455 30.137 -13.260 1.00 22.23 367 ASP E C 1
ATOM 6203 O O . ASP B 1 359 ? 74.789 30.079 -12.226 1.00 21.26 367 ASP E O 1
ATOM 6208 N N . ARG B 1 360 ? 76.291 29.176 -13.641 1.00 18.46 368 ARG E N 1
ATOM 6209 C CA . ARG B 1 360 ? 76.579 28.024 -12.786 1.00 18.65 368 ARG E CA 1
ATOM 6210 C C . ARG B 1 360 ? 77.030 28.460 -11.393 1.00 21.52 368 ARG E C 1
ATOM 6211 O O . ARG B 1 360 ? 76.477 28.015 -10.389 1.00 20.67 368 ARG E O 1
ATOM 6219 N N . ASP B 1 361 ? 78.041 29.323 -11.358 1.00 20.76 369 ASP E N 1
ATOM 6220 C CA . ASP B 1 361 ? 78.633 29.789 -10.100 1.00 19.89 369 ASP E CA 1
ATOM 6221 C C . ASP B 1 361 ? 77.596 30.492 -9.235 1.00 22.27 369 ASP E C 1
ATOM 6222 O O . ASP B 1 361 ? 77.523 30.264 -8.026 1.00 23.30 369 ASP E O 1
ATOM 6227 N N . GLN B 1 362 ? 76.784 31.336 -9.861 1.00 19.32 370 GLN E N 1
ATOM 6228 C CA . GLN B 1 362 ? 75.794 32.119 -9.127 1.00 26.47 370 GLN E CA 1
ATOM 6229 C C . GLN B 1 362 ? 74.688 31.237 -8.552 1.00 26.16 370 GLN E C 1
ATOM 6230 O O . GLN B 1 362 ? 74.341 31.358 -7.382 1.00 24.94 370 GLN E O 1
ATOM 6236 N N . VAL B 1 363 ? 74.140 30.336 -9.362 1.00 22.47 371 VAL E N 1
ATOM 6237 C CA . VAL B 1 363 ? 73.052 29.485 -8.887 1.00 20.86 371 VAL E CA 1
ATOM 6238 C C . VAL B 1 363 ? 73.545 28.496 -7.824 1.00 20.50 371 VAL E C 1
ATOM 6239 O O . VAL B 1 363 ? 72.833 28.205 -6.861 1.00 21.31 371 VAL E O 1
ATOM 6243 N N . SER B 1 364 ? 74.769 28.001 -7.987 1.00 18.99 372 SER E N 1
ATOM 6244 C CA . SER B 1 364 ? 75.369 27.109 -7.000 1.00 18.02 372 SER E CA 1
ATOM 6245 C C . SER B 1 364 ? 75.506 27.833 -5.663 1.00 21.51 372 SER E C 1
ATOM 6246 O O . SER B 1 364 ? 75.146 27.308 -4.618 1.00 21.94 372 SER E O 1
ATOM 6249 N N . PHE B 1 365 ? 76.032 29.047 -5.737 1.00 22.39 373 PHE E N 1
ATOM 6250 C CA . PHE B 1 365 ? 76.184 29.942 -4.591 1.00 24.33 373 PHE E CA 1
ATOM 6251 C C . PHE B 1 365 ? 74.861 30.148 -3.846 1.00 22.93 373 PHE E C 1
ATOM 6252 O O . PHE B 1 365 ? 74.783 29.945 -2.635 1.00 24.64 373 PHE E O 1
ATOM 6260 N N . LEU B 1 366 ? 73.815 30.518 -4.575 1.00 23.37 374 LEU E N 1
ATOM 6261 C CA . LEU B 1 366 ? 72.517 30.777 -3.963 1.00 22.53 374 LEU E CA 1
ATOM 6262 C C . LEU B 1 366 ? 71.904 29.554 -3.293 1.00 26.17 374 LEU E C 1
ATOM 6263 O O . LEU B 1 366 ? 71.335 29.666 -2.211 1.00 28.32 374 LEU E O 1
ATOM 6268 N N . ILE B 1 367 ? 72.006 28.393 -3.938 1.00 20.96 375 ILE E N 1
ATOM 6269 C CA . ILE B 1 367 ? 71.486 27.156 -3.369 1.00 20.64 375 ILE E CA 1
ATOM 6270 C C . ILE B 1 367 ? 72.194 26.801 -2.057 1.00 25.68 375 ILE E C 1
ATOM 6271 O O . ILE B 1 367 ? 71.560 26.427 -1.070 1.00 23.75 375 ILE E O 1
ATOM 6276 N N . ARG B 1 368 ? 73.513 26.922 -2.058 1.00 21.94 376 ARG E N 1
ATOM 6277 C CA . ARG B 1 368 ? 74.305 26.571 -0.889 1.00 23.34 376 ARG E CA 1
ATOM 6278 C C . ARG B 1 368 ? 73.972 27.481 0.297 1.00 24.00 376 ARG E C 1
ATOM 6279 O O . ARG B 1 368 ? 73.946 27.027 1.442 1.00 22.91 376 ARG E O 1
ATOM 6287 N N . LYS B 1 369 ? 73.694 28.751 0.022 1.00 22.92 377 LYS E N 1
ATOM 6288 C CA . LYS B 1 369 ? 73.250 29.665 1.070 1.00 30.40 377 LYS E CA 1
ATOM 6289 C C . LYS B 1 369 ? 71.876 29.263 1.614 1.00 34.91 377 LYS E C 1
ATOM 6290 O O . LYS B 1 369 ? 71.647 29.304 2.826 1.00 27.92 377 LYS E O 1
ATOM 6296 N N . GLU B 1 370 ? 70.973 28.858 0.722 1.00 25.02 378 GLU E N 1
ATOM 6297 C CA . GLU B 1 370 ? 69.640 28.419 1.124 1.00 26.85 378 GLU E CA 1
ATOM 6298 C C . GLU B 1 370 ? 69.716 27.183 2.014 1.00 28.59 378 GLU E C 1
ATOM 6299 O O . GLU B 1 370 ? 69.019 27.095 3.025 1.00 34.63 378 GLU E O 1
ATOM 6305 N N . VAL B 1 371 ? 70.566 26.232 1.640 1.00 24.44 379 VAL E N 1
ATOM 6306 C CA . VAL B 1 371 ? 70.743 25.022 2.425 1.00 26.92 379 VAL E CA 1
ATOM 6307 C C . VAL B 1 371 ? 71.323 25.344 3.809 1.00 34.25 379 VAL E C 1
ATOM 6308 O O . VAL B 1 371 ? 70.882 24.800 4.826 1.00 33.70 379 VAL E O 1
ATOM 6312 N N . ALA B 1 372 ? 72.306 26.238 3.840 1.00 32.21 380 ALA E N 1
ATOM 6313 C CA . ALA B 1 372 ? 72.952 26.628 5.093 1.00 34.37 380 ALA E CA 1
ATOM 6314 C C . ALA B 1 372 ? 71.972 27.340 6.026 1.00 33.76 380 ALA E C 1
ATOM 6315 O O . ALA B 1 372 ? 72.048 27.201 7.245 1.00 40.09 380 ALA E O 1
ATOM 6317 N N . LYS B 1 373 ? 71.055 28.102 5.442 1.00 28.11 381 LYS E N 1
ATOM 6318 C CA . LYS B 1 373 ? 70.017 28.784 6.204 1.00 41.75 381 LYS E CA 1
ATOM 6319 C C . LYS B 1 373 ? 69.059 27.782 6.834 1.00 36.83 381 LYS E C 1
ATOM 6320 O O . LYS B 1 373 ? 68.515 28.019 7.910 1.00 40.56 381 LYS E O 1
ATOM 6326 N N . LEU B 1 374 ? 68.853 26.661 6.155 1.00 39.85 382 LEU E N 1
ATOM 6327 C CA . LEU B 1 374 ? 68.014 25.599 6.688 1.00 41.03 382 LEU E CA 1
ATOM 6328 C C . LEU B 1 374 ? 68.754 24.859 7.794 1.00 44.43 382 LEU E C 1
ATOM 6329 O O . LEU B 1 374 ? 68.161 24.455 8.796 1.00 41.19 382 LEU E O 1
ATOM 6334 N N . GLN B 1 375 ? 70.060 24.697 7.607 1.00 39.88 383 GLN E N 1
ATOM 6335 C CA . GLN B 1 375 ? 70.884 23.943 8.540 1.00 40.88 383 GLN E CA 1
ATOM 6336 C C . GLN B 1 375 ? 71.041 24.643 9.887 1.00 43.14 383 GLN E C 1
ATOM 6337 O O . GLN B 1 375 ? 71.246 23.991 10.910 1.00 42.71 383 GLN E O 1
ATOM 6343 N N . GLU B 1 376 ? 70.943 25.967 9.891 1.00 39.08 384 GLU E N 1
ATOM 6344 C CA . GLU B 1 376 ? 71.050 26.712 11.140 1.00 48.84 384 GLU E CA 1
ATOM 6345 C C . GLU B 1 376 ? 69.734 26.643 11.903 1.00 54.28 384 GLU E C 1
ATOM 6346 O O . GLU B 1 376 ? 69.653 27.040 13.064 1.00 62.12 384 GLU E O 1
ATOM 6352 N N . LYS B 1 377 ? 68.704 26.125 11.243 1.00 54.54 385 LYS E N 1
ATOM 6353 C CA . LYS B 1 377 ? 67.373 26.069 11.829 1.00 53.09 385 LYS E CA 1
ATOM 6354 C C . LYS B 1 377 ? 67.039 24.672 12.350 1.00 55.58 385 LYS E C 1
ATOM 6355 O O . LYS B 1 377 ? 66.238 24.528 13.276 1.00 65.92 385 LYS E O 1
ATOM 6361 N N . ARG B 1 378 ? 67.661 23.646 11.775 1.00 47.38 386 ARG E N 1
ATOM 6362 C CA . ARG B 1 378 ? 67.335 22.273 12.158 1.00 48.49 386 ARG E CA 1
ATOM 6363 C C . ARG B 1 378 ? 68.531 21.318 12.143 1.00 42.86 386 ARG E C 1
ATOM 6364 O O . ARG B 1 378 ? 68.377 20.127 12.411 1.00 57.50 386 ARG E O 1
ATOM 6372 N N . GLY B 1 379 ? 69.718 21.829 11.833 1.00 44.87 387 GLY E N 1
ATOM 6373 C CA . GLY B 1 379 ? 70.910 20.996 11.801 1.00 42.26 387 GLY E CA 1
ATOM 6374 C C . GLY B 1 379 ? 71.198 20.394 10.433 1.00 54.95 387 GLY E C 1
ATOM 6375 O O . GLY B 1 379 ? 70.475 20.642 9.469 1.00 52.61 387 GLY E O 1
ATOM 6376 N N . ASN B 1 380 ? 72.261 19.599 10.351 1.00 52.95 388 ASN E N 1
ATOM 6377 C CA . ASN B 1 380 ? 72.658 18.962 9.100 1.00 54.03 388 ASN E CA 1
ATOM 6378 C C . ASN B 1 380 ? 71.915 17.650 8.866 1.00 65.94 388 ASN E C 1
ATOM 6379 O O . ASN B 1 380 ? 71.702 16.869 9.794 1.00 70.35 388 ASN E O 1
ATOM 6384 N N . LYS B 1 381 ? 71.528 17.412 7.615 1.00 67.39 389 LYS E N 1
ATOM 6385 C CA . LYS B 1 381 ? 70.723 16.241 7.259 1.00 67.32 389 LYS E CA 1
ATOM 6386 C C . LYS B 1 381 ? 71.295 15.485 6.067 1.00 65.59 389 LYS E C 1
ATOM 6387 O O . LYS B 1 381 ? 72.465 15.657 5.699 1.00 67.82 389 LYS E O 1
ATOM 6393 N N . ALA B 1 382 ? 70.467 14.644 5.465 1.00 70.40 390 ALA E N 1
ATOM 6394 C CA . ALA B 1 382 ? 70.880 13.949 4.271 1.00 57.46 390 ALA E CA 1
ATOM 6395 C C . ALA B 1 382 ? 70.312 14.639 3.048 1.00 58.88 390 ALA E C 1
ATOM 6396 O O . ALA B 1 382 ? 70.822 14.508 1.949 1.00 54.12 390 ALA E O 1
ATOM 6398 N N . SER B 1 383 ? 69.233 15.375 3.253 1.00 56.42 391 SER E N 1
ATOM 6399 C CA . SER B 1 383 ? 68.588 16.070 2.146 1.00 48.32 391 SER E CA 1
ATOM 6400 C C . SER B 1 383 ? 69.326 17.343 1.748 1.00 50.29 391 SER E C 1
ATOM 6401 O O . SER B 1 383 ? 69.062 17.923 0.695 1.00 52.13 391 SER E O 1
ATOM 6404 N N . ASP B 1 384 ? 70.249 17.792 2.583 1.00 49.44 392 ASP E N 1
ATOM 6405 C CA . ASP B 1 384 ? 70.996 18.993 2.245 1.00 52.59 392 ASP E CA 1
ATOM 6406 C C . ASP B 1 384 ? 71.882 18.759 1.023 1.00 41.99 392 ASP E C 1
ATOM 6407 O O . ASP B 1 384 ? 71.907 19.573 0.098 1.00 45.51 392 ASP E O 1
ATOM 6412 N N . LYS B 1 385 ? 72.613 17.648 1.031 1.00 32.96 393 LYS E N 1
ATOM 6413 C CA . LYS B 1 385 ? 73.479 17.295 -0.087 1.00 39.16 393 LYS E CA 1
ATOM 6414 C C . LYS B 1 385 ? 72.660 17.033 -1.354 1.00 36.35 393 LYS E C 1
ATOM 6415 O O . LYS B 1 385 ? 73.107 17.317 -2.467 1.00 31.87 393 LYS E O 1
ATOM 6417 N N . ALA B 1 386 ? 71.454 16.504 -1.170 1.00 33.99 394 ALA E N 1
ATOM 6418 C CA . ALA B 1 386 ? 70.592 16.134 -2.293 1.00 37.81 394 ALA E CA 1
ATOM 6419 C C . ALA B 1 386 ? 70.231 17.337 -3.154 1.00 33.36 394 ALA E C 1
ATOM 6420 O O . ALA B 1 386 ? 70.130 17.228 -4.379 1.00 25.79 394 ALA E O 1
ATOM 6422 N N . THR B 1 387 ? 70.035 18.483 -2.511 1.00 30.87 395 THR E N 1
ATOM 6423 C CA . THR B 1 387 ? 69.687 19.705 -3.223 1.00 30.23 395 THR E CA 1
ATOM 6424 C C . THR B 1 387 ? 70.847 20.154 -4.109 1.00 29.95 395 THR E C 1
ATOM 6425 O O . THR B 1 387 ? 70.653 20.503 -5.271 1.00 23.44 395 THR E O 1
ATOM 6429 N N . ILE B 1 388 ? 72.053 20.127 -3.554 1.00 26.54 396 ILE E N 1
ATOM 6430 C CA . ILE B 1 388 ? 73.262 20.435 -4.309 1.00 30.43 396 ILE E CA 1
ATOM 6431 C C . ILE B 1 388 ? 73.469 19.496 -5.494 1.00 27.12 396 ILE E C 1
ATOM 6432 O O . ILE B 1 388 ? 73.774 19.942 -6.604 1.00 26.73 396 ILE E O 1
ATOM 6437 N N . MET B 1 389 ? 73.313 18.197 -5.254 1.00 24.62 397 MET E N 1
ATOM 6438 C CA . MET B 1 389 ? 73.556 17.199 -6.288 1.00 25.24 397 MET E CA 1
ATOM 6439 C C . MET B 1 389 ? 72.553 17.307 -7.431 1.00 21.76 397 MET E C 1
ATOM 6440 O O . MET B 1 389 ? 72.906 17.077 -8.584 1.00 21.89 397 MET E O 1
ATOM 6445 N N . ALA B 1 390 ? 71.309 17.657 -7.111 1.00 19.41 398 ALA E N 1
ATOM 6446 C CA . ALA B 1 390 ? 70.278 17.818 -8.142 1.00 24.58 398 ALA E CA 1
ATOM 6447 C C . ALA B 1 390 ? 70.628 18.956 -9.104 1.00 25.19 398 ALA E C 1
ATOM 6448 O O . ALA B 1 390 ? 70.286 18.910 -10.297 1.00 20.83 398 ALA E O 1
ATOM 6450 N N . PHE B 1 391 ? 71.306 19.981 -8.592 1.00 18.07 399 PHE E N 1
ATOM 6451 C CA . PHE B 1 391 ? 71.777 21.064 -9.450 1.00 22.24 399 PHE E CA 1
ATOM 6452 C C . PHE B 1 391 ? 73.034 20.650 -10.201 1.00 22.72 399 PHE E C 1
ATOM 6453 O O . PHE B 1 391 ? 73.179 20.959 -11.376 1.00 20.61 399 PHE E O 1
ATOM 6461 N N . ASP B 1 392 ? 73.942 19.952 -9.521 1.00 19.20 400 ASP E N 1
ATOM 6462 C CA . ASP B 1 392 ? 75.171 19.499 -10.164 1.00 21.11 400 ASP E CA 1
ATOM 6463 C C . ASP B 1 392 ? 74.860 18.571 -11.337 1.00 21.90 400 ASP E C 1
ATOM 6464 O O . ASP B 1 392 ? 75.596 18.538 -12.323 1.00 24.67 400 ASP E O 1
ATOM 6469 N N . ALA B 1 393 ? 73.754 17.842 -11.232 1.00 19.54 401 ALA E N 1
ATOM 6470 C CA . ALA B 1 393 ? 73.311 16.949 -12.300 1.00 20.88 401 ALA E CA 1
ATOM 6471 C C . ALA B 1 393 ? 72.985 17.715 -13.584 1.00 20.16 401 ALA E C 1
ATOM 6472 O O . ALA B 1 393 ? 73.242 17.223 -14.688 1.00 18.61 401 ALA E O 1
ATOM 6474 N N . LEU B 1 394 ? 72.421 18.912 -13.437 1.00 20.05 402 LEU E N 1
ATOM 6475 C CA . LEU B 1 394 ? 72.074 19.734 -14.600 1.00 19.63 402 LEU E CA 1
ATOM 6476 C C . LEU B 1 394 ? 73.315 20.414 -15.173 1.00 19.96 402 LEU E C 1
ATOM 6477 O O . LEU B 1 394 ? 73.444 20.563 -16.387 1.00 19.92 402 LEU E O 1
ATOM 6482 N N . VAL B 1 395 ? 74.233 20.815 -14.296 1.00 20.19 403 VAL E N 1
ATOM 6483 C CA . VAL B 1 395 ? 75.528 21.328 -14.730 1.00 19.85 403 VAL E CA 1
ATOM 6484 C C . VAL B 1 395 ? 76.248 20.280 -15.566 1.00 21.85 403 VAL E C 1
ATOM 6485 O O . VAL B 1 395 ? 76.790 20.580 -16.632 1.00 22.17 403 VAL E O 1
ATOM 6489 N N . THR B 1 396 ? 76.239 19.045 -15.080 1.00 18.67 404 THR E N 1
ATOM 6490 C CA . THR B 1 396 ? 76.877 17.950 -15.792 1.00 21.29 404 THR E CA 1
ATOM 6491 C C . THR B 1 396 ? 76.221 17.761 -17.159 1.00 21.89 404 THR E C 1
ATOM 6492 O O . THR B 1 396 ? 76.908 17.597 -18.156 1.00 19.98 404 THR E O 1
ATOM 6496 N N . PHE B 1 397 ? 74.895 17.815 -17.189 1.00 17.05 405 PHE E N 1
ATOM 6497 C CA . PHE B 1 397 ? 74.133 17.758 -18.433 1.00 17.84 405 PHE E CA 1
ATOM 6498 C C . PHE B 1 397 ? 74.610 18.801 -19.462 1.00 21.25 405 PHE E C 1
ATOM 6499 O O . PHE B 1 397 ? 74.802 18.479 -20.642 1.00 19.46 405 PHE E O 1
ATOM 6507 N N . CYS B 1 398 ? 74.820 20.038 -19.015 1.00 15.96 406 CYS E N 1
ATOM 6508 C CA . CYS B 1 398 ? 75.218 21.130 -19.908 1.00 19.18 406 CYS E CA 1
ATOM 6509 C C . CYS B 1 398 ? 76.636 20.975 -20.443 1.00 19.22 406 CYS E C 1
ATOM 6510 O O . CYS B 1 398 ? 76.903 21.324 -21.586 1.00 25.03 406 CYS E O 1
ATOM 6513 N N . GLU B 1 399 ? 77.555 20.480 -19.619 1.00 19.68 407 GLU E N 1
ATOM 6514 C CA . GLU B 1 399 ? 78.944 20.377 -20.058 1.00 22.82 407 GLU E CA 1
ATOM 6515 C C . GLU B 1 399 ? 79.243 18.987 -20.617 1.00 24.59 407 GLU E C 1
ATOM 6516 O O . GLU B 1 399 ? 80.362 18.708 -21.039 1.00 29.39 407 GLU E O 1
ATOM 6522 N N . GLU B 1 400 ? 78.216 18.144 -20.644 1.00 26.37 408 GLU E N 1
ATOM 6523 C CA . GLU B 1 400 ? 78.326 16.753 -21.087 1.00 29.61 408 GLU E CA 1
ATOM 6524 C C . GLU B 1 400 ? 78.468 16.597 -22.593 1.00 26.11 408 GLU E C 1
ATOM 6525 O O . GLU B 1 400 ? 77.842 17.339 -23.364 1.00 26.25 408 GLU E O 1
ATOM 6531 N N . LEU B 1 401 ? 79.271 15.619 -23.010 1.00 21.68 409 LEU E N 1
ATOM 6532 C CA . LEU B 1 401 ? 79.199 15.121 -24.381 1.00 19.65 409 LEU E CA 1
ATOM 6533 C C . LEU B 1 401 ? 78.382 13.829 -24.385 1.00 25.93 409 LEU E C 1
ATOM 6534 O O . LEU B 1 401 ? 78.801 12.804 -23.828 1.00 20.89 409 LEU E O 1
ATOM 6539 N N . GLY B 1 402 ? 77.203 13.891 -24.994 1.00 23.76 410 GLY E N 1
ATOM 6540 C CA . GLY B 1 402 ? 76.301 12.756 -25.040 1.00 25.12 410 GLY E CA 1
ATOM 6541 C C . GLY B 1 402 ? 74.884 13.199 -25.356 1.00 25.74 410 GLY E C 1
ATOM 6542 O O . GLY B 1 402 ? 74.556 14.378 -25.253 1.00 21.54 410 GLY E O 1
ATOM 6543 N N . CYS B 1 403 ? 74.045 12.247 -25.749 1.00 22.11 411 CYS E N 1
ATOM 6544 C CA . CYS B 1 403 ? 72.655 12.526 -26.096 1.00 21.05 411 CYS E CA 1
ATOM 6545 C C . CYS B 1 403 ? 71.905 13.183 -24.941 1.00 21.94 411 CYS E C 1
ATOM 6546 O O . CYS B 1 403 ? 71.915 12.679 -23.820 1.00 20.29 411 CYS E O 1
ATOM 6549 N N . ARG B 1 404 ? 71.260 14.313 -25.220 1.00 17.73 412 ARG E N 1
ATOM 6550 C CA . ARG B 1 404 ? 70.541 15.074 -24.199 1.00 19.26 412 ARG E CA 1
ATOM 6551 C C . ARG B 1 404 ? 69.344 14.298 -23.647 1.00 22.88 412 ARG E C 1
ATOM 6552 O O . ARG B 1 404 ? 69.100 14.299 -22.436 1.00 19.51 412 ARG E O 1
ATOM 6560 N N . HIS B 1 405 ? 68.601 13.642 -24.534 1.00 17.36 413 HIS E N 1
ATOM 6561 C CA . HIS B 1 405 ? 67.435 12.863 -24.124 1.00 16.12 413 HIS E CA 1
ATOM 6562 C C . HIS B 1 405 ? 67.861 11.704 -23.228 1.00 20.68 413 HIS E C 1
ATOM 6563 O O . HIS B 1 405 ? 67.201 11.394 -22.228 1.00 21.34 413 HIS E O 1
ATOM 6570 N N . ALA B 1 406 ? 68.973 11.070 -23.588 1.00 17.80 414 ALA E N 1
ATOM 6571 C CA . ALA B 1 406 ? 69.480 9.942 -22.815 1.00 24.05 414 ALA E CA 1
ATOM 6572 C C . ALA B 1 406 ? 69.979 10.386 -21.445 1.00 21.77 414 ALA E C 1
ATOM 6573 O O . ALA B 1 406 ? 69.854 9.644 -20.472 1.00 22.17 414 ALA E O 1
ATOM 6575 N N . ALA B 1 407 ? 70.552 11.584 -21.363 1.00 23.29 415 ALA E N 1
ATOM 6576 C CA . ALA B 1 407 ? 71.051 12.080 -20.078 1.00 24.53 415 ALA E CA 1
ATOM 6577 C C . ALA B 1 407 ? 69.896 12.327 -19.113 1.00 23.64 415 ALA E C 1
ATOM 6578 O O . ALA B 1 407 ? 69.977 11.991 -17.921 1.00 23.52 415 ALA E O 1
ATOM 6580 N N . ILE B 1 408 ? 68.821 12.910 -19.634 1.00 21.78 416 ILE E N 1
ATOM 6581 C CA . ILE B 1 408 ? 67.623 13.171 -18.844 1.00 25.47 416 ILE E CA 1
ATOM 6582 C C . ILE B 1 408 ? 67.010 11.857 -18.356 1.00 27.87 416 ILE E C 1
ATOM 6583 O O . ILE B 1 408 ? 66.705 11.710 -17.168 1.00 24.59 416 ILE E O 1
ATOM 6588 N N . ALA B 1 409 ? 66.867 10.896 -19.266 1.00 20.72 417 ALA E N 1
ATOM 6589 C CA . ALA B 1 409 ? 66.317 9.585 -18.926 1.00 25.70 417 ALA E CA 1
ATOM 6590 C C . ALA B 1 409 ? 67.178 8.821 -17.907 1.00 26.81 417 ALA E C 1
ATOM 6591 O O . ALA B 1 409 ? 66.646 8.148 -17.026 1.00 23.27 417 ALA E O 1
ATOM 6593 N N . LYS B 1 410 ? 68.499 8.917 -18.040 1.00 22.29 418 LYS E N 1
ATOM 6594 C CA . LYS B 1 410 ? 69.413 8.268 -17.101 1.00 26.63 418 LYS E CA 1
ATOM 6595 C C . LYS B 1 410 ? 69.251 8.841 -15.701 1.00 25.44 418 LYS E C 1
ATOM 6596 O O . LYS B 1 410 ? 69.341 8.115 -14.698 1.00 23.64 418 LYS E O 1
ATOM 6602 N N . TYR B 1 411 ? 69.018 10.148 -15.637 1.00 24.03 419 TYR E N 1
ATOM 6603 C CA . TYR B 1 411 ? 68.781 10.817 -14.368 1.00 24.53 419 TYR E CA 1
ATOM 6604 C C . TYR B 1 411 ? 67.515 10.268 -13.723 1.00 27.99 419 TYR E C 1
ATOM 6605 O O . TYR B 1 411 ? 67.418 10.185 -12.498 1.00 24.83 419 TYR E O 1
ATOM 6614 N N . PHE B 1 412 ? 66.545 9.896 -14.551 1.00 22.51 420 PHE E N 1
ATOM 6615 C CA . PHE B 1 412 ? 65.301 9.348 -14.037 1.00 26.84 420 PHE E CA 1
ATOM 6616 C C . PHE B 1 412 ? 65.263 7.827 -14.147 1.00 26.74 420 PHE E C 1
ATOM 6617 O O . PHE B 1 412 ? 64.192 7.235 -14.253 1.00 28.89 420 PHE E O 1
ATOM 6625 N N . GLY B 1 413 ? 66.440 7.207 -14.132 1.00 25.14 421 GLY E N 1
ATOM 6626 C CA . GLY B 1 413 ? 66.561 5.768 -13.958 1.00 28.44 421 GLY E CA 1
ATOM 6627 C C . GLY B 1 413 ? 66.133 4.922 -15.137 1.00 33.05 421 GLY E C 1
ATOM 6628 O O . GLY B 1 413 ? 65.591 3.832 -14.963 1.00 30.47 421 GLY E O 1
ATOM 6629 N N . ASP B 1 414 ? 66.385 5.423 -16.339 1.00 30.06 422 ASP E N 1
ATOM 6630 C CA . ASP B 1 414 ? 66.021 4.716 -17.560 1.00 29.66 422 ASP E CA 1
ATOM 6631 C C . ASP B 1 414 ? 67.205 4.705 -18.518 1.00 28.29 422 ASP E C 1
ATOM 6632 O O . ASP B 1 414 ? 67.802 5.743 -18.784 1.00 29.02 422 ASP E O 1
ATOM 6637 N N . ALA B 1 415 ? 67.553 3.523 -19.012 1.00 30.53 423 ALA E N 1
ATOM 6638 C CA . ALA B 1 415 ? 68.633 3.381 -19.979 1.00 32.10 423 ALA E CA 1
ATOM 6639 C C . ALA B 1 415 ? 68.082 3.576 -21.390 1.00 33.58 423 ALA E C 1
ATOM 6640 O O . ALA B 1 415 ? 67.687 2.622 -22.054 1.00 33.86 423 ALA E O 1
ATOM 6642 N N . LEU B 1 416 ? 68.053 4.826 -21.835 1.00 30.62 424 LEU E N 1
ATOM 6643 C CA . LEU B 1 416 ? 67.427 5.175 -23.104 1.00 24.63 424 LEU E CA 1
ATOM 6644 C C . LEU B 1 416 ? 68.388 5.079 -24.284 1.00 25.53 424 LEU E C 1
ATOM 6645 O O . LEU B 1 416 ? 69.541 5.505 -24.191 1.00 27.12 424 LEU E O 1
ATOM 6650 N N . PRO B 1 417 ? 67.913 4.527 -25.410 1.00 24.83 425 PRO E N 1
ATOM 6651 C CA . PRO B 1 417 ? 68.717 4.591 -26.633 1.00 25.04 425 PRO E CA 1
ATOM 6652 C C . PRO B 1 417 ? 68.944 6.042 -27.035 1.00 23.20 425 PRO E C 1
ATOM 6653 O O . PRO B 1 417 ? 68.074 6.868 -26.771 1.00 26.10 425 PRO E O 1
ATOM 6657 N N . ALA B 1 418 ? 70.086 6.347 -27.646 1.00 23.59 426 ALA E N 1
ATOM 6658 C CA . ALA B 1 418 ? 70.328 7.685 -28.186 1.00 21.98 426 ALA E CA 1
ATOM 6659 C C . ALA B 1 418 ? 69.207 8.077 -29.152 1.00 25.25 426 ALA E C 1
ATOM 6660 O O . ALA B 1 418 ? 68.744 7.248 -29.940 1.00 21.89 426 ALA E O 1
ATOM 6662 N N . CYS B 1 419 ? 68.782 9.339 -29.096 1.00 24.55 427 CYS E N 1
ATOM 6663 C CA . CYS B 1 419 ? 67.606 9.783 -29.847 1.00 25.02 427 CYS E CA 1
ATOM 6664 C C . CYS B 1 419 ? 67.868 9.918 -31.345 1.00 24.04 427 CYS E C 1
ATOM 6665 O O . CYS B 1 419 ? 66.924 9.987 -32.135 1.00 26.41 427 CYS E O 1
ATOM 6668 N N . ALA B 1 420 ? 69.150 9.986 -31.710 1.00 23.85 428 ALA E N 1
ATOM 6669 C CA . ALA B 1 420 ? 69.616 10.075 -33.102 1.00 22.91 428 ALA E CA 1
ATOM 6670 C C . ALA B 1 420 ? 69.303 11.410 -33.806 1.00 24.47 428 ALA E C 1
ATOM 6671 O O . ALA B 1 420 ? 70.189 12.008 -34.409 1.00 24.04 428 ALA E O 1
ATOM 6673 N N . LYS B 1 421 ? 68.063 11.880 -33.739 1.00 20.15 429 LYS E N 1
ATOM 6674 C CA . LYS B 1 421 ? 67.713 13.106 -34.458 1.00 24.13 429 LYS E CA 1
ATOM 6675 C C . LYS B 1 421 ? 66.959 14.138 -33.614 1.00 26.95 429 LYS E C 1
ATOM 6676 O O . LYS B 1 421 ? 66.337 15.062 -34.154 1.00 23.20 429 LYS E O 1
ATOM 6682 N N . GLY B 1 422 ? 67.037 13.995 -32.293 1.00 22.76 430 GLY E N 1
ATOM 6683 C CA . GLY B 1 422 ? 66.293 14.867 -31.406 1.00 22.49 430 GLY E CA 1
ATOM 6684 C C . GLY B 1 422 ? 67.156 15.698 -30.470 1.00 16.41 430 GLY E C 1
ATOM 6685 O O . GLY B 1 422 ? 66.643 16.279 -29.521 1.00 18.99 430 GLY E O 1
ATOM 6686 N N . CYS B 1 423 ? 68.457 15.776 -30.743 1.00 17.94 431 CYS E N 1
ATOM 6687 C CA . CYS B 1 423 ? 69.331 16.629 -29.946 1.00 18.70 431 CYS E CA 1
ATOM 6688 C C . CYS B 1 423 ? 70.617 16.995 -30.687 1.00 21.36 431 CYS E C 1
ATOM 6689 O O . CYS B 1 423 ? 70.986 16.353 -31.672 1.00 18.72 431 CYS E O 1
ATOM 6692 N N . ASP B 1 424 ? 71.289 18.036 -30.207 1.00 17.94 432 ASP E N 1
ATOM 6693 C CA . ASP B 1 424 ? 72.501 18.547 -30.843 1.00 17.59 432 ASP E CA 1
ATOM 6694 C C . ASP B 1 424 ? 73.636 17.526 -30.900 1.00 17.58 432 ASP E C 1
ATOM 6695 O O . ASP B 1 424 ? 74.342 17.453 -31.902 1.00 18.10 432 ASP E O 1
ATOM 6700 N N . HIS B 1 425 ? 73.833 16.742 -29.838 1.00 17.01 433 HIS E N 1
ATOM 6701 C CA . HIS B 1 425 ? 74.963 15.822 -29.822 1.00 18.75 433 HIS E CA 1
ATOM 6702 C C . HIS B 1 425 ? 74.740 14.627 -30.752 1.00 20.09 433 HIS E C 1
ATOM 6703 O O . HIS B 1 425 ? 75.688 14.110 -31.331 1.00 19.53 433 HIS E O 1
ATOM 6710 N N . CYS B 1 426 ? 73.494 14.192 -30.890 1.00 16.50 434 CYS E N 1
ATOM 6711 C CA . CYS B 1 426 ? 73.174 13.112 -31.821 1.00 18.17 434 CYS E CA 1
ATOM 6712 C C . CYS B 1 426 ? 73.243 13.573 -33.275 1.00 22.23 434 CYS E C 1
ATOM 6713 O O . CYS B 1 426 ? 73.641 12.815 -34.158 1.00 22.60 434 CYS E O 1
ATOM 6716 N N A GLN B 1 427 ? 72.852 14.816 -33.526 0.57 19.30 435 GLN E N 1
ATOM 6717 N N B GLN B 1 427 ? 72.852 14.823 -33.510 0.43 19.31 435 GLN E N 1
ATOM 6718 C CA A GLN B 1 427 ? 72.909 15.349 -34.884 0.57 21.40 435 GLN E CA 1
ATOM 6719 C CA B GLN B 1 427 ? 72.884 15.403 -34.852 0.43 21.43 435 GLN E CA 1
ATOM 6720 C C A GLN B 1 427 ? 74.354 15.549 -35.336 0.57 23.83 435 GLN E C 1
ATOM 6721 C C B GLN B 1 427 ? 74.329 15.574 -35.330 0.43 23.82 435 GLN E C 1
ATOM 6722 O O A GLN B 1 427 ? 74.714 15.207 -36.459 0.57 21.89 435 GLN E O 1
ATOM 6723 O O B GLN B 1 427 ? 74.663 15.229 -36.460 0.43 21.92 435 GLN E O 1
ATOM 6734 N N . ASN B 1 428 ? 75.183 16.097 -34.456 1.00 17.38 436 ASN E N 1
ATOM 6735 C CA . ASN B 1 428 ? 76.591 16.320 -34.781 1.00 21.16 436 ASN E CA 1
ATOM 6736 C C . ASN B 1 428 ? 77.471 16.256 -33.532 1.00 18.52 436 ASN E C 1
ATOM 6737 O O . ASN B 1 428 ? 77.767 17.290 -32.922 1.00 19.45 436 ASN E O 1
ATOM 6742 N N . PRO B 1 429 ? 77.902 15.042 -33.152 1.00 21.37 437 PRO E N 1
ATOM 6743 C CA . PRO B 1 429 ? 78.706 14.884 -31.932 1.00 22.21 437 PRO E CA 1
ATOM 6744 C C . PRO B 1 429 ? 80.030 15.637 -32.011 1.00 22.14 437 PRO E C 1
ATOM 6745 O O . PRO B 1 429 ? 80.502 16.165 -31.000 1.00 20.54 437 PRO E O 1
ATOM 6749 N N . THR B 1 430 ? 80.607 15.707 -33.206 1.00 19.70 438 THR E N 1
ATOM 6750 C CA . THR B 1 430 ? 81.881 16.387 -33.397 1.00 22.35 438 THR E CA 1
ATOM 6751 C C . THR B 1 430 ? 81.740 17.894 -33.161 1.00 22.77 438 THR E C 1
ATOM 6752 O O . THR B 1 430 ? 82.572 18.494 -32.475 1.00 23.41 438 THR E O 1
ATOM 6756 N N . ALA B 1 431 ? 80.679 18.496 -33.697 1.00 22.37 439 ALA E N 1
ATOM 6757 C CA . ALA B 1 431 ? 80.444 19.929 -33.504 1.00 23.08 439 ALA E CA 1
ATOM 6758 C C . ALA B 1 431 ? 80.201 20.259 -32.035 1.00 23.90 439 ALA E C 1
ATOM 6759 O O . ALA B 1 431 ? 80.613 21.314 -31.554 1.00 18.43 439 ALA E O 1
ATOM 6761 N N . VAL B 1 432 ? 79.533 19.357 -31.323 1.00 21.92 440 VAL E N 1
ATOM 6762 C CA . VAL B 1 432 ? 79.269 19.581 -29.908 1.00 23.16 440 VAL E CA 1
ATOM 6763 C C . VAL B 1 432 ? 80.571 19.504 -29.103 1.00 23.39 440 VAL E C 1
ATOM 6764 O O . VAL B 1 432 ? 80.784 20.315 -28.187 1.00 22.67 440 VAL E O 1
ATOM 6768 N N . ARG B 1 433 ? 81.460 18.571 -29.451 1.00 22.48 441 ARG E N 1
ATOM 6769 C CA . ARG B 1 433 ? 82.775 18.526 -28.797 1.00 23.91 441 ARG E CA 1
ATOM 6770 C C . ARG B 1 433 ? 83.559 19.822 -29.017 1.00 22.86 441 ARG E C 1
ATOM 6771 O O . ARG B 1 433 ? 84.129 20.373 -28.076 1.00 19.45 441 ARG E O 1
ATOM 6779 N N . ARG B 1 434 ? 83.590 20.302 -30.257 1.00 21.05 442 ARG E N 1
ATOM 6780 C CA . ARG B 1 434 ? 84.306 21.536 -30.586 1.00 22.84 442 ARG E CA 1
ATOM 6781 C C . ARG B 1 434 ? 83.748 22.752 -29.844 1.00 21.50 442 ARG E C 1
ATOM 6782 O O . ARG B 1 434 ? 84.502 23.646 -29.464 1.00 22.60 442 ARG E O 1
ATOM 6790 N N . ARG B 1 435 ? 82.437 22.784 -29.620 1.00 18.28 443 ARG E N 1
ATOM 6791 C CA . ARG B 1 435 ? 81.843 23.861 -28.834 1.00 17.64 443 ARG E CA 1
ATOM 6792 C C . ARG B 1 435 ? 82.321 23.792 -27.384 1.00 20.41 443 ARG E C 1
ATOM 6793 O O . ARG B 1 435 ? 82.652 24.817 -26.775 1.00 19.97 443 ARG E O 1
ATOM 6801 N N . LEU B 1 436 ? 82.386 22.584 -26.837 1.00 17.09 444 LEU E N 1
ATOM 6802 C CA . LEU B 1 436 ? 82.894 22.419 -25.473 1.00 17.99 444 LEU E CA 1
ATOM 6803 C C . LEU B 1 436 ? 84.360 22.840 -25.374 1.00 20.33 444 LEU E C 1
ATOM 6804 O O . LEU B 1 436 ? 84.773 23.470 -24.394 1.00 21.24 444 LEU E O 1
ATOM 6809 N N . GLU B 1 437 ? 85.146 22.499 -26.388 1.00 18.24 445 GLU E N 1
ATOM 6810 C CA . GLU B 1 437 ? 86.545 22.906 -26.423 1.00 20.59 445 GLU E CA 1
ATOM 6811 C C . GLU B 1 437 ? 86.657 24.427 -26.523 1.00 26.18 445 GLU E C 1
ATOM 6812 O O . GLU B 1 437 ? 87.546 25.031 -25.923 1.00 24.85 445 GLU E O 1
ATOM 6818 N N . ALA B 1 438 ? 85.743 25.043 -27.266 1.00 22.42 446 ALA E N 1
ATOM 6819 C CA . ALA B 1 438 ? 85.693 26.500 -27.366 1.00 24.75 446 ALA E CA 1
ATOM 6820 C C . ALA B 1 438 ? 85.323 27.149 -26.030 1.00 23.42 446 ALA E C 1
ATOM 6821 O O . ALA B 1 438 ? 85.826 28.223 -25.691 1.00 24.18 446 ALA E O 1
ATOM 6823 N N . LEU B 1 439 ? 84.441 26.498 -25.275 1.00 20.83 447 LEU E N 1
ATOM 6824 C CA . LEU B 1 439 ? 84.094 26.965 -23.937 1.00 23.88 447 LEU E CA 1
ATOM 6825 C C . LEU B 1 439 ? 85.326 26.962 -23.028 1.00 25.36 447 LEU E C 1
ATOM 6826 O O . LEU B 1 439 ? 85.594 27.943 -22.320 1.00 21.72 447 LEU E O 1
ATOM 6831 N N . GLU B 1 440 ? 86.084 25.871 -23.059 1.00 21.91 448 GLU E N 1
ATOM 6832 C CA . GLU B 1 440 ? 87.327 25.807 -22.286 1.00 25.09 448 GLU E CA 1
ATOM 6833 C C . GLU B 1 440 ? 88.293 26.902 -22.742 1.00 28.91 448 GLU E C 1
ATOM 6834 O O . GLU B 1 440 ? 88.954 27.552 -21.928 1.00 27.88 448 GLU E O 1
ATOM 6840 N N . ARG B 1 441 ? 88.356 27.111 -24.049 1.00 25.41 449 ARG E N 1
ATOM 6841 C CA . ARG B 1 441 ? 89.249 28.107 -24.630 1.00 26.61 449 ARG E CA 1
ATOM 6842 C C . ARG B 1 441 ? 88.930 29.532 -24.161 1.00 27.48 449 ARG E C 1
ATOM 6843 O O . ARG B 1 441 ? 89.820 30.384 -24.084 1.00 26.93 449 ARG E O 1
ATOM 6851 N N . SER B 1 442 ? 87.666 29.783 -23.826 1.00 23.04 450 SER E N 1
ATOM 6852 C CA . SER B 1 442 ? 87.212 31.137 -23.532 1.00 27.83 450 SER E CA 1
ATOM 6853 C C . SER B 1 442 ? 87.756 31.667 -22.208 1.00 26.61 450 SER E C 1
ATOM 6854 O O . SER B 1 442 ? 87.707 32.867 -21.960 1.00 28.52 450 SER E O 1
ATOM 6857 N N . SER B 1 443 ? 88.269 30.780 -21.360 1.00 26.66 451 SER E N 1
ATOM 6858 C CA . SER B 1 443 ? 88.859 31.202 -20.094 1.00 31.62 451 SER E CA 1
ATOM 6859 C C . SER B 1 443 ? 90.365 30.968 -20.068 1.00 34.65 451 SER E C 1
ATOM 6860 O O . SER B 1 443 ? 90.977 30.957 -19.001 1.00 38.91 451 SER E O 1
ATOM 6863 N N . SER B 1 444 ? 90.959 30.778 -21.241 1.00 30.78 452 SER E N 1
ATOM 6864 C CA . SER B 1 444 ? 92.404 30.592 -21.337 1.00 38.66 452 SER E CA 1
ATOM 6865 C C . SER B 1 444 ? 93.126 31.913 -21.112 1.00 48.56 452 SER E C 1
ATOM 6866 O O . SER B 1 444 ? 92.699 32.954 -21.612 1.00 46.82 452 SER E O 1
ATOM 6869 N N . TRP B 1 445 ? 94.222 31.876 -20.361 1.00 55.93 453 TRP E N 1
ATOM 6870 C CA . TRP B 1 445 ? 94.979 33.095 -20.100 1.00 54.32 453 TRP E CA 1
ATOM 6871 C C . TRP B 1 445 ? 95.816 33.481 -21.319 1.00 62.02 453 TRP E C 1
ATOM 6872 O O . TRP B 1 445 ? 96.333 34.595 -21.411 1.00 65.42 453 TRP E O 1
#

CATH classification: 3.40.50.300 (+1 more: 3.40.50.300)

Foldseek 3Di:
DDLVVLLCVCCCLQVNDNDALDVLLVVLLSVQLVFPFAAEEAAAPPNCNVCSCVRSLVVDQFAEEEEDADVVVVVVVVVSNVVSVHQEEEDDDVDDPVRVVVVLVQLLDDRRPHRYYYYYLCCVQPPVCVVSLVSCLVVVRYAEYEYEQLLLCDLQSLNPDPSSLVQQVVVVSPPPHHYYYYHNRQFPRSVVSSCVSNVGDPPYHYRHDQLDQQQEAEEEAEPLPDPDVLLVVLVQQCVLQPVVVVPDGHFAAEEEEADQVVQCVSQVSSVVNDAHEEEAEPPDDVVVNVVRVVCCLVVVHRYYYYNDDADQRHQEYEYLAQDQFLVVLSVRRVSHHNVSHHHYYYYHYYVVSLVVSLVVLVVVLVVVCVVPNDDPSSVSSNVRSVLSVCLNLDQDDNSQSSCNRSVHDGDPHPCRYPCNVPVVVVVVSSVVNVCSPPD/DDLVVLLCCCCCLQVNDNDQLDVLLVVLLSVVLVFPFAAEEAAAPPNPPVCSNVSSLVVDDAAEEEEDADPVVVVVVVVSNVVSVAQEEEDDPPDDPVSNVVQLVLLLDLRRSHSYYYYYLCCLLDPVCVVSVVNCLVSVRYAEYEYEQLLLCDLLDDHPDPSLLSQLVVCVVSVVYHYYYYDNQQFPVSVVSSCVSNVGDPPYHYRHDALDFLLEFEEEAEVLPPPPVLVVVLVVQCVLQPVVHVGHFAAEEEEADQVVQCVSCVSNVVVPQNEDEAEPVDDPVVNVVRVVCCVVVVHRYYYYHDDDVQDQRHQEYEYCAQDQFLVVLSVRRVSHHNVSHHHYYYYHYYVVSVVVSLVVLLVVLVVVCVVPHDGSCSVSSNVRSVLSVCLNLDQAANSQSSRVRSPHRDDRSLPRYDCSVPSPVSVVSSVVSVVSPDD

Organism: Homo sapiens (NCBI:txid9606)

GO terms:
  GO:0005657 replication fork (C, IDA)
  GO:0004386 helicase activity (F, IDA)
  GO:1990506 mitotic DNA-templated DNA replication (P, IDA)
  GO:0034244 negative regulation of transcription elongation by RNA polymerase II (P, IDA)
  GO:0005634 nucleus (C, IDA)
  GO:0000993 RNA polymerase II complex binding (F, IDA)
  GO:0003678 DNA helicase activity (F, IDA)
  GO:0097550 transcription preinitiation complex (C, IDA)
  GO:0005634 nucleus (C, EXP)
  GO:0016887 ATP hydrolysis activity (F, EXP)
  GO:0051304 chromosome separation (P, IMP)
  GO:0006260 DNA replication (P, IMP)
  GO:0006281 DNA repair (P, IMP)
  GO:0000278 mitotic cell cycle (P, IMP)
  GO:0003678 DNA helicase activity (F, TAS)
  GO:0006281 DNA repair (P, TAS)
  GO:0005654 nucleoplasm (C, IDA)
  GO:0005829 cytosol (C, IDA)
  GO:0042802 identical protein binding (F, IPI)
  GO:0005515 protein binding (F, IPI)

Secondary structure (DSSP, 8-state):
--HHHHHHHHHHHTT--SS-SSHHHHHHHHHHHH-SS-EEEE--TTS-TTHHHHHHHHHSSS-EEEE-S-HHHHHHHHHHHHHTT--EEEESSSS-HHHHHHHHHHHTSSS-S--EEEE-HHHHT-TTTHHHHHHHHHTT---EEEESSGGGG-TTSS---GGGGGHHHHHHT-SSS-EEEEES---HHHHHHHHHHTTPPSSPEEEE-----TTEEEEEEEGGG-SSHHHHHHHHHHHHTTGGGTS---SEEEEE-S-HHHHHHHHHHHHHHTS-EEEE-TTS-HHHHHHHHHHHHTTSSSEEEES----S-EEEEEESS--S-HHHHHHHHTTS-TTSS-EEEEEEE-HHHHHHHHHHHHHHHHHHHHHH---TTHHHHHHHHHHHHHHHHS-S-HHHHHHHHHTPPPP--SS-BHHHH-HHHHHHHHHHHHHHT--/--HHHHHHHHHHHTT--SS-SSHHHHHHHHHHHH-SS-EEEE--TTS-TTHHHHHHHHHSSSEEEEE-S-HHHHHHHHHHHHHTT--EEEE-TTS-HHHHHHHHHHHHSSS-S--EEEE-HHHHHSGGGHHHHHHHHHTT-EEEEEETTGGGG-TTSSS--GGGGGHHHHHHHTTTS-EEEEES---HHHHHHHHHHTTPPSSPEEEE-----TTEEEEEEEGGG-SSHHHHHHHHHHHHTT-------EEEEE-SSHHHHHHHHHHHHTTT--EEEE-TTS-HHHHHHHHHHHHTTSSSEEEESS-----S-EEEEEESS--SSHHHHHHHHTTS-TTSS-EEEEEEE-HHHHHHHHHHHHHHHHHHHHHH---SHHHHHHHHHHHHHHHHH--S-HHHHHHHHTT--PPP-SSSBHHHH-HHHHHHHHHHHHHTT--